Protein AF-0000000087763178 (afdb_homodimer)

Secondary structure (DSSP, 8-state):
---------------------------------------------------------------------------------EEEEEEEEE--TTSPPEEEEEEEE--TTSS-SEEEEEEEEHHHHHHHHHHHHHH-TTS-PPPPPPS--TT-TT-HHHHHHHHHHHHHHHHHHHHSHHHHT-HHHHHHHHSPSS---SS----SS-HHHHHHHHHSPPPP-S-HHHHHHHHHHHHHHHHHHHHHHHHHHHHHHHHHHHHHHHHHHHHHHTHHHH--S-HHHHHHHHHHHHHHHHHHHHHHHHHHHHIIIIIHHHHHHHHHHHHHHHHHHHHHHHHHHHHHHHHHHHHHHHHHHHHHH-SS--HHHHHHHHHHHHHHHHHHHHHHHHHHHHHHHHHHHHHHHHHHHHHHHHHHHHHHHHHHHHHHHHHHHHHHHHHHHHHHHGGG--TTTTT--------------SS-SS--TTS------GGGGGG--------------------------------STTSHHHHTT---/---------------------------------------------------------------------------------EEEEEEEEE--TTSPPEEEEEEEE--TTSS-SEEEEEEEEHHHHHHHHHHHHHH-TTS-PPPPPPSS-TT-TTSHHHHHHHHHHHHHHHHHHHHSHHHHT-HHHHHHHHSPSS---SS-PPPSS-HHHHHHHHHSPPPP-S-HHHHHHHHHHHHHHHHHHHHHHHHHHHHHHHHHHHHHHHHHHHHHHHHHHH--S-HHHHHHHHHHHHHHHHHHHHHHHHHHHHIIIIIHHHHHHHHHHHHHHHHHHHHHHHHHHHHHHHHHHHHHHHHHHHHHHSSS--HHHHHHHHHHHHHHHHHHHHHHHHHHHHHHHHHHHHHHHHHHHHHHHHHHHHHHHHHHHHHHHHHHHHHHHHHHHHHHHGGG--TTTTT-S------------SS-SS--TTS------TTGGGG--------------------------------SGGGHHHHTT---

Structure (mmCIF, N/CA/C/O backbone):
data_AF-0000000087763178-model_v1
#
loop_
_entity.id
_entity.type
_entity.pdbx_description
1 polymer 'Vacuolar protein sorting-associated protein 17'
#
loop_
_atom_site.group_PDB
_atom_site.id
_atom_site.type_symbol
_atom_site.label_atom_id
_atom_site.label_alt_id
_atom_site.label_comp_id
_atom_site.label_asym_id
_atom_site.label_entity_id
_atom_site.label_seq_id
_atom_site.pdbx_PDB_ins_code
_atom_site.Cartn_x
_atom_site.Cartn_y
_atom_site.Cartn_z
_atom_site.occupancy
_atom_site.B_iso_or_equiv
_atom_site.auth_seq_id
_atom_site.auth_comp_id
_atom_site.auth_asym_id
_atom_site.auth_atom_id
_atom_site.pdbx_PDB_model_num
ATOM 1 N N . MET A 1 1 ? 5.793 0.067 -62.719 1 20.06 1 MET A N 1
ATOM 2 C CA . MET A 1 1 ? 4.727 0.984 -63.125 1 20.06 1 MET A CA 1
ATOM 3 C C . MET A 1 1 ? 3.844 1.328 -61.906 1 20.06 1 MET A C 1
ATOM 5 O O . MET A 1 1 ? 3.361 0.434 -61.219 1 20.06 1 MET A O 1
ATOM 9 N N . ALA A 1 2 ? 3.953 2.57 -61.25 1 20.56 2 ALA A N 1
ATOM 10 C CA . ALA A 1 2 ? 4.098 2.928 -59.812 1 20.56 2 ALA A CA 1
ATOM 11 C C . ALA A 1 2 ? 2.736 3.074 -59.156 1 20.56 2 ALA A C 1
ATOM 13 O O . ALA A 1 2 ? 2.057 4.09 -59.344 1 20.56 2 ALA A O 1
ATOM 14 N N . SER A 1 3 ? 1.853 1.938 -59.25 1 21.02 3 SER A N 1
ATOM 15 C CA . SER A 1 3 ? 0.405 2.016 -59.094 1 21.02 3 SER A CA 1
ATOM 16 C C . SER A 1 3 ? 0.036 2.531 -57.688 1 21.02 3 SER A C 1
ATOM 18 O O . SER A 1 3 ? 0.496 1.995 -56.688 1 21.02 3 SER A O 1
ATOM 20 N N . ALA A 1 4 ? -0.36 3.848 -57.594 1 21.25 4 ALA A N 1
ATOM 21 C CA . ALA A 1 4 ? -0.671 4.883 -56.625 1 21.25 4 ALA A CA 1
ATOM 22 C C . ALA A 1 4 ? -1.846 4.465 -55.75 1 21.25 4 ALA A C 1
ATOM 24 O O . ALA A 1 4 ? -2.848 3.947 -56.219 1 21.25 4 ALA A O 1
ATOM 25 N N . VAL A 1 5 ? -1.677 4.25 -54.312 1 23.58 5 VAL A N 1
ATOM 26 C CA . VAL A 1 5 ? -2.137 3.727 -53.031 1 23.58 5 VAL A CA 1
ATOM 27 C C . VAL A 1 5 ? -3.314 4.559 -52.531 1 23.58 5 VAL A C 1
ATOM 29 O O . VAL A 1 5 ? -3.137 5.469 -51.719 1 23.58 5 VAL A O 1
ATOM 32 N N . PRO A 1 6 ? -4.441 4.926 -53.406 1 23.12 6 PRO A N 1
ATOM 33 C CA . PRO A 1 6 ? -5.211 6.09 -52.969 1 23.12 6 PRO A CA 1
ATOM 34 C C . PRO A 1 6 ? -5.988 5.824 -51.656 1 23.12 6 PRO A C 1
ATOM 36 O O . PRO A 1 6 ? -6.402 4.691 -51.406 1 23.12 6 PRO A O 1
ATOM 39 N N . TYR A 1 7 ? -5.965 6.727 -50.531 1 23.12 7 TYR A N 1
ATOM 40 C CA . TYR A 1 7 ? -6.195 6.801 -49.094 1 23.12 7 TYR A CA 1
ATOM 41 C C . TYR A 1 7 ? -7.676 7 -48.781 1 23.12 7 TYR A C 1
ATOM 43 O O . TYR A 1 7 ? -8.055 7.219 -47.625 1 23.12 7 TYR A O 1
ATOM 51 N N . ASP A 1 8 ? -8.656 6.242 -49.438 1 22.73 8 ASP A N 1
ATOM 52 C CA . ASP A 1 8 ? -10.016 6.762 -49.312 1 22.73 8 ASP A CA 1
ATOM 53 C C . ASP A 1 8 ? -10.539 6.602 -47.906 1 22.73 8 ASP A C 1
ATOM 55 O O . ASP A 1 8 ? -10.555 5.496 -47.344 1 22.73 8 ASP A O 1
ATOM 59 N N . PRO A 1 9 ? -10.727 7.664 -46.969 1 22.19 9 PRO A N 1
ATOM 60 C CA . PRO A 1 9 ? -10.93 7.852 -45.531 1 22.19 9 PRO A CA 1
ATOM 61 C C . PRO A 1 9 ? -12.32 7.438 -45.062 1 22.19 9 PRO A C 1
ATOM 63 O O . PRO A 1 9 ? -12.656 7.594 -43.875 1 22.19 9 PRO A O 1
ATOM 66 N N . GLU A 1 10 ? -13.32 7.18 -45.906 1 20.28 10 GLU A N 1
ATOM 67 C CA . GLU A 1 10 ? -14.688 7.543 -45.531 1 20.28 10 GLU A CA 1
ATOM 68 C C . GLU A 1 10 ? -15.234 6.629 -44.438 1 20.28 10 GLU A C 1
ATOM 70 O O . GLU A 1 10 ? -16.344 6.832 -43.969 1 20.28 10 GLU A O 1
ATOM 75 N N . GLY A 1 11 ? -14.75 5.457 -44.031 1 20.62 11 GLY A N 1
ATOM 76 C CA . GLY A 1 11 ? -15.719 4.379 -43.938 1 20.62 11 GLY A CA 1
ATOM 77 C C . GLY A 1 11 ? -16.5 4.391 -42.656 1 20.62 11 GLY A C 1
ATOM 78 O O . GLY A 1 11 ? -16.625 3.357 -41.969 1 20.62 11 GLY A O 1
ATOM 79 N N . PHE A 1 12 ? -16.812 5.57 -41.969 1 21.84 12 PHE A N 1
ATOM 80 C CA . PHE A 1 12 ? -17.094 5.523 -40.531 1 21.84 12 PHE A CA 1
ATOM 81 C C . PHE A 1 12 ? -18.516 5.012 -40.281 1 21.84 12 PHE A C 1
ATOM 83 O O . PHE A 1 12 ? -19.484 5.766 -40.406 1 21.84 12 PHE A O 1
ATOM 90 N N . GLY A 1 13 ? -18.922 3.904 -40.812 1 18.77 13 GLY A N 1
ATOM 91 C CA . GLY A 1 13 ? -20.328 3.527 -40.719 1 18.77 13 GLY A CA 1
ATOM 92 C C . GLY A 1 13 ? -20.828 3.506 -39.281 1 18.77 13 GLY A C 1
ATOM 93 O O . GLY A 1 13 ? -20.078 3.223 -38.344 1 18.77 13 GLY A O 1
ATOM 94 N N . ALA A 1 14 ? -21.75 4.363 -39.031 1 20.52 14 ALA A N 1
ATOM 95 C CA . ALA A 1 14 ? -22.531 4.738 -37.844 1 20.52 14 ALA A CA 1
ATOM 96 C C . ALA A 1 14 ? -23.172 3.514 -37.188 1 20.52 14 ALA A C 1
ATOM 98 O O . ALA A 1 14 ? -24.141 2.963 -37.75 1 20.52 14 ALA A O 1
ATOM 99 N N . GLU A 1 15 ? -22.453 2.531 -36.719 1 19.14 15 GLU A N 1
ATOM 100 C CA . GLU A 1 15 ? -23.031 1.273 -36.25 1 19.14 15 GLU A CA 1
ATOM 101 C C . GLU A 1 15 ? -24.031 1.504 -35.125 1 19.14 15 GLU A C 1
ATOM 103 O O . GLU A 1 15 ? -23.703 2.164 -34.156 1 19.14 15 GLU A O 1
ATOM 108 N N . THR A 1 16 ? -25.328 1.607 -35.594 1 19.98 16 THR A N 1
ATOM 109 C CA . THR A 1 16 ? -26.547 1.794 -34.812 1 19.98 16 THR A CA 1
ATOM 110 C C . THR A 1 16 ? -26.578 0.829 -33.656 1 19.98 16 THR A C 1
ATOM 112 O O . THR A 1 16 ? -26.375 -0.375 -33.812 1 19.98 16 THR A O 1
ATOM 115 N N . ASN A 1 17 ? -26.328 1.34 -32.469 1 18.62 17 ASN A N 1
ATOM 116 C CA . ASN A 1 17 ? -26.141 0.723 -31.156 1 18.62 17 ASN A CA 1
ATOM 117 C C . ASN A 1 17 ? -27.406 -0.001 -30.688 1 18.62 17 ASN A C 1
ATOM 119 O O . ASN A 1 17 ? -28.438 0.631 -30.438 1 18.62 17 ASN A O 1
ATOM 123 N N . PRO A 1 18 ? -27.703 -1.159 -31.219 1 21.5 18 PRO A N 1
ATOM 124 C CA . PRO A 1 18 ? -28.938 -1.923 -31 1 21.5 18 PRO A CA 1
ATOM 125 C C . PRO A 1 18 ? -29.234 -2.137 -29.516 1 21.5 18 PRO A C 1
ATOM 127 O O . PRO A 1 18 ? -30.031 -3.012 -29.172 1 21.5 18 PRO A O 1
ATOM 130 N N . PHE A 1 19 ? -28.859 -1.286 -28.656 1 18.28 19 PHE A N 1
ATOM 131 C CA . PHE A 1 19 ? -28.781 -1.767 -27.281 1 18.28 19 PHE A CA 1
ATOM 132 C C . PHE A 1 19 ? -30.188 -1.935 -26.703 1 18.28 19 PHE A C 1
ATOM 134 O O . PHE A 1 19 ? -30.359 -1.907 -25.484 1 18.28 19 PHE A O 1
ATOM 141 N N . ALA A 1 20 ? -31.219 -1.832 -27.609 1 17.2 20 ALA A N 1
ATOM 142 C CA . ALA A 1 20 ? -32.406 -1.571 -26.797 1 17.2 20 ALA A CA 1
ATOM 143 C C . ALA A 1 20 ? -32.5 -2.557 -25.641 1 17.2 20 ALA A C 1
ATOM 145 O O . ALA A 1 20 ? -32 -3.674 -25.719 1 17.2 20 ALA A O 1
ATOM 146 N N . GLN A 1 21 ? -33.562 -2.217 -24.766 1 15.76 21 GLN A N 1
ATOM 147 C CA . GLN A 1 21 ? -33.625 -2.262 -23.312 1 15.76 21 GLN A CA 1
ATOM 148 C C . GLN A 1 21 ? -33.875 -3.688 -22.812 1 15.76 21 GLN A C 1
ATOM 150 O O . GLN A 1 21 ? -33.094 -4.211 -22.031 1 15.76 21 GLN A O 1
ATOM 155 N N . GLU A 1 22 ? -35.125 -3.883 -22.266 1 16.61 22 GLU A N 1
ATOM 156 C CA . GLU A 1 22 ? -35.406 -4.062 -20.844 1 16.61 22 GLU A CA 1
ATOM 157 C C . GLU A 1 22 ? -35.594 -5.535 -20.5 1 16.61 22 GLU A C 1
ATOM 159 O O . GLU A 1 22 ? -36.469 -6.203 -21.047 1 16.61 22 GLU A O 1
ATOM 164 N N . ASP A 1 23 ? -34.75 -6.141 -19.984 1 17.41 23 ASP A N 1
ATOM 165 C CA . ASP A 1 23 ? -34.531 -7.535 -19.609 1 17.41 2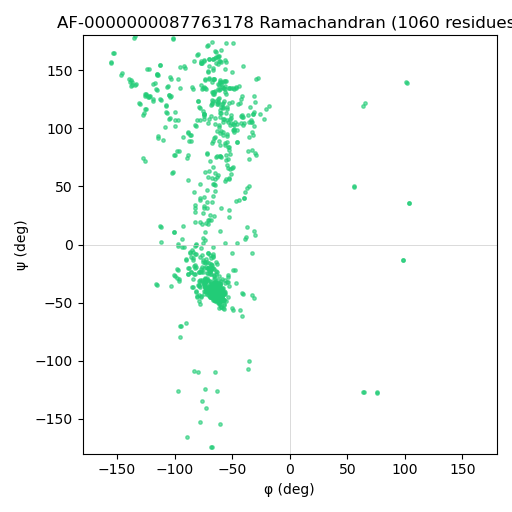3 ASP A CA 1
ATOM 166 C C . ASP A 1 23 ? -35.375 -7.914 -18.391 1 17.41 23 ASP A C 1
ATOM 168 O O . ASP A 1 23 ? -35.125 -8.922 -17.734 1 17.41 23 ASP A O 1
ATOM 172 N N . ASN A 1 24 ? -36.656 -7.223 -18.266 1 16.61 24 ASN A N 1
ATOM 173 C CA . ASN A 1 24 ? -36.875 -7.539 -16.844 1 16.61 24 ASN A CA 1
ATOM 174 C C . ASN A 1 24 ? -36.812 -9.047 -16.609 1 16.61 24 ASN A C 1
ATOM 176 O O . ASN A 1 24 ? -37.031 -9.836 -17.516 1 16.61 24 ASN A O 1
ATOM 180 N N . GLN A 1 25 ? -36.875 -9.375 -15.273 1 15.88 25 GLN A N 1
ATOM 181 C CA . GLN A 1 25 ? -36.219 -10.305 -14.359 1 15.88 25 GLN A CA 1
ATOM 182 C C . GLN A 1 25 ? -36.969 -11.641 -14.305 1 15.88 25 GLN A C 1
ATOM 184 O O . GLN A 1 25 ? -36.375 -12.703 -14.43 1 15.88 25 GLN A O 1
ATOM 189 N N . VAL A 1 26 ? -38.25 -11.641 -13.734 1 16.09 26 VAL A N 1
ATOM 190 C CA . VAL A 1 26 ? -38.219 -12.352 -12.461 1 16.09 26 VAL A CA 1
ATOM 191 C C . VAL A 1 26 ? -38.344 -13.852 -12.695 1 16.09 26 VAL A C 1
ATOM 193 O O . VAL A 1 26 ? -37.469 -14.625 -12.273 1 16.09 26 VAL A O 1
ATOM 196 N N . GLU A 1 27 ? -39.625 -14.398 -12.273 1 16.34 27 GLU A N 1
ATOM 197 C CA . GLU A 1 27 ? -39.781 -15.297 -11.141 1 16.34 27 GLU A CA 1
ATOM 198 C C . GLU A 1 27 ? -39.781 -16.766 -11.586 1 16.34 27 GLU A C 1
ATOM 200 O O . GLU A 1 27 ? -40.469 -17.125 -12.531 1 16.34 27 GLU A O 1
ATOM 205 N N . SER A 1 28 ? -39.031 -17.562 -10.859 1 16.02 28 SER A N 1
ATOM 206 C CA . SER A 1 28 ? -38.375 -18.859 -11.016 1 16.02 28 SER A CA 1
ATOM 207 C C . SER A 1 28 ? -39.406 -20 -10.883 1 16.02 28 SER A C 1
ATOM 209 O O . SER A 1 28 ? -39.344 -20.969 -11.641 1 16.02 28 SER A O 1
ATOM 211 N N . THR A 1 29 ? -40.312 -19.938 -9.875 1 15.51 29 THR A N 1
ATOM 212 C CA . THR A 1 29 ? -40 -21.141 -9.125 1 15.51 29 THR A CA 1
ATOM 213 C C . THR A 1 29 ? -40.469 -22.391 -9.859 1 15.51 29 THR A C 1
ATOM 215 O O . THR A 1 29 ? -41.312 -22.297 -10.742 1 15.51 29 THR A O 1
ATOM 218 N N . PRO A 1 30 ? -41.031 -23.391 -8.938 1 16.33 30 PRO A N 1
ATOM 219 C CA . PRO A 1 30 ? -40.594 -24.75 -8.656 1 16.33 30 PRO A CA 1
ATOM 220 C C . PRO A 1 30 ? -41.406 -25.812 -9.406 1 16.33 30 PRO A C 1
ATOM 222 O O . PRO A 1 30 ? -42.625 -25.672 -9.555 1 16.33 30 PRO A O 1
ATOM 225 N N . ALA A 1 31 ? -40.969 -26.5 -10.234 1 17.34 31 ALA A N 1
ATOM 226 C CA . ALA A 1 31 ? -41.375 -27.547 -11.18 1 17.34 31 ALA A CA 1
ATOM 227 C C . ALA A 1 31 ? -41.781 -28.812 -10.445 1 17.34 31 ALA A C 1
ATOM 229 O O . ALA A 1 31 ? -41.938 -29.875 -11.055 1 17.34 31 ALA A O 1
ATOM 230 N N . THR A 1 32 ? -42.531 -28.562 -9.336 1 16.48 32 THR A N 1
ATOM 231 C CA . THR A 1 32 ? -42.469 -29.844 -8.625 1 16.48 32 THR A CA 1
ATOM 232 C C . THR A 1 32 ? -43.062 -30.953 -9.469 1 16.48 32 THR A C 1
ATOM 234 O O . THR A 1 32 ? -44.25 -30.922 -9.812 1 16.48 32 THR A O 1
ATOM 237 N N . ALA A 1 33 ? -42.375 -31.484 -10.242 1 17.61 33 ALA A N 1
ATOM 238 C CA . ALA A 1 33 ? -42.75 -32.562 -11.148 1 17.61 33 ALA A CA 1
ATOM 239 C C . ALA A 1 33 ? -43.125 -33.844 -10.375 1 17.61 33 ALA A C 1
ATOM 241 O O . ALA A 1 33 ? -42.25 -34.438 -9.711 1 17.61 33 ALA A O 1
ATOM 242 N N . PRO A 1 34 ? -44.125 -33.625 -9.617 1 16.78 34 PRO A N 1
ATOM 243 C CA . PRO A 1 34 ? -44.281 -34.812 -8.781 1 16.78 34 PRO A CA 1
ATOM 244 C C . PRO A 1 34 ? -44.062 -36.094 -9.578 1 16.78 34 PRO A C 1
ATOM 246 O O . PRO A 1 34 ? -44.219 -36.125 -10.805 1 16.78 34 PRO A O 1
ATOM 249 N N . SER A 1 35 ? -43.656 -37.062 -8.789 1 16.67 35 SER A N 1
ATOM 250 C CA . SER A 1 35 ? -43.031 -38.375 -8.68 1 16.67 35 SER A CA 1
ATOM 251 C C . SER A 1 35 ? -43.906 -39.469 -9.266 1 16.67 35 SER A C 1
ATOM 253 O O . SER A 1 35 ? -45.031 -39.656 -8.836 1 16.67 35 SER A O 1
ATOM 255 N N . PRO A 1 36 ? -43.812 -39.719 -10.461 1 18.39 36 PRO A N 1
ATOM 256 C CA . PRO A 1 36 ? -44.562 -40.812 -11.094 1 18.39 36 PRO A CA 1
ATOM 257 C C . PRO A 1 36 ? -44.344 -42.156 -10.406 1 18.39 36 PRO A C 1
ATOM 259 O O . PRO A 1 36 ? -43.219 -42.469 -10.031 1 18.39 36 PRO A O 1
ATOM 262 N N . VAL A 1 37 ? -45.125 -42.562 -9.555 1 17.22 37 VAL A N 1
ATOM 263 C CA . VAL A 1 37 ? -45.094 -43.75 -8.711 1 17.22 37 VAL A CA 1
ATOM 264 C C . VAL A 1 37 ? -44.812 -45 -9.562 1 17.22 37 VAL A C 1
ATOM 266 O O . VAL A 1 37 ? -45.656 -45.375 -10.383 1 17.22 37 VAL A O 1
ATOM 269 N N . VAL A 1 38 ? -43.625 -45.094 -10.133 1 16.31 38 VAL A N 1
ATOM 270 C CA . VAL A 1 38 ? -43.312 -46.156 -11.086 1 16.31 38 VAL A CA 1
ATOM 271 C C . VAL A 1 38 ? -43.531 -47.531 -10.445 1 16.31 38 VAL A C 1
ATOM 273 O O . VAL A 1 38 ? -44.031 -48.438 -11.094 1 16.31 38 VAL A O 1
ATOM 276 N N . GLU A 1 39 ? -42.969 -47.594 -9.242 1 15.95 39 GLU A N 1
ATOM 277 C CA . GLU A 1 39 ? -42.062 -48.75 -9.25 1 15.95 39 GLU A CA 1
ATOM 278 C C . GLU A 1 39 ? -42.844 -50.062 -9.523 1 15.95 39 GLU A C 1
ATOM 280 O O . GLU A 1 39 ? -44.062 -50.094 -9.344 1 15.95 39 GLU A O 1
ATOM 285 N N . SER A 1 40 ? -42.219 -51.125 -9.016 1 16.45 40 SER A N 1
ATOM 286 C CA . SER A 1 40 ? -41.5 -52.344 -9.383 1 16.45 40 SER A CA 1
ATOM 287 C C . SER A 1 40 ? -42.344 -53.594 -9.086 1 16.45 40 SER A C 1
ATOM 289 O O . SER A 1 40 ? -42.906 -53.719 -7.992 1 16.45 40 SER A O 1
ATOM 291 N N . THR A 1 41 ? -42.969 -54.188 -10.039 1 19.23 41 THR A N 1
ATOM 292 C CA . THR A 1 41 ? -43.688 -55.438 -10.125 1 19.23 41 THR A CA 1
ATOM 293 C C . THR A 1 41 ? -42.812 -56.594 -9.672 1 19.23 41 THR A C 1
ATOM 295 O O . THR A 1 41 ? -41.781 -56.875 -10.266 1 19.23 41 THR A O 1
ATOM 298 N N . PRO A 1 42 ? -42.469 -56.688 -8.414 1 18.62 42 PRO A N 1
ATOM 299 C CA . PRO A 1 42 ? -41.594 -57.781 -8.055 1 18.62 42 PRO A CA 1
ATOM 300 C C . PRO A 1 42 ? -41.969 -59.094 -8.719 1 18.62 42 PRO A C 1
ATOM 302 O O . PRO A 1 42 ? -43.156 -59.344 -8.969 1 18.62 42 PRO A O 1
ATOM 305 N N . THR A 1 43 ? -41 -59.719 -9.422 1 16.86 43 THR A N 1
ATOM 306 C CA . THR A 1 43 ? -40.594 -60.875 -10.211 1 16.86 43 THR A CA 1
ATOM 307 C C . THR A 1 43 ? -40.812 -62.156 -9.422 1 16.86 43 THR A C 1
ATOM 309 O O . THR A 1 43 ? -40.719 -62.156 -8.195 1 16.86 43 THR A O 1
ATOM 312 N N . GLN A 1 44 ? -41.062 -63.25 -10.148 1 18.94 44 GLN A N 1
ATOM 313 C CA . GLN A 1 44 ? -41.562 -64.625 -10.219 1 18.94 44 GLN A CA 1
ATOM 314 C C . GLN A 1 44 ? -40.562 -65.625 -9.609 1 18.94 44 GLN A C 1
ATOM 316 O O . GLN A 1 44 ? -40.844 -66.75 -9.453 1 18.94 44 GLN A O 1
ATOM 321 N N . GLU A 1 45 ? -39.469 -65.188 -9.008 1 17.55 45 GLU A N 1
ATOM 322 C CA . GLU A 1 45 ? -38.375 -66.125 -9.18 1 17.55 45 GLU A CA 1
ATOM 323 C C . GLU A 1 45 ? -38.688 -67.438 -8.422 1 17.55 45 GLU A C 1
ATOM 325 O O . GLU A 1 45 ? -38.844 -67.438 -7.203 1 17.55 45 GLU A O 1
ATOM 330 N N . THR A 1 46 ? -39.344 -68.375 -9.07 1 19.19 46 THR A N 1
ATOM 331 C CA . THR A 1 46 ? -39.656 -69.688 -8.562 1 19.19 46 THR A CA 1
ATOM 332 C C . THR A 1 46 ? -38.375 -70.5 -8.266 1 19.19 46 THR A C 1
ATOM 334 O O . THR A 1 46 ? -37.625 -70.812 -9.172 1 19.19 46 THR A O 1
ATOM 337 N N . GLU A 1 47 ? -37.531 -70.062 -7.422 1 19.59 47 GLU A N 1
ATOM 338 C CA . GLU A 1 47 ? -36.25 -70.688 -7.207 1 19.59 47 GLU A CA 1
ATOM 339 C C . GLU A 1 47 ? -36.375 -72.188 -6.91 1 19.59 47 GLU A C 1
ATOM 341 O O . GLU A 1 47 ? -37.062 -72.562 -5.949 1 19.59 47 GLU A O 1
ATOM 346 N N . SER A 1 48 ? -36.469 -73 -8.023 1 18.95 48 SER A N 1
ATOM 347 C CA . SER A 1 48 ? -36.562 -74.438 -7.988 1 18.95 48 SER A CA 1
ATOM 348 C C . SER A 1 48 ? -35.438 -75.062 -7.152 1 18.95 48 SER A C 1
ATOM 350 O O . SER A 1 48 ? -34.344 -74.5 -7.098 1 18.95 48 SER A O 1
ATOM 352 N N . THR A 1 49 ? -35.75 -75.812 -6.137 1 19.86 49 THR A N 1
ATOM 353 C CA . THR A 1 49 ? -35.156 -76.5 -5.012 1 19.86 49 THR A CA 1
ATOM 354 C C . THR A 1 49 ? -34.125 -77.562 -5.5 1 19.86 49 THR A C 1
ATOM 356 O O . THR A 1 49 ? -33.438 -78.188 -4.695 1 19.86 49 THR A O 1
ATOM 359 N N . THR A 1 50 ? -33.719 -77.562 -6.871 1 18.97 50 THR A N 1
ATOM 360 C CA . THR A 1 50 ? -33.344 -78.938 -7.176 1 18.97 50 THR A CA 1
ATOM 361 C C . THR A 1 50 ? -32.156 -79.375 -6.348 1 18.97 50 THR A C 1
ATOM 363 O O . THR A 1 50 ? -31.156 -78.688 -6.258 1 18.97 50 THR A O 1
ATOM 366 N N . GLU A 1 51 ? -32.281 -80.438 -5.527 1 21.31 51 GLU A N 1
ATOM 367 C CA . GLU A 1 51 ? -31.562 -81.188 -4.531 1 21.31 51 GLU A CA 1
ATOM 368 C C . GLU A 1 51 ? -30.328 -81.875 -5.137 1 21.31 51 GLU A C 1
ATOM 370 O O . GLU A 1 51 ? -30.453 -82.875 -5.883 1 21.31 51 GLU A O 1
ATOM 375 N N . THR A 1 52 ? -29.516 -81.125 -5.961 1 19.42 52 THR A N 1
ATOM 376 C CA . THR A 1 52 ? -28.531 -81.938 -6.691 1 19.42 52 THR A CA 1
ATOM 377 C C . THR A 1 52 ? -27.703 -82.75 -5.734 1 19.42 52 THR A C 1
ATOM 379 O O . THR A 1 52 ? -27.312 -82.312 -4.664 1 19.42 52 THR A O 1
ATOM 382 N N . LEU A 1 53 ? -27.672 -84.062 -6.105 1 20.56 53 LEU A N 1
ATOM 383 C CA . LEU A 1 53 ? -27.172 -85.375 -5.602 1 20.56 53 LEU A CA 1
ATOM 384 C C . LEU A 1 53 ? -25.672 -85.312 -5.352 1 20.56 53 LEU A C 1
ATOM 386 O O . LEU A 1 53 ? -24.938 -84.625 -6.086 1 20.56 53 LEU A O 1
ATOM 390 N N . PRO A 1 54 ? -25.219 -85.625 -4.125 1 22.27 54 PRO A N 1
ATOM 391 C CA . PRO A 1 54 ? -23.922 -85.625 -3.451 1 22.27 54 PRO A CA 1
ATOM 392 C C . PRO A 1 54 ? -22.844 -86.375 -4.199 1 22.27 54 PRO A C 1
ATOM 394 O O . PRO A 1 54 ? -23 -87.625 -4.426 1 22.27 54 PRO A O 1
ATOM 397 N N . ALA A 1 55 ? -22.531 -86 -5.535 1 21.81 55 ALA A N 1
ATOM 398 C CA . ALA A 1 55 ? -21.688 -87 -6.254 1 21.81 55 ALA A CA 1
ATOM 399 C C . ALA A 1 55 ? -20.469 -87.375 -5.41 1 21.81 55 ALA A C 1
ATOM 401 O O . ALA A 1 55 ? -20.031 -86.625 -4.551 1 21.81 55 ALA A O 1
ATOM 402 N N . PRO A 1 56 ? -20.125 -88.688 -5.664 1 20.77 56 PRO A N 1
ATOM 403 C CA . PRO A 1 56 ? -19.219 -89.562 -4.934 1 20.77 56 PRO A CA 1
ATOM 404 C C . PRO A 1 56 ? -17.781 -89.062 -4.891 1 20.77 56 PRO A C 1
ATOM 406 O O . PRO A 1 56 ? -17.406 -88.188 -5.707 1 20.77 56 PRO A O 1
ATOM 409 N N . ALA A 1 57 ? -16.969 -89.562 -3.998 1 23.33 57 ALA A N 1
ATOM 410 C CA . ALA A 1 57 ? -15.781 -89.438 -3.152 1 23.33 57 ALA A CA 1
ATOM 411 C C . ALA A 1 57 ? -14.5 -89.625 -3.965 1 23.33 57 ALA A C 1
ATOM 413 O O . ALA A 1 57 ? -13.398 -89.562 -3.408 1 23.33 57 ALA A O 1
ATOM 414 N N . THR A 1 58 ? -14.586 -89.5 -5.395 1 21.75 58 THR A N 1
ATOM 415 C CA . THR A 1 58 ? -13.445 -90.25 -5.902 1 21.75 58 THR A CA 1
ATOM 416 C C . THR A 1 58 ? -12.133 -89.625 -5.422 1 21.75 58 THR A C 1
ATOM 418 O O . THR A 1 58 ? -11.961 -88.438 -5.449 1 21.75 58 THR A O 1
ATOM 421 N N . ALA A 1 59 ? -11.312 -90.438 -4.676 1 25.19 59 ALA A N 1
ATOM 422 C CA . ALA A 1 59 ? -10.047 -90.25 -3.957 1 25.19 59 ALA A CA 1
ATOM 423 C C . ALA A 1 59 ? -8.906 -89.938 -4.914 1 25.19 59 ALA A C 1
ATOM 425 O O . ALA A 1 59 ? -8.445 -90.812 -5.652 1 25.19 59 ALA A O 1
ATOM 426 N N . SER A 1 60 ? -9.141 -88.875 -5.809 1 23.02 60 SER A N 1
ATOM 427 C CA . SER A 1 60 ? -8.047 -88.75 -6.766 1 23.02 60 SER A CA 1
ATOM 428 C C . SER A 1 60 ? -6.699 -88.625 -6.059 1 23.02 60 SER A C 1
ATOM 430 O O . SER A 1 60 ? -6.594 -88 -5 1 23.02 60 SER A O 1
ATOM 432 N N . ALA A 1 61 ? -5.812 -89.625 -6.324 1 27.58 61 ALA A N 1
ATOM 433 C CA . ALA A 1 61 ? -4.422 -89.938 -5.984 1 27.58 61 ALA A CA 1
ATOM 434 C C . ALA A 1 61 ? -3.502 -88.75 -6.359 1 27.58 61 ALA A C 1
ATOM 436 O O . ALA A 1 61 ? -3.311 -88.5 -7.543 1 27.58 61 ALA A O 1
ATOM 437 N N . SER A 1 62 ? -3.695 -87.625 -5.656 1 24.89 62 SER A N 1
ATOM 438 C CA . SER A 1 62 ? -2.898 -86.438 -6.008 1 24.89 62 SER A CA 1
ATOM 439 C C . SER A 1 62 ? -1.408 -86.812 -6.004 1 24.89 62 SER A C 1
ATOM 441 O O . SER A 1 62 ? -0.867 -87.25 -4.984 1 24.89 62 SER A O 1
ATOM 443 N N . GLU A 1 63 ? -0.888 -87.375 -7.09 1 25.52 63 GLU A N 1
ATOM 444 C CA . GLU A 1 63 ? 0.547 -87.5 -7.32 1 25.52 63 GLU A CA 1
ATOM 445 C C . GLU A 1 63 ? 1.289 -86.25 -6.926 1 25.52 63 GLU A C 1
ATOM 447 O O . GLU A 1 63 ? 0.855 -85.125 -7.258 1 25.52 63 GLU A O 1
ATOM 452 N N . THR A 1 64 ? 2.053 -86.375 -5.879 1 25.98 64 THR A N 1
ATOM 453 C CA . THR A 1 64 ? 2.9 -85.375 -5.254 1 25.98 64 THR A CA 1
ATOM 454 C C . THR A 1 64 ? 3.803 -84.688 -6.289 1 25.98 64 THR A C 1
ATOM 456 O O . THR A 1 64 ? 4.672 -85.375 -6.875 1 25.98 64 THR A O 1
ATOM 459 N N . ALA A 1 65 ? 3.23 -83.938 -7.234 1 34.12 65 ALA A N 1
ATOM 460 C CA . ALA A 1 65 ? 4.082 -83.25 -8.195 1 34.12 65 ALA A CA 1
ATOM 461 C C . ALA A 1 65 ? 5.285 -82.562 -7.5 1 34.12 65 ALA A C 1
ATOM 463 O O . ALA A 1 65 ? 5.191 -82.125 -6.352 1 34.12 65 ALA A O 1
ATOM 464 N N . PRO A 1 66 ? 6.426 -83 -7.941 1 34.88 66 PRO A N 1
ATOM 465 C CA . PRO A 1 66 ? 7.668 -82.5 -7.355 1 34.88 66 PRO A CA 1
ATOM 466 C C . PRO A 1 66 ? 7.625 -81 -7.109 1 34.88 66 PRO A C 1
ATOM 468 O O . PRO A 1 66 ? 6.863 -80.312 -7.766 1 34.88 66 PRO A O 1
ATOM 471 N N . ALA A 1 67 ? 7.945 -80.562 -5.883 1 33.88 67 ALA A N 1
ATOM 472 C CA . ALA A 1 67 ? 7.957 -79.188 -5.422 1 33.88 67 ALA A CA 1
ATOM 473 C C . ALA A 1 67 ? 8.523 -78.25 -6.484 1 33.88 67 ALA A C 1
ATOM 475 O O . ALA A 1 67 ? 9.469 -78.625 -7.191 1 33.88 67 ALA A O 1
ATOM 476 N N . PRO A 1 68 ? 7.605 -77.5 -7.191 1 33.09 68 PRO A N 1
ATOM 477 C CA . PRO A 1 68 ? 8.203 -76.562 -8.18 1 33.09 68 PRO A CA 1
ATOM 478 C C . PRO A 1 68 ? 9.547 -76 -7.715 1 33.09 68 PRO A C 1
ATOM 480 O O . PRO A 1 68 ? 9.781 -75.875 -6.512 1 33.09 68 PRO A O 1
ATOM 483 N N . GLN A 1 69 ? 10.688 -76.438 -8.312 1 36.75 69 GLN A N 1
ATOM 484 C CA . GLN A 1 69 ? 11.977 -75.812 -8.078 1 36.75 69 GLN A CA 1
ATOM 485 C C . GLN A 1 69 ? 11.82 -74.312 -7.789 1 36.75 69 GLN A C 1
ATOM 487 O O . GLN A 1 69 ? 10.93 -73.625 -8.352 1 36.75 69 GLN A O 1
ATOM 492 N N . PRO A 1 70 ? 12.156 -73.875 -6.52 1 37.75 70 PRO A N 1
ATOM 493 C CA . PRO A 1 70 ? 11.977 -72.438 -6.238 1 37.75 70 PRO A CA 1
ATOM 494 C C . PRO A 1 70 ? 12.289 -71.562 -7.445 1 37.75 70 PRO A C 1
ATOM 496 O O . PRO A 1 70 ? 13.172 -71.875 -8.242 1 37.75 70 PRO A O 1
ATOM 499 N N . ALA A 1 71 ? 11.266 -71 -8.117 1 43.06 71 ALA A N 1
ATOM 500 C CA . ALA A 1 71 ? 11.5 -70.062 -9.164 1 43.06 71 ALA A CA 1
ATOM 501 C C . ALA A 1 71 ? 12.773 -69.25 -8.891 1 43.06 71 ALA A C 1
ATOM 503 O O . ALA A 1 71 ? 13.102 -69 -7.73 1 43.06 71 ALA A O 1
ATOM 504 N N . PRO A 1 72 ? 13.844 -69.438 -9.711 1 41.38 72 PRO A N 1
ATOM 505 C CA . PRO A 1 72 ? 15.039 -68.625 -9.453 1 41.38 72 PRO A CA 1
ATOM 506 C C . PRO A 1 72 ? 14.711 -67.25 -8.844 1 41.38 72 PRO A C 1
ATOM 508 O O . PRO A 1 72 ? 13.617 -66.75 -9.055 1 41.38 72 PRO A O 1
ATOM 511 N N . ALA A 1 73 ? 15.297 -67 -7.676 1 44.41 73 ALA A N 1
ATOM 512 C CA . ALA A 1 73 ? 15.203 -65.75 -7.02 1 44.41 73 ALA A CA 1
ATOM 513 C C . ALA A 1 73 ? 15.125 -64.625 -8.047 1 44.41 73 ALA A C 1
ATOM 515 O O . ALA A 1 73 ? 15.789 -64.625 -9.078 1 44.41 73 ALA A O 1
ATOM 516 N N . PRO A 1 74 ? 13.906 -64.062 -8.211 1 42.22 74 PRO A N 1
ATOM 517 C CA . PRO A 1 74 ? 13.914 -63 -9.172 1 42.22 74 PRO A CA 1
ATOM 518 C C . PRO A 1 74 ? 15.25 -62.25 -9.211 1 42.22 74 PRO A C 1
ATOM 520 O O . PRO A 1 74 ? 15.922 -62.125 -8.18 1 42.22 74 PRO A O 1
ATOM 523 N N . ARG A 1 75 ? 16.125 -62.5 -10.18 1 44.44 75 ARG A N 1
ATOM 524 C CA . ARG A 1 75 ? 17.344 -61.719 -10.383 1 44.44 75 ARG A CA 1
ATOM 525 C C . ARG A 1 75 ? 17.219 -60.344 -9.766 1 44.44 75 ARG A C 1
ATOM 527 O O . ARG A 1 75 ? 16.172 -59.688 -9.875 1 44.44 75 ARG A O 1
ATOM 534 N N . PRO A 1 76 ? 17.938 -60.156 -8.672 1 45.56 76 PRO A N 1
ATOM 535 C CA . PRO A 1 76 ? 17.859 -58.812 -8.094 1 45.56 76 PRO A CA 1
ATOM 536 C C . PRO A 1 76 ? 17.688 -57.719 -9.156 1 45.56 76 PRO A C 1
ATOM 538 O O . PRO A 1 76 ? 18.453 -57.656 -10.125 1 45.56 76 PRO A O 1
ATOM 541 N N . VAL A 1 77 ? 16.516 -57.531 -9.586 1 49.16 77 VAL A N 1
ATOM 542 C CA . VAL A 1 77 ? 16.234 -56.438 -10.5 1 49.16 77 VAL A CA 1
ATOM 543 C C . VAL A 1 77 ? 17.203 -55.281 -10.242 1 49.16 77 VAL A C 1
ATOM 545 O O . VAL A 1 77 ? 17.219 -54.719 -9.141 1 49.16 77 VAL A O 1
ATOM 548 N N . LYS A 1 78 ? 18.406 -55.312 -10.656 1 54.72 78 LYS A N 1
ATOM 549 C CA . LYS A 1 78 ? 19.391 -54.25 -10.602 1 54.72 78 LYS A CA 1
ATOM 550 C C . LYS A 1 78 ? 18.719 -52.875 -10.727 1 54.72 78 LYS A C 1
ATOM 552 O O . LYS A 1 78 ? 18.094 -52.562 -11.75 1 54.72 78 LYS A O 1
ATOM 557 N N . LYS A 1 79 ? 18.406 -52.219 -9.648 1 68 79 LYS A N 1
ATOM 558 C CA . LYS A 1 79 ? 17.781 -50.906 -9.547 1 68 79 LYS A CA 1
ATOM 559 C C . LYS A 1 79 ? 18.641 -49.844 -10.234 1 68 79 LYS A C 1
ATOM 561 O O . LYS A 1 79 ? 19.766 -49.594 -9.82 1 68 79 LYS A O 1
ATOM 566 N N . TYR A 1 80 ? 18.344 -49.469 -11.469 1 85.31 80 TYR A N 1
ATOM 567 C CA . TYR A 1 80 ? 19.047 -48.438 -12.227 1 85.31 80 TYR A CA 1
ATOM 568 C C . TYR A 1 80 ? 18.844 -47.062 -11.609 1 85.31 80 TYR A C 1
ATOM 570 O O . TYR A 1 80 ? 17.766 -46.75 -11.109 1 85.31 80 TYR A O 1
ATOM 578 N N . LYS A 1 81 ? 20.016 -46.5 -11.32 1 90.38 81 LYS A N 1
ATOM 579 C CA . LYS A 1 81 ? 19.984 -45.188 -10.688 1 90.38 81 LYS A CA 1
ATOM 580 C C . LYS A 1 81 ? 20.594 -44.094 -11.594 1 90.38 81 LYS A C 1
ATOM 582 O O . LYS A 1 81 ? 21.594 -44.344 -12.258 1 90.38 81 LYS A O 1
ATOM 587 N N . LEU A 1 82 ? 19.953 -42.969 -11.758 1 95.44 82 LEU A N 1
ATOM 588 C CA . LEU A 1 82 ? 20.438 -41.75 -12.43 1 95.44 82 LEU A CA 1
ATOM 589 C C . LEU A 1 82 ? 20.281 -40.531 -11.531 1 95.44 82 LEU A C 1
ATOM 591 O O . LEU A 1 82 ? 19.172 -40.156 -11.164 1 95.44 82 LEU A O 1
ATOM 595 N N . ALA A 1 83 ? 21.406 -40 -11.102 1 96.5 83 ALA A N 1
ATOM 596 C CA . ALA A 1 83 ? 21.391 -38.812 -10.219 1 96.5 83 ALA A CA 1
ATOM 597 C C . ALA A 1 83 ? 22.234 -37.688 -10.805 1 96.5 83 ALA A C 1
ATOM 599 O O . ALA A 1 83 ? 23.359 -37.906 -11.258 1 96.5 83 ALA A O 1
ATOM 600 N N . LEU A 1 84 ? 21.609 -36.531 -10.875 1 98 84 LEU A N 1
ATOM 601 C CA . LEU A 1 84 ? 22.281 -35.344 -11.375 1 98 84 LEU A CA 1
ATOM 602 C C . LEU A 1 84 ? 22.344 -34.25 -10.297 1 98 84 LEU A C 1
ATOM 604 O O . LEU A 1 84 ? 21.391 -34.062 -9.531 1 98 84 LEU A O 1
ATOM 608 N N . LYS A 1 85 ? 23.5 -33.562 -10.18 1 98.25 85 LYS A N 1
ATOM 609 C CA . LYS A 1 85 ? 23.688 -32.5 -9.18 1 98.25 85 LYS A CA 1
ATOM 610 C C . LYS A 1 85 ? 24.234 -31.234 -9.812 1 98.25 85 LYS A C 1
ATOM 612 O O . LYS A 1 85 ? 25.328 -31.234 -10.367 1 98.25 85 LYS A O 1
ATOM 617 N N . VAL A 1 86 ? 23.5 -30.156 -9.672 1 98.62 86 VAL A N 1
ATOM 618 C CA . VAL A 1 86 ? 23.922 -28.859 -10.195 1 98.62 86 VAL A CA 1
ATOM 619 C C . VAL A 1 86 ? 25.016 -28.281 -9.305 1 98.62 86 VAL A C 1
ATOM 621 O O . VAL A 1 86 ? 24.859 -28.203 -8.086 1 98.62 86 VAL A O 1
ATOM 624 N N . THR A 1 87 ? 26.047 -27.766 -9.891 1 97.56 87 THR A N 1
ATOM 625 C CA . THR A 1 87 ? 27.188 -27.297 -9.117 1 97.56 87 THR A CA 1
ATOM 626 C C . THR A 1 87 ? 27.375 -25.781 -9.273 1 97.56 87 THR A C 1
ATOM 628 O O . THR A 1 87 ? 27.812 -25.109 -8.344 1 97.56 87 THR A O 1
ATOM 631 N N . ALA A 1 88 ? 27.062 -25.281 -10.477 1 96.81 88 ALA A N 1
ATOM 632 C CA . ALA A 1 88 ? 27.328 -23.859 -10.68 1 96.81 88 ALA A CA 1
ATOM 633 C C . ALA A 1 88 ? 26.422 -23.281 -11.766 1 96.81 88 ALA A C 1
ATOM 635 O O . ALA A 1 88 ? 25.844 -24.031 -12.562 1 96.81 88 ALA A O 1
ATOM 636 N N . LEU A 1 89 ? 26.234 -21.953 -11.672 1 97.12 89 LEU A N 1
ATOM 637 C CA . LEU A 1 89 ? 25.547 -21.125 -12.672 1 97.12 89 LEU A CA 1
ATOM 638 C C . LEU A 1 89 ? 26.438 -19.984 -13.133 1 97.12 89 LEU A C 1
ATOM 640 O O . LEU A 1 89 ? 26.844 -19.141 -12.328 1 97.12 89 LEU A O 1
ATOM 644 N N . GLU A 1 90 ? 26.781 -19.984 -14.398 1 95.62 90 GLU A N 1
ATOM 645 C CA . GLU A 1 90 ? 27.641 -18.953 -14.945 1 95.62 90 GLU A CA 1
ATOM 646 C C . GLU A 1 90 ? 26.859 -17.984 -15.836 1 95.62 90 GLU A C 1
ATOM 648 O O . GLU A 1 90 ? 26.25 -18.391 -16.812 1 95.62 90 GLU A O 1
ATOM 653 N N . ARG A 1 91 ? 26.891 -16.781 -15.414 1 94.06 91 ARG A N 1
ATOM 654 C CA . ARG A 1 91 ? 26.25 -15.742 -16.203 1 94.06 91 ARG A CA 1
ATOM 655 C C . ARG A 1 91 ? 27.281 -14.789 -16.797 1 94.06 91 ARG A C 1
ATOM 657 O O . ARG A 1 91 ? 28.203 -14.352 -16.109 1 94.06 91 ARG A O 1
ATOM 664 N N . GLN A 1 92 ? 27.234 -14.656 -18.047 1 89.19 92 GLN A N 1
ATOM 665 C CA . GLN A 1 92 ? 28.094 -13.672 -18.719 1 89.19 92 GLN A CA 1
ATOM 666 C C . GLN A 1 92 ? 27.25 -12.578 -19.359 1 89.19 92 GLN A C 1
ATOM 668 O O . GLN A 1 92 ? 26.859 -12.695 -20.531 1 89.19 92 GLN A O 1
ATOM 673 N N . GLY A 1 93 ? 27.031 -11.516 -18.672 1 83.25 93 GLY A N 1
ATOM 674 C CA . GLY A 1 93 ? 26.219 -10.43 -19.219 1 83.25 93 GLY A CA 1
ATOM 675 C C . GLY A 1 93 ? 24.781 -10.836 -19.484 1 83.25 93 GLY A C 1
ATOM 676 O O . GLY A 1 93 ? 24.109 -11.375 -18.609 1 83.25 93 GLY A O 1
ATOM 677 N N . LYS A 1 94 ? 24.328 -10.602 -20.719 1 84.12 94 LYS A N 1
ATOM 678 C CA . LYS A 1 94 ? 22.953 -10.875 -21.125 1 84.12 94 LYS A CA 1
ATOM 679 C C . LYS A 1 94 ? 22.859 -12.18 -21.906 1 84.12 94 LYS A C 1
ATOM 681 O O . LYS A 1 94 ? 21.781 -12.547 -22.375 1 84.12 94 LYS A O 1
ATOM 686 N N . LYS A 1 95 ? 23.938 -12.898 -21.875 1 88.19 95 LYS A N 1
ATOM 687 C CA . LYS A 1 95 ? 23.969 -14.141 -22.641 1 88.19 95 LYS A CA 1
ATOM 688 C C . LYS A 1 95 ? 23.266 -15.266 -21.891 1 88.19 95 LYS A C 1
ATOM 690 O O . LYS A 1 95 ? 22.984 -15.148 -20.703 1 88.19 95 LYS A O 1
ATOM 695 N N . ASP A 1 96 ? 22.984 -16.234 -22.672 1 94 96 ASP A N 1
ATOM 696 C CA . ASP A 1 96 ? 22.375 -17.438 -22.109 1 94 96 ASP A CA 1
ATOM 697 C C . ASP A 1 96 ? 23.25 -18.047 -21.031 1 94 96 ASP A C 1
ATOM 699 O O . ASP A 1 96 ? 24.422 -18.344 -21.266 1 94 96 ASP A O 1
ATOM 703 N N . PRO A 1 97 ? 22.734 -18.172 -19.875 1 96.81 97 PRO A N 1
ATOM 704 C CA . PRO A 1 97 ? 23.562 -18.688 -18.781 1 96.81 97 PRO A CA 1
ATOM 705 C C . PRO A 1 97 ? 23.969 -20.141 -18.969 1 96.81 97 PRO A C 1
ATOM 707 O O . PRO A 1 97 ? 23.234 -20.922 -19.562 1 96.81 97 PRO A O 1
ATOM 710 N N . ILE A 1 98 ? 25.125 -20.469 -18.422 1 97.69 98 ILE A N 1
ATOM 711 C CA . ILE A 1 98 ? 25.641 -21.828 -18.484 1 97.69 98 ILE A CA 1
ATOM 712 C C . ILE A 1 98 ? 25.438 -22.531 -17.156 1 97.69 98 ILE A C 1
ATOM 714 O O . ILE A 1 98 ? 25.812 -22 -16.094 1 97.69 98 ILE A O 1
ATOM 718 N N . ILE A 1 99 ? 24.859 -23.656 -17.203 1 98.25 99 ILE A N 1
ATOM 719 C CA . ILE A 1 99 ? 24.625 -24.469 -16.016 1 98.25 99 ILE A CA 1
ATOM 720 C C . ILE A 1 99 ? 25.625 -25.625 -15.969 1 98.25 99 ILE A C 1
ATOM 722 O O . ILE A 1 99 ? 25.766 -26.375 -16.938 1 98.25 99 ILE A O 1
ATOM 726 N N . ARG A 1 100 ? 26.297 -25.719 -14.852 1 98.06 100 ARG A N 1
ATOM 727 C CA . ARG A 1 100 ? 27.234 -26.828 -14.633 1 98.06 100 ARG A CA 1
ATOM 728 C C . ARG A 1 100 ? 26.656 -27.844 -13.656 1 98.06 100 ARG A C 1
ATOM 730 O O . ARG A 1 100 ? 26.031 -27.484 -12.656 1 98.06 100 ARG A O 1
ATOM 737 N N . PHE A 1 101 ? 26.828 -29.109 -14.008 1 98.19 101 PHE A N 1
ATOM 738 C CA . PHE A 1 101 ? 26.312 -30.141 -13.117 1 98.19 101 PHE A CA 1
ATOM 739 C C . PHE A 1 101 ? 27.109 -31.438 -13.281 1 98.19 101 PHE A C 1
ATOM 741 O O . PHE A 1 101 ? 27.844 -31.594 -14.25 1 98.19 101 PHE A O 1
ATOM 748 N N . ASP A 1 102 ? 26.969 -32.344 -12.352 1 98.31 102 ASP A N 1
ATOM 749 C CA . ASP A 1 102 ? 27.547 -33.688 -12.344 1 98.31 102 ASP A CA 1
ATOM 750 C C . ASP A 1 102 ? 26.453 -34.75 -12.477 1 98.31 102 ASP A C 1
ATOM 752 O O . ASP A 1 102 ? 25.281 -34.5 -12.219 1 98.31 102 ASP A O 1
ATOM 756 N N . ALA A 1 103 ? 26.922 -35.906 -13.008 1 97.81 103 ALA A N 1
ATOM 757 C CA . ALA A 1 103 ? 25.953 -37 -13.172 1 97.81 103 ALA A CA 1
ATOM 758 C C . ALA A 1 103 ? 26.531 -38.312 -12.695 1 97.81 103 ALA A C 1
ATOM 760 O O . ALA A 1 103 ? 27.719 -38.594 -12.906 1 97.81 103 ALA A O 1
ATOM 761 N N . TYR A 1 104 ? 25.75 -39.094 -11.992 1 97 104 TYR A N 1
ATOM 762 C CA . TYR A 1 104 ? 26.031 -40.469 -11.602 1 97 104 TYR A CA 1
ATOM 763 C C . TYR A 1 104 ? 24.953 -41.406 -12.117 1 97 104 TYR A C 1
ATOM 765 O O . TYR A 1 104 ? 23.75 -41.156 -11.953 1 97 104 TYR A O 1
ATOM 773 N N . THR A 1 105 ? 25.328 -42.469 -12.805 1 95.62 105 THR A N 1
ATOM 774 C CA . THR A 1 105 ? 24.312 -43.375 -13.352 1 95.62 105 THR A CA 1
ATOM 775 C C . THR A 1 105 ? 24.812 -44.812 -13.359 1 95.62 105 THR A C 1
ATOM 777 O O . THR A 1 105 ? 26.016 -45.062 -13.461 1 95.62 105 THR A O 1
ATOM 780 N N . THR A 1 106 ? 23.906 -45.781 -13.148 1 93.44 106 THR A N 1
ATOM 781 C CA . THR A 1 106 ? 24.172 -47.219 -13.289 1 93.44 106 THR A CA 1
ATOM 782 C C . THR A 1 106 ? 23.406 -47.812 -14.477 1 93.44 106 THR A C 1
ATOM 784 O O . THR A 1 106 ? 23.328 -49.031 -14.625 1 93.44 106 THR A O 1
ATOM 787 N N . LEU A 1 107 ? 22.953 -46.875 -15.281 1 92.81 107 LEU A N 1
ATOM 788 C CA . LEU A 1 107 ? 22.219 -47.281 -16.469 1 92.81 107 LEU A CA 1
ATOM 789 C C . LEU A 1 107 ? 23.156 -47.844 -17.531 1 92.81 107 LEU A C 1
ATOM 791 O O . LEU A 1 107 ? 24.25 -47.312 -17.734 1 92.81 107 LEU A O 1
ATOM 795 N N . PRO A 1 108 ? 22.859 -48.906 -18.172 1 89.69 108 PRO A N 1
ATOM 796 C CA . PRO A 1 108 ? 23.781 -49.625 -19.047 1 89.69 108 PRO A CA 1
ATOM 797 C C . PRO A 1 108 ? 24.109 -48.844 -20.328 1 89.69 108 PRO A C 1
ATOM 799 O O . PRO A 1 108 ? 25.156 -49.062 -20.938 1 89.69 108 PRO A O 1
ATOM 802 N N . ARG A 1 109 ? 23.484 -47.938 -20.828 1 89.81 109 ARG A N 1
ATOM 803 C CA . ARG A 1 109 ? 23.703 -47.281 -22.109 1 89.81 109 ARG A CA 1
ATOM 804 C C . ARG A 1 109 ? 24.75 -46.188 -22 1 89.81 109 ARG A C 1
ATOM 806 O O . ARG A 1 109 ? 25.25 -45.688 -23 1 89.81 109 ARG A O 1
ATOM 813 N N . PHE A 1 110 ? 25.188 -45.906 -20.859 1 93.06 110 PHE A N 1
ATOM 814 C CA . PHE A 1 110 ? 26.156 -44.844 -20.641 1 93.06 110 PHE A CA 1
ATOM 815 C C . PHE A 1 110 ? 27.578 -45.406 -20.719 1 93.06 110 PHE A C 1
ATOM 817 O O . PHE A 1 110 ? 27.828 -46.562 -20.359 1 93.06 110 PHE A O 1
ATOM 824 N N . ARG A 1 111 ? 28.516 -44.562 -21.109 1 92.81 111 ARG A N 1
ATOM 825 C CA . ARG A 1 111 ? 29.906 -44.938 -21.266 1 92.81 111 ARG A CA 1
ATOM 826 C C . ARG A 1 111 ? 30.578 -45.188 -19.922 1 92.81 111 ARG A C 1
ATOM 828 O O . ARG A 1 111 ? 31.422 -46.062 -19.781 1 92.81 111 ARG A O 1
ATOM 835 N N . THR A 1 112 ? 30.234 -44.312 -19.016 1 93.75 112 THR A N 1
ATOM 836 C CA . THR A 1 112 ? 30.766 -44.375 -17.672 1 93.75 112 THR A CA 1
ATOM 837 C C . THR A 1 112 ? 29.672 -44.156 -16.625 1 93.75 112 THR A C 1
ATOM 839 O O . THR A 1 112 ? 28.516 -43.906 -16.984 1 93.75 112 THR A O 1
ATOM 842 N N . THR A 1 113 ? 30.062 -44.25 -15.422 1 93.94 113 THR A N 1
ATOM 843 C CA . THR A 1 113 ? 29.078 -44.156 -14.344 1 93.94 113 THR A CA 1
ATOM 844 C C . THR A 1 113 ? 29.078 -42.75 -13.75 1 93.94 113 THR A C 1
ATOM 846 O O . THR A 1 113 ? 28.094 -42.344 -13.141 1 93.94 113 THR A O 1
ATOM 849 N N . THR A 1 114 ? 30.266 -42.125 -13.883 1 96.31 114 THR A N 1
ATOM 850 C CA . THR A 1 114 ? 30.375 -40.812 -13.289 1 96.31 114 THR A CA 1
ATOM 851 C C . THR A 1 114 ? 30.828 -39.781 -14.328 1 96.31 114 THR A C 1
ATOM 853 O O . THR A 1 114 ? 31.766 -40.031 -15.086 1 96.31 114 THR A O 1
ATOM 856 N N . PHE A 1 115 ? 30.109 -38.688 -14.422 1 96.56 115 PHE A N 1
ATOM 857 C CA . PHE A 1 115 ? 30.422 -37.562 -15.289 1 96.56 115 PHE A CA 1
ATOM 858 C C . PHE A 1 115 ? 30.578 -36.281 -14.477 1 96.56 115 PHE A C 1
ATOM 860 O O . PHE A 1 115 ? 29.688 -35.938 -13.695 1 96.56 115 PHE A O 1
ATOM 867 N N . LYS A 1 116 ? 31.672 -35.625 -14.688 1 96.12 116 LYS A N 1
ATOM 868 C CA . LYS A 1 116 ? 31.922 -34.406 -13.914 1 96.12 116 LYS A CA 1
ATOM 869 C C . LYS A 1 116 ? 31.953 -33.188 -14.82 1 96.12 116 LYS A C 1
ATOM 871 O O . LYS A 1 116 ? 32.344 -33.281 -15.992 1 96.12 116 LYS A O 1
ATOM 876 N N . ASP A 1 117 ? 31.484 -32.094 -14.258 1 96.06 117 ASP A N 1
ATOM 877 C CA . ASP A 1 117 ? 31.578 -30.766 -14.836 1 96.06 117 ASP A CA 1
ATOM 878 C C . ASP A 1 117 ? 30.969 -30.734 -16.234 1 96.06 117 ASP A C 1
ATOM 880 O O . ASP A 1 117 ? 31.594 -30.281 -17.188 1 96.06 117 ASP A O 1
ATOM 884 N N . ILE A 1 118 ? 29.766 -31.266 -16.266 1 97.5 118 ILE A N 1
ATOM 885 C CA . ILE A 1 118 ? 29 -31.141 -17.5 1 97.5 118 ILE A CA 1
ATOM 886 C C . ILE A 1 118 ? 28.5 -29.719 -17.656 1 97.5 118 ILE A C 1
ATOM 888 O O . ILE A 1 118 ? 28 -29.109 -16.703 1 97.5 118 ILE A O 1
ATOM 892 N N . ARG A 1 119 ? 28.656 -29.156 -18.891 1 97.56 119 ARG A N 1
ATOM 893 C CA . ARG A 1 119 ? 28.234 -27.781 -19.141 1 97.56 119 ARG A CA 1
ATOM 894 C C . ARG A 1 119 ? 27.156 -27.734 -20.219 1 97.56 119 ARG A C 1
ATOM 896 O O . ARG A 1 119 ? 27.312 -28.281 -21.297 1 97.56 119 ARG A O 1
ATOM 903 N N . ARG A 1 120 ? 26.062 -27.109 -19.828 1 98.06 120 ARG A N 1
ATOM 904 C CA . ARG A 1 120 ? 24.969 -26.891 -20.766 1 98.06 120 ARG A CA 1
ATOM 905 C C . ARG A 1 120 ? 24.391 -25.484 -20.594 1 98.06 120 ARG A C 1
ATOM 907 O O . ARG A 1 120 ? 24.281 -24.984 -19.484 1 98.06 120 ARG A O 1
ATOM 914 N N . THR A 1 121 ? 24.062 -24.844 -21.734 1 97.56 121 THR A N 1
ATOM 915 C CA . THR A 1 121 ? 23.344 -23.578 -21.656 1 97.56 121 THR A CA 1
ATOM 916 C C . THR A 1 121 ? 21.875 -23.812 -21.281 1 97.56 121 THR A C 1
ATOM 918 O O . THR A 1 121 ? 21.359 -24.922 -21.453 1 97.56 121 THR A O 1
ATOM 921 N N . HIS A 1 122 ? 21.266 -22.812 -20.766 1 98 122 HIS A N 1
ATOM 922 C CA . HIS A 1 122 ? 19.844 -22.922 -20.469 1 98 122 HIS A CA 1
ATOM 923 C C . HIS A 1 122 ? 19.031 -23.266 -21.719 1 98 122 HIS A C 1
ATOM 925 O O . HIS A 1 122 ? 18.094 -24.047 -21.656 1 98 122 HIS A O 1
ATOM 931 N N . HIS A 1 123 ? 19.375 -22.75 -22.812 1 97.31 123 HIS A N 1
ATOM 932 C CA . HIS A 1 123 ? 18.703 -23.047 -24.078 1 97.31 123 HIS A CA 1
ATOM 933 C C . HIS A 1 123 ? 18.828 -24.516 -24.438 1 97.31 123 HIS A C 1
ATOM 935 O O . HIS A 1 123 ? 17.891 -25.109 -25 1 97.31 123 HIS A O 1
ATOM 941 N N . GLU A 1 124 ? 19.922 -25.094 -24.141 1 97.44 124 GLU A N 1
ATOM 942 C CA . GLU A 1 124 ? 20.094 -26.531 -24.359 1 97.44 124 GLU A CA 1
ATOM 943 C C . GLU A 1 124 ? 19.172 -27.344 -23.453 1 97.44 124 GLU A C 1
ATOM 945 O O . GLU A 1 124 ? 18.672 -28.391 -23.875 1 97.44 124 GLU A O 1
ATOM 950 N N . PHE A 1 125 ? 19.047 -26.875 -22.266 1 98.06 125 PHE A N 1
ATOM 951 C CA . PHE A 1 125 ? 18.078 -27.5 -21.375 1 98.06 125 PHE A CA 1
ATOM 952 C C . PHE A 1 125 ? 16.672 -27.438 -21.984 1 98.06 125 PHE A C 1
ATOM 954 O O . PHE A 1 125 ? 15.922 -28.406 -21.922 1 98.06 125 PHE A O 1
ATOM 961 N N . MET A 1 126 ? 16.344 -26.312 -22.594 1 97.25 126 MET A N 1
ATOM 962 C CA . MET A 1 126 ? 15.039 -26.141 -23.203 1 97.25 126 MET A CA 1
ATOM 963 C C . MET A 1 126 ? 14.852 -27.109 -24.375 1 97.25 126 MET A C 1
ATOM 965 O O . MET A 1 126 ? 13.773 -27.688 -24.531 1 97.25 126 MET A O 1
ATOM 969 N N . LYS A 1 127 ? 15.828 -27.281 -25.141 1 96 127 LYS A N 1
ATOM 970 C CA . LYS A 1 127 ? 15.773 -28.234 -26.25 1 96 127 LYS A CA 1
ATOM 971 C C . LYS A 1 127 ? 15.594 -29.656 -25.734 1 96 127 LYS A C 1
ATOM 973 O O . LYS A 1 127 ? 14.789 -30.422 -26.281 1 96 127 LYS A O 1
ATOM 978 N N . PHE A 1 128 ? 16.406 -29.938 -24.766 1 97.06 128 PHE A N 1
ATOM 979 C CA . PHE A 1 128 ? 16.312 -31.266 -24.172 1 97.06 128 PHE A CA 1
ATOM 980 C C . PHE A 1 128 ? 14.938 -31.5 -23.578 1 97.06 128 PHE A C 1
ATOM 982 O O . PHE A 1 128 ? 14.336 -32.562 -23.797 1 97.06 128 PHE A O 1
ATOM 989 N N . GLY A 1 129 ? 14.445 -30.516 -22.828 1 96.5 129 GLY A N 1
ATOM 990 C CA . GLY A 1 129 ? 13.109 -30.609 -22.266 1 96.5 129 GLY A CA 1
ATOM 991 C C . GLY A 1 129 ? 12.023 -30.781 -23.312 1 96.5 129 GLY A C 1
ATOM 992 O O . GLY A 1 129 ? 11.109 -31.594 -23.141 1 96.5 129 GLY A O 1
ATOM 993 N N . SER A 1 130 ? 12.102 -30.016 -24.375 1 94.94 130 SER A N 1
ATOM 994 C CA . SER A 1 130 ? 11.148 -30.141 -25.469 1 94.94 130 SER A CA 1
ATOM 995 C C . SER A 1 130 ? 11.195 -31.516 -26.094 1 94.94 130 SER A C 1
ATOM 997 O O . SER A 1 130 ? 10.148 -32.094 -26.422 1 94.94 130 SER A O 1
ATOM 999 N N . HIS A 1 131 ? 12.359 -32.062 -26.25 1 95.75 131 HIS A N 1
ATOM 1000 C CA . HIS A 1 131 ? 12.492 -33.438 -26.781 1 95.75 131 HIS A CA 1
ATOM 1001 C C . HIS A 1 131 ? 11.805 -34.438 -25.875 1 95.75 131 HIS A C 1
ATOM 1003 O O . HIS A 1 131 ? 11.062 -35.312 -26.344 1 95.75 131 HIS A O 1
ATOM 1009 N N . LEU A 1 132 ? 12.148 -34.344 -24.594 1 96.12 132 LEU A N 1
ATOM 1010 C CA . LEU A 1 132 ? 11.555 -35.281 -23.656 1 96.12 132 LEU A CA 1
ATOM 1011 C C . LEU A 1 132 ? 10.031 -35.219 -23.719 1 96.12 132 LEU A C 1
ATOM 1013 O O . LEU A 1 132 ? 9.375 -36.281 -23.688 1 96.12 132 LEU A O 1
ATOM 1017 N N . ASN A 1 133 ? 9.523 -34.062 -23.828 1 94.62 133 ASN A N 1
ATOM 1018 C CA . ASN A 1 133 ? 8.078 -33.906 -23.875 1 94.62 133 ASN A CA 1
ATOM 1019 C C . ASN A 1 133 ? 7.484 -34.469 -25.172 1 94.62 133 ASN A C 1
ATOM 1021 O O . ASN A 1 133 ? 6.434 -35.094 -25.141 1 94.62 133 ASN A O 1
ATOM 1025 N N . ASN A 1 134 ? 8.125 -34.281 -26.266 1 92.25 134 ASN A N 1
ATOM 1026 C CA . ASN A 1 134 ? 7.625 -34.75 -27.562 1 92.25 134 ASN A CA 1
ATOM 1027 C C . ASN A 1 134 ? 7.801 -36.25 -27.75 1 92.25 134 ASN A C 1
ATOM 1029 O O . ASN A 1 134 ? 6.965 -36.906 -28.359 1 92.25 134 ASN A O 1
ATOM 1033 N N . ALA A 1 135 ? 8.828 -36.812 -27.141 1 93.19 135 ALA A N 1
ATOM 1034 C CA . ALA A 1 135 ? 9.188 -38.219 -27.375 1 93.19 135 ALA A CA 1
ATOM 1035 C C . ALA A 1 135 ? 8.438 -39.125 -26.406 1 93.19 135 ALA A C 1
ATOM 1037 O O . ALA A 1 135 ? 8.336 -40.344 -26.641 1 93.19 135 ALA A O 1
ATOM 1038 N N . ASN A 1 136 ? 7.98 -38.562 -25.359 1 93.94 136 ASN A N 1
ATOM 1039 C CA . ASN A 1 136 ? 7.363 -39.375 -24.328 1 93.94 136 ASN A CA 1
ATOM 1040 C C . ASN A 1 136 ? 5.961 -38.906 -23.984 1 93.94 136 ASN A C 1
ATOM 1042 O O . ASN A 1 136 ? 5.727 -38.406 -22.875 1 93.94 136 ASN A O 1
ATOM 1046 N N . PRO A 1 137 ? 5.035 -39.125 -24.844 1 92.44 137 PRO A N 1
ATOM 1047 C CA . PRO A 1 137 ? 3.668 -38.656 -24.609 1 92.44 137 PRO A CA 1
ATOM 1048 C C . PRO A 1 137 ? 3.014 -39.312 -23.406 1 92.44 137 PRO A C 1
ATOM 1050 O O . PRO A 1 137 ? 1.979 -38.844 -22.922 1 92.44 137 PRO A O 1
ATOM 1053 N N . GLU A 1 138 ? 3.555 -40.406 -22.875 1 92.88 138 GLU A N 1
ATOM 1054 C CA . GLU A 1 138 ? 2.977 -41.156 -21.766 1 92.88 138 GLU A CA 1
ATOM 1055 C C . GLU A 1 138 ? 3.334 -40.5 -20.422 1 92.88 138 GLU A C 1
ATOM 1057 O O . GLU A 1 138 ? 2.785 -40.875 -19.391 1 92.88 138 GLU A O 1
ATOM 1062 N N . CYS A 1 139 ? 4.207 -39.5 -20.453 1 95.62 139 CYS A N 1
ATOM 1063 C CA . CYS A 1 139 ? 4.68 -38.906 -19.219 1 95.62 139 CYS A CA 1
ATOM 1064 C C . CYS A 1 139 ? 4.234 -37.438 -19.125 1 95.62 139 CYS A C 1
ATOM 1066 O O . CYS A 1 139 ? 4.066 -36.781 -20.141 1 95.62 139 CYS A O 1
ATOM 1068 N N . PHE A 1 140 ? 3.961 -37 -17.875 1 97.12 140 PHE A N 1
ATOM 1069 C CA . PHE A 1 140 ? 3.811 -35.594 -17.609 1 97.12 140 PHE A CA 1
ATOM 1070 C C . PHE A 1 140 ? 5.16 -34.938 -17.328 1 97.12 140 PHE A C 1
ATOM 1072 O O . PHE A 1 140 ? 5.555 -34.812 -16.156 1 97.12 140 PHE A O 1
ATOM 1079 N N . VAL A 1 141 ? 5.84 -34.469 -18.359 1 97.25 141 VAL A N 1
ATOM 1080 C CA . VAL A 1 141 ? 7.188 -33.938 -18.234 1 97.25 141 VAL A CA 1
ATOM 1081 C C . VAL A 1 141 ? 7.121 -32.5 -17.703 1 97.25 141 VAL A C 1
ATOM 1083 O O . VAL A 1 141 ? 6.449 -31.656 -18.281 1 97.25 141 VAL A O 1
ATOM 1086 N N . PRO A 1 142 ? 7.77 -32.219 -16.625 1 96.94 142 PRO A N 1
ATOM 1087 C CA . PRO A 1 142 ? 7.781 -30.859 -16.125 1 96.94 142 PRO A CA 1
ATOM 1088 C C . PRO A 1 142 ? 8.516 -29.891 -17.047 1 96.94 142 PRO A C 1
ATOM 1090 O O . PRO A 1 142 ? 9.5 -30.281 -17.688 1 96.94 142 PRO A O 1
ATOM 1093 N N . PRO A 1 143 ? 8.023 -28.719 -17.172 1 97.56 143 PRO A N 1
ATOM 1094 C CA . PRO A 1 143 ? 8.734 -27.734 -18 1 97.56 143 PRO A CA 1
ATOM 1095 C C . PRO A 1 143 ? 10.031 -27.25 -17.359 1 97.56 143 PRO A C 1
ATOM 1097 O O . PRO A 1 143 ? 10.133 -27.203 -16.125 1 97.56 143 PRO A O 1
ATOM 1100 N N . VAL A 1 144 ? 10.961 -26.922 -18.188 1 98.31 144 VAL A N 1
ATOM 1101 C CA . VAL A 1 144 ? 12.219 -26.359 -17.703 1 98.31 144 VAL A CA 1
ATOM 1102 C C . VAL A 1 144 ? 11.961 -24.984 -17.094 1 98.31 144 VAL A C 1
ATOM 1104 O O . VAL A 1 144 ? 11.305 -24.141 -17.703 1 98.31 144 VAL A O 1
ATOM 1107 N N . PRO A 1 145 ? 12.461 -24.781 -15.867 1 97.94 145 PRO A N 1
ATOM 1108 C CA . PRO A 1 145 ? 12.242 -23.469 -15.234 1 97.94 145 PRO A CA 1
ATOM 1109 C C . PRO A 1 145 ? 12.984 -22.344 -15.953 1 97.94 145 PRO A C 1
ATOM 1111 O O . PRO A 1 145 ? 13.945 -22.594 -16.688 1 97.94 145 PRO A O 1
ATOM 1114 N N . PRO A 1 146 ? 12.57 -21.094 -15.773 1 96.94 146 PRO A N 1
ATOM 1115 C CA . PRO A 1 146 ? 13.234 -19.953 -16.406 1 96.94 146 PRO A CA 1
ATOM 1116 C C . PRO A 1 146 ? 14.664 -19.766 -15.922 1 96.94 146 PRO A C 1
ATOM 1118 O O . PRO A 1 146 ? 15.023 -20.219 -14.828 1 96.94 146 PRO A O 1
ATOM 1121 N N . SER A 1 147 ? 15.414 -19.016 -16.734 1 96.69 147 SER A N 1
ATOM 1122 C CA . SER A 1 147 ? 16.828 -18.812 -16.453 1 96.69 147 SER A CA 1
ATOM 1123 C C . SER A 1 147 ? 17.031 -17.641 -15.484 1 96.69 147 SER A C 1
ATOM 1125 O O . SER A 1 147 ? 18.156 -17.391 -15.039 1 96.69 147 SER A O 1
ATOM 1127 N N . VAL A 1 148 ? 15.953 -16.906 -15.266 1 96.31 148 VAL A N 1
ATOM 1128 C CA . VAL A 1 148 ? 16.016 -15.773 -14.359 1 96.31 148 VAL A CA 1
ATOM 1129 C C . VAL A 1 148 ? 14.742 -15.727 -13.508 1 96.31 148 VAL A C 1
ATOM 1131 O O . VAL A 1 148 ? 13.656 -16.047 -13.977 1 96.31 148 VAL A O 1
ATOM 1134 N N . THR A 1 149 ? 14.93 -15.352 -12.25 1 96.56 149 THR A N 1
ATOM 1135 C CA . THR A 1 149 ? 13.781 -15.172 -11.359 1 96.56 149 THR A CA 1
ATOM 1136 C C . THR A 1 149 ? 13.445 -13.688 -11.203 1 96.56 149 THR A C 1
ATOM 1138 O O . THR A 1 149 ? 14.125 -12.828 -11.766 1 96.56 149 THR A O 1
ATOM 1141 N N . SER A 1 150 ? 12.406 -13.422 -10.469 1 96.44 150 SER A N 1
ATOM 1142 C CA . SER A 1 150 ? 11.969 -12.047 -10.234 1 96.44 150 SER A CA 1
ATOM 1143 C C . SER A 1 150 ? 12.93 -11.305 -9.312 1 96.44 150 SER A C 1
ATOM 1145 O O . SER A 1 150 ? 12.812 -10.094 -9.125 1 96.44 150 SER A O 1
ATOM 1147 N N . ALA A 1 151 ? 13.891 -11.992 -8.758 1 94.5 151 ALA A N 1
ATOM 1148 C CA . ALA A 1 151 ? 14.914 -11.344 -7.938 1 94.5 151 ALA A CA 1
ATOM 1149 C C . ALA A 1 151 ? 15.859 -10.508 -8.797 1 94.5 151 ALA A C 1
ATOM 1151 O O . ALA A 1 151 ? 16.531 -9.609 -8.289 1 94.5 151 ALA A O 1
ATOM 1152 N N . GLY A 1 152 ? 15.898 -10.805 -10.055 1 92.19 152 GLY A N 1
ATOM 1153 C CA . GLY A 1 152 ? 16.766 -10.078 -10.961 1 92.19 152 GLY A CA 1
ATOM 1154 C C . GLY A 1 152 ? 18.047 -10.82 -11.297 1 92.19 152 GLY A C 1
ATOM 1155 O O . GLY A 1 152 ? 18.703 -11.352 -10.406 1 92.19 152 GLY A O 1
ATOM 1156 N N . ALA A 1 153 ? 18.406 -10.742 -12.484 1 91.69 153 ALA A N 1
ATOM 1157 C CA . ALA A 1 153 ? 19.578 -11.469 -12.969 1 91.69 153 ALA A CA 1
ATOM 1158 C C . ALA A 1 153 ? 20.859 -10.93 -12.328 1 91.69 153 ALA A C 1
ATOM 1160 O O . ALA A 1 153 ? 21.047 -9.711 -12.242 1 91.69 153 ALA A O 1
ATOM 1161 N N . GLY A 1 154 ? 21.656 -11.812 -11.844 1 88.25 154 GLY A N 1
ATOM 1162 C CA . GLY A 1 154 ? 22.938 -11.406 -11.305 1 88.25 154 GLY A CA 1
ATOM 1163 C C . GLY A 1 154 ? 22.938 -11.266 -9.789 1 88.25 154 GLY A C 1
ATOM 1164 O O . GLY A 1 154 ? 24 -11.125 -9.172 1 88.25 154 GLY A O 1
ATOM 1165 N N . THR A 1 155 ? 21.75 -11.258 -9.203 1 92.69 155 THR A N 1
ATOM 1166 C CA . THR A 1 155 ? 21.703 -11.203 -7.746 1 92.69 155 THR A CA 1
ATOM 1167 C C . THR A 1 155 ? 22.016 -12.562 -7.141 1 92.69 155 THR A C 1
ATOM 1169 O O . THR A 1 155 ? 21.844 -13.594 -7.797 1 92.69 155 THR A O 1
ATOM 1172 N N . GLU A 1 156 ? 22.469 -12.531 -5.938 1 95.19 156 GLU A N 1
ATOM 1173 C CA . GLU A 1 156 ? 22.766 -13.773 -5.23 1 95.19 156 GLU A CA 1
ATOM 1174 C C . GLU A 1 156 ? 21.516 -14.625 -5.062 1 95.19 156 GLU A C 1
ATOM 1176 O O . GLU A 1 156 ? 21.547 -15.844 -5.242 1 95.19 156 GLU A O 1
ATOM 1181 N N . GLU A 1 157 ? 20.438 -14.016 -4.727 1 95.5 157 GLU A N 1
ATOM 1182 C CA . GLU A 1 157 ? 19.188 -14.742 -4.547 1 95.5 157 GLU A CA 1
ATOM 1183 C C . GLU A 1 157 ? 18.734 -15.391 -5.852 1 95.5 157 GLU A C 1
ATOM 1185 O O . GLU A 1 157 ? 18.25 -16.531 -5.852 1 95.5 157 GLU A O 1
ATOM 1190 N N . ASP A 1 158 ? 18.875 -14.688 -6.91 1 96.31 158 ASP A N 1
ATOM 1191 C CA . ASP A 1 158 ? 18.531 -15.242 -8.211 1 96.31 158 ASP A CA 1
ATOM 1192 C C . ASP A 1 158 ? 19.359 -16.484 -8.531 1 96.31 158 ASP A C 1
ATOM 1194 O O . ASP A 1 158 ? 18.828 -17.5 -8.992 1 96.31 158 ASP A O 1
ATOM 1198 N N . GLU A 1 159 ? 20.609 -16.453 -8.266 1 96.12 159 GLU A N 1
ATOM 1199 C CA . GLU A 1 159 ? 21.5 -17.578 -8.539 1 96.12 159 GLU A CA 1
ATOM 1200 C C . GLU A 1 159 ? 21.094 -18.797 -7.719 1 96.12 159 GLU A C 1
ATOM 1202 O O . GLU A 1 159 ? 21.031 -19.906 -8.25 1 96.12 159 GLU A O 1
ATOM 1207 N N . ILE A 1 160 ? 20.844 -18.578 -6.488 1 96.88 160 ILE A N 1
ATOM 1208 C CA . ILE A 1 160 ? 20.469 -19.672 -5.598 1 96.88 160 ILE A CA 1
ATOM 1209 C C . ILE A 1 160 ? 19.156 -20.281 -6.062 1 96.88 160 ILE A C 1
ATOM 1211 O O . ILE A 1 160 ? 19.031 -21.516 -6.156 1 96.88 160 ILE A O 1
ATOM 1215 N N . LYS A 1 161 ? 18.219 -19.469 -6.391 1 96.94 161 LYS A N 1
ATOM 1216 C CA . LYS A 1 161 ? 16.891 -19.953 -6.754 1 96.94 161 LYS A CA 1
ATOM 1217 C C . LYS A 1 161 ? 16.906 -20.656 -8.109 1 96.94 161 LYS A C 1
ATOM 1219 O O . LYS A 1 161 ? 16.266 -21.688 -8.281 1 96.94 161 LYS A O 1
ATOM 1224 N N . VAL A 1 162 ? 17.656 -20.094 -9.055 1 97.5 162 VAL A N 1
ATOM 1225 C CA . VAL A 1 162 ? 17.734 -20.719 -10.367 1 97.5 162 VAL A CA 1
ATOM 1226 C C . VAL A 1 162 ? 18.406 -22.094 -10.258 1 97.5 162 VAL A C 1
ATOM 1228 O O . VAL A 1 162 ? 17.922 -23.078 -10.812 1 97.5 162 VAL A O 1
ATOM 1231 N N . LYS A 1 163 ? 19.484 -22.219 -9.531 1 97.81 163 LYS A N 1
ATOM 1232 C CA . LYS A 1 163 ? 20.172 -23.5 -9.336 1 97.81 163 LYS A CA 1
ATOM 1233 C C . LYS A 1 163 ? 19.234 -24.516 -8.68 1 97.81 163 LYS A C 1
ATOM 1235 O O . LYS A 1 163 ? 19.188 -25.672 -9.102 1 97.81 163 LYS A O 1
ATOM 1240 N N . ARG A 1 164 ? 18.531 -24.047 -7.738 1 97.25 164 ARG A N 1
ATOM 1241 C CA . ARG A 1 164 ? 17.625 -24.938 -7.027 1 97.25 164 ARG A CA 1
ATOM 1242 C C . ARG A 1 164 ? 16.516 -25.422 -7.945 1 97.25 164 ARG A C 1
ATOM 1244 O O . ARG A 1 164 ? 16.156 -26.609 -7.926 1 97.25 164 ARG A O 1
ATOM 1251 N N . LYS A 1 165 ? 15.938 -24.547 -8.695 1 97.56 165 LYS A N 1
ATOM 1252 C CA . LYS A 1 165 ? 14.844 -24.906 -9.594 1 97.56 165 LYS A CA 1
ATOM 1253 C C . LYS A 1 165 ? 15.312 -25.875 -10.68 1 97.56 165 LYS A C 1
ATOM 1255 O O . LYS A 1 165 ? 14.609 -26.828 -11.023 1 97.56 165 LYS A O 1
ATOM 1260 N N . ILE A 1 166 ? 16.5 -25.672 -11.172 1 98.25 166 ILE A N 1
ATOM 1261 C CA . ILE A 1 166 ? 17.062 -26.578 -12.172 1 98.25 166 ILE A CA 1
ATOM 1262 C C . ILE A 1 166 ? 17.359 -27.922 -11.547 1 98.25 166 ILE A C 1
ATOM 1264 O O . ILE A 1 166 ? 17.125 -28.969 -12.164 1 98.25 166 ILE A O 1
ATOM 1268 N N . GLN A 1 167 ? 17.891 -27.906 -10.359 1 98.38 167 GLN A N 1
ATOM 1269 C CA . GLN A 1 167 ? 18.141 -29.141 -9.641 1 98.38 167 GLN A CA 1
ATOM 1270 C C . GLN A 1 167 ? 16.859 -29.953 -9.469 1 98.38 167 GLN A C 1
ATOM 1272 O O . GLN A 1 167 ? 16.844 -31.156 -9.703 1 98.38 167 GLN A O 1
ATOM 1277 N N . LEU A 1 168 ? 15.859 -29.219 -9.039 1 97.25 168 LEU A N 1
ATOM 1278 C CA . LEU A 1 168 ? 14.578 -29.891 -8.852 1 97.25 168 LEU A CA 1
ATOM 1279 C C . LEU A 1 168 ? 14.07 -30.484 -10.164 1 97.25 168 LEU A C 1
ATOM 1281 O O . LEU A 1 168 ? 13.531 -31.578 -10.18 1 97.25 168 LEU A O 1
ATOM 1285 N N . TRP A 1 169 ? 14.195 -29.766 -11.211 1 98.19 169 TRP A N 1
ATOM 1286 C CA . TRP A 1 169 ? 13.781 -30.25 -12.523 1 98.19 169 TRP A CA 1
ATOM 1287 C C . TRP A 1 169 ? 14.555 -31.5 -12.898 1 98.19 169 TRP A C 1
ATOM 1289 O O . TRP A 1 169 ? 13.961 -32.5 -13.336 1 98.19 169 TRP A O 1
ATOM 1299 N N . LEU A 1 170 ? 15.859 -31.516 -12.711 1 98.19 170 LEU A N 1
ATOM 1300 C CA . LEU A 1 170 ? 16.703 -32.656 -13.016 1 98.19 170 LEU A CA 1
ATOM 1301 C C . LEU A 1 170 ? 16.328 -33.875 -12.148 1 98.19 170 LEU A C 1
ATOM 1303 O O . LEU A 1 170 ? 16.312 -35 -12.633 1 98.19 170 LEU A O 1
ATOM 1307 N N . ASP A 1 171 ? 15.992 -33.594 -10.914 1 97.38 171 ASP A N 1
ATOM 1308 C CA . ASP A 1 171 ? 15.57 -34.656 -10.016 1 97.38 171 ASP A CA 1
ATOM 1309 C C . ASP A 1 171 ? 14.266 -35.312 -10.5 1 97.38 171 ASP A C 1
ATOM 1311 O O . ASP A 1 171 ? 14.125 -36.531 -10.477 1 97.38 171 ASP A O 1
ATOM 1315 N N . ARG A 1 172 ? 13.375 -34.5 -10.969 1 96.56 172 ARG A N 1
ATOM 1316 C CA . ARG A 1 172 ? 12.062 -34.969 -11.391 1 96.56 172 ARG A CA 1
ATOM 1317 C C . ARG A 1 172 ? 12.172 -35.812 -12.672 1 96.56 172 ARG A C 1
ATOM 1319 O O . ARG A 1 172 ? 11.57 -36.875 -12.781 1 96.56 172 ARG A O 1
ATOM 1326 N N . VAL A 1 173 ? 12.93 -35.344 -13.641 1 97.06 173 VAL A N 1
ATOM 1327 C CA . VAL A 1 173 ? 13.031 -36.031 -14.93 1 97.06 173 VAL A CA 1
ATOM 1328 C C . VAL A 1 173 ? 13.859 -37.312 -14.773 1 97.06 173 VAL A C 1
ATOM 1330 O O . VAL A 1 173 ? 13.578 -38.312 -15.414 1 97.06 173 VAL A O 1
ATOM 1333 N N . SER A 1 174 ? 14.867 -37.312 -13.906 1 96.62 174 SER A N 1
ATOM 1334 C CA . SER A 1 174 ? 15.719 -38.5 -13.727 1 96.62 174 SER A CA 1
ATOM 1335 C C . SER A 1 174 ? 15.031 -39.531 -12.859 1 96.62 174 SER A C 1
ATOM 1337 O O . SER A 1 174 ? 15.359 -40.719 -12.93 1 96.62 174 SER A O 1
ATOM 1339 N N . ALA A 1 175 ? 14.094 -39.125 -12.031 1 94.31 175 ALA A N 1
ATOM 1340 C CA . ALA A 1 175 ? 13.383 -40.062 -11.156 1 94.31 175 ALA A CA 1
ATOM 1341 C C . ALA A 1 175 ? 12.352 -40.875 -11.945 1 94.31 175 ALA A C 1
ATOM 1343 O O . ALA A 1 175 ? 11.93 -41.938 -11.5 1 94.31 175 ALA A O 1
ATOM 1344 N N . ASN A 1 176 ? 11.891 -40.344 -13.086 1 95 176 ASN A N 1
ATOM 1345 C CA . ASN A 1 176 ? 10.961 -41.062 -13.953 1 95 176 ASN A CA 1
ATOM 1346 C C . ASN A 1 176 ? 11.688 -42.094 -14.789 1 95 176 ASN A C 1
ATOM 1348 O O . ASN A 1 176 ? 12.508 -41.781 -15.648 1 95 176 ASN A O 1
ATOM 1352 N N . PRO A 1 177 ? 11.328 -43.375 -14.609 1 93.25 177 PRO A N 1
ATOM 1353 C CA . PRO A 1 177 ? 12.07 -44.438 -15.281 1 93.25 177 PRO A CA 1
ATOM 1354 C C . PRO A 1 177 ? 11.961 -44.375 -16.797 1 93.25 177 PRO A C 1
ATOM 1356 O O . PRO A 1 177 ? 12.906 -44.75 -17.516 1 93.25 177 PRO A O 1
ATOM 1359 N N . ILE A 1 178 ? 10.859 -43.938 -17.266 1 94.94 178 ILE A N 1
ATOM 1360 C CA . ILE A 1 178 ? 10.672 -43.844 -18.703 1 94.94 178 ILE A CA 1
ATOM 1361 C C . ILE A 1 178 ? 11.555 -42.75 -19.281 1 94.94 178 ILE A C 1
ATOM 1363 O O . ILE A 1 178 ? 12.234 -42.938 -20.297 1 94.94 178 ILE A O 1
ATOM 1367 N N . LEU A 1 179 ? 11.594 -41.625 -18.641 1 95.88 179 LEU A N 1
ATOM 1368 C CA . LEU A 1 179 ? 12.391 -40.5 -19.109 1 95.88 179 LEU A CA 1
ATOM 1369 C C . LEU A 1 179 ? 13.883 -40.781 -18.938 1 95.88 179 LEU A C 1
ATOM 1371 O O . LEU A 1 179 ? 14.68 -40.438 -19.812 1 95.88 179 LEU A O 1
ATOM 1375 N N . ALA A 1 180 ? 14.273 -41.406 -17.875 1 94.94 180 ALA A N 1
ATOM 1376 C CA . ALA A 1 180 ? 15.68 -41.719 -17.578 1 94.94 180 ALA A CA 1
ATOM 1377 C C . ALA A 1 180 ? 16.281 -42.625 -18.625 1 94.94 180 ALA A C 1
ATOM 1379 O O . ALA A 1 180 ? 17.484 -42.594 -18.875 1 94.94 180 ALA A O 1
ATOM 1380 N N . ARG A 1 181 ? 15.445 -43.375 -19.219 1 93.81 181 ARG A N 1
ATOM 1381 C CA . ARG A 1 181 ? 15.93 -44.344 -20.172 1 93.81 181 ARG A CA 1
ATOM 1382 C C . ARG A 1 181 ? 15.836 -43.844 -21.594 1 93.81 181 ARG A C 1
ATOM 1384 O O . ARG A 1 181 ? 16.188 -44.531 -22.547 1 93.81 181 ARG A O 1
ATOM 1391 N N . ASP A 1 182 ? 15.344 -42.625 -21.703 1 93.88 182 ASP A N 1
ATOM 1392 C CA . ASP A 1 182 ? 15.297 -42.031 -23.031 1 93.88 182 ASP A CA 1
ATOM 1393 C C . ASP A 1 182 ? 16.703 -41.906 -23.625 1 93.88 182 ASP A C 1
ATOM 1395 O O . ASP A 1 182 ? 17.641 -41.5 -22.938 1 93.88 182 ASP A O 1
ATOM 1399 N N . GLU A 1 183 ? 16.891 -42.125 -24.875 1 91.88 183 GLU A N 1
ATOM 1400 C CA . GLU A 1 183 ? 18.188 -42.156 -25.562 1 91.88 183 GLU A CA 1
ATOM 1401 C C . GLU A 1 183 ? 18.844 -40.781 -25.547 1 91.88 183 GLU A C 1
ATOM 1403 O O . GLU A 1 183 ? 20.062 -40.688 -25.484 1 91.88 183 GLU A O 1
ATOM 1408 N N . GLU A 1 184 ? 18.016 -39.844 -25.609 1 94.25 184 GLU A N 1
ATOM 1409 C CA . GLU A 1 184 ? 18.547 -38.5 -25.703 1 94.25 184 GLU A CA 1
ATOM 1410 C C . GLU A 1 184 ? 19.188 -38.062 -24.375 1 94.25 184 GLU A C 1
ATOM 1412 O O . GLU A 1 184 ? 19.969 -37.125 -24.328 1 94.25 184 GLU A O 1
ATOM 1417 N N . PHE A 1 185 ? 18.828 -38.719 -23.25 1 94.88 185 PHE A N 1
ATOM 1418 C CA . PHE A 1 185 ? 19.453 -38.438 -21.969 1 94.88 185 PHE A CA 1
ATOM 1419 C C . PHE A 1 185 ? 20.938 -38.719 -22.016 1 94.88 185 PHE A C 1
ATOM 1421 O O . PHE A 1 185 ? 21.75 -37.969 -21.453 1 94.88 185 PHE A O 1
ATOM 1428 N N . VAL A 1 186 ? 21.281 -39.75 -22.719 1 94.5 186 VAL A N 1
ATOM 1429 C CA . VAL A 1 186 ? 22.688 -40.125 -22.875 1 94.5 186 VAL A CA 1
ATOM 1430 C C . VAL A 1 186 ? 23.438 -39.062 -23.656 1 94.5 186 VAL A C 1
ATOM 1432 O O . VAL A 1 186 ? 24.516 -38.625 -23.266 1 94.5 186 VAL A O 1
ATOM 1435 N N . ASN A 1 187 ? 22.812 -38.625 -24.75 1 94.62 187 ASN A N 1
ATOM 1436 C CA . ASN A 1 187 ? 23.422 -37.594 -25.578 1 94.62 187 ASN A CA 1
ATOM 1437 C C . ASN A 1 187 ? 23.547 -36.281 -24.812 1 94.62 187 ASN A C 1
ATOM 1439 O O . ASN A 1 187 ? 24.547 -35.562 -24.969 1 94.62 187 ASN A O 1
ATOM 1443 N N . PHE A 1 188 ? 22.578 -36 -24.031 1 96.88 188 PHE A N 1
ATOM 1444 C CA . PHE A 1 188 ? 22.578 -34.75 -23.266 1 96.88 188 PHE A CA 1
ATOM 1445 C C . PHE A 1 188 ? 23.719 -34.719 -22.266 1 96.88 188 PHE A C 1
ATOM 1447 O O . PHE A 1 188 ? 24.328 -33.656 -22.047 1 96.88 188 PHE A O 1
ATOM 1454 N N . ILE A 1 189 ? 24.016 -35.844 -21.641 1 96.69 189 ILE A N 1
ATOM 1455 C CA . ILE A 1 189 ? 25.031 -35.938 -20.609 1 96.69 189 ILE A CA 1
ATOM 1456 C C . ILE A 1 189 ? 26.406 -36.125 -21.25 1 96.69 189 ILE A C 1
ATOM 1458 O O . ILE A 1 189 ? 27.375 -35.469 -20.844 1 96.69 189 ILE A O 1
ATOM 1462 N N . GLU A 1 190 ? 26.5 -36.844 -22.312 1 95.31 190 GLU A N 1
ATOM 1463 C CA . GLU A 1 190 ? 27.812 -37.281 -22.812 1 95.31 190 GLU A CA 1
ATOM 1464 C C . GLU A 1 190 ? 28.297 -36.375 -23.922 1 95.31 190 GLU A C 1
ATOM 1466 O O . GLU A 1 190 ? 29.5 -36.344 -24.234 1 95.31 190 GLU A O 1
ATOM 1471 N N . SER A 1 191 ? 27.469 -35.656 -24.578 1 93 191 SER A N 1
ATOM 1472 C CA . SER A 1 191 ? 27.875 -34.844 -25.703 1 93 191 SER A CA 1
ATOM 1473 C C . SER A 1 191 ? 28.734 -33.656 -25.234 1 93 191 SER A C 1
ATOM 1475 O O . SER A 1 191 ? 28.688 -33.281 -24.062 1 93 191 SER A O 1
ATOM 1477 N N . ASP A 1 192 ? 29.469 -33.125 -26.141 1 91.06 192 ASP A N 1
ATOM 1478 C CA . ASP A 1 192 ? 30.25 -31.922 -25.891 1 91.06 192 ASP A CA 1
ATOM 1479 C C . ASP A 1 192 ? 29.328 -30.703 -25.781 1 91.06 192 ASP A C 1
ATOM 1481 O O . ASP A 1 192 ? 28.125 -30.797 -26.016 1 91.06 192 ASP A O 1
ATOM 1485 N N . PHE A 1 193 ? 29.984 -29.656 -25.375 1 92 193 PHE A N 1
ATOM 1486 C CA . PHE A 1 193 ? 29.25 -28.391 -25.266 1 92 193 PHE A CA 1
ATOM 1487 C C . PHE A 1 193 ? 28.625 -28.016 -26.609 1 92 193 PHE A C 1
ATOM 1489 O O . PHE A 1 193 ? 29.234 -28.188 -27.656 1 92 193 PHE A O 1
ATOM 1496 N N . GLY A 1 194 ? 27.359 -27.594 -26.594 1 92.12 194 GLY A N 1
ATOM 1497 C CA . GLY A 1 194 ? 26.609 -27.297 -27.812 1 92.12 194 GLY A CA 1
ATOM 1498 C C . GLY A 1 194 ? 25.625 -28.391 -28.172 1 92.12 194 GLY A C 1
ATOM 1499 O O . GLY A 1 194 ? 25.438 -28.688 -29.359 1 92.12 194 GLY A O 1
ATOM 1500 N N . TYR A 1 195 ? 25.078 -28.953 -27.203 1 93.56 195 TYR A N 1
ATOM 1501 C CA . TYR A 1 195 ? 24.141 -30.062 -27.344 1 93.56 195 TYR A CA 1
ATOM 1502 C C . TYR A 1 195 ? 22.906 -29.656 -28.141 1 93.56 195 TYR A C 1
ATOM 1504 O O . TYR A 1 195 ? 22.391 -28.547 -27.969 1 93.56 195 TYR A O 1
ATOM 1512 N N . SER A 1 196 ? 22.484 -30.5 -29.141 1 92.94 196 SER A N 1
ATOM 1513 C CA . SER A 1 196 ? 21.188 -30.484 -29.812 1 92.94 196 SER A CA 1
ATOM 1514 C C . SER A 1 196 ? 20.641 -31.891 -29.984 1 92.94 196 SER A C 1
ATOM 1516 O O . SER A 1 196 ? 21.375 -32.812 -30.266 1 92.94 196 SER A O 1
ATOM 1518 N N . PRO A 1 197 ? 19.375 -32 -29.719 1 92.44 197 PRO A N 1
ATOM 1519 C CA . PRO A 1 197 ? 18.812 -33.344 -29.828 1 92.44 197 PRO A CA 1
ATOM 1520 C C . PRO A 1 197 ? 19.016 -33.969 -31.203 1 92.44 197 PRO A C 1
ATOM 1522 O O . PRO A 1 197 ? 18.938 -33.25 -32.219 1 92.44 197 PRO A O 1
ATOM 1525 N N . LEU A 1 198 ? 19.297 -35.219 -31.266 1 87.31 198 LEU A N 1
ATOM 1526 C CA . LEU A 1 198 ? 19.578 -35.938 -32.5 1 87.31 198 LEU A CA 1
ATOM 1527 C C . LEU A 1 198 ? 18.281 -36.312 -33.219 1 87.31 198 LEU A C 1
ATOM 1529 O O . LEU A 1 198 ? 18.172 -36.188 -34.438 1 87.31 198 LEU A O 1
ATOM 1533 N N . ASN A 1 199 ? 17.359 -36.812 -32.438 1 79.81 199 ASN A N 1
ATOM 1534 C CA . ASN A 1 199 ? 16.062 -37.25 -32.969 1 79.81 199 ASN A CA 1
ATOM 1535 C C . ASN A 1 199 ? 14.961 -36.219 -32.625 1 79.81 199 ASN A C 1
ATOM 1537 O O . ASN A 1 199 ? 14.656 -36 -31.453 1 79.81 199 ASN A O 1
ATOM 1541 N N . LYS A 1 200 ? 14.57 -35.562 -33.688 1 76.81 200 LYS A N 1
ATOM 1542 C CA . LYS A 1 200 ? 13.484 -34.625 -33.438 1 76.81 200 LYS A CA 1
ATOM 1543 C C . LYS A 1 200 ? 12.125 -35.312 -33.594 1 76.81 200 LYS A C 1
ATOM 1545 O O . LYS A 1 200 ? 11.727 -35.688 -34.688 1 76.81 200 LYS A O 1
ATOM 1550 N N . ARG A 1 201 ? 11.625 -35.719 -32.438 1 79.75 201 ARG A N 1
ATOM 1551 C CA . ARG A 1 201 ? 10.281 -36.281 -32.406 1 79.75 201 ARG A CA 1
ATOM 1552 C C . ARG A 1 201 ? 9.219 -35.219 -32.312 1 79.75 201 ARG A C 1
ATOM 1554 O O . ARG A 1 201 ? 9.406 -34.219 -31.625 1 79.75 201 ARG A O 1
ATOM 1561 N N . LYS A 1 202 ? 8.227 -35.406 -33.156 1 80.44 202 LYS A N 1
ATOM 1562 C CA . LYS A 1 202 ? 7.133 -34.438 -33.156 1 80.44 202 LYS A CA 1
ATOM 1563 C C . LYS A 1 202 ? 5.895 -35 -32.469 1 80.44 202 LYS A C 1
ATOM 1565 O O . LYS A 1 202 ? 5.656 -36.219 -32.5 1 80.44 202 LYS A O 1
ATOM 1570 N N . PRO A 1 203 ? 5.211 -34.125 -31.781 1 81 203 PRO A N 1
ATOM 1571 C CA . PRO A 1 203 ? 3.947 -34.562 -31.188 1 81 203 PRO A CA 1
ATOM 1572 C C . PRO A 1 203 ? 2.902 -34.938 -32.219 1 81 203 PRO A C 1
ATOM 1574 O O . PRO A 1 203 ? 3.094 -34.719 -33.406 1 81 203 PRO A O 1
ATOM 1577 N N . PRO A 1 204 ? 1.908 -35.594 -31.578 1 80.44 204 PRO A N 1
ATOM 1578 C CA . PRO A 1 204 ? 0.85 -35.938 -32.531 1 80.44 204 PRO A CA 1
ATOM 1579 C C . PRO A 1 204 ? 0.188 -34.688 -33.125 1 80.44 204 PRO A C 1
ATOM 1581 O O . PRO A 1 204 ? -0.265 -33.812 -32.406 1 80.44 204 PRO A O 1
ATOM 1584 N N . ALA A 1 205 ? 0.172 -34.562 -34.344 1 79.62 205 ALA A N 1
ATOM 1585 C CA . ALA A 1 205 ? -0.435 -33.469 -35.094 1 79.62 205 ALA A CA 1
ATOM 1586 C C . ALA A 1 205 ? 0.28 -32.156 -34.812 1 79.62 205 ALA A C 1
ATOM 1588 O O . ALA A 1 205 ? 0.647 -31.859 -33.688 1 79.62 205 ALA A O 1
ATOM 1589 N N . THR A 1 206 ? 0.79 -31.5 -35.75 1 81.44 206 THR A N 1
ATOM 1590 C CA . THR A 1 206 ? 1.511 -30.25 -35.562 1 81.44 206 THR A CA 1
ATOM 1591 C C . THR A 1 206 ? 0.896 -29.141 -36.406 1 81.44 206 THR A C 1
ATOM 1593 O O . THR A 1 206 ? 0.071 -29.391 -37.281 1 81.44 206 THR A O 1
ATOM 1596 N N . GLY A 1 207 ? 1.013 -27.953 -35.938 1 84.44 207 GLY A N 1
ATOM 1597 C CA . GLY A 1 207 ? 0.637 -26.781 -36.719 1 84.44 207 GLY A CA 1
ATOM 1598 C C . GLY A 1 207 ? -0.864 -26.578 -36.812 1 84.44 207 GLY A C 1
ATOM 1599 O O . GLY A 1 207 ? -1.561 -26.594 -35.781 1 84.44 207 GLY A O 1
ATOM 1600 N N . MET A 1 208 ? -1.37 -26.422 -38.062 1 84.31 208 MET A N 1
ATOM 1601 C CA . MET A 1 208 ? -2.766 -26.094 -38.344 1 84.31 208 MET A CA 1
ATOM 1602 C C . MET A 1 208 ? -3.666 -27.297 -38.094 1 84.31 208 MET A C 1
ATOM 1604 O O . MET A 1 208 ? -4.812 -27.141 -37.656 1 84.31 208 MET A O 1
ATOM 1608 N N . THR A 1 209 ? -3.129 -28.391 -38.25 1 86.5 209 THR A N 1
ATOM 1609 C CA . THR A 1 209 ? -3.9 -29.609 -38.031 1 86.5 209 THR A CA 1
ATOM 1610 C C . THR A 1 209 ? -4.211 -29.781 -36.562 1 86.5 209 THR A C 1
ATOM 1612 O O . THR A 1 209 ? -5.332 -30.141 -36.188 1 86.5 209 THR A O 1
ATOM 1615 N N . ARG A 1 210 ? -3.215 -29.562 -35.781 1 88.5 210 ARG A N 1
ATOM 1616 C CA . ARG A 1 210 ? -3.422 -29.672 -34.344 1 88.5 210 ARG A CA 1
ATOM 1617 C C . ARG A 1 210 ? -4.473 -28.688 -33.875 1 88.5 210 ARG A C 1
ATOM 1619 O O . ARG A 1 210 ? -5.344 -29.031 -33.062 1 88.5 210 ARG A O 1
ATOM 1626 N N . LYS A 1 211 ? -4.426 -27.391 -34.375 1 87.94 211 LYS A N 1
ATOM 1627 C CA . LYS A 1 211 ? -5.379 -26.344 -34 1 87.94 211 LYS A CA 1
ATOM 1628 C C . LYS A 1 211 ? -6.801 -26.734 -34.375 1 87.94 211 LYS A C 1
ATOM 1630 O O . LYS A 1 211 ? -7.742 -26.516 -33.625 1 87.94 211 LYS A O 1
ATOM 1635 N N . ALA A 1 212 ? -6.926 -27.281 -35.531 1 85.62 212 ALA A N 1
ATOM 1636 C CA . ALA A 1 212 ? -8.234 -27.703 -36.031 1 85.62 212 ALA A CA 1
ATOM 1637 C C . ALA A 1 212 ? -8.797 -28.844 -35.188 1 85.62 212 ALA A C 1
ATOM 1639 O O . ALA A 1 212 ? -9.984 -28.859 -34.844 1 85.62 212 ALA A O 1
ATOM 1640 N N . LEU A 1 213 ? -7.941 -29.688 -34.844 1 84.81 213 LEU A N 1
ATOM 1641 C CA . LEU A 1 213 ? -8.383 -30.875 -34.125 1 84.81 213 LEU A CA 1
ATOM 1642 C C . LEU A 1 213 ? -8.75 -30.531 -32.688 1 84.81 213 LEU A C 1
ATOM 1644 O O . LEU A 1 213 ? -9.625 -31.172 -32.094 1 84.81 213 LEU A O 1
ATOM 1648 N N . LYS A 1 214 ? -8.062 -29.609 -32.219 1 87.25 214 LYS A N 1
ATOM 1649 C CA . LYS A 1 214 ? -8.336 -29.203 -30.859 1 87.25 214 LYS A CA 1
ATOM 1650 C C . LYS A 1 214 ? -9.719 -28.578 -30.734 1 87.25 214 LYS A C 1
ATOM 1652 O O . LYS A 1 214 ? -10.297 -28.547 -29.641 1 87.25 214 LYS A O 1
ATOM 1657 N N . GLN A 1 215 ? -10.281 -28.094 -31.828 1 87.88 215 GLN A N 1
ATOM 1658 C CA . GLN A 1 215 ? -11.586 -27.438 -31.828 1 87.88 215 GLN A CA 1
ATOM 1659 C C . GLN A 1 215 ? -12.719 -28.453 -31.859 1 87.88 215 GLN A C 1
ATOM 1661 O O . GLN A 1 215 ? -13.859 -28.141 -31.531 1 87.88 215 GLN A O 1
ATOM 1666 N N . LEU A 1 216 ? -12.367 -29.578 -32.219 1 86.56 216 LEU A N 1
ATOM 1667 C CA . LEU A 1 216 ? -13.383 -30.625 -32.25 1 86.56 216 LEU A CA 1
ATOM 1668 C C . LEU A 1 216 ? -13.688 -31.141 -30.859 1 86.56 216 LEU A C 1
ATOM 1670 O O . LEU A 1 216 ? -12.859 -31.016 -29.953 1 86.56 216 LEU A O 1
ATOM 1674 N N . GLN A 1 217 ? -14.828 -31.703 -30.734 1 87.62 217 GLN A N 1
ATOM 1675 C CA . GLN A 1 217 ? -15.211 -32.312 -29.469 1 87.62 217 GLN A CA 1
ATOM 1676 C C . GLN A 1 217 ? -14.273 -33.438 -29.109 1 87.62 217 GLN A C 1
ATOM 1678 O O . GLN A 1 217 ? -13.883 -34.25 -29.969 1 87.62 217 GLN A O 1
ATOM 1683 N N . PRO A 1 218 ? -13.875 -33.531 -27.859 1 87 218 PRO A N 1
ATOM 1684 C CA . PRO A 1 218 ? -13.016 -34.656 -27.438 1 87 218 PRO A CA 1
ATOM 1685 C C . PRO A 1 218 ? -13.656 -36.031 -27.641 1 87 218 PRO A C 1
ATOM 1687 O O . PRO A 1 218 ? -14.875 -36.156 -27.531 1 87 218 PRO A O 1
ATOM 1690 N N . PRO A 1 219 ? -12.766 -36.844 -28.078 1 89 219 PRO A N 1
ATOM 1691 C CA . PRO A 1 219 ? -13.297 -38.219 -28.25 1 89 219 PRO A CA 1
ATOM 1692 C C . PRO A 1 219 ? -13.805 -38.812 -26.938 1 89 219 PRO A C 1
ATOM 1694 O O . PRO A 1 219 ? -13.422 -38.375 -25.859 1 89 219 PRO A O 1
ATOM 1697 N N . HIS A 1 220 ? -14.688 -39.812 -27.125 1 88.88 220 HIS A N 1
ATOM 1698 C CA . HIS A 1 220 ? -15.211 -40.469 -25.938 1 88.88 220 HIS A CA 1
ATOM 1699 C C . HIS A 1 220 ? -14.094 -41.156 -25.156 1 88.88 220 HIS A C 1
ATOM 1701 O O . HIS A 1 220 ? -13.336 -41.938 -25.719 1 88.88 220 HIS A O 1
ATOM 1707 N N . ASP A 1 221 ? -13.945 -40.812 -23.953 1 90.44 221 ASP A N 1
ATOM 1708 C CA . ASP A 1 221 ? -12.906 -41.344 -23.078 1 90.44 221 ASP A CA 1
ATOM 1709 C C . ASP A 1 221 ? -13.492 -42.312 -22.047 1 90.44 221 ASP A C 1
ATOM 1711 O O . ASP A 1 221 ? -14.18 -41.875 -21.125 1 90.44 221 ASP A O 1
ATOM 1715 N N . GLU A 1 222 ? -13.148 -43.531 -22.156 1 90.56 222 GLU A N 1
ATOM 1716 C CA . GLU A 1 222 ? -13.664 -44.562 -21.25 1 90.56 222 GLU A CA 1
ATOM 1717 C C . GLU A 1 222 ? -12.969 -44.5 -19.891 1 90.56 222 GLU A C 1
ATOM 1719 O O . GLU A 1 222 ? -13.508 -44.969 -18.891 1 90.56 222 GLU A O 1
ATOM 1724 N N . VAL A 1 223 ? -11.797 -43.938 -19.859 1 95.75 223 VAL A N 1
ATOM 1725 C CA . VAL A 1 223 ? -11.039 -43.812 -18.609 1 95.75 223 VAL A CA 1
ATOM 1726 C C . VAL A 1 223 ? -11.461 -42.531 -17.859 1 95.75 223 VAL A C 1
ATOM 1728 O O . VAL A 1 223 ? -10.898 -41.469 -18.094 1 95.75 223 VAL A O 1
ATOM 1731 N N . THR A 1 224 ? -12.344 -42.656 -16.984 1 94.12 224 THR A N 1
ATOM 1732 C CA . THR A 1 224 ? -13.008 -41.531 -16.281 1 94.12 224 THR A CA 1
ATOM 1733 C C . THR A 1 224 ? -12 -40.719 -15.5 1 94.12 224 THR A C 1
ATOM 1735 O O . THR A 1 224 ? -12.133 -39.5 -15.406 1 94.12 224 THR A O 1
ATOM 1738 N N . GLU A 1 225 ? -11.008 -41.344 -14.93 1 94.25 225 GLU A N 1
ATOM 1739 C CA . GLU A 1 225 ? -10.016 -40.656 -14.117 1 94.25 225 GLU A CA 1
ATOM 1740 C C . GLU A 1 225 ? -9.273 -39.594 -14.93 1 94.25 225 GLU A C 1
ATOM 1742 O O . GLU A 1 225 ? -9.047 -38.5 -14.453 1 94.25 225 GLU A O 1
ATOM 1747 N N . LEU A 1 226 ? -8.93 -39.969 -16.094 1 95.56 226 LEU A N 1
ATOM 1748 C CA . LEU A 1 226 ? -8.211 -39.062 -16.953 1 95.56 226 LEU A CA 1
ATOM 1749 C C . LEU A 1 226 ? -9.172 -38.031 -17.578 1 95.56 226 LEU A C 1
ATOM 1751 O O . LEU A 1 226 ? -8.82 -36.875 -17.766 1 95.56 226 LEU A O 1
ATOM 1755 N N . ALA A 1 227 ? -10.383 -38.531 -17.891 1 94.25 227 ALA A N 1
ATOM 1756 C CA . ALA A 1 227 ? -11.406 -37.656 -18.484 1 94.25 227 ALA A CA 1
ATOM 1757 C C . ALA A 1 227 ? -11.766 -36.5 -17.531 1 94.25 227 ALA A C 1
ATOM 1759 O O . ALA A 1 227 ? -12 -35.375 -17.969 1 94.25 227 ALA A O 1
ATOM 1760 N N . GLU A 1 228 ? -11.75 -36.812 -16.25 1 92.06 228 GLU A N 1
ATOM 1761 C CA . GLU A 1 228 ? -12.125 -35.812 -15.25 1 92.06 228 GLU A CA 1
ATOM 1762 C C . GLU A 1 228 ? -10.922 -34.938 -14.867 1 92.06 228 GLU A C 1
ATOM 1764 O O . GLU A 1 228 ? -11.094 -33.844 -14.336 1 92.06 228 GLU A O 1
ATOM 1769 N N . PHE A 1 229 ? -9.797 -35.5 -15.086 1 94.06 229 PHE A N 1
ATOM 1770 C CA . PHE A 1 229 ? -8.578 -34.781 -14.703 1 94.06 229 PHE A CA 1
ATOM 1771 C C . PHE A 1 229 ? -8.297 -33.625 -15.656 1 94.06 229 PHE A C 1
ATOM 1773 O O . PHE A 1 229 ? -7.77 -32.594 -15.25 1 94.06 229 PHE A O 1
ATOM 1780 N N . ARG A 1 230 ? -8.586 -33.75 -16.906 1 93.62 230 ARG A N 1
ATOM 1781 C CA . ARG A 1 230 ? -8.234 -32.75 -17.922 1 93.62 230 ARG A CA 1
ATOM 1782 C C . ARG A 1 230 ? -8.859 -31.406 -17.625 1 93.62 230 ARG A C 1
ATOM 1784 O O . ARG A 1 230 ? -8.164 -30.391 -17.594 1 93.62 230 ARG A O 1
ATOM 1791 N N . PRO A 1 231 ? -10.18 -31.297 -17.312 1 92.12 231 PRO A N 1
ATOM 1792 C CA . PRO A 1 231 ? -10.758 -29.984 -16.984 1 92.12 231 PRO A CA 1
ATOM 1793 C C . PRO A 1 231 ? -10.18 -29.391 -15.711 1 92.12 231 PRO A C 1
ATOM 1795 O O . PRO A 1 231 ? -10.062 -28.172 -15.586 1 92.12 231 PRO A O 1
ATOM 1798 N N . ILE A 1 232 ? -9.82 -30.203 -14.781 1 92.62 232 ILE A N 1
ATOM 1799 C CA . ILE A 1 232 ? -9.273 -29.719 -13.516 1 92.62 232 ILE A CA 1
ATOM 1800 C C . ILE A 1 232 ? -7.906 -29.078 -13.75 1 92.62 232 ILE A C 1
ATOM 1802 O O . ILE A 1 232 ? -7.629 -28 -13.242 1 92.62 232 ILE A O 1
ATOM 1806 N N . ILE A 1 233 ? -7.121 -29.766 -14.5 1 95.06 233 ILE A N 1
ATOM 1807 C CA . ILE A 1 233 ? -5.777 -29.266 -14.758 1 95.06 233 ILE A CA 1
ATOM 1808 C C . ILE A 1 233 ? -5.855 -28 -15.617 1 95.06 233 ILE A C 1
ATOM 1810 O O . ILE A 1 233 ? -5.047 -27.094 -15.461 1 95.06 233 ILE A O 1
ATOM 1814 N N . LYS A 1 234 ? -6.758 -28 -16.578 1 95.06 234 LYS A N 1
ATOM 1815 C CA . LYS A 1 234 ? -6.984 -26.797 -17.375 1 95.06 234 LYS A CA 1
ATOM 1816 C C . LYS A 1 234 ? -7.414 -25.641 -16.484 1 95.06 234 LYS A C 1
ATOM 1818 O O . LYS A 1 234 ? -6.934 -24.516 -16.656 1 95.06 234 LYS A O 1
ATOM 1823 N N . GLN A 1 235 ? -8.273 -25.906 -15.578 1 94.56 235 GLN A N 1
ATOM 1824 C CA . GLN A 1 235 ? -8.727 -24.875 -14.648 1 94.56 235 GLN A CA 1
ATOM 1825 C C . GLN A 1 235 ? -7.574 -24.375 -13.781 1 94.56 235 GLN A C 1
ATOM 1827 O O . GLN A 1 235 ? -7.477 -23.172 -13.5 1 94.56 235 GLN A O 1
ATOM 1832 N N . LEU A 1 236 ? -6.789 -25.266 -13.328 1 94.75 236 LEU A N 1
ATOM 1833 C CA . LEU A 1 236 ? -5.633 -24.859 -12.531 1 94.75 236 LEU A CA 1
ATOM 1834 C C . LEU A 1 236 ? -4.703 -23.953 -13.328 1 94.75 236 LEU A C 1
ATOM 1836 O O . LEU A 1 236 ? -4.172 -22.984 -12.797 1 94.75 236 LEU A O 1
ATOM 1840 N N . TYR A 1 237 ? -4.492 -24.297 -14.578 1 96.75 237 TYR A N 1
ATOM 1841 C CA . TYR A 1 237 ? -3.684 -23.469 -15.469 1 96.75 237 TYR A CA 1
ATOM 1842 C C . TYR A 1 237 ? -4.238 -22.062 -15.555 1 96.75 237 TYR A C 1
ATOM 1844 O O . TYR A 1 237 ? -3.523 -21.094 -15.289 1 96.75 237 TYR A O 1
ATOM 1852 N N . LEU A 1 238 ? -5.504 -21.938 -15.836 1 95.62 238 LEU A N 1
ATOM 1853 C CA . LEU A 1 238 ? -6.152 -20.641 -16.016 1 95.62 238 LEU A CA 1
ATOM 1854 C C . LEU A 1 238 ? -6.191 -19.859 -14.695 1 95.62 238 LEU A C 1
ATOM 1856 O O . LEU A 1 238 ? -5.926 -18.656 -14.672 1 95.62 238 LEU A O 1
ATOM 1860 N N . ALA A 1 239 ? -6.488 -20.531 -13.648 1 94.31 239 ALA A N 1
ATOM 1861 C CA . ALA A 1 239 ? -6.547 -19.891 -12.328 1 94.31 239 ALA A CA 1
ATOM 1862 C C . ALA A 1 239 ? -5.176 -19.359 -11.914 1 94.31 239 ALA A C 1
ATOM 1864 O O . ALA A 1 239 ? -5.074 -18.266 -11.359 1 94.31 239 ALA A O 1
ATOM 1865 N N . SER A 1 240 ? -4.168 -20.125 -12.203 1 95.88 240 SER A N 1
ATOM 1866 C CA . SER A 1 240 ? -2.818 -19.719 -11.836 1 95.88 240 SER A CA 1
ATOM 1867 C C . SER A 1 240 ? -2.395 -18.469 -12.617 1 95.88 240 SER A C 1
ATOM 1869 O O . SER A 1 240 ? -1.77 -17.562 -12.062 1 95.88 240 SER A O 1
ATOM 1871 N N . GLN A 1 241 ? -2.766 -18.406 -13.844 1 96.19 241 GLN A N 1
ATOM 1872 C CA . GLN A 1 241 ? -2.455 -17.25 -14.664 1 96.19 241 GLN A CA 1
ATOM 1873 C C . GLN A 1 241 ? -3.178 -16 -14.156 1 96.19 241 GLN A C 1
ATOM 1875 O O . GLN A 1 241 ? -2.57 -14.945 -14 1 96.19 241 GLN A O 1
ATOM 1880 N N . ASP A 1 242 ? -4.41 -16.141 -13.883 1 95.88 242 ASP A N 1
ATOM 1881 C CA . ASP A 1 242 ? -5.23 -15.031 -13.406 1 95.88 242 ASP A CA 1
ATOM 1882 C C . ASP A 1 242 ? -4.766 -14.555 -12.039 1 95.88 242 ASP A C 1
ATOM 1884 O O . ASP A 1 242 ? -4.68 -13.352 -11.789 1 95.88 242 ASP A O 1
ATOM 1888 N N . THR A 1 243 ? -4.547 -15.5 -11.195 1 96.56 243 THR A N 1
ATOM 1889 C CA . THR A 1 243 ? -4.082 -15.164 -9.852 1 96.56 243 THR A CA 1
ATOM 1890 C C . THR A 1 243 ? -2.746 -14.422 -9.914 1 96.56 243 THR A C 1
ATOM 1892 O O . THR A 1 243 ? -2.521 -13.477 -9.156 1 96.56 243 THR A O 1
ATOM 1895 N N . ASN A 1 244 ? -1.904 -14.883 -10.75 1 96.94 244 ASN A N 1
ATOM 1896 C CA . ASN A 1 244 ? -0.613 -14.219 -10.898 1 96.94 244 ASN A CA 1
ATOM 1897 C C . ASN A 1 244 ? -0.773 -12.789 -11.398 1 96.94 244 ASN A C 1
ATOM 1899 O O . ASN A 1 244 ? -0.059 -11.891 -10.945 1 96.94 244 ASN A O 1
ATOM 1903 N N . ALA A 1 245 ? -1.66 -12.57 -12.305 1 97.12 245 ALA A N 1
ATOM 1904 C CA . ALA A 1 245 ? -1.928 -11.219 -12.805 1 97.12 245 ALA A CA 1
ATOM 1905 C C . ALA A 1 245 ? -2.416 -10.305 -11.688 1 97.12 245 ALA A C 1
ATOM 1907 O O . ALA A 1 245 ? -2.018 -9.141 -11.609 1 97.12 245 ALA A O 1
ATOM 1908 N N . LYS A 1 246 ? -3.299 -10.812 -10.852 1 97.81 246 LYS A N 1
ATOM 1909 C CA . LYS A 1 246 ? -3.799 -10.039 -9.719 1 97.81 246 LYS A CA 1
ATOM 1910 C C . LYS A 1 246 ? -2.689 -9.758 -8.711 1 97.81 246 LYS A C 1
ATOM 1912 O O . LYS A 1 246 ? -2.646 -8.688 -8.109 1 97.81 246 LYS A O 1
ATOM 1917 N N . LEU A 1 247 ? -1.833 -10.75 -8.516 1 97.81 247 LEU A N 1
ATOM 1918 C CA . LEU A 1 247 ? -0.702 -10.555 -7.613 1 97.81 247 LEU A CA 1
ATOM 1919 C C . LEU A 1 247 ? 0.213 -9.445 -8.125 1 97.81 247 LEU A C 1
ATOM 1921 O O . LEU A 1 247 ? 0.743 -8.664 -7.34 1 97.81 247 LEU A O 1
ATOM 1925 N N . GLU A 1 248 ? 0.416 -9.414 -9.391 1 97.31 248 GLU A N 1
ATOM 1926 C CA . GLU A 1 248 ? 1.238 -8.359 -9.977 1 97.31 248 GLU A CA 1
ATOM 1927 C C . GLU A 1 248 ? 0.646 -6.98 -9.711 1 97.31 248 GLU A C 1
ATOM 1929 O O . GLU A 1 248 ? 1.381 -6.016 -9.492 1 97.31 248 GLU A O 1
ATOM 1934 N N . LYS A 1 249 ? -0.65 -6.895 -9.758 1 97.62 249 LYS A N 1
ATOM 1935 C CA . LYS A 1 249 ? -1.312 -5.637 -9.43 1 97.62 249 LYS A CA 1
ATOM 1936 C C . LYS A 1 249 ? -1.063 -5.242 -7.98 1 97.62 249 LYS A C 1
ATOM 1938 O O . LYS A 1 249 ? -0.873 -4.062 -7.672 1 97.62 249 LYS A O 1
ATOM 1943 N N . VAL A 1 250 ? -1.118 -6.219 -7.105 1 97.94 250 VAL A N 1
ATOM 1944 C CA . VAL A 1 250 ? -0.814 -5.977 -5.695 1 97.94 250 VAL A CA 1
ATOM 1945 C C . VAL A 1 250 ? 0.611 -5.445 -5.559 1 97.94 250 VAL A C 1
ATOM 1947 O O . VAL A 1 250 ? 0.842 -4.438 -4.887 1 97.94 250 VAL A O 1
ATOM 1950 N N . SER A 1 251 ? 1.524 -6.098 -6.207 1 97.25 251 SER A N 1
ATOM 1951 C CA . SER A 1 251 ? 2.928 -5.707 -6.125 1 97.25 251 SER A CA 1
ATOM 1952 C C . SER A 1 251 ? 3.143 -4.305 -6.688 1 97.25 251 SER A C 1
ATOM 1954 O O . SER A 1 251 ? 3.922 -3.523 -6.137 1 97.25 251 SER A O 1
ATOM 1956 N N . LYS A 1 252 ? 2.486 -3.996 -7.723 1 96.94 252 LYS A N 1
ATOM 1957 C CA . LYS A 1 252 ? 2.59 -2.666 -8.312 1 96.94 252 LYS A CA 1
ATOM 1958 C C . LYS A 1 252 ? 2.051 -1.598 -7.367 1 96.94 252 LYS A C 1
ATOM 1960 O O . LYS A 1 252 ? 2.658 -0.537 -7.211 1 96.94 252 LYS A O 1
ATOM 1965 N N . SER A 1 253 ? 0.893 -1.878 -6.785 1 97.62 253 SER A N 1
ATOM 1966 C CA . SER A 1 253 ? 0.304 -0.952 -5.824 1 97.62 253 SER A CA 1
ATOM 1967 C C . SER A 1 253 ? 1.204 -0.772 -4.609 1 97.62 253 SER A C 1
ATOM 1969 O O . SER A 1 253 ? 1.307 0.328 -4.062 1 97.62 253 SER A O 1
ATOM 1971 N N . ARG A 1 254 ? 1.823 -1.82 -4.234 1 97.69 254 ARG A N 1
ATOM 1972 C CA . ARG A 1 254 ? 2.744 -1.771 -3.102 1 97.69 254 ARG A CA 1
ATOM 1973 C C . ARG A 1 254 ? 3.957 -0.902 -3.422 1 97.69 254 ARG A C 1
ATOM 1975 O O . ARG A 1 254 ? 4.406 -0.122 -2.58 1 97.69 254 ARG A O 1
ATOM 1982 N N . ARG A 1 255 ? 4.465 -1.038 -4.551 1 97.19 255 ARG A N 1
ATOM 1983 C CA . ARG A 1 255 ? 5.594 -0.21 -4.961 1 97.19 255 ARG A CA 1
ATOM 1984 C C . ARG A 1 255 ? 5.203 1.263 -5.016 1 97.19 255 ARG A C 1
ATOM 1986 O O . ARG A 1 255 ? 5.98 2.131 -4.613 1 97.19 255 ARG A O 1
ATOM 1993 N N . ALA A 1 256 ? 4.02 1.501 -5.496 1 97.81 256 ALA A N 1
ATOM 1994 C CA . ALA A 1 256 ? 3.52 2.873 -5.539 1 97.81 256 ALA A CA 1
ATOM 1995 C C . ALA A 1 256 ? 3.393 3.455 -4.137 1 97.81 256 ALA A C 1
ATOM 1997 O O . ALA A 1 256 ? 3.732 4.617 -3.904 1 97.81 256 ALA A O 1
ATOM 1998 N N . LEU A 1 257 ? 2.895 2.648 -3.248 1 98.06 257 LEU A N 1
ATOM 1999 C CA . LEU A 1 257 ? 2.783 3.072 -1.856 1 98.06 257 LEU A CA 1
ATOM 2000 C C . LEU A 1 257 ? 4.16 3.361 -1.265 1 98.06 257 LEU A C 1
ATOM 2002 O O . LEU A 1 257 ? 4.34 4.359 -0.566 1 98.06 257 LEU A O 1
ATOM 2006 N N . GLY A 1 258 ? 5.098 2.438 -1.556 1 98.12 258 GLY A N 1
ATOM 2007 C CA . GLY A 1 258 ? 6.453 2.666 -1.082 1 98.12 258 GLY A CA 1
ATOM 2008 C C . GLY A 1 258 ? 7.039 3.979 -1.566 1 98.12 258 GLY A C 1
ATOM 2009 O O . GLY A 1 258 ? 7.652 4.715 -0.79 1 98.12 258 GLY A O 1
ATOM 2010 N N . LEU A 1 259 ? 6.816 4.301 -2.779 1 97.81 259 LEU A N 1
ATOM 2011 C CA . LEU A 1 259 ? 7.312 5.547 -3.355 1 97.81 259 LEU A CA 1
ATOM 2012 C C . LEU A 1 259 ? 6.629 6.75 -2.721 1 97.81 259 LEU A C 1
ATOM 2014 O O . LEU A 1 259 ? 7.281 7.754 -2.414 1 97.81 259 LEU A O 1
ATOM 2018 N N . ALA A 1 260 ? 5.328 6.656 -2.562 1 98.19 260 ALA A N 1
ATOM 2019 C CA . ALA A 1 260 ? 4.57 7.738 -1.944 1 98.19 260 ALA A CA 1
ATOM 2020 C C . ALA A 1 260 ? 5.039 7.992 -0.515 1 98.19 260 ALA A C 1
ATOM 2022 O O . ALA A 1 260 ? 5.168 9.148 -0.093 1 98.19 260 ALA A O 1
ATOM 2023 N N . LEU A 1 261 ? 5.289 6.969 0.219 1 98.12 261 LEU A N 1
ATOM 2024 C CA . LEU A 1 261 ? 5.77 7.07 1.592 1 98.12 261 LEU A CA 1
ATOM 2025 C C . LEU A 1 261 ? 7.148 7.723 1.636 1 98.12 261 LEU A C 1
ATOM 2027 O O . LEU A 1 261 ? 7.422 8.547 2.51 1 98.12 261 LEU A O 1
ATOM 2031 N N . ASN A 1 262 ? 7.988 7.352 0.72 1 97.31 262 ASN A N 1
ATOM 2032 C CA . ASN A 1 262 ? 9.312 7.953 0.647 1 97.31 262 ASN A CA 1
ATOM 2033 C C . ASN A 1 262 ? 9.234 9.453 0.356 1 97.31 262 ASN A C 1
ATOM 2035 O O . ASN A 1 262 ? 9.945 10.25 0.969 1 97.31 262 ASN A O 1
ATOM 2039 N N . ASP A 1 263 ? 8.352 9.812 -0.524 1 97.31 263 ASP A N 1
ATOM 2040 C CA . ASP A 1 263 ? 8.148 11.227 -0.831 1 97.31 263 ASP A CA 1
ATOM 2041 C C . ASP A 1 263 ? 7.617 11.984 0.385 1 97.31 263 ASP A C 1
ATOM 2043 O O . ASP A 1 263 ? 8.062 13.094 0.676 1 97.31 263 ASP A O 1
ATOM 2047 N N . PHE A 1 264 ? 6.688 11.406 1.1 1 97.88 264 PHE A N 1
ATOM 2048 C CA . PHE A 1 264 ? 6.113 12 2.303 1 97.88 264 PHE A CA 1
ATOM 2049 C C . PHE A 1 264 ? 7.176 12.156 3.385 1 97.88 264 PHE A C 1
ATOM 2051 O O . PHE A 1 264 ? 7.27 13.211 4.02 1 97.88 264 PHE A O 1
ATOM 2058 N N . GLY A 1 265 ? 7.941 11.109 3.537 1 96.56 265 GLY A N 1
ATOM 2059 C CA . GLY A 1 265 ? 9.023 11.172 4.504 1 96.56 265 GLY A CA 1
ATOM 2060 C C . GLY A 1 265 ? 10.016 12.289 4.215 1 96.56 265 GLY A C 1
ATOM 2061 O O . GLY A 1 265 ? 10.484 12.961 5.137 1 96.56 265 GLY A O 1
ATOM 2062 N N . ALA A 1 266 ? 10.289 12.492 2.984 1 94.94 266 ALA A N 1
ATOM 2063 C CA . ALA A 1 266 ? 11.203 13.555 2.586 1 94.94 266 ALA A CA 1
ATOM 2064 C C . ALA A 1 266 ? 10.633 14.93 2.938 1 94.94 266 ALA A C 1
ATOM 2066 O O . ALA A 1 266 ? 11.375 15.828 3.348 1 94.94 266 ALA A O 1
ATOM 2067 N N . LYS A 1 267 ? 9.336 15.07 2.801 1 94.25 267 LYS A N 1
ATOM 2068 C CA . LYS A 1 267 ? 8.695 16.328 3.139 1 94.25 267 LYS A CA 1
ATOM 2069 C C . LYS A 1 267 ? 8.711 16.578 4.648 1 94.25 267 LYS A C 1
ATOM 2071 O O . LYS A 1 267 ? 8.883 17.703 5.102 1 94.25 267 LYS A O 1
ATOM 2076 N N . ILE A 1 268 ? 8.5 15.539 5.387 1 94.44 268 ILE A N 1
ATOM 2077 C CA . ILE A 1 268 ? 8.539 15.625 6.84 1 94.44 268 ILE A CA 1
ATOM 2078 C C . ILE A 1 268 ? 9.922 16.094 7.293 1 94.44 268 ILE A C 1
ATOM 2080 O O . ILE A 1 268 ? 10.039 16.859 8.258 1 94.44 268 ILE A O 1
ATOM 2084 N N . ALA A 1 269 ? 10.922 15.711 6.602 1 91.44 269 ALA A N 1
ATOM 2085 C CA . ALA A 1 269 ? 12.289 16.109 6.93 1 91.44 269 ALA A CA 1
ATOM 2086 C C . ALA A 1 269 ? 12.469 17.625 6.801 1 91.44 269 ALA A C 1
ATOM 2088 O O . ALA A 1 269 ? 13.297 18.219 7.496 1 91.44 269 ALA A O 1
ATOM 2089 N N . GLN A 1 270 ? 11.656 18.266 6.039 1 88.19 270 GLN A N 1
ATOM 2090 C CA . GLN A 1 270 ? 11.758 19.703 5.82 1 88.19 270 GLN A CA 1
ATOM 2091 C C . GLN A 1 270 ? 11.336 20.484 7.066 1 88.19 270 GLN A C 1
ATOM 2093 O O . GLN A 1 270 ? 11.758 21.625 7.266 1 88.19 270 GLN A O 1
ATOM 2098 N N . TYR A 1 271 ? 10.523 19.891 7.91 1 90.25 271 TYR A N 1
ATOM 2099 C CA . TYR A 1 271 ? 10.055 20.562 9.109 1 90.25 271 TYR A CA 1
ATOM 2100 C C . TYR A 1 271 ? 11.195 20.781 10.102 1 90.25 271 TYR A C 1
ATOM 2102 O O . TYR A 1 271 ? 11.102 21.609 11 1 90.25 271 TYR A O 1
ATOM 2110 N N . THR A 1 272 ? 12.281 20.047 9.922 1 86.06 272 THR A N 1
ATOM 2111 C CA . THR A 1 272 ? 13.453 20.234 10.781 1 86.06 272 THR A CA 1
ATOM 2112 C C . THR A 1 272 ? 14.07 21.609 10.57 1 86.06 272 THR A C 1
ATOM 2114 O O . THR A 1 272 ? 14.625 22.188 11.5 1 86.06 272 THR A O 1
ATOM 2117 N N . THR A 1 273 ? 13.875 22.172 9.414 1 82.75 273 THR A N 1
ATOM 2118 C CA . THR A 1 273 ? 14.438 23.484 9.094 1 82.75 273 THR A CA 1
ATOM 2119 C C . THR A 1 273 ? 13.484 24.594 9.508 1 82.75 273 THR A C 1
ATOM 2121 O O . THR A 1 273 ? 13.922 25.703 9.82 1 82.75 273 THR A O 1
ATOM 2124 N N . VAL A 1 274 ? 12.25 24.328 9.578 1 77.62 274 VAL A N 1
ATOM 2125 C CA . VAL A 1 274 ? 11.242 25.328 9.898 1 77.62 274 VAL A CA 1
ATOM 2126 C C . VAL A 1 274 ? 11.234 25.578 11.406 1 77.62 274 VAL A C 1
ATOM 2128 O O . VAL A 1 274 ? 11.164 26.734 11.844 1 77.62 274 VAL A O 1
ATOM 2131 N N . ASP A 1 275 ? 11.312 24.484 12.195 1 70.69 275 ASP A N 1
ATOM 2132 C CA . ASP A 1 275 ? 11.211 24.578 13.648 1 70.69 275 ASP A CA 1
ATOM 2133 C C . ASP A 1 275 ? 12.586 24.469 14.305 1 70.69 275 ASP A C 1
ATOM 2135 O O . ASP A 1 275 ? 12.844 23.547 15.07 1 70.69 275 ASP A O 1
ATOM 2139 N N . ASN A 1 276 ? 13.484 25.359 14.039 1 65.5 276 ASN A N 1
ATOM 2140 C CA . ASN A 1 276 ? 14.875 25.188 14.453 1 65.5 276 ASN A CA 1
ATOM 2141 C C . ASN A 1 276 ? 15.078 25.594 15.914 1 65.5 276 ASN A C 1
ATOM 2143 O O . ASN A 1 276 ? 16.125 25.312 16.5 1 65.5 276 ASN A O 1
ATOM 2147 N N . GLU A 1 277 ? 14.055 25.984 16.469 1 74.25 277 GLU A N 1
ATOM 2148 C CA . GLU A 1 277 ? 14.266 26.5 17.812 1 74.25 277 GLU A CA 1
ATOM 2149 C C . GLU A 1 277 ? 13.977 25.422 18.875 1 74.25 277 GLU A C 1
ATOM 2151 O O . GLU A 1 277 ? 14.625 25.391 19.922 1 74.25 277 GLU A O 1
ATOM 2156 N N . ASN A 1 278 ? 13.117 24.531 18.609 1 81.88 278 ASN A N 1
ATOM 2157 C CA . ASN A 1 278 ? 12.75 23.469 19.547 1 81.88 278 ASN A CA 1
ATOM 2158 C C . ASN A 1 278 ? 13.469 22.156 19.219 1 81.88 278 ASN A C 1
ATOM 2160 O O . ASN A 1 278 ? 13.094 21.453 18.281 1 81.88 278 ASN A O 1
ATOM 2164 N N . VAL A 1 279 ? 14.406 21.797 19.984 1 82.62 279 VAL A N 1
ATOM 2165 C CA . VAL A 1 279 ? 15.266 20.641 19.75 1 82.62 279 VAL A CA 1
ATOM 2166 C C . VAL A 1 279 ? 14.43 19.359 19.812 1 82.62 279 VAL A C 1
ATOM 2168 O O . VAL A 1 279 ? 14.648 18.438 19.016 1 82.62 279 VAL A O 1
ATOM 2171 N N . GLY A 1 280 ? 13.492 19.281 20.734 1 83.94 280 GLY A N 1
ATOM 2172 C CA . GLY A 1 280 ? 12.625 18.125 20.844 1 83.94 280 GLY A CA 1
ATOM 2173 C C . GLY A 1 280 ? 11.812 17.859 19.594 1 83.94 280 GLY A C 1
ATOM 2174 O O . GLY A 1 280 ? 11.711 16.719 19.125 1 83.94 280 GLY A O 1
ATOM 2175 N N . MET A 1 281 ? 11.289 18.859 19.016 1 86.19 281 MET A N 1
ATOM 2176 C CA . MET A 1 281 ? 10.5 18.75 17.797 1 86.19 281 MET A CA 1
ATOM 2177 C C . MET A 1 281 ? 11.383 18.344 16.609 1 86.19 281 MET A C 1
ATOM 2179 O O . MET A 1 281 ? 10.977 17.547 15.781 1 86.19 281 MET A O 1
ATOM 2183 N N . THR A 1 282 ? 12.555 18.953 16.562 1 87.62 282 THR A N 1
ATOM 2184 C CA . THR A 1 282 ? 13.484 18.641 15.477 1 87.62 282 THR A CA 1
ATOM 2185 C C . THR A 1 282 ? 13.859 17.156 15.492 1 87.62 282 THR A C 1
ATOM 2187 O O . THR A 1 282 ? 13.898 16.516 14.445 1 87.62 282 THR A O 1
ATOM 2190 N N . HIS A 1 283 ? 14.039 16.641 16.656 1 87.81 283 HIS A N 1
ATOM 2191 C CA . HIS A 1 283 ? 14.352 15.219 16.797 1 87.81 283 HIS A CA 1
ATOM 2192 C C . HIS A 1 283 ? 13.172 14.352 16.375 1 87.81 283 HIS A C 1
ATOM 2194 O O . HIS A 1 283 ? 13.359 13.32 15.727 1 87.81 283 HIS A O 1
ATOM 2200 N N . MET A 1 284 ? 12.031 14.719 16.719 1 88.31 284 MET A N 1
ATOM 2201 C CA . MET A 1 284 ? 10.828 13.969 16.359 1 88.31 284 MET A CA 1
ATOM 2202 C C . MET A 1 284 ? 10.648 13.922 14.844 1 88.31 284 MET A C 1
ATOM 2204 O O . MET A 1 284 ? 10.375 12.859 14.289 1 88.31 284 MET A O 1
ATOM 2208 N N . TRP A 1 285 ? 10.859 15.102 14.219 1 90.94 285 TRP A N 1
ATOM 2209 C CA . TRP A 1 285 ? 10.688 15.164 12.773 1 90.94 285 TRP A CA 1
ATOM 2210 C C . TRP A 1 285 ? 11.711 14.281 12.07 1 90.94 285 TRP A C 1
ATOM 2212 O O . TRP A 1 285 ? 11.383 13.586 11.109 1 90.94 285 TRP A O 1
ATOM 2222 N N . ARG A 1 286 ? 12.922 14.312 12.594 1 91.12 286 ARG A N 1
ATOM 2223 C CA . ARG A 1 286 ? 13.984 13.5 12.008 1 91.12 286 ARG A CA 1
ATOM 2224 C C . ARG A 1 286 ? 13.664 12.008 12.148 1 91.12 286 ARG A C 1
ATOM 2226 O O . ARG A 1 286 ? 13.812 11.25 11.188 1 91.12 286 ARG A O 1
ATOM 2233 N N . LYS A 1 287 ? 13.234 11.641 13.258 1 92.94 287 LYS A N 1
ATOM 2234 C CA . LYS A 1 287 ? 12.906 10.242 13.508 1 92.94 287 LYS A CA 1
ATOM 2235 C C . LYS A 1 287 ? 11.711 9.805 12.664 1 92.94 287 LYS A C 1
ATOM 2237 O O . LYS A 1 287 ? 11.719 8.711 12.086 1 92.94 287 LYS A O 1
ATOM 2242 N N . LEU A 1 288 ? 10.719 10.609 12.625 1 93.94 288 LEU A N 1
ATOM 2243 C CA . LEU A 1 288 ? 9.531 10.289 11.844 1 93.94 288 LEU A CA 1
ATOM 2244 C C . LEU A 1 288 ? 9.867 10.156 10.359 1 93.94 288 LEU A C 1
ATOM 2246 O O . LEU A 1 288 ? 9.359 9.266 9.68 1 93.94 288 LEU A O 1
ATOM 2250 N N . SER A 1 289 ? 10.672 11.102 9.922 1 95.56 289 SER A N 1
ATOM 2251 C CA . SER A 1 289 ? 11.102 11.031 8.523 1 95.56 289 SER A CA 1
ATOM 2252 C C . SER A 1 289 ? 11.797 9.711 8.219 1 95.56 289 SER A C 1
ATOM 2254 O O . SER A 1 289 ? 11.508 9.07 7.207 1 95.56 289 SER A O 1
ATOM 2256 N N . LYS A 1 290 ? 12.648 9.266 9.109 1 95.62 290 LYS A N 1
ATOM 2257 C CA . LYS A 1 290 ? 13.367 8.008 8.938 1 95.62 290 LYS A CA 1
ATOM 2258 C C . LYS A 1 290 ? 12.406 6.816 8.953 1 95.62 290 LYS A C 1
ATOM 2260 O O . LYS A 1 290 ? 12.578 5.863 8.195 1 95.62 290 LYS A O 1
ATOM 2265 N N . VAL A 1 291 ? 11.484 6.879 9.773 1 96.31 291 VAL A N 1
ATOM 2266 C CA . VAL A 1 291 ? 10.516 5.789 9.883 1 96.31 291 VAL A CA 1
ATOM 2267 C C . VAL A 1 291 ? 9.703 5.688 8.594 1 96.31 291 VAL A C 1
ATOM 2269 O O . VAL A 1 291 ? 9.5 4.594 8.07 1 96.31 291 VAL A O 1
ATOM 2272 N N . PHE A 1 292 ? 9.25 6.82 8.086 1 97.25 292 PHE A N 1
ATOM 2273 C CA . PHE A 1 292 ? 8.477 6.789 6.848 1 97.25 292 PHE A CA 1
ATOM 2274 C C . PHE A 1 292 ? 9.32 6.25 5.695 1 97.25 292 PHE A C 1
ATOM 2276 O O . PHE A 1 292 ? 8.828 5.477 4.871 1 97.25 292 PHE A O 1
ATOM 2283 N N . THR A 1 293 ? 10.555 6.629 5.656 1 96.69 293 THR A N 1
ATOM 2284 C CA . THR A 1 293 ? 11.445 6.117 4.621 1 96.69 293 THR A CA 1
ATOM 2285 C C . THR A 1 293 ? 11.664 4.617 4.789 1 96.69 293 THR A C 1
ATOM 2287 O O . THR A 1 293 ? 11.656 3.869 3.811 1 96.69 293 THR A O 1
ATOM 2290 N N . ALA A 1 294 ? 11.828 4.199 6.027 1 97.38 294 ALA A N 1
ATOM 2291 C CA . ALA A 1 294 ? 12.008 2.777 6.309 1 97.38 294 ALA A CA 1
ATOM 2292 C C . ALA A 1 294 ? 10.773 1.978 5.906 1 97.38 294 ALA A C 1
ATOM 2294 O O . ALA A 1 294 ? 10.891 0.902 5.312 1 97.38 294 ALA A O 1
ATOM 2295 N N . ILE A 1 295 ? 9.641 2.486 6.223 1 97.62 295 ILE A N 1
ATOM 2296 C CA . ILE A 1 295 ? 8.398 1.803 5.879 1 97.62 295 ILE A CA 1
ATOM 2297 C C . ILE A 1 295 ? 8.242 1.754 4.359 1 97.62 295 ILE A C 1
ATOM 2299 O O . ILE A 1 295 ? 7.793 0.748 3.809 1 97.62 295 ILE A O 1
ATOM 2303 N N . GLY A 1 296 ? 8.562 2.871 3.699 1 98 296 GLY A N 1
ATOM 2304 C CA . GLY A 1 296 ? 8.531 2.867 2.246 1 98 296 GLY A CA 1
ATOM 2305 C C . GLY A 1 296 ? 9.438 1.818 1.632 1 98 296 GLY A C 1
ATOM 2306 O O . GLY A 1 296 ? 9.039 1.122 0.692 1 98 296 GLY A O 1
ATOM 2307 N N . ASP A 1 297 ? 10.586 1.678 2.158 1 97.31 297 ASP A N 1
ATOM 2308 C CA . ASP A 1 297 ? 11.531 0.665 1.698 1 97.31 297 ASP A CA 1
ATOM 2309 C C . ASP A 1 297 ? 11 -0.742 1.963 1 97.31 297 ASP A C 1
ATOM 2311 O O . ASP A 1 297 ? 11.172 -1.643 1.141 1 97.31 297 ASP A O 1
ATOM 2315 N N . LEU A 1 298 ? 10.438 -0.896 3.094 1 97.19 298 LEU A N 1
ATOM 2316 C CA . LEU A 1 298 ? 9.891 -2.205 3.434 1 97.19 298 LEU A CA 1
ATOM 2317 C C . LEU A 1 298 ? 8.766 -2.59 2.473 1 97.19 298 LEU A C 1
ATOM 2319 O O . LEU A 1 298 ? 8.602 -3.768 2.146 1 97.19 298 LEU A O 1
ATOM 2323 N N . GLU A 1 299 ? 7.965 -1.631 2.039 1 97.62 299 GLU A N 1
ATOM 2324 C CA . GLU A 1 299 ? 6.938 -1.922 1.045 1 97.62 299 GLU A CA 1
ATOM 2325 C C . GLU A 1 299 ? 7.555 -2.395 -0.268 1 97.62 299 GLU A C 1
ATOM 2327 O O . GLU A 1 299 ? 7.023 -3.293 -0.923 1 97.62 299 GLU A O 1
ATOM 2332 N N . ALA A 1 300 ? 8.656 -1.819 -0.614 1 95.69 300 ALA A N 1
ATOM 2333 C CA . ALA A 1 300 ? 9.375 -2.248 -1.812 1 95.69 300 ALA A CA 1
ATOM 2334 C C . ALA A 1 300 ? 9.914 -3.666 -1.649 1 95.69 300 ALA A C 1
ATOM 2336 O O . ALA A 1 300 ? 9.836 -4.477 -2.576 1 95.69 300 ALA A O 1
ATOM 2337 N N . ILE A 1 301 ? 10.406 -3.938 -0.528 1 95.81 301 ILE A N 1
ATOM 2338 C CA . ILE A 1 301 ? 10.93 -5.266 -0.225 1 95.81 301 ILE A CA 1
ATOM 2339 C C . ILE A 1 301 ? 9.789 -6.285 -0.267 1 95.81 301 ILE A C 1
ATOM 2341 O O . ILE A 1 301 ? 9.961 -7.387 -0.798 1 95.81 301 ILE A O 1
ATOM 2345 N N . LYS A 1 302 ? 8.68 -5.914 0.309 1 97.06 302 LYS A N 1
ATOM 2346 C CA . LYS A 1 302 ? 7.523 -6.805 0.273 1 97.06 302 LYS A CA 1
ATOM 2347 C C . LYS A 1 302 ? 7.102 -7.102 -1.163 1 97.06 302 LYS A C 1
ATOM 2349 O O . LYS A 1 302 ? 6.797 -8.242 -1.502 1 97.06 302 LYS A O 1
ATOM 2354 N N . ALA A 1 303 ? 7.109 -6.086 -1.984 1 97.19 303 ALA A N 1
ATOM 2355 C CA . ALA A 1 303 ? 6.723 -6.262 -3.381 1 97.19 303 ALA A CA 1
ATOM 2356 C C . ALA A 1 303 ? 7.668 -7.219 -4.098 1 97.19 303 ALA A C 1
ATOM 2358 O O . ALA A 1 303 ? 7.23 -8.094 -4.852 1 97.19 303 ALA A O 1
ATOM 2359 N N . THR A 1 304 ? 8.914 -7.074 -3.861 1 94.75 304 THR A N 1
ATOM 2360 C CA . THR A 1 304 ? 9.914 -7.953 -4.469 1 94.75 304 THR A CA 1
ATOM 2361 C C . THR A 1 304 ? 9.773 -9.375 -3.932 1 94.75 304 THR A C 1
ATOM 2363 O O . THR A 1 304 ? 9.852 -10.344 -4.695 1 94.75 304 THR A O 1
ATOM 2366 N N . SER A 1 305 ? 9.586 -9.469 -2.637 1 95.44 305 SER A N 1
ATOM 2367 C CA . SER A 1 305 ? 9.398 -10.781 -2.016 1 95.44 305 SER A CA 1
ATOM 2368 C C . SER A 1 305 ? 8.188 -11.5 -2.59 1 95.44 305 SER A C 1
ATOM 2370 O O . SER A 1 305 ? 8.227 -12.711 -2.828 1 95.44 305 SER A O 1
ATOM 2372 N N . GLU A 1 306 ? 7.129 -10.734 -2.814 1 96 306 GLU A N 1
ATOM 2373 C CA . GLU A 1 306 ? 5.914 -11.273 -3.414 1 96 306 GLU A CA 1
ATOM 2374 C C . GLU A 1 306 ? 6.188 -11.836 -4.809 1 96 306 GLU A C 1
ATOM 2376 O O . GLU A 1 306 ? 5.766 -12.945 -5.133 1 96 306 GLU A O 1
ATOM 2381 N N . ALA A 1 307 ? 6.934 -11.117 -5.547 1 96.69 307 ALA A N 1
ATOM 2382 C CA . ALA A 1 307 ? 7.223 -11.508 -6.926 1 96.69 307 ALA A CA 1
ATOM 2383 C C . ALA A 1 307 ? 8.133 -12.734 -6.965 1 96.69 307 ALA A C 1
ATOM 2385 O O . ALA A 1 307 ? 7.871 -13.688 -7.707 1 96.69 307 ALA A O 1
ATOM 2386 N N . VAL A 1 308 ? 9.125 -12.805 -6.125 1 96.5 308 VAL A N 1
ATOM 2387 C CA . VAL A 1 308 ? 10.156 -13.836 -6.168 1 96.5 308 VAL A CA 1
ATOM 2388 C C . VAL A 1 308 ? 9.617 -15.133 -5.566 1 96.5 308 VAL A C 1
ATOM 2390 O O . VAL A 1 308 ? 9.977 -16.219 -6.004 1 96.5 308 VAL A O 1
ATOM 2393 N N . SER A 1 309 ? 8.742 -15.078 -4.605 1 96 309 SER A N 1
ATOM 2394 C CA . SER A 1 309 ? 8.234 -16.266 -3.93 1 96 309 SER A CA 1
ATOM 2395 C C . SER A 1 309 ? 6.934 -16.75 -4.559 1 96 309 SER A C 1
ATOM 2397 O O . SER A 1 309 ? 6.949 -17.578 -5.48 1 96 309 SER A O 1
ATOM 2399 N N . LEU A 1 310 ? 5.906 -16 -4.371 1 96.56 310 LEU A N 1
ATOM 2400 C CA . LEU A 1 310 ? 4.59 -16.453 -4.816 1 96.56 310 LEU A CA 1
ATOM 2401 C C . LEU A 1 310 ? 4.406 -16.188 -6.309 1 96.56 310 LEU A C 1
ATOM 2403 O O . LEU A 1 310 ? 3.834 -17.016 -7.02 1 96.56 310 LEU A O 1
ATOM 2407 N N . GLY A 1 311 ? 4.848 -15.055 -6.801 1 97.5 311 GLY A N 1
ATOM 2408 C CA . GLY A 1 311 ? 4.711 -14.734 -8.211 1 97.5 311 GLY A CA 1
ATOM 2409 C C . GLY A 1 311 ? 5.395 -15.734 -9.117 1 97.5 311 GLY A C 1
ATOM 2410 O O . GLY A 1 311 ? 4.758 -16.312 -10.008 1 97.5 311 GLY A O 1
ATOM 2411 N N . ASP A 1 312 ? 6.648 -15.992 -8.898 1 97.88 312 ASP A N 1
ATOM 2412 C CA . ASP A 1 312 ? 7.395 -16.984 -9.664 1 97.88 312 ASP A CA 1
ATOM 2413 C C . ASP A 1 312 ? 6.785 -18.375 -9.492 1 97.88 312 ASP A C 1
ATOM 2415 O O . ASP A 1 312 ? 6.719 -19.156 -10.445 1 97.88 312 ASP A O 1
ATOM 2419 N N . GLY A 1 313 ? 6.398 -18.641 -8.25 1 97.56 313 GLY A N 1
ATOM 2420 C CA . GLY A 1 313 ? 5.777 -19.922 -7.98 1 97.56 313 GLY A CA 1
ATOM 2421 C C . GLY A 1 313 ? 4.512 -20.156 -8.781 1 97.56 313 GLY A C 1
ATOM 2422 O O . GLY A 1 313 ? 4.344 -21.203 -9.398 1 97.56 313 GLY A O 1
ATOM 2423 N N . LEU A 1 314 ? 3.646 -19.219 -8.812 1 97.12 314 LEU A N 1
ATOM 2424 C CA . LEU A 1 314 ? 2.398 -19.312 -9.562 1 97.12 314 LEU A CA 1
ATOM 2425 C C . LEU A 1 314 ? 2.672 -19.453 -11.055 1 97.12 314 LEU A C 1
ATOM 2427 O O . LEU A 1 314 ? 1.961 -20.188 -11.75 1 97.12 314 LEU A O 1
ATOM 2431 N N . ASN A 1 315 ? 3.703 -18.781 -11.5 1 97.56 315 ASN A N 1
ATOM 2432 C CA . ASN A 1 315 ? 4.09 -18.922 -12.898 1 97.56 315 ASN A CA 1
ATOM 2433 C C . ASN A 1 315 ? 4.547 -20.344 -13.219 1 97.56 315 ASN A C 1
ATOM 2435 O O . ASN A 1 315 ? 4.207 -20.891 -14.266 1 97.56 315 ASN A O 1
ATOM 2439 N N . LEU A 1 316 ? 5.305 -20.938 -12.32 1 97.94 316 LEU A N 1
ATOM 2440 C CA . LEU A 1 316 ? 5.777 -22.297 -12.516 1 97.94 316 LEU A CA 1
ATOM 2441 C C . LEU A 1 316 ? 4.617 -23.281 -12.484 1 97.94 316 LEU A C 1
ATOM 2443 O O . LEU A 1 316 ? 4.582 -24.234 -13.281 1 97.94 316 LEU A O 1
ATOM 2447 N N . ILE A 1 317 ? 3.693 -23.047 -11.625 1 97.06 317 ILE A N 1
ATOM 2448 C CA . ILE A 1 317 ? 2.514 -23.906 -11.555 1 97.06 317 ILE A CA 1
ATOM 2449 C C . ILE A 1 317 ? 1.714 -23.797 -12.852 1 97.06 317 ILE A C 1
ATOM 2451 O O . ILE A 1 317 ? 1.208 -24.797 -13.359 1 97.06 317 ILE A O 1
ATOM 2455 N N . ALA A 1 318 ? 1.572 -22.594 -13.32 1 97.56 318 ALA A N 1
ATOM 2456 C CA . ALA A 1 318 ? 0.866 -22.375 -14.578 1 97.56 318 ALA A CA 1
ATOM 2457 C C . ALA A 1 318 ? 1.54 -23.141 -15.727 1 97.56 318 ALA A C 1
ATOM 2459 O O . ALA A 1 318 ? 0.869 -23.781 -16.531 1 97.56 318 ALA A O 1
ATOM 2460 N N . GLN A 1 319 ? 2.811 -23.125 -15.766 1 97.56 319 GLN A N 1
ATOM 2461 C CA . GLN A 1 319 ? 3.551 -23.797 -16.828 1 97.56 319 GLN A CA 1
ATOM 2462 C C . GLN A 1 319 ? 3.408 -25.312 -16.703 1 97.56 319 GLN A C 1
ATOM 2464 O O . GLN A 1 319 ? 3.193 -26.016 -17.703 1 97.56 319 GLN A O 1
ATOM 2469 N N . ASP A 1 320 ? 3.537 -25.797 -15.492 1 97.5 320 ASP A N 1
ATOM 2470 C CA . ASP A 1 320 ? 3.354 -27.219 -15.25 1 97.5 320 ASP A CA 1
ATOM 2471 C C . ASP A 1 320 ? 1.965 -27.688 -15.695 1 97.5 320 ASP A C 1
ATOM 2473 O O . ASP A 1 320 ? 1.826 -28.719 -16.359 1 97.5 320 ASP A O 1
ATOM 2477 N N . SER A 1 321 ? 1.01 -26.938 -15.297 1 97 321 SER A N 1
ATOM 2478 C CA . SER A 1 321 ? -0.367 -27.281 -15.641 1 97 321 SER A CA 1
ATOM 2479 C C . SER A 1 321 ? -0.6 -27.188 -17.141 1 97 321 SER A C 1
ATOM 2481 O O . SER A 1 321 ? -1.348 -28 -17.703 1 97 321 SER A O 1
ATOM 2483 N N . TYR A 1 322 ? 0.018 -26.281 -17.766 1 97.38 322 TYR A N 1
ATOM 2484 C CA . TYR A 1 322 ? -0.105 -26.141 -19.203 1 97.38 322 TYR A CA 1
ATOM 2485 C C . TYR A 1 322 ? 0.447 -27.375 -19.922 1 97.38 322 TYR A C 1
ATOM 2487 O O . TYR A 1 322 ? -0.195 -27.922 -20.812 1 97.38 322 TYR A O 1
ATOM 2495 N N . VAL A 1 323 ? 1.621 -27.828 -19.516 1 96.94 323 VAL A N 1
ATOM 2496 C CA . VAL A 1 323 ? 2.262 -28.969 -20.156 1 96.94 323 VAL A CA 1
ATOM 2497 C C . VAL A 1 323 ? 1.432 -30.234 -19.906 1 96.94 323 VAL A C 1
ATOM 2499 O O . VAL A 1 323 ? 1.271 -31.062 -20.797 1 96.94 323 VAL A O 1
ATOM 2502 N N . ALA A 1 324 ? 0.926 -30.344 -18.719 1 97.06 324 ALA A N 1
ATOM 2503 C CA . ALA A 1 324 ? 0.074 -31.484 -18.406 1 97.06 324 ALA A CA 1
ATOM 2504 C C . ALA A 1 324 ? -1.2 -31.469 -19.234 1 97.06 324 ALA A C 1
ATOM 2506 O O . ALA A 1 324 ? -1.633 -32.5 -19.734 1 97.06 324 ALA A O 1
ATOM 2507 N N . LYS A 1 325 ? -1.804 -30.281 -19.359 1 95.94 325 LYS A N 1
ATOM 2508 C CA . LYS A 1 325 ? -2.99 -30.141 -20.188 1 95.94 325 LYS A CA 1
ATOM 2509 C C . LYS A 1 325 ? -2.697 -30.531 -21.625 1 95.94 325 LYS A C 1
ATOM 2511 O O . LYS A 1 325 ? -3.482 -31.25 -22.25 1 95.94 325 LYS A O 1
ATOM 2516 N N . GLU A 1 326 ? -1.544 -30.141 -22.141 1 94.81 326 GLU A N 1
ATOM 2517 C CA . GLU A 1 326 ? -1.154 -30.469 -23.5 1 94.81 326 GLU A CA 1
ATOM 2518 C C . GLU A 1 326 ? -0.895 -31.953 -23.672 1 94.81 326 GLU A C 1
ATOM 2520 O O . GLU A 1 326 ? -1.198 -32.531 -24.719 1 94.81 326 GLU A O 1
ATOM 2525 N N . ALA A 1 327 ? -0.305 -32.594 -22.641 1 96.06 327 ALA A N 1
ATOM 2526 C CA . ALA A 1 327 ? -0.088 -34.031 -22.672 1 96.06 327 ALA A CA 1
ATOM 2527 C C . ALA A 1 327 ? -1.411 -34.781 -22.781 1 96.06 327 ALA A C 1
ATOM 2529 O O . ALA A 1 327 ? -1.524 -35.75 -23.547 1 96.06 327 ALA A O 1
ATOM 2530 N N . MET A 1 328 ? -2.396 -34.312 -22.109 1 94.94 328 MET A N 1
ATOM 2531 C CA . MET A 1 328 ? -3.717 -34.938 -22.172 1 94.94 328 MET A CA 1
ATOM 2532 C C . MET A 1 328 ? -4.371 -34.719 -23.531 1 94.94 328 MET A C 1
ATOM 2534 O O . MET A 1 328 ? -5.086 -35.594 -24.031 1 94.94 328 MET A O 1
ATOM 2538 N N . THR A 1 329 ? -4.141 -33.531 -24.078 1 93.81 329 THR A N 1
ATOM 2539 C CA . THR A 1 329 ? -4.633 -33.25 -25.422 1 93.81 329 THR A CA 1
ATOM 2540 C C . THR A 1 329 ? -3.969 -34.188 -26.453 1 93.81 329 THR A C 1
ATOM 2542 O O . THR A 1 329 ? -4.621 -34.656 -27.375 1 93.81 329 THR A O 1
ATOM 2545 N N . ASN A 1 330 ? -2.676 -34.406 -26.266 1 94.5 330 ASN A N 1
ATOM 2546 C CA . ASN A 1 330 ? -1.967 -35.344 -27.141 1 94.5 330 ASN A CA 1
ATOM 2547 C C . ASN A 1 330 ? -2.566 -36.75 -27.078 1 94.5 330 ASN A C 1
ATOM 2549 O O . ASN A 1 330 ? -2.66 -37.438 -28.109 1 94.5 330 ASN A O 1
ATOM 2553 N N . ARG A 1 331 ? -2.932 -37.188 -25.906 1 95.25 331 ARG A N 1
ATOM 2554 C CA . ARG A 1 331 ? -3.6 -38.469 -25.781 1 95.25 331 ARG A CA 1
ATOM 2555 C C . ARG A 1 331 ? -4.902 -38.5 -26.562 1 95.25 331 ARG A C 1
ATOM 2557 O O . ARG A 1 331 ? -5.191 -39.469 -27.266 1 95.25 331 ARG A O 1
ATOM 2564 N N . HIS A 1 332 ? -5.676 -37.438 -26.516 1 94.38 332 HIS A N 1
ATOM 2565 C CA . HIS A 1 332 ? -6.926 -37.344 -27.266 1 94.38 332 HIS A CA 1
ATOM 2566 C C . HIS A 1 332 ? -6.68 -37.438 -28.766 1 94.38 332 HIS A C 1
ATOM 2568 O O . HIS A 1 332 ? -7.461 -38.062 -29.5 1 94.38 332 HIS A O 1
ATOM 2574 N N . LEU A 1 333 ? -5.656 -36.781 -29.188 1 93.81 333 LEU A N 1
ATOM 2575 C CA . LEU A 1 333 ? -5.32 -36.844 -30.594 1 93.81 333 LEU A CA 1
ATOM 2576 C C . LEU A 1 333 ? -4.945 -38.25 -31.031 1 93.81 333 LEU A C 1
ATOM 2578 O O . LEU A 1 333 ? -5.312 -38.688 -32.125 1 93.81 333 LEU A O 1
ATOM 2582 N N . LEU A 1 334 ? -4.219 -38.969 -30.156 1 94.12 334 LEU A N 1
ATOM 2583 C CA . LEU A 1 334 ? -3.879 -40.344 -30.438 1 94.12 334 LEU A CA 1
ATOM 2584 C C . LEU A 1 334 ? -5.133 -41.219 -30.484 1 94.12 334 LEU A C 1
ATOM 2586 O O . LEU A 1 334 ? -5.242 -42.094 -31.328 1 94.12 334 LEU A O 1
ATOM 2590 N N . MET A 1 335 ? -6.031 -40.938 -29.625 1 94.94 335 MET A N 1
ATOM 2591 C CA . MET A 1 335 ? -7.293 -41.656 -29.625 1 94.94 335 MET A CA 1
ATOM 2592 C C . MET A 1 335 ? -8.07 -41.406 -30.922 1 94.94 335 MET A C 1
ATOM 2594 O O . MET A 1 335 ? -8.664 -42.344 -31.469 1 94.94 335 MET A O 1
ATOM 2598 N N . ARG A 1 336 ? -8.07 -40.25 -31.422 1 94.19 336 ARG A N 1
ATOM 2599 C CA . ARG A 1 336 ? -8.742 -39.938 -32.688 1 94.19 336 ARG A CA 1
ATOM 2600 C C . ARG A 1 336 ? -8.07 -40.656 -33.844 1 94.19 336 ARG A C 1
ATOM 2602 O O . ARG A 1 336 ? -8.75 -41.125 -34.75 1 94.19 336 ARG A O 1
ATOM 2609 N N . GLU A 1 337 ? -6.758 -40.625 -33.781 1 93.31 337 GLU A N 1
ATOM 2610 C CA . GLU A 1 337 ? -6.023 -41.344 -34.812 1 93.31 337 GLU A CA 1
ATOM 2611 C C . GLU A 1 337 ? -6.363 -42.844 -34.781 1 93.31 337 GLU A C 1
ATOM 2613 O O . GLU A 1 337 ? -6.438 -43.469 -35.844 1 93.31 337 GLU A O 1
ATOM 2618 N N . LEU A 1 338 ? -6.527 -43.344 -33.594 1 95.19 338 LEU A N 1
ATOM 2619 C CA . LEU A 1 338 ? -6.887 -44.75 -33.469 1 95.19 338 LEU A CA 1
ATOM 2620 C C . LEU A 1 338 ? -8.273 -45 -34.062 1 95.19 338 LEU A C 1
ATOM 2622 O O . LEU A 1 338 ? -8.477 -46 -34.75 1 95.19 338 LEU A O 1
ATOM 2626 N N . VAL A 1 339 ? -9.219 -44.125 -33.781 1 94.44 339 VAL A N 1
ATOM 2627 C CA . VAL A 1 339 ? -10.578 -44.25 -34.312 1 94.44 339 VAL A CA 1
ATOM 2628 C C . VAL A 1 339 ? -10.547 -44.219 -35.844 1 94.44 339 VAL A C 1
ATOM 2630 O O . VAL A 1 339 ? -11.227 -45 -36.5 1 94.44 339 VAL A O 1
ATOM 2633 N N . LYS A 1 340 ? -9.758 -43.312 -36.344 1 93.56 340 LYS A N 1
ATOM 2634 C CA . LYS A 1 340 ? -9.609 -43.219 -37.812 1 93.56 340 LYS A CA 1
ATOM 2635 C C . LYS A 1 340 ? -8.977 -44.5 -38.375 1 93.56 340 LYS A C 1
ATOM 2637 O O . LYS A 1 340 ? -9.391 -44.969 -39.438 1 93.56 340 LYS A O 1
ATOM 2642 N N . ALA A 1 341 ? -7.945 -45.031 -37.625 1 96.12 341 ALA A N 1
ATOM 2643 C CA . ALA A 1 341 ? -7.289 -46.25 -38.062 1 96.12 341 ALA A CA 1
ATOM 2644 C C . ALA A 1 341 ? -8.25 -47.438 -38.031 1 96.12 341 ALA A C 1
ATOM 2646 O O . ALA A 1 341 ? -8.211 -48.312 -38.906 1 96.12 341 ALA A O 1
ATOM 2647 N N . GLN A 1 342 ? -9.07 -47.469 -37 1 96.12 342 GLN A N 1
ATOM 2648 C CA . GLN A 1 342 ? -10.07 -48.531 -36.906 1 96.12 342 GLN A CA 1
ATOM 2649 C C . GLN A 1 342 ? -11.094 -48.438 -38.031 1 96.12 342 GLN A C 1
ATOM 2651 O O . GLN A 1 342 ? -11.477 -49.469 -38.594 1 96.12 342 GLN A O 1
ATOM 2656 N N . ALA A 1 343 ? -11.492 -47.25 -38.375 1 95.5 343 ALA A N 1
ATOM 2657 C CA . ALA A 1 343 ? -12.414 -47.062 -39.5 1 95.5 343 ALA A CA 1
ATOM 2658 C C . ALA A 1 343 ? -11.773 -47.469 -40.812 1 95.5 343 ALA A C 1
ATOM 2660 O O . ALA A 1 343 ? -12.438 -48.062 -41.656 1 95.5 343 ALA A O 1
ATOM 2661 N N . ASN A 1 344 ? -10.547 -47.156 -40.969 1 95.81 344 ASN A N 1
ATOM 2662 C CA . ASN A 1 344 ? -9.805 -47.5 -42.188 1 95.81 344 ASN A CA 1
ATOM 2663 C C . ASN A 1 344 ? -9.68 -49.031 -42.312 1 95.81 344 ASN A C 1
ATOM 2665 O O . ASN A 1 344 ? -9.82 -49.562 -43.406 1 95.81 344 ASN A O 1
ATOM 2669 N N . THR A 1 345 ? -9.375 -49.688 -41.188 1 96.88 345 THR A N 1
ATOM 2670 C CA . THR A 1 345 ? -9.266 -51.156 -41.188 1 96.88 345 THR A CA 1
ATOM 2671 C C . THR A 1 345 ? -10.609 -51.781 -41.531 1 96.88 345 THR A C 1
ATOM 2673 O O . THR A 1 345 ? -10.664 -52.75 -42.281 1 96.88 345 THR A O 1
ATOM 2676 N N . LYS A 1 346 ? -11.648 -51.219 -40.969 1 96.31 346 LYS A N 1
ATOM 2677 C CA . LYS A 1 346 ? -12.984 -51.719 -41.281 1 96.31 346 LYS A CA 1
ATOM 2678 C C . LYS A 1 346 ? -13.32 -51.562 -42.75 1 96.31 346 LYS A C 1
ATOM 2680 O O . LYS A 1 346 ? -13.875 -52.469 -43.375 1 96.31 346 LYS A O 1
ATOM 2685 N N . SER A 1 347 ? -12.984 -50.469 -43.344 1 95.38 347 SER A N 1
ATOM 2686 C CA . SER A 1 347 ? -13.234 -50.188 -44.75 1 95.38 347 SER A CA 1
ATOM 2687 C C . SER A 1 347 ? -12.438 -51.125 -45.656 1 95.38 347 SER A C 1
ATOM 2689 O O . SER A 1 347 ? -12.961 -51.656 -46.625 1 95.38 347 SER A O 1
ATOM 2691 N N . LYS A 1 348 ? -11.203 -51.406 -45.312 1 95.12 348 LYS A N 1
ATOM 2692 C CA . LYS A 1 348 ? -10.352 -52.312 -46.062 1 95.12 348 LYS A CA 1
ATOM 2693 C C . LYS A 1 348 ? -10.82 -53.75 -45.938 1 95.12 348 LYS A C 1
ATOM 2695 O O . LYS A 1 348 ? -10.695 -54.531 -46.875 1 95.12 348 LYS A O 1
ATOM 2700 N N . HIS A 1 349 ? -11.281 -54.062 -44.75 1 94.44 349 HIS A N 1
ATOM 2701 C CA . HIS A 1 349 ? -11.844 -55.406 -44.531 1 94.44 349 HIS A CA 1
ATOM 2702 C C . HIS A 1 349 ? -13.062 -55.656 -45.406 1 94.44 349 HIS A C 1
ATOM 2704 O O . HIS A 1 349 ? -13.195 -56.719 -46.031 1 94.44 349 HIS A O 1
ATOM 2710 N N . GLN A 1 350 ? -13.883 -54.594 -45.594 1 93.81 350 GLN A N 1
ATOM 2711 C CA . GLN A 1 350 ? -15.07 -54.688 -46.438 1 93.81 350 GLN A CA 1
ATOM 2712 C C . GLN A 1 350 ? -14.695 -54.812 -47.906 1 93.81 350 GLN A C 1
ATOM 2714 O O . GLN A 1 350 ? -15.312 -55.594 -48.625 1 93.81 350 GLN A O 1
ATOM 2719 N N . THR A 1 351 ? -13.734 -54.094 -48.281 1 92.25 351 THR A N 1
ATOM 2720 C CA . THR A 1 351 ? -13.266 -54.188 -49.656 1 92.25 351 THR A CA 1
ATOM 2721 C C . THR A 1 351 ? -12.695 -55.562 -49.969 1 92.25 351 THR A C 1
ATOM 2723 O O . THR A 1 351 ? -12.945 -56.094 -51.031 1 92.25 351 THR A O 1
ATOM 2726 N N . ALA A 1 352 ? -11.938 -56.156 -49 1 91.38 352 ALA A N 1
ATOM 2727 C CA . ALA A 1 352 ? -11.352 -57.469 -49.188 1 91.38 352 ALA A CA 1
ATOM 2728 C C . ALA A 1 352 ? -12.43 -58.562 -49.25 1 91.38 352 ALA A C 1
ATOM 2730 O O . ALA A 1 352 ? -12.344 -59.5 -50.062 1 91.38 352 ALA A O 1
ATOM 2731 N N . VAL A 1 353 ? -13.453 -58.406 -48.438 1 90.81 353 VAL A N 1
ATOM 2732 C CA . VAL A 1 353 ? -14.547 -59.375 -48.406 1 90.81 353 VAL A CA 1
ATOM 2733 C C . VAL A 1 353 ? -15.352 -59.281 -49.688 1 90.81 353 VAL A C 1
ATOM 2735 O O . VAL A 1 353 ? -15.75 -60.312 -50.25 1 90.81 353 VAL A O 1
ATOM 2738 N N . LYS A 1 354 ? -15.516 -58.094 -50.219 1 91 354 LYS A N 1
ATOM 2739 C CA . LYS A 1 354 ? -16.266 -57.906 -51.438 1 91 354 LYS A CA 1
ATOM 2740 C C . LYS A 1 354 ? -15.516 -58.469 -52.656 1 91 354 LYS A C 1
ATOM 2742 O O . LYS A 1 354 ? -16.125 -59.094 -53.531 1 91 354 LYS A O 1
ATOM 2747 N N . LEU A 1 355 ? -14.25 -58.344 -52.719 1 90.12 355 LEU A N 1
ATOM 2748 C CA . LEU A 1 355 ? -13.438 -58.844 -53.812 1 90.12 355 LEU A CA 1
ATOM 2749 C C . LEU A 1 355 ? -13.344 -60.375 -53.781 1 90.12 355 LEU A C 1
ATOM 2751 O O . LEU A 1 355 ? -13.305 -61 -54.844 1 90.12 355 LEU A O 1
ATOM 2755 N N . LYS A 1 356 ? -13.266 -60.938 -52.562 1 86.5 356 LYS A N 1
ATOM 2756 C CA . LYS A 1 356 ? -13.195 -62.375 -52.406 1 86.5 356 LYS A CA 1
ATOM 2757 C C . LYS A 1 356 ? -14.516 -63.031 -52.812 1 86.5 356 LYS A C 1
ATOM 2759 O O . LYS A 1 356 ? -14.539 -64.188 -53.281 1 86.5 356 LYS A O 1
ATOM 2764 N N . GLY A 1 357 ? -15.594 -62.406 -52.594 1 84.12 357 GLY A N 1
ATOM 2765 C CA . GLY A 1 357 ? -16.906 -62.938 -52.875 1 84.12 357 GLY A CA 1
ATOM 2766 C C . GLY A 1 357 ? -17.359 -62.688 -54.312 1 84.12 357 GLY A C 1
ATOM 2767 O O . GLY A 1 357 ? -18.391 -63.188 -54.75 1 84.12 357 GLY A O 1
ATOM 2768 N N . SER A 1 358 ? -16.547 -61.906 -55 1 80.38 358 SER A N 1
ATOM 2769 C CA . SER A 1 358 ? -16.953 -61.562 -56.375 1 80.38 358 SER A CA 1
ATOM 2770 C C . SER A 1 358 ? -16.781 -62.75 -57.312 1 80.38 358 SER A C 1
ATOM 2772 O O . SER A 1 358 ? -15.953 -63.625 -57.062 1 80.38 358 SER A O 1
ATOM 2774 N N . THR A 1 359 ? -17.672 -63 -58.281 1 81.75 359 THR A N 1
ATOM 2775 C CA . THR A 1 359 ? -17.703 -64.062 -59.25 1 81.75 359 THR A CA 1
ATOM 2776 C C . THR A 1 359 ? -16.453 -64 -60.156 1 81.75 359 THR A C 1
ATOM 2778 O O . THR A 1 359 ? -15.938 -65.062 -60.562 1 81.75 359 THR A O 1
ATOM 2781 N N . ASN A 1 360 ? -15.953 -62.875 -60.594 1 76.38 360 ASN A N 1
ATOM 2782 C CA . ASN A 1 360 ? -14.742 -62.719 -61.375 1 76.38 360 ASN A CA 1
ATOM 2783 C C . ASN A 1 360 ? -13.531 -62.375 -60.531 1 76.38 360 ASN A C 1
ATOM 2785 O O . ASN A 1 360 ? -13.195 -61.219 -60.375 1 76.38 360 ASN A O 1
ATOM 2789 N N . ILE A 1 361 ? -12.984 -63.438 -59.938 1 78.38 361 ILE A N 1
ATOM 2790 C CA . ILE A 1 361 ? -11.922 -63.25 -58.938 1 78.38 361 ILE A CA 1
ATOM 2791 C C . ILE A 1 361 ? -10.586 -63.062 -59.656 1 78.38 361 ILE A C 1
ATOM 2793 O O . ILE A 1 361 ? -10.164 -63.938 -60.438 1 78.38 361 ILE A O 1
ATOM 2797 N N . ASN A 1 362 ? -10.125 -61.812 -59.719 1 86.69 362 ASN A N 1
ATOM 2798 C CA . ASN A 1 362 ? -8.727 -61.625 -60.094 1 86.69 362 ASN A CA 1
ATOM 2799 C C . ASN A 1 362 ? -7.789 -61.844 -58.938 1 86.69 362 ASN A C 1
ATOM 2801 O O . ASN A 1 362 ? -7.785 -61.062 -57.969 1 86.69 362 ASN A O 1
ATOM 2805 N N . PRO A 1 363 ? -7.109 -62.938 -59 1 86.88 363 PRO A N 1
ATOM 2806 C CA . PRO A 1 363 ? -6.277 -63.281 -57.844 1 86.88 363 PRO A CA 1
ATOM 2807 C C . PRO A 1 363 ? -5.277 -62.219 -57.469 1 86.88 363 PRO A C 1
ATOM 2809 O O . PRO A 1 363 ? -4.988 -62 -56.281 1 86.88 363 PRO A O 1
ATOM 2812 N N . ALA A 1 364 ? -4.828 -61.5 -58.438 1 89.06 364 ALA A N 1
ATOM 2813 C CA . ALA A 1 364 ? -3.855 -60.438 -58.156 1 89.06 364 ALA A CA 1
ATOM 2814 C C . ALA A 1 364 ? -4.492 -59.312 -57.344 1 89.06 364 ALA A C 1
ATOM 2816 O O . ALA A 1 364 ? -3.869 -58.75 -56.438 1 89.06 364 ALA A O 1
ATOM 2817 N N . LYS A 1 365 ? -5.66 -58.938 -57.656 1 89.81 365 LYS A N 1
ATOM 2818 C CA . LYS A 1 365 ? -6.367 -57.875 -56.969 1 89.81 365 LYS A CA 1
ATOM 2819 C C . LYS A 1 365 ? -6.742 -58.281 -55.562 1 89.81 365 LYS A C 1
ATOM 2821 O O . LYS A 1 365 ? -6.73 -57.469 -54.625 1 89.81 365 LYS A O 1
ATOM 2826 N N . VAL A 1 366 ? -7.004 -59.531 -55.344 1 89 366 VAL A N 1
ATOM 2827 C CA . VAL A 1 366 ? -7.359 -60.031 -54.031 1 89 366 VAL A CA 1
ATOM 2828 C C . VAL A 1 366 ? -6.125 -60.062 -53.125 1 89 366 VAL A C 1
ATOM 2830 O O . VAL A 1 366 ? -6.199 -59.656 -51.969 1 89 366 VAL A O 1
ATOM 2833 N N . ASP A 1 367 ? -4.996 -60.406 -53.781 1 91.38 367 ASP A N 1
ATOM 2834 C CA . ASP A 1 367 ? -3.758 -60.438 -53 1 91.38 367 ASP A CA 1
ATOM 2835 C C . ASP A 1 367 ? -3.35 -59.031 -52.594 1 91.38 367 ASP A C 1
ATOM 2837 O O . ASP A 1 367 ? -2.857 -58.812 -51.469 1 91.38 367 ASP A O 1
ATOM 2841 N N . GLU A 1 368 ? -3.617 -58.094 -53.438 1 92.75 368 GLU A N 1
ATOM 2842 C CA . GLU A 1 368 ? -3.33 -56.688 -53.125 1 92.75 368 GLU A CA 1
ATOM 2843 C C . GLU A 1 368 ? -4.246 -56.188 -52.031 1 92.75 368 GLU A C 1
ATOM 2845 O O . GLU A 1 368 ? -3.797 -55.469 -51.125 1 92.75 368 GLU A O 1
ATOM 2850 N N . ALA A 1 369 ? -5.438 -56.531 -52.031 1 92.38 369 ALA A N 1
ATOM 2851 C CA . ALA A 1 369 ? -6.402 -56.125 -51.031 1 92.38 369 ALA A CA 1
ATOM 2852 C C . ALA A 1 369 ? -6.086 -56.719 -49.688 1 92.38 369 ALA A C 1
ATOM 2854 O O . ALA A 1 369 ? -6.266 -56.062 -48.656 1 92.38 369 ALA A O 1
ATOM 2855 N N . ILE A 1 370 ? -5.582 -57.906 -49.656 1 92.06 370 ILE A N 1
ATOM 2856 C CA . ILE A 1 370 ? -5.223 -58.594 -48.438 1 92.06 370 ILE A CA 1
ATOM 2857 C C . ILE A 1 370 ? -3.971 -57.969 -47.844 1 92.06 370 ILE A C 1
ATOM 2859 O O . ILE A 1 370 ? -3.867 -57.781 -46.625 1 92.06 370 ILE A O 1
ATOM 2863 N N . ALA A 1 371 ? -3.088 -57.594 -48.75 1 94.06 371 ALA A N 1
ATOM 2864 C CA . ALA A 1 371 ? -1.87 -56.906 -48.281 1 94.06 371 ALA A CA 1
ATOM 2865 C C . ALA A 1 371 ? -2.188 -55.562 -47.656 1 94.06 371 ALA A C 1
ATOM 2867 O O . ALA A 1 371 ? -1.608 -55.188 -46.625 1 94.06 371 ALA A O 1
ATOM 2868 N N . ILE A 1 372 ? -3.072 -54.875 -48.281 1 94.38 372 ILE A N 1
ATOM 2869 C CA . ILE A 1 372 ? -3.484 -53.562 -47.781 1 94.38 372 ILE A CA 1
ATOM 2870 C C . ILE A 1 372 ? -4.195 -53.719 -46.438 1 94.38 372 ILE A C 1
ATOM 2872 O O . ILE A 1 372 ? -4.004 -52.906 -45.531 1 94.38 372 ILE A O 1
ATOM 2876 N N . LEU A 1 373 ? -4.973 -54.656 -46.281 1 94.56 373 LEU A N 1
ATOM 2877 C CA . LEU A 1 373 ? -5.68 -54.969 -45.031 1 94.56 373 LEU A CA 1
ATOM 2878 C C . LEU A 1 373 ? -4.699 -55.312 -43.906 1 94.56 373 LEU A C 1
ATOM 2880 O O . LEU A 1 373 ? -4.871 -54.906 -42.75 1 94.56 373 LEU A O 1
ATOM 2884 N N . GLU A 1 374 ? -3.682 -56.125 -44.312 1 95.31 374 GLU A N 1
ATOM 2885 C CA . GLU A 1 374 ? -2.682 -56.5 -43.312 1 95.31 374 GLU A CA 1
ATOM 2886 C C . GLU A 1 374 ? -1.912 -55.281 -42.812 1 95.31 374 GLU A C 1
ATOM 2888 O O . GLU A 1 374 ? -1.624 -55.188 -41.625 1 95.31 374 GLU A O 1
ATOM 2893 N N . ASP A 1 375 ? -1.641 -54.438 -43.75 1 95.5 375 ASP A N 1
ATOM 2894 C CA . ASP A 1 375 ? -0.96 -53.219 -43.344 1 95.5 375 ASP A CA 1
ATOM 2895 C C . ASP A 1 375 ? -1.844 -52.375 -42.469 1 95.5 375 ASP A C 1
ATOM 2897 O O . ASP A 1 375 ? -1.366 -51.781 -41.469 1 95.5 375 ASP A O 1
ATOM 2901 N N . ALA A 1 376 ? -3.033 -52.219 -42.719 1 96.12 376 ALA A N 1
ATOM 2902 C CA . ALA A 1 376 ? -3.98 -51.438 -41.938 1 96.12 376 ALA A CA 1
ATOM 2903 C C . ALA A 1 376 ? -4.172 -52.031 -40.531 1 96.12 376 ALA A C 1
ATOM 2905 O O . ALA A 1 376 ? -4.262 -51.312 -39.531 1 96.12 376 ALA A O 1
ATOM 2906 N N . THR A 1 377 ? -4.238 -53.312 -40.469 1 96.44 377 THR A N 1
ATOM 2907 C CA . THR A 1 377 ? -4.41 -54.031 -39.219 1 96.44 377 THR A CA 1
ATOM 2908 C C . THR A 1 377 ? -3.178 -53.875 -38.344 1 96.44 377 THR A C 1
ATOM 2910 O O . THR A 1 377 ? -3.297 -53.688 -37.125 1 96.44 377 THR A O 1
ATOM 2913 N N . SER A 1 378 ? -2.072 -53.938 -38.969 1 96.5 378 SER A N 1
ATOM 2914 C CA . SER A 1 378 ? -0.831 -53.75 -38.25 1 96.5 378 SER A CA 1
ATOM 2915 C C . SER A 1 378 ? -0.736 -52.344 -37.688 1 96.5 378 SER A C 1
ATOM 2917 O O . SER A 1 378 ? -0.323 -52.125 -36.531 1 96.5 378 SER A O 1
ATOM 2919 N N . ALA A 1 379 ? -1.066 -51.406 -38.469 1 94.75 379 ALA A N 1
ATOM 2920 C CA . ALA A 1 379 ? -1.053 -50 -38.031 1 94.75 379 ALA A CA 1
ATOM 2921 C C . ALA A 1 379 ? -2.043 -49.781 -36.906 1 94.75 379 ALA A C 1
ATOM 2923 O O . ALA A 1 379 ? -1.75 -49.031 -35.938 1 94.75 379 ALA A O 1
ATOM 2924 N N . GLU A 1 380 ? -3.18 -50.281 -37.031 1 96.81 380 GLU A N 1
ATOM 2925 C CA . GLU A 1 380 ? -4.191 -50.188 -35.969 1 96.81 380 GLU A CA 1
ATOM 2926 C C . GLU A 1 380 ? -3.701 -50.812 -34.656 1 96.81 380 GLU A C 1
ATOM 2928 O O . GLU A 1 380 ? -3.922 -50.25 -33.594 1 96.81 380 GLU A O 1
ATOM 2933 N N . GLU A 1 381 ? -3.066 -51.969 -34.812 1 97 381 GLU A N 1
ATOM 2934 C CA . GLU A 1 381 ? -2.555 -52.656 -33.625 1 97 381 GLU A CA 1
ATOM 2935 C C . GLU A 1 381 ? -1.466 -51.812 -32.938 1 97 381 GLU A C 1
ATOM 2937 O O . GLU A 1 381 ? -1.423 -51.75 -31.703 1 97 381 GLU A O 1
ATOM 2942 N N . GLN A 1 382 ? -0.65 -51.312 -33.781 1 95.75 382 GLN A N 1
ATOM 2943 C CA . GLN A 1 382 ? 0.411 -50.469 -33.219 1 95.75 382 GLN A CA 1
ATOM 2944 C C . GLN A 1 382 ? -0.166 -49.25 -32.469 1 95.75 382 GLN A C 1
ATOM 2946 O O . GLN A 1 382 ? 0.284 -48.906 -31.391 1 95.75 382 GLN A O 1
ATOM 2951 N N . LEU A 1 383 ? -1.094 -48.625 -33.062 1 95.88 383 LEU A N 1
ATOM 2952 C CA . LEU A 1 383 ? -1.722 -47.469 -32.469 1 95.88 383 LEU A CA 1
ATOM 2953 C C . LEU A 1 383 ? -2.504 -47.844 -31.219 1 95.88 383 LEU A C 1
ATOM 2955 O O . LEU A 1 383 ? -2.559 -47.062 -30.266 1 95.88 383 LEU A O 1
ATOM 2959 N N . THR A 1 384 ? -3.156 -48.969 -31.234 1 96.94 384 THR A N 1
ATOM 2960 C CA . THR A 1 384 ? -3.889 -49.469 -30.078 1 96.94 384 THR A CA 1
ATOM 2961 C C . THR A 1 384 ? -2.945 -49.656 -28.891 1 96.94 384 THR A C 1
ATOM 2963 O O . THR A 1 384 ? -3.258 -49.281 -27.766 1 96.94 384 THR A O 1
ATOM 2966 N N . ASN A 1 385 ? -1.836 -50.25 -29.203 1 96.38 385 ASN A N 1
ATOM 2967 C CA . ASN A 1 385 ? -0.845 -50.5 -28.172 1 96.38 385 ASN A CA 1
ATOM 2968 C C . ASN A 1 385 ? -0.272 -49.188 -27.641 1 96.38 385 ASN A C 1
ATOM 2970 O O . ASN A 1 385 ? -0.035 -49.031 -26.438 1 96.38 385 ASN A O 1
ATOM 2974 N N . LYS A 1 386 ? -0.077 -48.281 -28.5 1 95.31 386 LYS A N 1
ATOM 2975 C CA . LYS A 1 386 ? 0.456 -47 -28.109 1 95.31 386 LYS A CA 1
ATOM 2976 C C . LYS A 1 386 ? -0.524 -46.25 -27.203 1 95.31 386 LYS A C 1
ATOM 2978 O O . LYS A 1 386 ? -0.136 -45.719 -26.156 1 95.31 386 LYS A O 1
ATOM 2983 N N . VAL A 1 387 ? -1.771 -46.188 -27.578 1 96.44 387 VAL A N 1
ATOM 2984 C CA . VAL A 1 387 ? -2.795 -45.5 -26.797 1 96.44 387 VAL A CA 1
ATOM 2985 C C . VAL A 1 387 ? -2.934 -46.156 -25.438 1 96.44 387 VAL A C 1
ATOM 2987 O O . VAL A 1 387 ? -3.082 -45.5 -24.422 1 96.44 387 VAL A O 1
ATOM 2990 N N . ARG A 1 388 ? -2.877 -47.438 -25.422 1 96.69 388 ARG A N 1
ATOM 2991 C CA . ARG A 1 388 ? -2.969 -48.188 -24.172 1 96.69 388 ARG A CA 1
ATOM 2992 C C . ARG A 1 388 ? -1.795 -47.875 -23.25 1 96.69 388 ARG A C 1
ATOM 2994 O O . ARG A 1 388 ? -1.982 -47.625 -22.062 1 96.69 388 ARG A O 1
ATOM 3001 N N . ARG A 1 389 ? -0.644 -47.844 -23.812 1 96.5 389 ARG A N 1
ATOM 3002 C CA . ARG A 1 389 ? 0.558 -47.562 -23.047 1 96.5 389 ARG A CA 1
ATOM 3003 C C . ARG A 1 389 ? 0.49 -46.125 -22.469 1 96.5 389 ARG A C 1
ATOM 3005 O O . ARG A 1 389 ? 0.777 -45.938 -21.297 1 96.5 389 ARG A O 1
ATOM 3012 N N . VAL A 1 390 ? 0.135 -45.219 -23.312 1 96.88 390 VAL A N 1
ATOM 3013 C CA . VAL A 1 390 ? 0.03 -43.844 -22.891 1 96.88 390 VAL A CA 1
ATOM 3014 C C . VAL A 1 390 ? -1.007 -43.719 -21.781 1 96.88 390 VAL A C 1
ATOM 3016 O O . VAL A 1 390 ? -0.749 -43.062 -20.766 1 96.88 390 VAL A O 1
ATOM 3019 N N . THR A 1 391 ? -2.15 -44.344 -21.938 1 97.5 391 THR A N 1
ATOM 3020 C CA . THR A 1 391 ? -3.238 -44.25 -20.969 1 97.5 391 THR A CA 1
ATOM 3021 C C . THR A 1 391 ? -2.818 -44.875 -19.641 1 97.5 391 THR A C 1
ATOM 3023 O O . THR A 1 391 ? -3.016 -44.281 -18.578 1 97.5 391 THR A O 1
ATOM 3026 N N . GLU A 1 392 ? -2.217 -46.031 -19.688 1 96.94 392 GLU A N 1
ATOM 3027 C CA . GLU A 1 392 ? -1.825 -46.719 -18.469 1 96.94 392 GLU A CA 1
ATOM 3028 C C . GLU A 1 392 ? -0.756 -45.969 -17.703 1 96.94 392 GLU A C 1
ATOM 3030 O O . GLU A 1 392 ? -0.817 -45.844 -16.484 1 96.94 392 GLU A O 1
ATOM 3035 N N . ASN A 1 393 ? 0.163 -45.406 -18.406 1 96.94 393 ASN A N 1
ATOM 3036 C CA . ASN A 1 393 ? 1.224 -44.688 -17.719 1 96.94 393 ASN A CA 1
ATOM 3037 C C . ASN A 1 393 ? 0.717 -43.344 -17.156 1 96.94 393 ASN A C 1
ATOM 3039 O O . ASN A 1 393 ? 1.171 -42.906 -16.109 1 96.94 393 ASN A O 1
ATOM 3043 N N . MET A 1 394 ? -0.117 -42.75 -17.875 1 97.12 394 MET A N 1
ATOM 3044 C CA . MET A 1 394 ? -0.678 -41.5 -17.391 1 97.12 394 MET A CA 1
ATOM 3045 C C . MET A 1 394 ? -1.461 -41.719 -16.094 1 97.12 394 MET A C 1
ATOM 3047 O O . MET A 1 394 ? -1.467 -40.844 -15.211 1 97.12 394 MET A O 1
ATOM 3051 N N . LEU A 1 395 ? -2.1 -42.844 -16.031 1 97.31 395 LEU A N 1
ATOM 3052 C CA . LEU A 1 395 ? -2.842 -43.188 -14.812 1 97.31 395 LEU A CA 1
ATOM 3053 C C . LEU A 1 395 ? -1.897 -43.375 -13.625 1 97.31 395 LEU A C 1
ATOM 3055 O O . LEU A 1 395 ? -2.256 -43.031 -12.492 1 97.31 395 LEU A O 1
ATOM 3059 N N . ILE A 1 396 ? -0.692 -43.781 -13.891 1 96.31 396 ILE A N 1
ATOM 3060 C CA . ILE A 1 396 ? 0.316 -43.938 -12.852 1 96.31 396 ILE A CA 1
ATOM 3061 C C . ILE A 1 396 ? 0.908 -42.562 -12.484 1 96.31 396 ILE A C 1
ATOM 3063 O O . ILE A 1 396 ? 1.149 -42.281 -11.312 1 96.31 396 ILE A O 1
ATOM 3067 N N . GLU A 1 397 ? 1.052 -41.688 -13.406 1 96.38 397 GLU A N 1
ATOM 3068 C CA . GLU A 1 397 ? 1.736 -40.438 -13.234 1 96.38 397 GLU A CA 1
ATOM 3069 C C . GLU A 1 397 ? 0.813 -39.375 -12.602 1 96.38 397 GLU A C 1
ATOM 3071 O O . GLU A 1 397 ? 1.279 -38.438 -11.969 1 96.38 397 GLU A O 1
ATOM 3076 N N . LYS A 1 398 ? -0.45 -39.562 -12.797 1 95.75 398 LYS A N 1
ATOM 3077 C CA . LYS A 1 398 ? -1.419 -38.531 -12.375 1 95.75 398 LYS A CA 1
ATOM 3078 C C . LYS A 1 398 ? -1.292 -38.25 -10.883 1 95.75 398 LYS A C 1
ATOM 3080 O O . LYS A 1 398 ? -1.104 -37.094 -10.492 1 95.75 398 LYS A O 1
ATOM 3085 N N . PRO A 1 399 ? -1.374 -39.25 -10.023 1 94.38 399 PRO A N 1
ATOM 3086 C CA . PRO A 1 399 ? -1.261 -38.969 -8.594 1 94.38 399 PRO A CA 1
ATOM 3087 C C . PRO A 1 399 ? 0.094 -38.344 -8.227 1 94.38 399 PRO A C 1
ATOM 3089 O O . PRO A 1 399 ? 0.181 -37.531 -7.305 1 94.38 399 PRO A O 1
ATOM 3092 N N . ILE A 1 400 ? 1.147 -38.719 -8.922 1 94.81 400 ILE A N 1
ATOM 3093 C CA . ILE A 1 400 ? 2.48 -38.188 -8.672 1 94.81 400 ILE A CA 1
ATOM 3094 C C . ILE A 1 400 ? 2.512 -36.688 -9.023 1 94.81 400 ILE A C 1
ATOM 3096 O O . ILE A 1 400 ? 3.053 -35.875 -8.273 1 94.81 400 ILE A O 1
ATOM 3100 N N . LEU A 1 401 ? 1.959 -36.375 -10.133 1 95.75 401 LEU A N 1
ATOM 3101 C CA . LEU A 1 401 ? 1.878 -34.969 -10.578 1 95.75 401 LEU A CA 1
ATOM 3102 C C . LEU A 1 401 ? 1.077 -34.156 -9.586 1 95.75 401 LEU A C 1
ATOM 3104 O O . LEU A 1 401 ? 1.488 -33.031 -9.227 1 95.75 401 LEU A O 1
ATOM 3108 N N . GLU A 1 402 ? -0.073 -34.656 -9.156 1 93.12 402 GLU A N 1
ATOM 3109 C CA . GLU A 1 402 ? -0.933 -33.938 -8.219 1 93.12 402 GLU A CA 1
ATOM 3110 C C . GLU A 1 402 ? -0.208 -33.656 -6.906 1 93.12 402 GLU A C 1
ATOM 3112 O O . GLU A 1 402 ? -0.279 -32.562 -6.371 1 93.12 402 GLU A O 1
ATOM 3117 N N . GLU A 1 403 ? 0.467 -34.656 -6.449 1 92.56 403 GLU A N 1
ATOM 3118 C CA . GLU A 1 403 ? 1.214 -34.531 -5.203 1 92.56 403 GLU A CA 1
ATOM 3119 C C . GLU A 1 403 ? 2.342 -33.5 -5.355 1 92.56 403 GLU A C 1
ATOM 3121 O O . GLU A 1 403 ? 2.584 -32.688 -4.453 1 92.56 403 GLU A O 1
ATOM 3126 N N . ARG A 1 404 ? 2.973 -33.562 -6.395 1 94.12 404 ARG A N 1
ATOM 3127 C CA . ARG A 1 404 ? 4.062 -32.625 -6.672 1 94.12 404 ARG A CA 1
ATOM 3128 C C . ARG A 1 404 ? 3.549 -31.188 -6.746 1 94.12 404 ARG A C 1
ATOM 3130 O O . ARG A 1 404 ? 4.137 -30.281 -6.152 1 94.12 404 ARG A O 1
ATOM 3137 N N . LEU A 1 405 ? 2.516 -31 -7.484 1 94.38 405 LEU A N 1
ATOM 3138 C CA . LEU A 1 405 ? 1.938 -29.672 -7.637 1 94.38 405 LEU A CA 1
ATOM 3139 C C . LEU A 1 405 ? 1.485 -29.109 -6.289 1 94.38 405 LEU A C 1
ATOM 3141 O O . LEU A 1 405 ? 1.731 -27.953 -5.977 1 94.38 405 LEU A O 1
ATOM 3145 N N . GLU A 1 406 ? 0.88 -29.938 -5.512 1 91.25 406 GLU A N 1
ATOM 3146 C CA . GLU A 1 406 ? 0.439 -29.516 -4.188 1 91.25 406 GLU A CA 1
ATOM 3147 C C . GLU A 1 406 ? 1.626 -29.156 -3.299 1 91.25 406 GLU A C 1
ATOM 3149 O O . GLU A 1 406 ? 1.592 -28.141 -2.59 1 91.25 406 GLU A O 1
ATOM 3154 N N . GLY A 1 407 ? 2.607 -30.016 -3.371 1 91.5 407 GLY A N 1
ATOM 3155 C CA . GLY A 1 407 ? 3.811 -29.734 -2.602 1 91.5 407 GLY A CA 1
ATOM 3156 C C . GLY A 1 407 ? 4.484 -28.438 -2.996 1 91.5 407 GLY A C 1
ATOM 3157 O O . GLY A 1 407 ? 4.938 -27.688 -2.137 1 91.5 407 GLY A O 1
ATOM 3158 N N . ASP A 1 408 ? 4.555 -28.172 -4.246 1 95 408 ASP A N 1
ATOM 3159 C CA . ASP A 1 408 ? 5.148 -26.938 -4.75 1 95 408 ASP A CA 1
ATOM 3160 C C . ASP A 1 408 ? 4.352 -25.719 -4.293 1 95 408 ASP A C 1
ATOM 3162 O O . ASP A 1 408 ? 4.926 -24.734 -3.812 1 95 408 ASP A O 1
ATOM 3166 N N . ILE A 1 409 ? 3.068 -25.766 -4.438 1 93.38 409 ILE A N 1
ATOM 3167 C CA . ILE A 1 409 ? 2.203 -24.656 -4.062 1 93.38 409 ILE A CA 1
ATOM 3168 C C . ILE A 1 409 ? 2.381 -24.344 -2.58 1 93.38 409 ILE A C 1
ATOM 3170 O O . ILE A 1 409 ? 2.539 -23.172 -2.203 1 93.38 409 ILE A O 1
ATOM 3174 N N . ARG A 1 410 ? 2.418 -25.328 -1.8 1 91 410 ARG A N 1
ATOM 3175 C CA . ARG A 1 410 ? 2.598 -25.141 -0.364 1 91 410 ARG A CA 1
ATOM 3176 C C . ARG A 1 410 ? 3.939 -24.484 -0.062 1 91 410 ARG A C 1
ATOM 3178 O O . ARG A 1 410 ? 4.023 -23.594 0.786 1 91 410 ARG A O 1
ATOM 3185 N N . SER A 1 411 ? 4.902 -24.938 -0.758 1 92.81 411 SER A N 1
ATOM 3186 C CA . SER A 1 411 ? 6.242 -24.406 -0.534 1 92.81 411 SER A CA 1
ATOM 3187 C C . SER A 1 411 ? 6.316 -22.922 -0.913 1 92.81 411 SER A C 1
ATOM 3189 O O . SER A 1 411 ? 6.93 -22.125 -0.203 1 92.81 411 SER A O 1
ATOM 3191 N N . TYR A 1 412 ? 5.707 -22.547 -2.002 1 94.56 412 TYR A N 1
ATOM 3192 C CA . TYR A 1 412 ? 5.723 -21.172 -2.457 1 94.56 412 TYR A CA 1
ATOM 3193 C C . TYR A 1 412 ? 4.961 -20.266 -1.493 1 94.56 412 TYR A C 1
ATOM 3195 O O . TYR A 1 412 ? 5.41 -19.156 -1.179 1 94.56 412 TYR A O 1
ATOM 3203 N N . ILE A 1 413 ? 3.863 -20.719 -1.012 1 93.56 413 ILE A N 1
ATOM 3204 C CA . ILE A 1 413 ? 3.049 -19.953 -0.076 1 93.56 413 ILE A CA 1
ATOM 3205 C C . ILE A 1 413 ? 3.789 -19.797 1.251 1 93.56 413 ILE A C 1
ATOM 3207 O O . ILE A 1 413 ? 3.791 -18.719 1.849 1 93.56 413 ILE A O 1
ATOM 3211 N N . ALA A 1 414 ? 4.387 -20.859 1.652 1 92.81 414 ALA A N 1
ATOM 3212 C CA . ALA A 1 414 ? 5.125 -20.828 2.912 1 92.81 414 ALA A CA 1
ATOM 3213 C C . ALA A 1 414 ? 6.246 -19.797 2.865 1 92.81 414 ALA A C 1
ATOM 3215 O O . ALA A 1 414 ? 6.402 -19 3.791 1 92.81 414 ALA A O 1
ATOM 3216 N N . GLU A 1 415 ? 6.965 -19.844 1.798 1 93.81 415 GLU A N 1
ATOM 3217 C CA . GLU A 1 415 ? 8.047 -18.875 1.657 1 93.81 415 GLU A CA 1
ATOM 3218 C C . GLU A 1 415 ? 7.516 -17.453 1.654 1 93.81 415 GLU A C 1
ATOM 3220 O O . GLU A 1 415 ? 8.078 -16.562 2.311 1 93.81 415 GLU A O 1
ATOM 3225 N N . TYR A 1 416 ? 6.469 -17.266 0.981 1 95.62 416 TYR A N 1
ATOM 3226 C CA . TYR A 1 416 ? 5.848 -15.945 0.881 1 95.62 416 TYR A CA 1
ATOM 3227 C C . TYR A 1 416 ? 5.418 -15.438 2.252 1 95.62 416 TYR A C 1
ATOM 3229 O O . TYR A 1 416 ? 5.738 -14.312 2.635 1 95.62 416 TYR A O 1
ATOM 3237 N N . VAL A 1 417 ? 4.746 -16.234 2.934 1 94.06 417 VAL A N 1
ATOM 3238 C CA . VAL A 1 417 ? 4.172 -15.836 4.219 1 94.06 417 VAL A CA 1
ATOM 3239 C C . VAL A 1 417 ? 5.293 -15.516 5.203 1 94.06 417 VAL A C 1
ATOM 3241 O O . VAL A 1 417 ? 5.227 -14.516 5.922 1 94.06 417 VAL A O 1
ATOM 3244 N N . VAL A 1 418 ? 6.297 -16.281 5.191 1 93.56 418 VAL A N 1
ATOM 3245 C CA . VAL A 1 418 ? 7.41 -16.062 6.109 1 93.56 418 VAL A CA 1
ATOM 3246 C C . VAL A 1 418 ? 8.07 -14.719 5.812 1 93.56 418 VAL A C 1
ATOM 3248 O O . VAL A 1 418 ? 8.375 -13.953 6.73 1 93.56 418 VAL A O 1
ATOM 3251 N N . ARG A 1 419 ? 8.258 -14.469 4.574 1 95.38 419 ARG A N 1
ATOM 3252 C CA . ARG A 1 419 ? 8.898 -13.219 4.184 1 95.38 419 ARG A CA 1
ATOM 3253 C C . ARG A 1 419 ? 8.039 -12.016 4.551 1 95.38 419 ARG A C 1
ATOM 3255 O O . ARG A 1 419 ? 8.547 -11 5.023 1 95.38 419 ARG A O 1
ATOM 3262 N N . ILE A 1 420 ? 6.73 -12.141 4.367 1 95.75 420 ILE A N 1
ATOM 3263 C CA . ILE A 1 420 ? 5.824 -11.039 4.68 1 95.75 420 ILE A CA 1
ATOM 3264 C C . ILE A 1 420 ? 5.781 -10.82 6.188 1 95.75 420 ILE A C 1
ATOM 3266 O O . ILE A 1 420 ? 5.785 -9.672 6.652 1 95.75 420 ILE A O 1
ATOM 3270 N N . ILE A 1 421 ? 5.777 -11.883 6.945 1 94.94 421 ILE A N 1
ATOM 3271 C CA . ILE A 1 421 ? 5.746 -11.781 8.398 1 94.94 421 ILE A CA 1
ATOM 3272 C C . ILE A 1 421 ? 6.992 -11.047 8.898 1 94.94 421 ILE A C 1
ATOM 3274 O O . ILE A 1 421 ? 6.906 -10.18 9.766 1 94.94 421 ILE A O 1
ATOM 3278 N N . GLU A 1 422 ? 8.07 -11.367 8.344 1 94.75 422 GLU A N 1
ATOM 3279 C CA . GLU A 1 422 ? 9.305 -10.703 8.734 1 94.75 422 GLU A CA 1
ATOM 3280 C C . GLU A 1 422 ? 9.25 -9.211 8.43 1 94.75 422 GLU A C 1
ATOM 3282 O O . GLU A 1 422 ? 9.672 -8.391 9.242 1 94.75 422 GLU A O 1
ATOM 3287 N N . SER A 1 423 ? 8.797 -8.93 7.266 1 96.25 423 SER A N 1
ATOM 3288 C CA . SER A 1 423 ? 8.68 -7.523 6.891 1 96.25 423 SER A CA 1
ATOM 3289 C C . SER A 1 423 ? 7.703 -6.785 7.797 1 96.25 423 SER A C 1
ATOM 3291 O O . SER A 1 423 ? 7.945 -5.637 8.172 1 96.25 423 SER A O 1
ATOM 3293 N N . GLU A 1 424 ? 6.574 -7.457 8.148 1 95.62 424 GLU A N 1
ATOM 3294 C CA . GLU A 1 424 ? 5.582 -6.855 9.031 1 95.62 424 GLU A CA 1
ATOM 3295 C C . GLU A 1 424 ? 6.16 -6.629 10.43 1 95.62 424 GLU A C 1
ATOM 3297 O O . GLU A 1 424 ? 5.852 -5.629 11.078 1 95.62 424 GLU A O 1
ATOM 3302 N N . ARG A 1 425 ? 6.938 -7.508 10.859 1 96.19 425 ARG A N 1
ATOM 3303 C CA . ARG A 1 425 ? 7.59 -7.355 12.156 1 96.19 425 ARG A CA 1
ATOM 3304 C C . ARG A 1 425 ? 8.523 -6.148 12.164 1 96.19 425 ARG A C 1
ATOM 3306 O O . ARG A 1 425 ? 8.547 -5.383 13.133 1 96.19 425 ARG A O 1
ATOM 3313 N N . ARG A 1 426 ? 9.234 -6.023 11.172 1 96.56 426 ARG A N 1
ATOM 3314 C CA . ARG A 1 426 ? 10.141 -4.887 11.055 1 96.56 426 ARG A CA 1
ATOM 3315 C C . ARG A 1 426 ? 9.367 -3.574 10.984 1 96.56 426 ARG A C 1
ATOM 3317 O O . ARG A 1 426 ? 9.781 -2.574 11.578 1 96.56 426 ARG A O 1
ATOM 3324 N N . ALA A 1 427 ? 8.289 -3.59 10.242 1 96 427 ALA A N 1
ATOM 3325 C CA . ALA A 1 427 ? 7.461 -2.391 10.141 1 96 427 ALA A CA 1
ATOM 3326 C C . ALA A 1 427 ? 6.902 -1.996 11.508 1 96 427 ALA A C 1
ATOM 3328 O O . ALA A 1 427 ? 6.945 -0.823 11.883 1 96 427 ALA A O 1
ATOM 3329 N N . LEU A 1 428 ? 6.375 -2.982 12.227 1 94.94 428 LEU A N 1
ATOM 3330 C CA . LEU A 1 428 ? 5.824 -2.725 13.555 1 94.94 428 LEU A CA 1
ATOM 3331 C C . LEU A 1 428 ? 6.898 -2.191 14.492 1 94.94 428 LEU A C 1
ATOM 3333 O O . LEU A 1 428 ? 6.656 -1.249 15.25 1 94.94 428 LEU A O 1
ATOM 3337 N N . SER A 1 429 ? 8.055 -2.779 14.422 1 94.62 429 SER A N 1
ATOM 3338 C CA . SER A 1 429 ? 9.172 -2.326 15.25 1 94.62 429 SER A CA 1
ATOM 3339 C C . SER A 1 429 ? 9.547 -0.882 14.93 1 94.62 429 SER A C 1
ATOM 3341 O O . SER A 1 429 ? 9.844 -0.098 15.828 1 94.62 429 SER A O 1
ATOM 3343 N N . ALA A 1 430 ? 9.531 -0.577 13.664 1 94.44 430 ALA A N 1
ATOM 3344 C CA . ALA A 1 430 ? 9.852 0.786 13.25 1 94.44 430 ALA A CA 1
ATOM 3345 C C . ALA A 1 430 ? 8.844 1.784 13.812 1 94.44 430 ALA A C 1
ATOM 3347 O O . ALA A 1 430 ? 9.227 2.82 14.359 1 94.44 430 ALA A O 1
ATOM 3348 N N . TRP A 1 431 ? 7.582 1.527 13.773 1 94 431 TRP A N 1
ATOM 3349 C CA . TRP A 1 431 ? 6.547 2.422 14.281 1 94 431 TRP A CA 1
ATOM 3350 C C . TRP A 1 431 ? 6.625 2.537 15.797 1 94 431 TRP A C 1
ATOM 3352 O O . TRP A 1 431 ? 6.438 3.621 16.359 1 94 431 TRP A O 1
ATOM 3362 N N . GLU A 1 432 ? 6.906 1.461 16.438 1 91.81 432 GLU A N 1
ATOM 3363 C CA . GLU A 1 432 ? 6.965 1.447 17.891 1 91.81 432 GLU A CA 1
ATOM 3364 C C . GLU A 1 432 ? 8.156 2.244 18.406 1 91.81 432 GLU A C 1
ATOM 3366 O O . GLU A 1 432 ? 8.164 2.693 19.547 1 91.81 432 GLU A O 1
ATOM 3371 N N . SER A 1 433 ? 9.117 2.416 17.578 1 89.81 433 SER A N 1
ATOM 3372 C CA . SER A 1 433 ? 10.289 3.188 17.969 1 89.81 433 SER A CA 1
ATOM 3373 C C . SER A 1 433 ? 9.953 4.664 18.141 1 89.81 433 SER A C 1
ATOM 3375 O O . SER A 1 433 ? 10.664 5.398 18.828 1 89.81 433 SER A O 1
ATOM 3377 N N . VAL A 1 434 ? 8.914 5.137 17.453 1 87.62 434 VAL A N 1
ATOM 3378 C CA . VAL A 1 434 ? 8.547 6.551 17.516 1 87.62 434 VAL A CA 1
ATOM 3379 C C . VAL A 1 434 ? 7.547 6.777 18.641 1 87.62 434 VAL A C 1
ATOM 3381 O O . VAL A 1 434 ? 7.344 7.91 19.078 1 87.62 434 VAL A O 1
ATOM 3384 N N . ARG A 1 435 ? 6.973 5.789 19.219 1 77.94 435 ARG A N 1
ATOM 3385 C CA . ARG A 1 435 ? 5.953 5.938 20.25 1 77.94 435 ARG A CA 1
ATOM 3386 C C . ARG A 1 435 ? 6.508 6.652 21.469 1 77.94 435 ARG A C 1
ATOM 3388 O O . ARG A 1 435 ? 5.836 7.504 22.062 1 77.94 435 ARG A O 1
ATOM 3395 N N . ALA A 1 436 ? 7.688 6.398 21.859 1 66.38 436 ALA A N 1
ATOM 3396 C CA . ALA A 1 436 ? 8.297 6.996 23.047 1 66.38 436 ALA A CA 1
ATOM 3397 C C . ALA A 1 436 ? 8.539 8.492 22.844 1 66.38 436 ALA A C 1
ATOM 3399 O O . ALA A 1 436 ? 8.352 9.289 23.766 1 66.38 436 ALA A O 1
ATOM 3400 N N . ASP A 1 437 ? 8.867 8.836 21.75 1 63.84 437 ASP A N 1
ATOM 3401 C CA . ASP A 1 437 ? 9.164 10.234 21.469 1 63.84 437 ASP A CA 1
ATOM 3402 C C . ASP A 1 437 ? 7.879 11.062 21.391 1 63.84 437 ASP A C 1
ATOM 3404 O O . ASP A 1 437 ? 7.844 12.211 21.828 1 63.84 437 ASP A O 1
ATOM 3408 N N . VAL A 1 438 ? 6.824 10.398 20.875 1 60.47 438 VAL A N 1
ATOM 3409 C CA . VAL A 1 438 ? 5.559 11.117 20.766 1 60.47 438 VAL A CA 1
ATOM 3410 C C . VAL A 1 438 ? 4.934 11.289 22.141 1 60.47 438 VAL A C 1
ATOM 3412 O O . VAL A 1 438 ? 4.328 12.32 22.438 1 60.47 438 VAL A O 1
ATOM 3415 N N . ARG A 1 439 ? 5.141 10.367 23.016 1 56.72 439 ARG A N 1
ATOM 3416 C CA . ARG A 1 439 ? 4.637 10.5 24.375 1 56.72 439 ARG A CA 1
ATOM 3417 C C . ARG A 1 439 ? 5.438 11.539 25.156 1 56.72 439 ARG A C 1
ATOM 3419 O O . ARG A 1 439 ? 4.887 12.25 26 1 56.72 439 ARG A O 1
ATOM 3426 N N . ALA A 1 440 ? 6.691 11.578 24.953 1 51.5 440 ALA A N 1
ATOM 3427 C CA . ALA A 1 440 ? 7.484 12.602 25.625 1 51.5 440 ALA A CA 1
ATOM 3428 C C . ALA A 1 440 ? 7.02 14 25.25 1 51.5 440 ALA A C 1
ATOM 3430 O O . ALA A 1 440 ? 7.16 14.945 26.031 1 51.5 440 ALA A O 1
ATOM 3431 N N . ALA A 1 441 ? 6.539 14.086 24.047 1 46.47 441 ALA A N 1
ATOM 3432 C CA . ALA A 1 441 ? 5.992 15.383 23.688 1 46.47 441 ALA A CA 1
ATOM 3433 C C . ALA A 1 441 ? 4.68 15.656 24.406 1 46.47 441 ALA A C 1
ATOM 3435 O O . ALA A 1 441 ? 4.227 16.812 24.484 1 46.47 441 ALA A O 1
ATOM 3436 N N . ASP A 1 442 ? 3.92 14.578 24.703 1 43.66 442 ASP A N 1
ATOM 3437 C CA . ASP A 1 442 ? 2.646 14.742 25.391 1 43.66 442 ASP A CA 1
ATOM 3438 C C . ASP A 1 442 ? 2.865 15.156 26.844 1 43.66 442 ASP A C 1
ATOM 3440 O O . ASP A 1 442 ? 2.514 14.414 27.766 1 43.66 442 ASP A O 1
ATOM 3444 N N . ALA A 1 443 ? 3.908 15.68 27.25 1 38.5 443 ALA A N 1
ATOM 3445 C CA . ALA A 1 443 ? 3.967 16.047 28.656 1 38.5 443 ALA A CA 1
ATOM 3446 C C . ALA A 1 443 ? 2.66 16.703 29.109 1 38.5 443 ALA A C 1
ATOM 3448 O O . ALA A 1 443 ? 2.227 16.516 30.25 1 38.5 443 ALA A O 1
ATOM 3449 N N . ASN A 1 444 ? 2.174 17.875 28.406 1 34.69 444 ASN A N 1
ATOM 3450 C CA . ASN A 1 444 ? 0.91 18.422 28.891 1 34.69 444 ASN A CA 1
ATOM 3451 C C . ASN A 1 444 ? -0.28 17.594 28.406 1 34.69 444 ASN A C 1
ATOM 3453 O O . ASN A 1 444 ? -0.799 17.828 27.312 1 34.69 444 ASN A O 1
ATOM 3457 N N . GLY A 1 445 ? -0.288 16.359 28.344 1 35.69 445 GLY A N 1
ATOM 3458 C CA . GLY A 1 445 ? -1.25 15.328 27.984 1 35.69 445 GLY A CA 1
ATOM 3459 C C . GLY A 1 445 ? -2.656 15.633 28.469 1 35.69 445 GLY A C 1
ATOM 3460 O O . GLY A 1 445 ? -3.088 15.125 29.5 1 35.69 445 GLY A O 1
ATOM 3461 N N . GLY A 1 446 ? -3.1 16.781 28.297 1 32.78 446 GLY A N 1
ATOM 3462 C CA . GLY A 1 446 ? -4.434 17.156 28.719 1 32.78 446 GLY A CA 1
ATOM 3463 C C . GLY A 1 446 ? -5.52 16.234 28.188 1 32.78 446 GLY A C 1
ATOM 3464 O O . GLY A 1 446 ? -6.602 16.156 28.766 1 32.78 446 GLY A O 1
ATOM 3465 N N . LEU A 1 447 ? -5.355 15.758 26.984 1 32.22 447 LEU A N 1
ATOM 3466 C CA . LEU A 1 447 ? -6.613 15.172 26.547 1 32.22 447 LEU A CA 1
ATOM 3467 C C . LEU A 1 447 ? -6.895 13.859 27.266 1 32.22 447 LEU A C 1
ATOM 3469 O O . LEU A 1 447 ? -8.023 13.359 27.25 1 32.22 447 LEU A O 1
ATOM 3473 N N . SER A 1 448 ? -5.801 13.133 27.641 1 31.28 448 SER A N 1
ATOM 3474 C CA . SER A 1 448 ? -6.141 11.953 28.422 1 31.28 448 SER A CA 1
ATOM 3475 C C . SER A 1 448 ? -6.672 12.336 29.797 1 31.28 448 SER A C 1
ATOM 3477 O O . SER A 1 448 ? -7.164 11.484 30.531 1 31.28 448 SER A O 1
ATOM 3479 N N . ARG A 1 449 ? -6.312 13.562 30.312 1 33.94 449 ARG A N 1
ATOM 3480 C CA . ARG A 1 449 ? -6.758 13.961 31.641 1 33.94 449 ARG A CA 1
ATOM 3481 C C . ARG A 1 449 ? -8.25 14.289 31.656 1 33.94 449 ARG A C 1
ATOM 3483 O O . ARG A 1 449 ? -8.82 14.57 32.688 1 33.94 449 ARG A O 1
ATOM 3490 N N . LEU A 1 450 ? -8.844 14.719 30.672 1 30.02 450 LEU A N 1
ATOM 3491 C CA . LEU A 1 450 ? -10.195 15.156 31.016 1 30.02 450 LEU A CA 1
ATOM 3492 C C . LEU A 1 450 ? -10.922 14.078 31.828 1 30.02 450 LEU A C 1
ATOM 3494 O O . LEU A 1 450 ? -11.719 14.391 32.719 1 30.02 450 LEU A O 1
ATOM 3498 N N . GLY A 1 451 ? -11.094 12.805 31.391 1 29.42 451 GLY A N 1
ATOM 3499 C CA . GLY A 1 451 ? -11.867 12.055 32.375 1 29.42 451 GLY A CA 1
ATOM 3500 C C . GLY A 1 451 ? -11.039 11.602 33.562 1 29.42 451 GLY A C 1
ATOM 3501 O O . GLY A 1 451 ? -11.578 11.062 34.531 1 29.42 451 GLY A O 1
ATOM 3502 N N . ARG A 1 452 ? -9.812 10.969 33.281 1 31.48 452 ARG A N 1
ATOM 3503 C CA . ARG A 1 452 ? -9.266 10.227 34.406 1 31.48 452 ARG A CA 1
ATOM 3504 C C . ARG A 1 452 ? -8.367 11.109 35.281 1 31.48 452 ARG A C 1
ATOM 3506 O O . ARG A 1 452 ? -7.246 11.438 34.875 1 31.48 452 ARG A O 1
ATOM 3513 N N . GLU A 1 453 ? -8.812 12.039 36.125 1 29.48 453 GLU A N 1
ATOM 3514 C CA . GLU A 1 453 ? -8.117 12.695 37.219 1 29.48 453 GLU A CA 1
ATOM 3515 C C . GLU A 1 453 ? -7.102 11.75 37.875 1 29.48 453 GLU A C 1
ATOM 3517 O O . GLU A 1 453 ? -6.125 12.203 38.469 1 29.48 453 GLU A O 1
ATOM 3522 N N . SER A 1 454 ? -7.484 10.414 38.125 1 30.33 454 SER A N 1
ATOM 3523 C CA . SER A 1 454 ? -6.797 9.711 39.188 1 30.33 454 SER A CA 1
ATOM 3524 C C . SER A 1 454 ? -5.453 9.164 38.75 1 30.33 454 SER A C 1
ATOM 3526 O O . SER A 1 454 ? -4.805 8.406 39.469 1 30.33 454 SER A O 1
ATOM 3528 N N . TYR A 1 455 ? -5.242 9.023 37.469 1 29.75 455 TYR A N 1
ATOM 3529 C CA . TYR A 1 455 ? -4.074 8.164 37.344 1 29.75 455 TYR A CA 1
ATOM 3530 C C . TYR A 1 455 ? -2.797 8.914 37.688 1 29.75 455 TYR A C 1
ATOM 3532 O O . TYR A 1 455 ? -2.57 10.023 37.219 1 29.75 455 TYR A O 1
ATOM 3540 N N . PRO A 1 456 ? -2.17 8.617 38.844 1 28.78 456 PRO A N 1
ATOM 3541 C CA . PRO A 1 456 ? -0.875 9.172 39.219 1 28.78 456 PRO A CA 1
ATOM 3542 C C . PRO A 1 456 ? 0.159 9.125 38.125 1 28.78 456 PRO A C 1
ATOM 3544 O O . PRO A 1 456 ? 0.047 8.312 37.188 1 28.78 456 PRO A O 1
ATOM 3547 N N . SER A 1 457 ? 0.936 10.133 37.844 1 29.95 457 SER A N 1
ATOM 3548 C CA . SER A 1 457 ? 2.117 10.352 37.031 1 29.95 457 SER A CA 1
ATOM 3549 C C . SER A 1 457 ? 3.082 9.172 37.125 1 29.95 457 SER A C 1
ATOM 3551 O O . SER A 1 457 ? 4.059 9.227 37.875 1 29.95 457 SER A O 1
ATOM 3553 N N . ARG A 1 458 ? 2.734 7.844 37.156 1 31.67 458 ARG A N 1
ATOM 3554 C CA . ARG A 1 458 ? 3.906 6.988 37.281 1 31.67 458 ARG A CA 1
ATOM 3555 C C . ARG A 1 458 ? 4.895 7.227 36.156 1 31.67 458 ARG A C 1
ATOM 3557 O O . ARG A 1 458 ? 4.543 7.074 34.969 1 31.67 458 ARG A O 1
ATOM 3564 N N . ARG A 1 459 ? 6.016 7.809 36.281 1 33.44 459 ARG A N 1
ATOM 3565 C CA . ARG A 1 459 ? 7.227 8.18 35.562 1 33.44 459 ARG A CA 1
ATOM 3566 C C . ARG A 1 459 ? 7.629 7.098 34.562 1 33.44 459 ARG A C 1
ATOM 3568 O O . ARG A 1 459 ? 7.797 7.371 33.375 1 33.44 459 ARG A O 1
ATOM 3575 N N . GLY A 1 460 ? 8.789 6.219 34.812 1 33.12 460 GLY A N 1
ATOM 3576 C CA . GLY A 1 460 ? 9.977 5.641 34.219 1 33.12 460 GLY A CA 1
ATOM 3577 C C . GLY A 1 460 ? 9.734 4.273 33.594 1 33.12 460 GLY A C 1
ATOM 3578 O O . GLY A 1 460 ? 10.664 3.496 33.406 1 33.12 460 GLY A O 1
ATOM 3579 N N . VAL A 1 461 ? 8.594 3.666 33.625 1 33.31 461 VAL A N 1
ATOM 3580 C CA . VAL A 1 461 ? 8.859 2.275 33.281 1 33.31 461 VAL A CA 1
ATOM 3581 C C . VAL A 1 461 ? 9.141 2.168 31.781 1 33.31 461 VAL A C 1
ATOM 3583 O O . VAL A 1 461 ? 8.367 2.66 30.953 1 33.31 461 VAL A O 1
ATOM 3586 N N . PRO A 1 462 ? 10.438 1.812 31.312 1 34.88 462 PRO A N 1
ATOM 3587 C CA . PRO A 1 462 ? 10.867 1.559 29.938 1 34.88 462 PRO A CA 1
ATOM 3588 C C . PRO A 1 462 ? 9.898 0.663 29.172 1 34.88 462 PRO A C 1
ATOM 3590 O O . PRO A 1 462 ? 9.547 -0.419 29.656 1 34.88 462 PRO A O 1
ATOM 3593 N N . LEU A 1 463 ? 8.977 1.215 28.578 1 39.03 463 LEU A N 1
ATOM 3594 C CA . LEU A 1 463 ? 7.996 0.444 27.828 1 39.03 463 LEU A CA 1
ATOM 3595 C C . LEU A 1 463 ? 8.688 -0.556 26.906 1 39.03 463 LEU A C 1
ATOM 3597 O O . LEU A 1 463 ? 9.523 -0.175 26.078 1 39.03 463 LEU A O 1
ATOM 3601 N N . ALA A 1 464 ? 8.836 -1.788 27.203 1 39.53 464 ALA A N 1
ATOM 3602 C CA . ALA A 1 464 ? 9.461 -2.904 26.5 1 39.53 464 ALA A CA 1
ATOM 3603 C C . ALA A 1 464 ? 8.977 -2.986 25.062 1 39.53 464 ALA A C 1
ATOM 3605 O O . ALA A 1 464 ? 7.77 -2.9 24.797 1 39.53 464 ALA A O 1
ATOM 3606 N N . GLN A 1 465 ? 9.781 -2.57 24.125 1 46.34 465 GLN A N 1
ATOM 3607 C CA . GLN A 1 465 ? 9.539 -2.852 22.719 1 46.34 465 GLN A CA 1
ATOM 3608 C C . GLN A 1 465 ? 9.047 -4.281 22.516 1 46.34 465 GLN A C 1
ATOM 3610 O O . GLN A 1 465 ? 9.617 -5.223 23.062 1 46.34 465 GLN A O 1
ATOM 3615 N N . SER A 1 466 ? 7.832 -4.348 22.172 1 43.88 466 SER A N 1
ATOM 3616 C CA . SER A 1 466 ? 7.262 -5.688 22.062 1 43.88 466 SER A CA 1
ATOM 3617 C C . SER A 1 466 ? 8.109 -6.57 21.141 1 43.88 466 SER A C 1
ATOM 3619 O O . SER A 1 466 ? 7.996 -7.801 21.188 1 43.88 466 SER A O 1
ATOM 3621 N N . GLN A 1 467 ? 8.719 -5.852 20.109 1 44.91 467 GLN A N 1
ATOM 3622 C CA . GLN A 1 467 ? 9.445 -6.691 19.156 1 44.91 467 GLN A CA 1
ATOM 3623 C C . GLN A 1 467 ? 10.945 -6.672 19.453 1 44.91 467 GLN A C 1
ATOM 3625 O O . GLN A 1 467 ? 11.547 -5.602 19.562 1 44.91 467 GLN A O 1
ATOM 3630 N N . THR A 1 468 ? 11.531 -7.371 20.469 1 37.69 468 THR A N 1
ATOM 3631 C CA . THR A 1 468 ? 12.977 -7.43 20.641 1 37.69 468 THR A CA 1
ATOM 3632 C C . THR A 1 468 ? 13.672 -7.781 19.328 1 37.69 468 THR A C 1
ATOM 3634 O O . THR A 1 468 ? 13.055 -8.383 18.438 1 37.69 468 THR A O 1
ATOM 3637 N N . VAL A 1 469 ? 14.727 -7.016 19.031 1 34.69 469 VAL A N 1
ATOM 3638 C CA . VAL A 1 469 ? 15.555 -7.363 17.891 1 34.69 469 VAL A CA 1
ATOM 3639 C C . VAL A 1 469 ? 15.758 -8.875 17.828 1 34.69 469 VAL A C 1
ATOM 3641 O O . VAL A 1 469 ? 16.234 -9.414 16.828 1 34.69 469 VAL A O 1
ATOM 3644 N N . LYS A 1 470 ? 16.016 -9.539 19.031 1 32.81 470 LYS A N 1
ATOM 3645 C CA . LYS A 1 470 ? 16.312 -10.961 19.031 1 32.81 470 LYS A CA 1
ATOM 3646 C C . LYS A 1 470 ? 15.109 -11.781 18.562 1 32.81 470 LYS A C 1
ATOM 3648 O O . LYS A 1 470 ? 13.984 -11.555 19.016 1 32.81 470 LYS A O 1
ATOM 3653 N N . GLY A 1 471 ? 14.938 -12.117 17.344 1 31.36 471 GLY A N 1
ATOM 3654 C CA . GLY A 1 471 ? 13.977 -13.039 16.766 1 31.36 471 GLY A CA 1
ATOM 3655 C C . GLY A 1 471 ? 13.414 -14.023 17.781 1 31.36 471 GLY A C 1
ATOM 3656 O O . GLY A 1 471 ? 13.953 -14.18 18.875 1 31.36 471 GLY A O 1
ATOM 3657 N N . ASP A 1 472 ? 12.242 -14.078 18.094 1 30.22 472 ASP A N 1
ATOM 3658 C CA . ASP A 1 472 ? 11.82 -15.281 18.812 1 30.22 472 ASP A CA 1
ATOM 3659 C C . ASP A 1 472 ? 12.703 -16.469 18.453 1 30.22 472 ASP A C 1
ATOM 3661 O O . ASP A 1 472 ? 13.344 -16.484 17.391 1 30.22 472 ASP A O 1
ATOM 3665 N N . SER A 1 473 ? 13.031 -17.391 19.438 1 32.06 473 SER A N 1
ATOM 3666 C CA . SER A 1 473 ? 13.742 -18.656 19.328 1 32.06 473 SER A CA 1
ATOM 3667 C C . SER A 1 473 ? 13.359 -19.406 18.062 1 32.06 473 SER A C 1
ATOM 3669 O O . SER A 1 473 ? 13.68 -20.578 17.906 1 32.06 473 SER A O 1
ATOM 3671 N N . TRP A 1 474 ? 12.57 -18.719 17.328 1 27.84 474 TRP A N 1
ATOM 3672 C CA . TRP A 1 474 ? 12.156 -19.578 16.219 1 27.84 474 TRP A CA 1
ATOM 3673 C C . TRP A 1 474 ? 13.336 -19.891 15.312 1 27.84 474 TRP A C 1
ATOM 3675 O O . TRP A 1 474 ? 13.25 -20.781 14.453 1 27.84 474 TRP A O 1
ATOM 3685 N N . SER A 1 475 ? 14.227 -18.781 15.188 1 28.45 475 SER A N 1
ATOM 3686 C CA . SER A 1 475 ? 15.305 -19.156 14.273 1 28.45 475 SER A CA 1
ATOM 3687 C C . SER A 1 475 ? 16.25 -20.156 14.906 1 28.45 475 SER A C 1
ATOM 3689 O O . SER A 1 475 ? 16.797 -19.906 15.984 1 28.45 475 SER A O 1
ATOM 3691 N N . GLY A 1 476 ? 15.898 -21.406 14.984 1 28.72 476 GLY A N 1
ATOM 3692 C CA . GLY A 1 476 ? 16.766 -22.516 15.367 1 28.72 476 GLY A CA 1
ATOM 3693 C C . GLY A 1 476 ? 18.219 -22.281 14.984 1 28.72 476 GLY A C 1
ATOM 3694 O O . GLY A 1 476 ? 18.984 -23.25 14.859 1 28.72 476 GLY A O 1
ATOM 3695 N N . ASP A 1 477 ? 18.5 -21.078 14.539 1 27.73 477 ASP A N 1
ATOM 3696 C CA . ASP A 1 477 ? 19.922 -21 14.203 1 27.73 477 ASP A CA 1
ATOM 3697 C C . ASP A 1 477 ? 20.797 -21.125 15.445 1 27.73 477 ASP A C 1
ATOM 3699 O O . ASP A 1 477 ? 20.953 -20.156 16.188 1 27.73 477 ASP A O 1
ATOM 3703 N N . ARG A 1 478 ? 20.531 -22.188 16.219 1 27.44 478 ARG A N 1
ATOM 3704 C CA . ARG A 1 478 ? 21.672 -22.422 17.094 1 27.44 478 ARG A CA 1
ATOM 3705 C C . ARG A 1 478 ? 22.984 -22.359 16.328 1 27.44 478 ARG A C 1
ATOM 3707 O O . ARG A 1 478 ? 23.141 -23.047 15.305 1 27.44 478 ARG A O 1
ATOM 3714 N N . THR A 1 479 ? 23.672 -21.297 16.359 1 26.69 479 THR A N 1
ATOM 3715 C CA . THR A 1 479 ? 25.094 -21.25 16.047 1 26.69 479 THR A CA 1
ATOM 3716 C C . THR A 1 479 ? 25.812 -22.516 16.516 1 26.69 479 THR A C 1
ATOM 3718 O O . THR A 1 479 ? 26.078 -22.672 17.719 1 26.69 479 THR A O 1
ATOM 3721 N N . VAL A 1 480 ? 25.266 -23.656 16.141 1 25.53 480 VAL A N 1
ATOM 3722 C CA . VAL A 1 480 ? 26.109 -24.828 16.359 1 25.53 480 VAL A CA 1
ATOM 3723 C C . VAL A 1 480 ? 27.531 -24.562 15.875 1 25.53 480 VAL A C 1
ATOM 3725 O O . VAL A 1 480 ? 27.719 -24.094 14.75 1 25.53 480 VAL A O 1
ATOM 3728 N N . ARG A 1 481 ? 28.438 -24.312 16.875 1 24.06 481 ARG A N 1
ATOM 3729 C CA . ARG A 1 481 ? 29.891 -24.266 16.828 1 24.06 481 ARG A CA 1
ATOM 3730 C C . ARG A 1 481 ? 30.438 -25.297 15.852 1 24.06 481 ARG A C 1
ATOM 3732 O O . ARG A 1 481 ? 30.156 -26.5 15.984 1 24.06 481 ARG A O 1
ATOM 3739 N N . ALA A 1 482 ? 30.656 -24.953 14.633 1 24.75 482 ALA A N 1
ATOM 3740 C CA . ALA A 1 482 ? 31.547 -25.594 13.664 1 24.75 482 ALA A CA 1
ATOM 3741 C C . ALA A 1 482 ? 32.781 -26.188 14.352 1 24.75 482 ALA A C 1
ATOM 3743 O O . ALA A 1 482 ? 33.719 -26.625 13.688 1 24.75 482 ALA A O 1
ATOM 3744 N N . GLN A 1 483 ? 32.906 -25.875 15.742 1 22.5 483 GLN A N 1
ATOM 3745 C CA . GLN A 1 483 ? 34.25 -26.266 16.094 1 22.5 483 GLN A CA 1
ATOM 3746 C C . GLN A 1 483 ? 34.531 -27.734 15.75 1 22.5 483 GLN A C 1
ATOM 3748 O O . GLN A 1 483 ? 35.625 -28.078 15.328 1 22.5 483 GLN A O 1
ATOM 3753 N N . ASP A 1 484 ? 33.531 -28.453 16.219 1 22.98 484 ASP A N 1
ATOM 3754 C CA . ASP A 1 484 ? 34.125 -29.719 16.609 1 22.98 484 ASP A CA 1
ATOM 3755 C C . ASP A 1 484 ? 34.469 -30.562 15.375 1 22.98 484 ASP A C 1
ATOM 3757 O O . ASP A 1 484 ? 34.75 -31.766 15.492 1 22.98 484 ASP A O 1
ATOM 3761 N N . LEU A 1 485 ? 33.844 -30.062 14.289 1 23.5 485 LEU A N 1
ATOM 3762 C CA . LEU A 1 485 ? 34 -31.172 13.375 1 23.5 485 LEU A CA 1
ATOM 3763 C C . LEU A 1 485 ? 35.469 -31.375 13.016 1 23.5 485 LEU A C 1
ATOM 3765 O O . LEU A 1 485 ? 35.812 -32.125 12.086 1 23.5 485 LEU A O 1
ATOM 3769 N N . ASN A 1 486 ? 36.281 -30.297 13.484 1 22.11 486 ASN A N 1
ATOM 3770 C CA . ASN A 1 486 ? 37.656 -30.453 12.938 1 22.11 486 ASN A CA 1
ATOM 3771 C C . ASN A 1 486 ? 38.219 -31.812 13.25 1 22.11 486 ASN A C 1
ATOM 3773 O O . ASN A 1 486 ? 39.375 -32.094 12.914 1 22.11 486 ASN A O 1
ATOM 3777 N N . ASP A 1 487 ? 37.75 -32.375 14.352 1 21.88 487 ASP A N 1
ATOM 3778 C CA . ASP A 1 487 ? 38.812 -33.188 14.93 1 21.88 487 ASP A CA 1
ATOM 3779 C C . ASP A 1 487 ? 39.156 -34.375 14.016 1 21.88 487 ASP A C 1
ATOM 3781 O O . ASP A 1 487 ? 39.719 -35.375 14.469 1 21.88 487 ASP A O 1
ATOM 3785 N N . SER A 1 488 ? 38.406 -34.469 12.891 1 20.56 488 SER A N 1
ATOM 3786 C CA . SER A 1 488 ? 38.875 -35.812 12.516 1 20.56 488 SER A CA 1
ATOM 3787 C C . SER A 1 488 ? 40.406 -35.812 12.289 1 20.56 488 SER A C 1
ATOM 3789 O O . SER A 1 488 ? 40.938 -34.906 11.625 1 20.56 488 SER A O 1
ATOM 3791 N N . PRO A 1 489 ? 41.219 -36.469 13.102 1 21.22 489 PRO A N 1
ATOM 3792 C CA . PRO A 1 489 ? 42.688 -36.625 13.195 1 21.22 489 PRO A CA 1
ATOM 3793 C C . PRO A 1 489 ? 43.312 -36.938 11.852 1 21.22 489 PRO A C 1
ATOM 3795 O O . PRO A 1 489 ? 44.5 -37.281 11.797 1 21.22 489 PRO A O 1
ATOM 3798 N N . SER A 1 490 ? 42.844 -36.344 10.68 1 17.81 490 SER A N 1
ATOM 3799 C CA . SER A 1 490 ? 43.688 -37.062 9.711 1 17.81 490 SER A CA 1
ATOM 3800 C C . SER A 1 490 ? 45.188 -36.906 10.047 1 17.81 490 SER A C 1
ATOM 3802 O O . SER A 1 490 ? 45.656 -35.781 10.281 1 17.81 490 SER A O 1
ATOM 3804 N N . ALA A 1 491 ? 45.844 -37.906 10.406 1 17.59 491 ALA A N 1
ATOM 3805 C CA . ALA A 1 491 ? 47.219 -38.281 10.789 1 17.59 491 ALA A CA 1
ATOM 3806 C C . ALA A 1 491 ? 48.219 -37.781 9.75 1 17.59 491 ALA A C 1
ATOM 3808 O O . ALA A 1 491 ? 49.406 -38.062 9.859 1 17.59 491 ALA A O 1
ATOM 3809 N N . PHE A 1 492 ? 47.844 -37.188 8.531 1 17.8 492 PHE A N 1
ATOM 3810 C CA . PHE A 1 492 ? 49.062 -37.438 7.77 1 17.8 492 PHE A CA 1
ATOM 3811 C C . PHE A 1 492 ? 50.25 -36.625 8.312 1 17.8 492 PHE A C 1
ATOM 3813 O O . PHE A 1 492 ? 50.094 -35.438 8.586 1 17.8 492 PHE A O 1
ATOM 3820 N N . SER A 1 493 ? 51.344 -37.188 8.742 1 16.59 493 SER A N 1
ATOM 3821 C CA . SER A 1 493 ? 52.594 -36.938 9.484 1 16.59 493 SER A CA 1
ATOM 3822 C C . SER A 1 493 ? 53.438 -35.906 8.781 1 16.59 493 SER A C 1
ATOM 3824 O O . SER A 1 493 ? 54 -35 9.422 1 16.59 493 SER A O 1
ATOM 3826 N N . ASP A 1 494 ? 53.844 -35.969 7.469 1 17.41 494 ASP A N 1
ATOM 3827 C CA . ASP A 1 494 ? 55.281 -36.031 7.555 1 17.41 494 ASP A CA 1
ATOM 3828 C C . ASP A 1 494 ? 55.875 -34.688 7.938 1 17.41 494 ASP A C 1
ATOM 3830 O O . ASP A 1 494 ? 56.469 -34.562 9.008 1 17.41 494 ASP A O 1
ATOM 3834 N N . ASN A 1 495 ? 56.844 -34.219 7.016 1 16.38 495 ASN A N 1
ATOM 3835 C CA . ASN A 1 495 ? 58.25 -33.844 7.113 1 16.38 495 ASN A CA 1
ATOM 3836 C C . ASN A 1 495 ? 58.406 -32.344 7.301 1 16.38 495 ASN A C 1
ATOM 3838 O O . ASN A 1 495 ? 57.594 -31.547 6.82 1 16.38 495 ASN A O 1
ATOM 3842 N N . ALA A 1 496 ? 59.562 -31.797 7.98 1 16.16 496 ALA A N 1
ATOM 3843 C CA . ALA A 1 496 ? 60.156 -30.812 8.875 1 16.16 496 ALA A CA 1
ATOM 3844 C C . ALA A 1 496 ? 60.5 -29.516 8.125 1 16.16 496 ALA A C 1
ATOM 3846 O O . ALA A 1 496 ? 60.812 -28.5 8.734 1 16.16 496 ALA A O 1
ATOM 3847 N N . GLY A 1 497 ? 60.531 -29.359 6.727 1 15.91 497 GLY A N 1
ATOM 3848 C CA . GLY A 1 497 ? 61.75 -28.641 6.523 1 15.91 497 GLY A CA 1
ATOM 3849 C C . GLY A 1 497 ? 61.688 -27.203 7.008 1 15.91 497 GLY A C 1
ATOM 3850 O O . GLY A 1 497 ? 60.625 -26.594 7.051 1 15.91 497 GLY A O 1
ATOM 3851 N N . LYS A 1 498 ? 62.781 -26.672 7.574 1 16.95 498 LYS A N 1
ATOM 3852 C CA . LYS A 1 498 ? 63.281 -25.625 8.461 1 16.95 498 LYS A CA 1
ATOM 3853 C C . LYS A 1 498 ? 63.281 -24.266 7.742 1 16.95 498 LYS A C 1
ATOM 3855 O O . LYS A 1 498 ? 63.781 -23.281 8.289 1 16.95 498 LYS A O 1
ATOM 3860 N N . GLN A 1 499 ? 62.844 -24.125 6.469 1 16.11 499 GLN A N 1
ATOM 3861 C CA . GLN A 1 499 ? 63.719 -23.078 5.996 1 16.11 499 GLN A CA 1
ATOM 3862 C C . GLN A 1 499 ? 63.531 -21.781 6.785 1 16.11 499 GLN A C 1
ATOM 3864 O O . GLN A 1 499 ? 62.438 -21.531 7.312 1 16.11 499 GLN A O 1
ATOM 3869 N N . ASP A 1 500 ? 64.562 -20.891 6.66 1 16.53 500 ASP A N 1
ATOM 3870 C CA . ASP A 1 500 ? 65.25 -19.797 7.289 1 16.53 500 ASP A CA 1
ATOM 3871 C C . ASP A 1 500 ? 64.438 -18.531 7.379 1 16.53 500 ASP A C 1
ATOM 3873 O O . ASP A 1 500 ? 63.438 -18.391 6.68 1 16.53 500 ASP A O 1
ATOM 3877 N N . ALA A 1 501 ? 65.062 -17.453 7.848 1 16.97 501 ALA A N 1
ATOM 3878 C CA . ALA A 1 501 ? 65.062 -16.406 8.867 1 16.97 501 ALA A CA 1
ATOM 3879 C C . ALA A 1 501 ? 64.438 -15.117 8.328 1 16.97 501 ALA A C 1
ATOM 3881 O O . ALA A 1 501 ? 63.969 -14.289 9.102 1 16.97 501 ALA A O 1
ATOM 3882 N N . GLU A 1 502 ? 64.5 -14.812 6.938 1 17.47 502 GLU A N 1
ATOM 3883 C CA . GLU A 1 502 ? 65 -13.461 6.75 1 17.47 502 GLU A CA 1
ATOM 3884 C C . GLU A 1 502 ? 64 -12.422 7.203 1 17.47 502 GLU A C 1
ATOM 3886 O O . GLU A 1 502 ? 62.781 -12.656 7.129 1 17.47 502 GLU A O 1
ATOM 3891 N N . GLU A 1 503 ? 64.375 -11.305 7.809 1 17.61 503 GLU A N 1
ATOM 3892 C CA . GLU A 1 503 ? 64.188 -10.242 8.797 1 17.61 503 GLU A CA 1
ATOM 3893 C C . GLU A 1 503 ? 63.281 -9.148 8.258 1 17.61 503 GLU A C 1
ATOM 3895 O O . GLU A 1 503 ? 62.562 -8.492 9.031 1 17.61 503 GLU A O 1
ATOM 3900 N N . SER A 1 504 ? 63.25 -8.906 6.926 1 18.64 504 SER A N 1
ATOM 3901 C CA . SER A 1 504 ? 63.406 -7.469 6.699 1 18.64 504 SER A CA 1
ATOM 3902 C C . SER A 1 504 ? 62.188 -6.691 7.199 1 18.64 504 SER A C 1
ATOM 3904 O O . SER A 1 504 ? 61.125 -7.266 7.398 1 18.64 504 SER A O 1
ATOM 3906 N N . GLY A 1 505 ? 62.219 -5.336 7.176 1 19.62 505 GLY A N 1
ATOM 3907 C CA . GLY A 1 505 ? 62 -4.047 7.816 1 19.62 505 GLY A CA 1
ATOM 3908 C C . GLY A 1 505 ? 60.625 -3.463 7.539 1 19.62 505 GLY A C 1
ATOM 3909 O O . GLY A 1 505 ? 60.375 -2.297 7.848 1 19.62 505 GLY A O 1
ATOM 3910 N N . GLU A 1 506 ? 59.656 -4.32 7.035 1 17.55 506 GLU A N 1
ATOM 3911 C CA . GLU A 1 506 ? 58.688 -3.592 6.246 1 17.55 506 GLU A CA 1
ATOM 3912 C C . GLU A 1 506 ? 57.844 -2.648 7.117 1 17.55 506 GLU A C 1
ATOM 3914 O O . GLU A 1 506 ? 57.469 -3 8.242 1 17.55 506 GLU A O 1
ATOM 3919 N N . GLY A 1 507 ? 57.906 -1.374 6.754 1 20.2 507 GLY A N 1
ATOM 3920 C CA . GLY A 1 507 ? 57.438 -0.077 7.191 1 20.2 507 GLY A CA 1
ATOM 3921 C C . GLY A 1 507 ? 55.938 -0.055 7.414 1 20.2 507 GLY A C 1
ATOM 3922 O O . GLY A 1 507 ? 55.188 -0.896 6.883 1 20.2 507 GLY A O 1
ATOM 3923 N N . GLU A 1 508 ? 55.5 0.515 8.508 1 19.2 508 GLU A N 1
ATOM 3924 C CA . GLU A 1 508 ? 54.344 0.652 9.391 1 19.2 508 GLU A CA 1
ATOM 3925 C C . GLU A 1 508 ? 53.219 1.403 8.703 1 19.2 508 GLU A C 1
ATOM 3927 O O . GLU A 1 508 ? 53.094 2.623 8.836 1 19.2 508 GLU A O 1
ATOM 3932 N N . LEU A 1 509 ? 52.969 1.221 7.312 1 18.28 509 LEU A N 1
ATOM 3933 C CA . LEU A 1 509 ? 52.031 2.186 6.781 1 18.28 509 LEU A CA 1
ATOM 3934 C C . LEU A 1 509 ? 50.688 2.045 7.469 1 18.28 509 LEU A C 1
ATOM 3936 O O . LEU A 1 509 ? 50.094 0.965 7.465 1 18.28 509 LEU A O 1
ATOM 3940 N N . GLU A 1 510 ? 50.406 2.695 8.539 1 18.73 510 GLU A N 1
ATOM 3941 C CA . GLU A 1 510 ? 49.219 2.758 9.414 1 18.73 510 GLU A CA 1
ATOM 3942 C C . GLU A 1 510 ? 48 3.215 8.641 1 18.73 510 GLU A C 1
ATOM 3944 O O . GLU A 1 510 ? 47.688 4.406 8.625 1 18.73 510 GLU A O 1
ATOM 3949 N N . ALA A 1 511 ? 47.781 2.955 7.301 1 19.52 511 ALA A N 1
ATOM 3950 C CA . ALA A 1 511 ? 46.719 3.713 6.652 1 19.52 511 ALA A CA 1
ATOM 3951 C C . ALA A 1 511 ? 45.375 3.443 7.32 1 19.52 511 ALA A C 1
ATOM 3953 O O . ALA A 1 511 ? 45.031 2.293 7.605 1 19.52 511 ALA A O 1
ATOM 3954 N N . THR A 1 512 ? 44.844 4.391 8.008 1 19.94 512 THR A N 1
ATOM 3955 C CA . THR A 1 512 ? 43.594 4.582 8.758 1 19.94 512 THR A CA 1
ATOM 3956 C C . THR A 1 512 ? 42.375 4.309 7.875 1 19.94 512 THR A C 1
ATOM 3958 O O . THR A 1 512 ? 42.188 4.992 6.871 1 19.94 512 THR A O 1
ATOM 3961 N N . GLU A 1 513 ? 41.969 3.062 7.562 1 20.75 513 GLU A N 1
ATOM 3962 C CA . GLU A 1 513 ? 40.906 2.652 6.676 1 20.75 513 GLU A CA 1
ATOM 3963 C C . GLU A 1 513 ? 39.531 3.131 7.199 1 20.75 513 GLU A C 1
ATOM 3965 O O . GLU A 1 513 ? 39.062 2.664 8.234 1 20.75 513 GLU A O 1
ATOM 3970 N N . GLU A 1 514 ? 39.219 4.445 7.066 1 21.95 514 GLU A N 1
ATOM 3971 C CA . GLU A 1 514 ? 37.938 5.039 7.395 1 21.95 514 GLU A CA 1
ATOM 3972 C C . GLU A 1 514 ? 36.812 4.312 6.684 1 21.95 514 GLU A C 1
ATOM 3974 O O . GLU A 1 514 ? 36.844 4.148 5.461 1 21.95 514 GLU A O 1
ATOM 3979 N N . ALA A 1 515 ? 36 3.484 7.371 1 22.81 515 ALA A N 1
ATOM 3980 C CA . ALA A 1 515 ? 34.906 2.588 7.035 1 22.81 515 ALA A CA 1
ATOM 3981 C C . ALA A 1 515 ? 33.719 3.363 6.461 1 22.81 515 ALA A C 1
ATOM 3983 O O . ALA A 1 515 ? 33 4.039 7.199 1 22.81 515 ALA A O 1
ATOM 3984 N N . THR A 1 516 ? 33.938 4.105 5.363 1 23.59 516 THR A N 1
ATOM 3985 C CA . THR A 1 516 ? 32.781 4.777 4.805 1 23.59 516 THR A CA 1
ATOM 3986 C C . THR A 1 516 ? 31.656 3.777 4.516 1 23.59 516 THR A C 1
ATOM 3988 O O . THR A 1 516 ? 31.859 2.809 3.777 1 23.59 516 THR A O 1
ATOM 3991 N N . LEU A 1 517 ? 30.719 3.568 5.43 1 24.83 517 LEU A N 1
ATOM 3992 C CA . LEU A 1 517 ? 29.516 2.742 5.438 1 24.83 517 LEU A CA 1
ATOM 3993 C C . LEU A 1 517 ? 28.609 3.08 4.258 1 24.83 517 LEU A C 1
ATOM 3995 O O . LEU A 1 517 ? 27.984 4.148 4.23 1 24.83 517 LEU A O 1
ATOM 3999 N N . VAL A 1 518 ? 29.109 3 3.023 1 25.42 518 VAL A N 1
ATOM 4000 C CA . VAL A 1 518 ? 28.312 3.26 1.828 1 25.42 518 VAL A CA 1
ATOM 4001 C C . VAL A 1 518 ? 27.016 2.443 1.879 1 25.42 518 VAL A C 1
ATOM 4003 O O . VAL A 1 518 ? 27.047 1.231 2.104 1 25.42 518 VAL A O 1
ATOM 4006 N N . ASP A 1 519 ? 25.875 3.152 2.033 1 28.64 519 ASP A N 1
ATOM 4007 C CA . ASP A 1 519 ? 24.484 2.75 1.902 1 28.64 519 ASP A CA 1
ATOM 4008 C C . ASP A 1 519 ? 24.219 2.109 0.542 1 28.64 519 ASP A C 1
ATOM 4010 O O . ASP A 1 519 ? 24.391 2.748 -0.497 1 28.64 519 ASP A O 1
ATOM 4014 N N . ALA A 1 520 ? 24.344 0.929 0.267 1 26.94 520 ALA A N 1
ATOM 4015 C CA . ALA A 1 520 ? 24.156 0.08 -0.908 1 26.94 520 ALA A CA 1
ATOM 4016 C C . ALA A 1 520 ? 22.797 0.316 -1.543 1 26.94 520 ALA A C 1
ATOM 4018 O O . ALA A 1 520 ? 22.516 -0.17 -2.645 1 26.94 520 ALA A O 1
ATOM 4019 N N . ARG A 1 521 ? 21.781 0.834 -0.903 1 30.56 521 ARG A N 1
ATOM 4020 C CA . ARG A 1 521 ? 20.422 0.818 -1.424 1 30.56 521 ARG A CA 1
ATOM 4021 C C . ARG A 1 521 ? 20.266 1.781 -2.598 1 30.56 521 ARG A C 1
ATOM 4023 O O . ARG A 1 521 ? 19.422 1.58 -3.467 1 30.56 521 ARG A O 1
ATOM 4030 N N . ASN A 1 522 ? 20.844 2.99 -2.646 1 30.73 522 ASN A N 1
ATOM 4031 C CA . ASN A 1 522 ? 20.453 3.922 -3.699 1 30.73 522 ASN A CA 1
ATOM 4032 C C . ASN A 1 522 ? 20.938 3.451 -5.07 1 30.73 522 ASN A C 1
ATOM 4034 O O . ASN A 1 522 ? 20.672 4.109 -6.082 1 30.73 522 ASN A O 1
ATOM 4038 N N . ALA A 1 523 ? 21.734 2.469 -5.137 1 27.08 523 ALA A N 1
ATOM 4039 C CA . ALA A 1 523 ? 22.453 2.209 -6.383 1 27.08 523 ALA A CA 1
ATOM 4040 C C . ALA A 1 523 ? 21.516 1.604 -7.434 1 27.08 523 ALA A C 1
ATOM 4042 O O . ALA A 1 523 ? 21.609 1.935 -8.617 1 27.08 523 ALA A O 1
ATOM 4043 N N . ALA A 1 524 ? 20.609 0.633 -7.094 1 29.02 524 ALA A N 1
ATOM 4044 C CA . ALA A 1 524 ? 20.031 -0.059 -8.242 1 29.02 524 ALA A CA 1
ATOM 4045 C C . ALA A 1 524 ? 19.031 0.833 -8.977 1 29.02 524 ALA A C 1
ATOM 4047 O O . ALA A 1 524 ? 18.625 0.525 -10.102 1 29.02 524 ALA A O 1
ATOM 4048 N N . SER A 1 525 ? 18.547 1.927 -8.414 1 29.91 525 SER A N 1
ATOM 4049 C CA . SER A 1 525 ? 17.609 2.732 -9.195 1 29.91 525 SER A CA 1
ATOM 4050 C C . SER A 1 525 ? 18.297 3.338 -10.422 1 29.91 525 SER A C 1
ATOM 4052 O O . SER A 1 525 ? 17.625 3.904 -11.289 1 29.91 525 SER A O 1
ATOM 4054 N N . LEU A 1 526 ? 19.562 3.674 -10.359 1 30.2 526 LEU A N 1
ATOM 4055 C CA . LEU A 1 526 ? 20.188 4.402 -11.461 1 30.2 526 LEU A CA 1
ATOM 4056 C C . LEU A 1 526 ? 20.219 3.553 -12.727 1 30.2 526 LEU A C 1
ATOM 4058 O O . LEU A 1 526 ? 20.312 4.086 -13.836 1 30.2 526 LEU A O 1
ATOM 4062 N N . LEU A 1 527 ? 20.344 2.27 -12.648 1 26.55 527 LEU A N 1
ATOM 4063 C CA . LEU A 1 527 ? 20.719 1.573 -13.875 1 26.55 527 LEU A CA 1
ATOM 4064 C C . LEU A 1 527 ? 19.547 1.521 -14.844 1 26.55 527 LEU A C 1
ATOM 4066 O O . LEU A 1 527 ? 19.734 1.459 -16.062 1 26.55 527 LEU A O 1
ATOM 4070 N N . ALA A 1 528 ? 18.266 1.37 -14.469 1 30.34 528 ALA A N 1
ATOM 4071 C CA . ALA A 1 528 ? 17.359 1.023 -15.562 1 30.34 528 ALA A CA 1
ATOM 4072 C C . ALA A 1 528 ? 17.062 2.24 -16.438 1 30.34 528 ALA A C 1
ATOM 4074 O O . ALA A 1 528 ? 16.359 2.135 -17.438 1 30.34 528 ALA A O 1
ATOM 4075 N N . GLY A 1 529 ? 17.406 3.496 -15.977 1 29.47 529 GLY A N 1
ATOM 4076 C CA . GLY A 1 529 ? 17.047 4.57 -16.891 1 29.47 529 GLY A CA 1
ATOM 4077 C C . GLY A 1 529 ? 17.891 4.578 -18.156 1 29.47 529 GLY A C 1
ATOM 4078 O O . GLY A 1 529 ? 17.781 5.492 -18.969 1 29.47 529 GLY A O 1
ATOM 4079 N N . SER A 1 530 ? 19.016 3.902 -18.234 1 22.83 530 SER A N 1
ATOM 4080 C CA . SER A 1 530 ? 19.891 4.207 -19.375 1 22.83 530 SER A CA 1
ATOM 4081 C C . SER A 1 530 ? 19.312 3.676 -20.672 1 22.83 530 SER A C 1
ATOM 4083 O O . SER A 1 530 ? 19.656 2.568 -21.109 1 22.83 530 SER A O 1
ATOM 4085 N N . THR A 1 531 ? 18.031 3.664 -20.969 1 22.27 531 THR A N 1
ATOM 4086 C CA . THR A 1 531 ? 17.891 3.359 -22.391 1 22.27 531 THR A CA 1
ATOM 4087 C C . THR A 1 531 ? 18.641 4.383 -23.234 1 22.27 531 THR A C 1
ATOM 4089 O O . THR A 1 531 ? 18.594 5.582 -22.953 1 22.27 531 THR A O 1
ATOM 4092 N N . PHE A 1 532 ? 19.625 3.824 -23.969 1 22.33 532 PHE A N 1
ATOM 4093 C CA . PHE A 1 532 ? 20.156 4.438 -25.172 1 22.33 532 PHE A CA 1
ATOM 4094 C C . PHE A 1 532 ? 19.031 4.863 -26.109 1 22.33 532 PHE A C 1
ATOM 4096 O O . PHE A 1 532 ? 18.016 4.188 -26.203 1 22.33 532 PHE A O 1
ATOM 4103 N N . MET B 1 1 ? -31.078 41.188 -32.562 1 19.83 1 MET B N 1
ATOM 4104 C CA . MET B 1 1 ? -30.312 41.031 -33.781 1 19.83 1 MET B CA 1
ATOM 4105 C C . MET B 1 1 ? -28.984 40.344 -33.531 1 19.83 1 MET B C 1
ATOM 4107 O O . MET B 1 1 ? -27.938 41 -33.531 1 19.83 1 MET B O 1
ATOM 4111 N N . ALA B 1 2 ? -28.844 39.375 -32.625 1 23.88 2 ALA B N 1
ATOM 4112 C CA . ALA B 1 2 ? -27.984 39.062 -31.469 1 23.88 2 ALA B CA 1
ATOM 4113 C C . ALA B 1 2 ? -26.797 38.219 -31.906 1 23.88 2 ALA B C 1
ATOM 4115 O O . ALA B 1 2 ? -26.969 37.156 -32.469 1 23.88 2 ALA B O 1
ATOM 4116 N N . SER B 1 3 ? -25.609 38.812 -32.25 1 22.31 3 SER B N 1
ATOM 4117 C CA . SER B 1 3 ? -24.609 38.531 -33.25 1 22.31 3 SER B CA 1
ATOM 4118 C C . SER B 1 3 ? -23.828 37.25 -32.906 1 22.31 3 SER B C 1
ATOM 4120 O O . SER B 1 3 ? -23.391 37.062 -31.781 1 22.31 3 SER B O 1
ATOM 4122 N N . ALA B 1 4 ? -24.125 36.094 -33.625 1 24.56 4 ALA B N 1
ATOM 4123 C CA . ALA B 1 4 ? -23.781 34.688 -33.594 1 24.56 4 ALA B CA 1
ATOM 4124 C C . ALA B 1 4 ? -22.266 34.5 -33.719 1 24.56 4 ALA B C 1
ATOM 4126 O O . ALA B 1 4 ? -21.609 35.188 -34.5 1 24.56 4 ALA B O 1
ATOM 4127 N N . VAL B 1 5 ? -21.547 33.906 -32.688 1 25.2 5 VAL B N 1
ATOM 4128 C CA . VAL B 1 5 ? -20.188 33.844 -32.188 1 25.2 5 VAL B CA 1
ATOM 4129 C C . VAL B 1 5 ? -19.297 33.062 -33.156 1 25.2 5 VAL B C 1
ATOM 4131 O O . VAL B 1 5 ? -19.469 31.859 -33.312 1 25.2 5 VAL B O 1
ATOM 4134 N N . PRO B 1 6 ? -18.906 33.562 -34.375 1 22.33 6 PRO B N 1
ATOM 4135 C CA . PRO B 1 6 ? -18.453 32.594 -35.375 1 22.33 6 PRO B CA 1
ATOM 4136 C C . PRO B 1 6 ? -17.203 31.828 -34.938 1 22.33 6 PRO B C 1
ATOM 4138 O O . PRO B 1 6 ? -16.469 32.281 -34.062 1 22.33 6 PRO B O 1
ATOM 4141 N N . TYR B 1 7 ? -16.844 30.531 -35.438 1 23.22 7 TYR B N 1
ATOM 4142 C CA . TYR B 1 7 ? -16.156 29.266 -35.281 1 23.22 7 TYR B CA 1
ATOM 4143 C C . TYR B 1 7 ? -14.68 29.391 -35.656 1 23.22 7 TYR B C 1
ATOM 4145 O O . TYR B 1 7 ? -13.906 28.453 -35.5 1 23.22 7 TYR B O 1
ATOM 4153 N N . ASP B 1 8 ? -13.945 30.609 -35.719 1 22.06 8 ASP B N 1
ATOM 4154 C CA . ASP B 1 8 ? -12.883 30.438 -36.688 1 22.06 8 ASP B CA 1
ATOM 4155 C C . ASP B 1 8 ? -11.75 29.578 -36.125 1 22.06 8 ASP B C 1
ATOM 4157 O O . ASP B 1 8 ? -11.211 29.891 -35.062 1 22.06 8 ASP B O 1
ATOM 4161 N N . PRO B 1 9 ? -11.359 28.297 -36.594 1 22.55 9 PRO B N 1
ATOM 4162 C CA . PRO B 1 9 ? -10.539 27.141 -36.25 1 22.55 9 PRO B CA 1
ATOM 4163 C C . PRO B 1 9 ? -9.047 27.406 -36.406 1 22.55 9 PRO B C 1
ATOM 4165 O O . PRO B 1 9 ? -8.234 26.469 -36.312 1 22.55 9 PRO B O 1
ATOM 4168 N N . GLU B 1 10 ? -8.625 28.656 -36.75 1 19.73 10 GLU B N 1
ATOM 4169 C CA . GLU B 1 10 ? -7.402 28.641 -37.562 1 19.73 10 GLU B CA 1
ATOM 4170 C C . GLU B 1 10 ? -6.238 28.047 -36.781 1 19.73 10 GLU B C 1
ATOM 4172 O O . GLU B 1 10 ? -5.867 26.891 -37 1 19.73 10 GLU B O 1
ATOM 4177 N N . GLY B 1 11 ? -5.012 28.812 -36.656 1 20.06 11 GLY B N 1
ATOM 4178 C CA . GLY B 1 11 ? -3.703 28.844 -37.281 1 20.06 11 GLY B CA 1
ATOM 4179 C C . GLY B 1 11 ? -2.588 28.375 -36.375 1 20.06 11 GLY B C 1
ATOM 4180 O O . GLY B 1 11 ? -2.318 28.984 -35.344 1 20.06 11 GLY B O 1
ATOM 4181 N N . PHE B 1 12 ? -2.207 27.031 -36.312 1 21.59 12 PHE B N 1
ATOM 4182 C CA . PHE B 1 12 ? -1.326 26.219 -35.469 1 21.59 12 PHE B CA 1
ATOM 4183 C C . PHE B 1 12 ? 0.129 26.625 -35.688 1 21.59 12 PHE B C 1
ATOM 4185 O O . PHE B 1 12 ? 0.774 26.203 -36.625 1 21.59 12 PHE B O 1
ATOM 4192 N N . GLY B 1 13 ? 0.515 27.875 -35.5 1 18.75 13 GLY B N 1
ATOM 4193 C CA . GLY B 1 13 ? 1.849 28.234 -35.938 1 18.75 13 GLY B CA 1
ATOM 4194 C C . GLY B 1 13 ? 2.943 27.406 -35.281 1 18.75 13 GLY B C 1
ATOM 4195 O O . GLY B 1 13 ? 2.736 26.828 -34.219 1 18.75 13 GLY B O 1
ATOM 4196 N N . ALA B 1 14 ? 3.975 27.016 -36.094 1 19.7 14 ALA B N 1
ATOM 4197 C CA . ALA B 1 14 ? 5.141 26.125 -36.125 1 19.7 14 ALA B CA 1
ATOM 4198 C C . ALA B 1 14 ? 6.141 26.516 -35.031 1 19.7 14 ALA B C 1
ATOM 4200 O O . ALA B 1 14 ? 6.547 27.672 -34.938 1 19.7 14 ALA B O 1
ATOM 4201 N N . GLU B 1 15 ? 6.23 25.875 -33.938 1 19 15 GLU B N 1
ATOM 4202 C CA . GLU B 1 15 ? 7.062 25.969 -32.719 1 19 15 GLU B CA 1
ATOM 4203 C C . GLU B 1 15 ? 8.539 25.812 -33.062 1 19 15 GLU B C 1
ATOM 4205 O O . GLU B 1 15 ? 8.969 24.75 -33.531 1 19 15 GLU B O 1
ATOM 4210 N N . THR B 1 16 ? 9.164 26.891 -33.656 1 19.06 16 THR B N 1
ATOM 4211 C CA . THR B 1 16 ? 10.539 26.797 -34.125 1 19.06 16 THR B CA 1
ATOM 4212 C C . THR B 1 16 ? 11.477 26.359 -33 1 19.06 16 THR B C 1
ATOM 4214 O O . THR B 1 16 ? 11.25 26.703 -31.844 1 19.06 16 THR B O 1
ATOM 4217 N N . ASN B 1 17 ? 12.391 25.391 -33.25 1 19.8 17 ASN B N 1
ATOM 4218 C CA . ASN B 1 17 ? 13.305 24.406 -32.656 1 19.8 17 ASN B CA 1
ATOM 4219 C C . ASN B 1 17 ? 14.531 25.094 -32.062 1 19.8 17 ASN B C 1
ATOM 4221 O O . ASN B 1 17 ? 15.508 24.422 -31.703 1 19.8 17 ASN B O 1
ATOM 4225 N N . PRO B 1 18 ? 14.461 26.328 -31.5 1 19.17 18 PRO B N 1
ATOM 4226 C CA . PRO B 1 18 ? 15.711 27.094 -31.609 1 19.17 18 PRO B CA 1
ATOM 4227 C C . PRO B 1 18 ? 16.844 26.5 -30.766 1 19.17 18 PRO B C 1
ATOM 4229 O O . PRO B 1 18 ? 17.797 27.188 -30.438 1 19.17 18 PRO B O 1
ATOM 4232 N N . PHE B 1 19 ? 16.891 25.297 -30.359 1 18.62 19 PHE B N 1
ATOM 4233 C CA . PHE B 1 19 ? 17.797 24.906 -29.297 1 18.62 19 PHE B CA 1
ATOM 4234 C C . PHE B 1 19 ? 19.25 24.969 -29.766 1 18.62 19 PHE B C 1
ATOM 4236 O O . PHE B 1 19 ? 20.094 24.203 -29.281 1 18.62 19 PHE B O 1
ATOM 4243 N N . ALA B 1 20 ? 19.547 25.766 -30.734 1 16.53 20 ALA B N 1
ATOM 4244 C CA . ALA B 1 20 ? 20.844 25.422 -31.312 1 16.53 20 ALA B CA 1
ATOM 4245 C C . ALA B 1 20 ? 21.953 25.516 -30.281 1 16.53 20 ALA B C 1
ATOM 4247 O O . ALA B 1 20 ? 21.812 26.234 -29.281 1 16.53 20 ALA B O 1
ATOM 4248 N N . GLN B 1 21 ? 23.172 25.031 -30.453 1 16.97 21 GLN B N 1
ATOM 4249 C CA . GLN B 1 21 ? 24.312 24.328 -29.891 1 16.97 21 GLN B CA 1
ATOM 4250 C C . GLN B 1 21 ? 25.344 25.297 -29.328 1 16.97 21 GLN B C 1
ATOM 4252 O O . GLN B 1 21 ? 26.266 24.906 -28.625 1 16.97 21 GLN B O 1
ATOM 4257 N N . GLU B 1 22 ? 25.094 26.688 -29.297 1 15.92 22 GLU B N 1
ATOM 4258 C CA . GLU B 1 22 ? 26.406 27.172 -29.719 1 15.92 22 GLU B CA 1
ATOM 4259 C C . GLU B 1 22 ? 27.484 26.828 -28.672 1 15.92 22 GLU B C 1
ATOM 4261 O O . GLU B 1 22 ? 28.5 26.234 -29.016 1 15.92 22 GLU B O 1
ATOM 4266 N N . ASP B 1 23 ? 27.984 27.922 -27.953 1 16.09 23 ASP B N 1
ATOM 4267 C CA . ASP B 1 23 ? 29.328 28.5 -28.031 1 16.09 23 ASP B CA 1
ATOM 4268 C C . ASP B 1 23 ? 30.219 27.969 -26.922 1 16.09 23 ASP B C 1
ATOM 4270 O O . ASP B 1 23 ? 29.75 27.688 -25.812 1 16.09 23 ASP B O 1
ATOM 4274 N N . ASN B 1 24 ? 31.5 27.734 -27.234 1 16.84 24 ASN B N 1
ATOM 4275 C CA . ASN B 1 24 ? 32.75 27.031 -26.969 1 16.84 24 ASN B CA 1
ATOM 4276 C C . ASN B 1 24 ? 33.469 27.625 -25.75 1 16.84 24 ASN B C 1
ATOM 4278 O O . ASN B 1 24 ? 34.438 27.031 -25.266 1 16.84 24 ASN B O 1
ATOM 4282 N N . GLN B 1 25 ? 33.188 28.875 -25.297 1 16.06 25 GLN B N 1
ATOM 4283 C CA . GLN B 1 25 ? 34.469 29.531 -25.062 1 16.06 25 GLN B CA 1
ATOM 4284 C C . GLN B 1 25 ? 35.125 28.984 -23.797 1 16.06 25 GLN B C 1
ATOM 4286 O O . GLN B 1 25 ? 34.531 28.969 -22.734 1 16.06 25 GLN B O 1
ATOM 4291 N N . VAL B 1 26 ? 36.188 28.297 -23.922 1 17.14 26 VAL B N 1
ATOM 4292 C CA . VAL B 1 26 ? 37.125 27.484 -23.156 1 17.14 26 VAL B CA 1
ATOM 4293 C C . VAL B 1 26 ? 37.938 28.375 -22.219 1 17.14 26 VAL B C 1
ATOM 4295 O O . VAL B 1 26 ? 38.906 27.922 -21.594 1 17.14 26 VAL B O 1
ATOM 4298 N N . GLU B 1 27 ? 37.5 29.625 -21.844 1 15.88 27 GLU B N 1
ATOM 4299 C CA . GLU B 1 27 ? 38.656 30.438 -21.469 1 15.88 27 GLU B CA 1
ATOM 4300 C C . GLU B 1 27 ? 39.406 29.797 -20.312 1 15.88 27 GLU B C 1
ATOM 4302 O O . GLU B 1 27 ? 38.812 29.156 -19.453 1 15.88 27 GLU B O 1
ATOM 4307 N N . SER B 1 28 ? 40.75 30.188 -20.219 1 16.66 28 SER B N 1
ATOM 4308 C CA . SER B 1 28 ? 42.125 29.828 -19.875 1 16.66 28 SER B CA 1
ATOM 4309 C C . SER B 1 28 ? 42.312 29.844 -18.359 1 16.66 28 SER B C 1
ATOM 4311 O O . SER B 1 28 ? 41.469 30.344 -17.625 1 16.66 28 SER B O 1
ATOM 4313 N N . THR B 1 29 ? 43.562 30.094 -17.969 1 16.59 29 THR B N 1
ATOM 4314 C CA . THR B 1 29 ? 44.625 29.422 -17.25 1 16.59 29 THR B CA 1
ATOM 4315 C C . THR B 1 29 ? 44.656 29.828 -15.781 1 16.59 29 THR B C 1
ATOM 4317 O O . THR B 1 29 ? 43.875 30.719 -15.367 1 16.59 29 THR B O 1
ATOM 4320 N N . PRO B 1 30 ? 45.875 30.328 -15.227 1 17.17 30 PRO B N 1
ATOM 4321 C CA . PRO B 1 30 ? 46.844 29.797 -14.305 1 17.17 30 PRO B CA 1
ATOM 4322 C C . PRO B 1 30 ? 46.875 30.516 -12.961 1 17.17 30 PRO B C 1
ATOM 4324 O O . PRO B 1 30 ? 47.5 30.047 -12.008 1 17.17 30 PRO B O 1
ATOM 4327 N N . ALA B 1 31 ? 46.062 31.531 -12.602 1 16.56 31 ALA B N 1
ATOM 4328 C CA . ALA B 1 31 ? 46.781 32.594 -11.898 1 16.56 31 ALA B CA 1
ATOM 4329 C C . ALA B 1 31 ? 47.25 32.094 -10.531 1 16.56 31 ALA B C 1
ATOM 4331 O O . ALA B 1 31 ? 46.469 31.547 -9.758 1 16.56 31 ALA B O 1
ATOM 4332 N N . THR B 1 32 ? 48.594 32.094 -10.273 1 16.97 32 THR B N 1
ATOM 4333 C CA . THR B 1 32 ? 49.594 31.594 -9.336 1 16.97 32 THR B CA 1
ATOM 4334 C C . THR B 1 32 ? 49.594 32.406 -8.047 1 16.97 32 THR B C 1
ATOM 4336 O O . THR B 1 32 ? 50.156 32 -7.043 1 16.97 32 THR B O 1
ATOM 4339 N N . ALA B 1 33 ? 48.812 33.5 -7.82 1 16.92 33 ALA B N 1
ATOM 4340 C CA . ALA B 1 33 ? 49.562 34.562 -7.152 1 16.92 33 ALA B CA 1
ATOM 4341 C C . ALA B 1 33 ? 49.938 34.156 -5.734 1 16.92 33 ALA B C 1
ATOM 4343 O O . ALA B 1 33 ? 49.188 33.438 -5.059 1 16.92 33 ALA B O 1
ATOM 4344 N N . PRO B 1 34 ? 51.188 34.5 -5.289 1 18.08 34 PRO B N 1
ATOM 4345 C CA . PRO B 1 34 ? 52.25 34.219 -4.309 1 18.08 34 PRO B CA 1
ATOM 4346 C C . PRO B 1 34 ? 51.938 34.812 -2.934 1 18.08 34 PRO B C 1
ATOM 4348 O O . PRO B 1 34 ? 52.781 34.719 -2.025 1 18.08 34 PRO B O 1
ATOM 4351 N N . SER B 1 35 ? 50.75 34.844 -2.4 1 17.12 35 SER B N 1
ATOM 4352 C CA . SER B 1 35 ? 50.594 35.906 -1.397 1 17.12 35 SER B CA 1
ATOM 4353 C C . SER B 1 35 ? 51.5 35.656 -0.189 1 17.12 35 SER B C 1
ATOM 4355 O O . SER B 1 35 ? 51.438 34.594 0.418 1 17.12 35 SER B O 1
ATOM 4357 N N . PRO B 1 36 ? 52.562 36.406 -0.156 1 17.16 36 PRO B N 1
ATOM 4358 C CA . PRO B 1 36 ? 53.656 36.344 0.799 1 17.16 36 PRO B CA 1
ATOM 4359 C C . PRO B 1 36 ? 53.219 36.469 2.248 1 17.16 36 PRO B C 1
ATOM 4361 O O . PRO B 1 36 ? 52.125 36.969 2.51 1 17.16 36 PRO B O 1
ATOM 4364 N N . VAL B 1 37 ? 54.031 35.969 3.221 1 18.22 37 VAL B N 1
ATOM 4365 C CA . VAL B 1 37 ? 54.156 35.438 4.57 1 18.22 37 VAL B CA 1
ATOM 4366 C C . VAL B 1 37 ? 54.219 36.562 5.582 1 18.22 37 VAL B C 1
ATOM 4368 O O . VAL B 1 37 ? 54.5 36.344 6.758 1 18.22 37 VAL B O 1
ATOM 4371 N N . VAL B 1 38 ? 53.469 37.812 5.363 1 16.8 38 VAL B N 1
ATOM 4372 C CA . VAL B 1 38 ? 54 38.938 6.117 1 16.8 38 VAL B CA 1
ATOM 4373 C C . VAL B 1 38 ? 53.969 38.625 7.613 1 16.8 38 VAL B C 1
ATOM 4375 O O . VAL B 1 38 ? 53.062 37.938 8.086 1 16.8 38 VAL B O 1
ATOM 4378 N N . GLU B 1 39 ? 55.062 38.938 8.305 1 17.69 39 GLU B N 1
ATOM 4379 C CA . GLU B 1 39 ? 55.844 38.812 9.539 1 17.69 39 GLU B CA 1
ATOM 4380 C C . GLU B 1 39 ? 55.188 39.531 10.695 1 17.69 39 GLU B C 1
ATOM 4382 O O . GLU B 1 39 ? 55.062 40.781 10.672 1 17.69 39 GLU B O 1
ATOM 4387 N N . SER B 1 40 ? 54 39.156 11.156 1 18.03 40 SER B N 1
ATOM 4388 C CA . SER B 1 40 ? 53.219 39.938 12.109 1 18.03 40 SER B CA 1
ATOM 4389 C C . SER B 1 40 ? 53.969 40.125 13.414 1 18.03 40 SER B C 1
ATOM 4391 O O . SER B 1 40 ? 54.25 39.188 14.133 1 18.03 40 SER B O 1
ATOM 4393 N N . THR B 1 41 ? 54.938 41.031 13.312 1 17.08 41 THR B N 1
ATOM 4394 C CA . THR B 1 41 ? 55.812 41.219 14.461 1 17.08 41 THR B CA 1
ATOM 4395 C C . THR B 1 41 ? 55 41.562 15.711 1 17.08 41 THR B C 1
ATOM 4397 O O . THR B 1 41 ? 53.906 42.062 15.617 1 17.08 41 THR B O 1
ATOM 4400 N N . PRO B 1 42 ? 55.562 41.344 16.938 1 19.95 42 PRO B N 1
ATOM 4401 C CA . PRO B 1 42 ? 55.344 41.031 18.344 1 19.95 42 PRO B CA 1
ATOM 4402 C C . PRO B 1 42 ? 54.969 42.25 19.172 1 19.95 42 PRO B C 1
ATOM 4404 O O . PRO B 1 42 ? 54.781 42.156 20.375 1 19.95 42 PRO B O 1
ATOM 4407 N N . THR B 1 43 ? 54.312 43.312 18.547 1 17 43 THR B N 1
ATOM 4408 C CA . THR B 1 43 ? 54.562 44.562 19.25 1 17 43 THR B CA 1
ATOM 4409 C C . THR B 1 43 ? 54.156 44.469 20.719 1 17 43 THR B C 1
ATOM 4411 O O . THR B 1 43 ? 53.094 43.938 21.031 1 17 43 THR B O 1
ATOM 4414 N N . GLN B 1 44 ? 55.031 45 21.625 1 18.33 44 GLN B N 1
ATOM 4415 C CA . GLN B 1 44 ? 55.406 45.094 23.031 1 18.33 44 GLN B CA 1
ATOM 4416 C C . GLN B 1 44 ? 54.438 45.969 23.812 1 18.33 44 GLN B C 1
ATOM 4418 O O . GLN B 1 44 ? 54.375 47.188 23.578 1 18.33 44 GLN B O 1
ATOM 4423 N N . GLU B 1 45 ? 53.188 45.625 23.922 1 18.42 45 GLU B N 1
ATOM 4424 C CA . GLU B 1 45 ? 52.188 46.531 24.516 1 18.42 45 GLU B CA 1
ATOM 4425 C C . GLU B 1 45 ? 52.594 46.906 25.953 1 18.42 45 GLU B C 1
ATOM 4427 O O . GLU B 1 45 ? 52.812 46.031 26.781 1 18.42 45 GLU B O 1
ATOM 4432 N N . THR B 1 46 ? 53.219 48.062 26.031 1 17.67 46 THR B N 1
ATOM 4433 C CA . THR B 1 46 ? 53.75 48.719 27.219 1 17.67 46 THR B CA 1
ATOM 4434 C C . THR B 1 46 ? 52.656 48.906 28.281 1 17.67 46 THR B C 1
ATOM 4436 O O . THR B 1 46 ? 51.531 49.25 27.953 1 17.67 46 THR B O 1
ATOM 4439 N N . GLU B 1 47 ? 52.906 48.531 29.578 1 18.81 47 GLU B N 1
ATOM 4440 C CA . GLU B 1 47 ? 52.375 48.219 30.906 1 18.81 47 GLU B CA 1
ATOM 4441 C C . GLU B 1 47 ? 51.906 49.469 31.625 1 18.81 47 GLU B C 1
ATOM 4443 O O . GLU B 1 47 ? 51.375 49.406 32.75 1 18.81 47 GLU B O 1
ATOM 4448 N N . SER B 1 48 ? 51.625 50.688 30.938 1 18.27 48 SER B N 1
ATOM 4449 C CA . SER B 1 48 ? 51.812 51.781 31.891 1 18.27 48 SER B CA 1
ATOM 4450 C C . SER B 1 48 ? 50.875 51.656 33.062 1 18.27 48 SER B C 1
ATOM 4452 O O . SER B 1 48 ? 49.719 51.219 32.906 1 18.27 48 SER B O 1
ATOM 4454 N N . THR B 1 49 ? 51.344 51.812 34.344 1 19.05 49 THR B N 1
ATOM 4455 C CA . THR B 1 49 ? 51.125 51.562 35.781 1 19.05 49 THR B CA 1
ATOM 4456 C C . THR B 1 49 ? 50.156 52.625 36.344 1 19.05 49 THR B C 1
ATOM 4458 O O . THR B 1 49 ? 49.75 52.531 37.5 1 19.05 49 THR B O 1
ATOM 4461 N N . THR B 1 50 ? 49.594 53.625 35.594 1 19.42 50 THR B N 1
ATOM 4462 C CA . THR B 1 50 ? 49.469 54.812 36.438 1 19.42 50 THR B CA 1
ATOM 4463 C C . THR B 1 50 ? 48.5 54.562 37.562 1 19.42 50 THR B C 1
ATOM 4465 O O . THR B 1 50 ? 47.438 54 37.375 1 19.42 50 THR B O 1
ATOM 4468 N N . GLU B 1 51 ? 48.844 54.906 38.875 1 21 51 GLU B N 1
ATOM 4469 C CA . GLU B 1 51 ? 48.531 54.781 40.312 1 21 51 GLU B CA 1
ATOM 4470 C C . GLU B 1 51 ? 47.344 55.625 40.688 1 21 51 GLU B C 1
ATOM 4472 O O . GLU B 1 51 ? 46.938 55.656 41.875 1 21 51 GLU B O 1
ATOM 4477 N N . THR B 1 52 ? 46.406 55.938 39.812 1 19.66 52 THR B N 1
ATOM 4478 C CA . THR B 1 52 ? 45.625 57.094 40.25 1 19.66 52 THR B CA 1
ATOM 4479 C C . THR B 1 52 ? 45.031 56.875 41.625 1 19.66 52 THR B C 1
ATOM 4481 O O . THR B 1 52 ? 44.625 55.75 41.938 1 19.66 52 THR B O 1
ATOM 4484 N N . LEU B 1 53 ? 45.031 57.969 42.469 1 20.97 53 LEU B N 1
ATOM 4485 C CA . LEU B 1 53 ? 44.875 58.375 43.844 1 20.97 53 LEU B CA 1
ATOM 4486 C C . LEU B 1 53 ? 43.469 58.125 44.344 1 20.97 53 LEU B C 1
ATOM 4488 O O . LEU B 1 53 ? 42.531 58.125 43.562 1 20.97 53 LEU B O 1
ATOM 4492 N N . PRO B 1 54 ? 43.312 57.688 45.656 1 22.38 54 PRO B N 1
ATOM 4493 C CA . PRO B 1 54 ? 42.25 57.125 46.469 1 22.38 54 PRO B CA 1
ATOM 4494 C C . PRO B 1 54 ? 41.156 58.125 46.812 1 22.38 54 PRO B C 1
ATOM 4496 O O . PRO B 1 54 ? 41.406 59.156 47.438 1 22.38 54 PRO B O 1
ATOM 4499 N N . ALA B 1 55 ? 40.438 58.781 45.812 1 23.36 55 ALA B N 1
ATOM 4500 C CA . ALA B 1 55 ? 39.625 59.906 46.281 1 23.36 55 ALA B CA 1
ATOM 4501 C C . ALA B 1 55 ? 38.719 59.5 47.469 1 23.36 55 ALA B C 1
ATOM 4503 O O . ALA B 1 55 ? 38.281 58.344 47.531 1 23.36 55 ALA B O 1
ATOM 4504 N N . PRO B 1 56 ? 38.688 60.344 48.5 1 22.41 56 PRO B N 1
ATOM 4505 C CA . PRO B 1 56 ? 38.094 60.219 49.844 1 22.41 56 PRO B CA 1
ATOM 4506 C C . PRO B 1 56 ? 36.562 60.031 49.781 1 22.41 56 PRO B C 1
ATOM 4508 O O . PRO B 1 56 ? 35.906 60.531 48.875 1 22.41 56 PRO B O 1
ATOM 4511 N N . ALA B 1 57 ? 36 58.969 50.406 1 23.67 57 ALA B N 1
ATOM 4512 C CA . ALA B 1 57 ? 34.625 58.438 50.5 1 23.67 57 ALA B CA 1
ATOM 4513 C C . ALA B 1 57 ? 33.719 59.375 51.25 1 23.67 57 ALA B C 1
ATOM 4515 O O . ALA B 1 57 ? 33.906 59.625 52.438 1 23.67 57 ALA B O 1
ATOM 4516 N N . THR B 1 58 ? 33.469 60.594 50.625 1 21.73 58 THR B N 1
ATOM 4517 C CA . THR B 1 58 ? 32.594 61.5 51.375 1 21.73 58 THR B CA 1
ATOM 4518 C C . THR B 1 58 ? 31.328 60.75 51.812 1 21.73 58 THR B C 1
ATOM 4520 O O . THR B 1 58 ? 30.766 59.938 51.031 1 21.73 58 THR B O 1
ATOM 4523 N N . ALA B 1 59 ? 31.016 60.688 53.156 1 24.91 59 ALA B N 1
ATOM 4524 C CA . ALA B 1 59 ? 30.016 60.062 54 1 24.91 59 ALA B CA 1
ATOM 4525 C C . ALA B 1 59 ? 28.625 60.594 53.719 1 24.91 59 ALA B C 1
ATOM 4527 O O . ALA B 1 59 ? 28.312 61.75 54.031 1 24.91 59 ALA B O 1
ATOM 4528 N N . SER B 1 60 ? 28.141 60.5 52.406 1 22.47 60 SER B N 1
ATOM 4529 C CA . SER B 1 60 ? 26.812 61.094 52.188 1 22.47 60 SER B CA 1
ATOM 4530 C C . SER B 1 60 ? 25.781 60.531 53.156 1 22.47 60 SER B C 1
ATOM 4532 O O . SER B 1 60 ? 25.734 59.312 53.375 1 22.47 60 SER B O 1
ATOM 4534 N N . ALA B 1 61 ? 25.359 61.312 54.156 1 26.98 61 ALA B N 1
ATOM 4535 C CA . ALA B 1 61 ? 24.344 61.188 55.188 1 26.98 61 ALA B CA 1
ATOM 4536 C C . ALA B 1 61 ? 22.984 60.812 54.594 1 26.98 61 ALA B C 1
ATOM 4538 O O . ALA B 1 61 ? 22.375 61.656 53.906 1 26.98 61 ALA B O 1
ATOM 4539 N N . SER B 1 62 ? 22.844 59.625 54 1 24.41 62 SER B N 1
ATOM 4540 C CA . SER B 1 62 ? 21.578 59.25 53.375 1 24.41 62 SER B CA 1
ATOM 4541 C C . SER B 1 62 ? 20.422 59.344 54.375 1 24.41 62 SER B C 1
ATOM 4543 O O . SER B 1 62 ? 20.453 58.719 55.438 1 24.41 62 SER B O 1
ATOM 4545 N N . GLU B 1 63 ? 19.828 60.531 54.531 1 25.28 63 GLU B N 1
ATOM 4546 C CA . GLU B 1 63 ? 18.562 60.781 55.25 1 25.28 63 GLU B CA 1
ATOM 4547 C C . GLU B 1 63 ? 17.547 59.688 54.906 1 25.28 63 GLU B C 1
ATOM 4549 O O . GLU B 1 63 ? 17.344 59.344 53.75 1 25.28 63 GLU B O 1
ATOM 4554 N N . THR B 1 64 ? 17.266 58.844 55.906 1 25.86 64 THR B N 1
ATOM 4555 C CA . THR B 1 64 ? 16.344 57.75 55.906 1 25.86 64 THR B CA 1
ATOM 4556 C C . THR B 1 64 ? 14.945 58.188 55.5 1 25.86 64 THR B C 1
ATOM 4558 O O . THR B 1 64 ? 14.312 59 56.188 1 25.86 64 THR B O 1
ATOM 4561 N N . ALA B 1 65 ? 14.695 58.5 54.219 1 34.31 65 ALA B N 1
ATOM 4562 C CA . ALA B 1 65 ? 13.352 58.812 53.75 1 34.31 65 ALA B CA 1
ATOM 4563 C C . ALA B 1 65 ? 12.32 57.875 54.312 1 34.31 65 ALA B C 1
ATOM 4565 O O . ALA B 1 65 ? 12.625 56.688 54.562 1 34.31 65 ALA B O 1
ATOM 4566 N N . PRO B 1 66 ? 11.359 58.469 55 1 33.91 66 PRO B N 1
ATOM 4567 C CA . PRO B 1 66 ? 10.305 57.656 55.625 1 33.91 66 PRO B CA 1
ATOM 4568 C C . PRO B 1 66 ? 9.766 56.562 54.719 1 33.91 66 PRO B C 1
ATOM 4570 O O . PRO B 1 66 ? 9.875 56.656 53.5 1 33.91 66 PRO B O 1
ATOM 4573 N N . ALA B 1 67 ? 9.57 55.312 55.25 1 33.88 67 ALA B N 1
ATOM 4574 C CA . ALA B 1 67 ? 9.125 54.094 54.594 1 33.88 67 ALA B CA 1
ATOM 4575 C C . ALA B 1 67 ? 7.879 54.344 53.75 1 33.88 67 ALA B C 1
ATOM 4577 O O . ALA B 1 67 ? 6.977 55.062 54.188 1 33.88 67 ALA B O 1
ATOM 4578 N N . PRO B 1 68 ? 8.047 54.438 52.375 1 33.72 68 P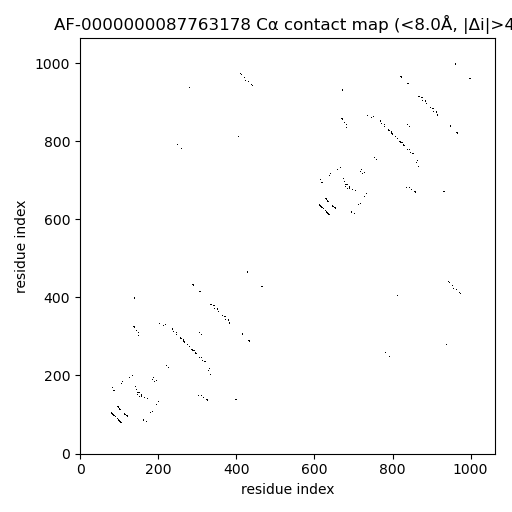RO B N 1
ATOM 4579 C CA . PRO B 1 68 ? 6.836 54.625 51.594 1 33.72 68 PRO B CA 1
ATOM 4580 C C . PRO B 1 68 ? 5.637 53.875 52.125 1 33.72 68 PRO B C 1
ATOM 4582 O O . PRO B 1 68 ? 5.805 52.812 52.781 1 33.72 68 PRO B O 1
ATOM 4585 N N . GLN B 1 69 ? 4.598 54.531 52.656 1 37.09 69 GLN B N 1
ATOM 4586 C CA . GLN B 1 69 ? 3.33 53.938 53.062 1 37.09 69 GLN B CA 1
ATOM 4587 C C . GLN B 1 69 ? 2.961 52.781 52.125 1 37.09 69 GLN B C 1
ATOM 4589 O O . GLN B 1 69 ? 3.246 52.812 50.906 1 37.09 69 GLN B O 1
ATOM 4594 N N . PRO B 1 70 ? 2.85 51.531 52.688 1 37.31 70 PRO B N 1
ATOM 4595 C CA . PRO B 1 70 ? 2.547 50.406 51.812 1 37.31 70 PRO B CA 1
ATOM 4596 C C . PRO B 1 70 ? 1.482 50.75 50.781 1 37.31 70 PRO B C 1
ATOM 4598 O O . PRO B 1 70 ? 0.544 51.5 51.062 1 37.31 70 PRO B O 1
ATOM 4601 N N . ALA B 1 71 ? 1.815 50.969 49.5 1 42.97 71 ALA B N 1
ATOM 4602 C CA . ALA B 1 71 ? 0.862 51.094 48.406 1 42.97 71 ALA B CA 1
ATOM 4603 C C . ALA B 1 71 ? -0.38 50.25 48.625 1 42.97 71 ALA B C 1
ATOM 4605 O O . ALA B 1 71 ? -0.295 49.156 49.219 1 42.97 71 ALA B O 1
ATOM 4606 N N . PRO B 1 72 ? -1.584 50.875 48.844 1 42 72 PRO B N 1
ATOM 4607 C CA . PRO B 1 72 ? -2.789 50.062 49.031 1 42 72 PRO B CA 1
ATOM 4608 C C . PRO B 1 72 ? -2.746 48.75 48.25 1 42 72 PRO B C 1
ATOM 4610 O O . PRO B 1 72 ? -2.061 48.688 47.219 1 42 72 PRO B O 1
ATOM 4613 N N . ALA B 1 73 ? -2.994 47.688 48.969 1 44.62 73 ALA B N 1
ATOM 4614 C CA . ALA B 1 73 ? -3.055 46.344 48.375 1 44.62 73 ALA B CA 1
ATOM 4615 C C . ALA B 1 73 ? -3.744 46.375 47.031 1 44.62 73 ALA B C 1
ATOM 4617 O O . ALA B 1 73 ? -4.73 47.094 46.812 1 44.62 73 ALA B O 1
ATOM 4618 N N . PRO B 1 74 ? -2.967 46.281 45.969 1 42.19 74 PRO B N 1
ATOM 4619 C CA . PRO B 1 74 ? -3.672 46.281 44.688 1 42.19 74 PRO B CA 1
ATOM 4620 C C . PRO B 1 74 ? -5.043 45.594 44.781 1 42.19 74 PRO B C 1
ATOM 4622 O O . PRO B 1 74 ? -5.238 44.688 45.562 1 42.19 74 PRO B O 1
ATOM 4625 N N . ARG B 1 75 ? -6.168 46.344 44.781 1 44.75 75 ARG B N 1
ATOM 4626 C CA . ARG B 1 75 ? -7.527 45.812 44.688 1 44.75 75 ARG B CA 1
ATOM 4627 C C . ARG B 1 75 ? -7.539 44.469 43.969 1 44.75 75 ARG B C 1
ATOM 4629 O O . ARG B 1 75 ? -6.816 44.25 43 1 44.75 75 ARG B O 1
ATOM 4636 N N . PRO B 1 76 ? -7.855 43.438 44.75 1 45.5 76 PRO B N 1
ATOM 4637 C CA . PRO B 1 76 ? -7.883 42.125 44.094 1 45.5 76 PRO B CA 1
ATOM 4638 C C . PRO B 1 76 ? -8.406 42.156 42.656 1 45.5 76 PRO B C 1
ATOM 4640 O O . PRO B 1 76 ? -9.484 42.719 42.406 1 45.5 76 PRO B O 1
ATOM 4643 N N . VAL B 1 77 ? -7.625 42.5 41.75 1 48.81 77 VAL B N 1
ATOM 4644 C CA . VAL B 1 77 ? -7.977 42.469 40.344 1 48.81 77 VAL B CA 1
ATOM 4645 C C . VAL B 1 77 ? -8.992 41.344 40.094 1 48.81 77 VAL B C 1
ATOM 4647 O O . VAL B 1 77 ? -8.703 40.188 40.312 1 48.81 77 VAL B O 1
ATOM 4650 N N . LYS B 1 78 ? -10.258 41.469 40.375 1 54.38 78 LYS B N 1
ATOM 4651 C CA . LYS B 1 78 ? -11.344 40.562 40.062 1 54.38 78 LYS B CA 1
ATOM 4652 C C . LYS B 1 78 ? -11.086 39.844 38.719 1 54.38 78 LYS B C 1
ATOM 4654 O O . LYS B 1 78 ? -10.977 40.5 37.688 1 54.38 78 LYS B O 1
ATOM 4659 N N . LYS B 1 79 ? -10.562 38.656 38.75 1 67.88 79 LYS B N 1
ATOM 4660 C CA . LYS B 1 79 ? -10.203 37.812 37.625 1 67.88 79 LYS B CA 1
ATOM 4661 C C . LYS B 1 79 ? -11.438 37.438 36.812 1 67.88 79 LYS B C 1
ATOM 4663 O O . LYS B 1 79 ? -12.344 36.781 37.312 1 67.88 79 LYS B O 1
ATOM 4668 N N . TYR B 1 80 ? -11.797 38.094 35.688 1 85.38 80 TYR B N 1
ATOM 4669 C CA . TYR B 1 80 ? -12.914 37.844 34.812 1 85.38 80 TYR B CA 1
ATOM 4670 C C . TYR B 1 80 ? -12.734 36.5 34.094 1 85.38 80 TYR B C 1
ATOM 4672 O O . TYR B 1 80 ? -11.617 36.125 33.719 1 85.38 80 TYR B O 1
ATOM 4680 N N . LYS B 1 81 ? -13.805 35.688 34.312 1 90.25 81 LYS B N 1
ATOM 4681 C CA . LYS B 1 81 ? -13.758 34.375 33.719 1 90.25 81 LYS B CA 1
ATOM 4682 C C . LYS B 1 81 ? -14.859 34.188 32.688 1 90.25 81 LYS B C 1
ATOM 4684 O O . LYS B 1 81 ? -15.984 34.656 32.875 1 90.25 81 LYS B O 1
ATOM 4689 N N . LEU B 1 82 ? -14.562 33.656 31.516 1 95.38 82 LEU B N 1
ATOM 4690 C CA . LEU B 1 82 ? -15.484 33.219 30.469 1 95.38 82 LEU B CA 1
ATOM 4691 C C . LEU B 1 82 ? -15.219 31.781 30.047 1 95.38 82 LEU B C 1
ATOM 4693 O O . LEU B 1 82 ? -14.133 31.469 29.547 1 95.38 82 LEU B O 1
ATOM 4697 N N . ALA B 1 83 ? -16.156 30.906 30.344 1 96.44 83 ALA B N 1
ATOM 4698 C CA . ALA B 1 83 ? -16 29.484 30.016 1 96.44 83 ALA B CA 1
ATOM 4699 C C . ALA B 1 83 ? -17.188 28.984 29.203 1 96.44 83 ALA B C 1
ATOM 4701 O O . ALA B 1 83 ? -18.344 29.25 29.531 1 96.44 83 ALA B O 1
ATOM 4702 N N . LEU B 1 84 ? -16.859 28.375 28.078 1 98 84 LEU B N 1
ATOM 4703 C CA . LEU B 1 84 ? -17.875 27.797 27.203 1 98 84 LEU B CA 1
ATOM 4704 C C . LEU B 1 84 ? -17.688 26.281 27.094 1 98 84 LEU B C 1
ATOM 4706 O O . LEU B 1 84 ? -16.562 25.797 27.031 1 98 84 LEU B O 1
ATOM 4710 N N . LYS B 1 85 ? -18.828 25.531 27.109 1 98.25 85 LYS B N 1
ATOM 4711 C CA . LYS B 1 85 ? -18.781 24.078 27.016 1 98.25 85 LYS B CA 1
ATOM 4712 C C . LYS B 1 85 ? -19.75 23.562 25.953 1 98.25 85 LYS B C 1
ATOM 4714 O O . LYS B 1 85 ? -20.953 23.766 26.062 1 98.25 85 LYS B O 1
ATOM 4719 N N . VAL B 1 86 ? -19.234 22.859 24.984 1 98.62 86 VAL B N 1
ATOM 4720 C CA . VAL B 1 86 ? -20.047 22.281 23.922 1 98.62 86 VAL B CA 1
ATOM 4721 C C . VAL B 1 86 ? -20.781 21.062 24.438 1 98.62 86 VAL B C 1
ATOM 4723 O O . VAL B 1 86 ? -20.172 20.172 25.031 1 98.62 86 VAL B O 1
ATOM 4726 N N . THR B 1 87 ? -22.062 20.938 24.156 1 97.56 87 THR B N 1
ATOM 4727 C CA . THR B 1 87 ? -22.875 19.875 24.719 1 97.56 87 THR B CA 1
ATOM 4728 C C . THR B 1 87 ? -23.359 18.938 23.625 1 97.56 87 THR B C 1
ATOM 4730 O O . THR B 1 87 ? -23.531 17.734 23.844 1 97.56 87 THR B O 1
ATOM 4733 N N . ALA B 1 88 ? -23.641 19.5 22.438 1 96.81 88 ALA B N 1
ATOM 4734 C CA . ALA B 1 88 ? -24.219 18.641 21.406 1 96.81 88 ALA B CA 1
ATOM 4735 C C . ALA B 1 88 ? -23.922 19.188 20 1 96.81 88 ALA B C 1
ATOM 4737 O O . ALA B 1 88 ? -23.594 20.359 19.844 1 96.81 88 ALA B O 1
ATOM 4738 N N . LEU B 1 89 ? -23.969 18.25 19.031 1 97.06 89 LEU B N 1
ATOM 4739 C CA . LEU B 1 89 ? -23.891 18.531 17.594 1 97.06 89 LEU B CA 1
ATOM 4740 C C . LEU B 1 89 ? -25.062 17.922 16.859 1 97.06 89 LEU B C 1
ATOM 4742 O O . LEU B 1 89 ? -25.266 16.703 16.875 1 97.06 89 LEU B O 1
ATOM 4746 N N . GLU B 1 90 ? -25.859 18.766 16.266 1 95.62 90 GLU B N 1
ATOM 4747 C CA . GLU B 1 90 ? -27.047 18.297 15.547 1 95.62 90 GLU B CA 1
ATOM 4748 C C . GLU B 1 90 ? -26.859 18.422 14.039 1 95.62 90 GLU B C 1
ATOM 4750 O O . GLU B 1 90 ? -26.625 19.516 13.523 1 95.62 90 GLU B O 1
ATOM 4755 N N . ARG B 1 91 ? -26.953 17.297 13.43 1 94 91 ARG B N 1
ATOM 4756 C CA . ARG B 1 91 ? -26.875 17.281 11.977 1 94 91 ARG B CA 1
ATOM 4757 C C . ARG B 1 91 ? -28.203 16.875 11.352 1 94 91 ARG B C 1
ATOM 4759 O O . ARG B 1 91 ? -28.844 15.922 11.805 1 94 91 ARG B O 1
ATOM 4766 N N . GLN B 1 92 ? -28.672 17.688 10.516 1 89.06 92 GLN B N 1
ATOM 4767 C CA . GLN B 1 92 ? -29.875 17.359 9.766 1 89.06 92 GLN B CA 1
ATOM 4768 C C . GLN B 1 92 ? -29.578 17.219 8.273 1 89.06 92 GLN B C 1
ATOM 4770 O O . GLN B 1 92 ? -29.672 18.203 7.527 1 89.06 92 GLN B O 1
ATOM 4775 N N . GLY B 1 93 ? -29.281 16.047 7.82 1 83.19 93 GLY B N 1
ATOM 4776 C CA . GLY B 1 93 ? -28.969 15.852 6.414 1 83.19 93 GLY B CA 1
ATOM 4777 C C . GLY B 1 93 ? -27.719 16.578 5.977 1 83.19 93 GLY B C 1
ATOM 4778 O O . GLY B 1 93 ? -26.656 16.438 6.602 1 83.19 93 GLY B O 1
ATOM 4779 N N . LYS B 1 94 ? -27.828 17.375 4.926 1 83.94 94 LYS B N 1
ATOM 4780 C CA . LYS B 1 94 ? -26.703 18.109 4.344 1 83.94 94 LYS B CA 1
ATOM 4781 C C . LYS B 1 94 ? -26.703 19.562 4.789 1 83.94 94 LYS B C 1
ATOM 4783 O O . LYS B 1 94 ? -25.844 20.344 4.363 1 83.94 94 LYS B O 1
ATOM 4788 N N . LYS B 1 95 ? -27.531 19.828 5.75 1 88.06 95 LYS B N 1
ATOM 4789 C CA . LYS B 1 95 ? -27.641 21.203 6.215 1 88.06 95 LYS B CA 1
ATOM 4790 C C . LYS B 1 95 ? -26.5 21.562 7.164 1 88.06 95 LYS B C 1
ATOM 4792 O O . LYS B 1 95 ? -25.812 20.672 7.664 1 88.06 95 LYS B O 1
ATOM 4797 N N . ASP B 1 96 ? -26.391 22.828 7.316 1 94.06 96 ASP B N 1
ATOM 4798 C CA . ASP B 1 96 ? -25.406 23.359 8.258 1 94.06 96 ASP B CA 1
ATOM 4799 C C . ASP B 1 96 ? -25.656 22.828 9.672 1 94.06 96 ASP B C 1
ATOM 4801 O O . ASP B 1 96 ? -26.766 23 10.211 1 94.06 96 ASP B O 1
ATOM 4805 N N . PRO B 1 97 ? -24.719 22.188 10.203 1 96.75 97 PRO B N 1
ATOM 4806 C CA . PRO B 1 97 ? -24.938 21.594 11.523 1 96.75 97 PRO B CA 1
ATOM 4807 C C . PRO B 1 97 ? -25.125 22.641 12.617 1 96.75 97 PRO B C 1
ATOM 4809 O O . PRO B 1 97 ? -24.562 23.734 12.547 1 96.75 97 PRO B O 1
ATOM 4812 N N . ILE B 1 98 ? -25.875 22.25 13.633 1 97.69 98 ILE B N 1
ATOM 4813 C CA . ILE B 1 98 ? -26.141 23.141 14.773 1 97.69 98 ILE B CA 1
ATOM 4814 C C . ILE B 1 98 ? -25.297 22.688 15.969 1 97.69 98 ILE B C 1
ATOM 4816 O O . ILE B 1 98 ? -25.312 21.516 16.344 1 97.69 98 ILE B O 1
ATOM 4820 N N . ILE B 1 99 ? -24.609 23.594 16.516 1 98.25 99 ILE B N 1
ATOM 4821 C CA . ILE B 1 99 ? -23.781 23.328 17.688 1 98.25 99 ILE B CA 1
ATOM 4822 C C . ILE B 1 99 ? -24.469 23.906 18.938 1 98.25 99 ILE B C 1
ATOM 4824 O O . ILE B 1 99 ? -24.828 25.078 18.969 1 98.25 99 ILE B O 1
ATOM 4828 N N . ARG B 1 100 ? -24.594 23.062 19.922 1 98.06 100 ARG B N 1
ATOM 4829 C CA . ARG B 1 100 ? -25.156 23.469 21.203 1 98.06 100 ARG B CA 1
ATOM 4830 C C . ARG B 1 100 ? -24.078 23.578 22.266 1 98.06 100 ARG B C 1
ATOM 4832 O O . ARG B 1 100 ? -23.188 22.719 22.344 1 98.06 100 ARG B O 1
ATOM 4839 N N . PHE B 1 101 ? -24.125 24.641 23.031 1 98.19 101 PHE B N 1
ATOM 4840 C CA . PHE B 1 101 ? -23.125 24.797 24.078 1 98.19 101 PHE B CA 1
ATOM 4841 C C . PHE B 1 101 ? -23.672 25.641 25.219 1 98.19 101 PHE B C 1
ATOM 4843 O O . PHE B 1 101 ? -24.703 26.312 25.078 1 98.19 101 PHE B O 1
ATOM 4850 N N . ASP B 1 102 ? -23.016 25.625 26.359 1 98.31 102 ASP B N 1
ATOM 4851 C CA . ASP B 1 102 ? -23.297 26.438 27.547 1 98.31 102 ASP B CA 1
ATOM 4852 C C . ASP B 1 102 ? -22.172 27.438 27.812 1 98.31 102 ASP B C 1
ATOM 4854 O O . ASP B 1 102 ? -21.062 27.281 27.297 1 98.31 102 ASP B O 1
ATOM 4858 N N . ALA B 1 103 ? -22.594 28.516 28.484 1 97.81 103 ALA B N 1
ATOM 4859 C CA . ALA B 1 103 ? -21.594 29.531 28.797 1 97.81 103 ALA B CA 1
ATOM 4860 C C . ALA B 1 103 ? -21.688 29.984 30.25 1 97.81 103 ALA B C 1
ATOM 4862 O O . ALA B 1 103 ? -22.797 30.109 30.797 1 97.81 103 ALA B O 1
ATOM 4863 N N . TYR B 1 104 ? -20.578 30.156 30.906 1 96.88 104 TYR B N 1
ATOM 4864 C CA . TYR B 1 104 ? -20.438 30.75 32.219 1 96.88 104 TYR B CA 1
ATOM 4865 C C . TYR B 1 104 ? -19.484 31.953 32.188 1 96.88 104 TYR B C 1
ATOM 4867 O O . TYR B 1 104 ? -18.391 31.859 31.609 1 96.88 104 TYR B O 1
ATOM 4875 N N . THR B 1 105 ? -19.922 33.094 32.688 1 95.56 105 THR B N 1
ATOM 4876 C CA . THR B 1 105 ? -19.062 34.25 32.625 1 95.56 105 THR B CA 1
ATOM 4877 C C . THR B 1 105 ? -19.25 35.156 33.844 1 95.56 105 THR B C 1
ATOM 4879 O O . THR B 1 105 ? -20.344 35.188 34.438 1 95.56 105 THR B O 1
ATOM 4882 N N . THR B 1 106 ? -18.172 35.844 34.312 1 93.31 106 THR B N 1
ATOM 4883 C CA . THR B 1 106 ? -18.219 36.844 35.344 1 93.31 106 THR B CA 1
ATOM 4884 C C . THR B 1 106 ? -17.891 38.219 34.781 1 93.31 106 THR B C 1
ATOM 4886 O O . THR B 1 106 ? -17.641 39.188 35.531 1 93.31 106 THR B O 1
ATOM 4889 N N . LEU B 1 107 ? -17.969 38.25 33.469 1 92.75 107 LEU B N 1
ATOM 4890 C CA . LEU B 1 107 ? -17.688 39.531 32.812 1 92.75 107 LEU B CA 1
ATOM 4891 C C . LEU B 1 107 ? -18.859 40.469 32.938 1 92.75 107 LEU B C 1
ATOM 4893 O O . LEU B 1 107 ? -20.016 40.062 32.875 1 92.75 107 LEU B O 1
ATOM 4897 N N . PRO B 1 108 ? -18.625 41.719 33.219 1 89.69 108 PRO B N 1
ATOM 4898 C CA . PRO B 1 108 ? -19.688 42.688 33.562 1 89.69 108 PRO B CA 1
ATOM 4899 C C . PRO B 1 108 ? -20.609 43 32.406 1 89.69 108 PRO B C 1
ATOM 4901 O O . PRO B 1 108 ? -21.75 43.406 32.625 1 89.69 108 PRO B O 1
ATOM 4904 N N . ARG B 1 109 ? -20.406 42.844 31.219 1 89.81 109 ARG B N 1
ATOM 4905 C CA . ARG B 1 109 ? -21.219 43.281 30.094 1 89.81 109 ARG B CA 1
ATOM 4906 C C . ARG B 1 109 ? -22.312 42.281 29.781 1 89.81 109 ARG B C 1
ATOM 4908 O O . ARG B 1 109 ? -23.266 42.594 29.062 1 89.81 109 ARG B O 1
ATOM 4915 N N . PHE B 1 110 ? -22.312 41.219 30.438 1 93 110 PHE B N 1
ATOM 4916 C CA . PHE B 1 110 ? -23.297 40.156 30.188 1 93 110 PHE B CA 1
ATOM 4917 C C . PHE B 1 110 ? -24.516 40.344 31.094 1 93 110 PHE B C 1
ATOM 4919 O O . PHE B 1 110 ? -24.391 40.812 32.219 1 93 110 PHE B O 1
ATOM 4926 N N . ARG B 1 111 ? -25.656 39.844 30.625 1 92.75 111 ARG B N 1
ATOM 4927 C CA . ARG B 1 111 ? -26.906 40 31.359 1 92.75 111 ARG B CA 1
ATOM 4928 C C . ARG B 1 111 ? -26.938 39.062 32.562 1 92.75 111 ARG B C 1
ATOM 4930 O O . ARG B 1 111 ? -27.516 39.406 33.594 1 92.75 111 ARG B O 1
ATOM 4937 N N . THR B 1 112 ? -26.438 37.875 32.312 1 93.69 112 THR B N 1
ATOM 4938 C CA . THR B 1 112 ? -26.375 36.875 33.375 1 93.69 112 THR B CA 1
ATOM 4939 C C . THR B 1 112 ? -25.016 36.188 33.406 1 93.69 112 THR B C 1
ATOM 4941 O O . THR B 1 112 ? -24.172 36.469 32.531 1 93.69 112 THR B O 1
ATOM 4944 N N . THR B 1 113 ? -24.875 35.312 34.312 1 93.81 113 THR B N 1
ATOM 4945 C CA . THR B 1 113 ? -23.578 34.656 34.469 1 93.81 113 THR B CA 1
ATOM 4946 C C . THR B 1 113 ? -23.594 33.281 33.812 1 93.81 113 THR B C 1
ATOM 4948 O O . THR B 1 113 ? -22.547 32.75 33.469 1 93.81 113 THR B O 1
ATOM 4951 N N . THR B 1 114 ? -24.844 32.75 33.75 1 96.31 114 THR B N 1
ATOM 4952 C CA . THR B 1 114 ? -24.938 31.406 33.188 1 96.31 114 THR B CA 1
ATOM 4953 C C . THR B 1 114 ? -25.938 31.375 32.031 1 96.31 114 THR B C 1
ATOM 4955 O O . THR B 1 114 ? -27.047 31.922 32.156 1 96.31 114 THR B O 1
ATOM 4958 N N . PHE B 1 115 ? -25.531 30.828 30.922 1 96.5 115 PHE B N 1
ATOM 4959 C CA . PHE B 1 115 ? -26.359 30.625 29.734 1 96.5 115 PHE B CA 1
ATOM 4960 C C . PHE B 1 115 ? -26.406 29.156 29.344 1 96.5 115 PHE B C 1
ATOM 4962 O O . PHE B 1 115 ? -25.359 28.516 29.188 1 96.5 115 PHE B O 1
ATOM 4969 N N . LYS B 1 116 ? -27.594 28.656 29.203 1 96.12 116 LYS B N 1
ATOM 4970 C CA . LYS B 1 116 ? -27.734 27.234 28.875 1 96.12 116 LYS B CA 1
ATOM 4971 C C . LYS B 1 116 ? -28.344 27.047 27.484 1 96.12 116 LYS B C 1
ATOM 4973 O O . LYS B 1 116 ? -29.125 27.891 27.016 1 96.12 116 LYS B O 1
ATOM 4978 N N . ASP B 1 117 ? -27.891 26.016 26.859 1 96.06 117 ASP B N 1
ATOM 4979 C CA . ASP B 1 117 ? -28.438 25.516 25.609 1 96.06 117 ASP B CA 1
ATOM 4980 C C . ASP B 1 117 ? -28.438 26.609 24.531 1 96.06 117 ASP B C 1
ATOM 4982 O O . ASP B 1 117 ? -29.469 26.875 23.906 1 96.06 117 ASP B O 1
ATOM 4986 N N . ILE B 1 118 ? -27.281 27.203 24.422 1 97.5 118 ILE B N 1
ATOM 4987 C CA . ILE B 1 118 ? -27.094 28.141 23.312 1 97.5 118 ILE B CA 1
ATOM 4988 C C . ILE B 1 118 ? -26.969 27.375 22 1 97.5 118 ILE B C 1
ATOM 4990 O O . ILE B 1 118 ? -26.234 26.375 21.938 1 97.5 118 ILE B O 1
ATOM 4994 N N . ARG B 1 119 ? -27.688 27.844 20.969 1 97.56 119 ARG B N 1
ATOM 4995 C CA . ARG B 1 119 ? -27.672 27.172 19.672 1 97.56 119 ARG B CA 1
ATOM 4996 C C . ARG B 1 119 ? -27.125 28.094 18.578 1 97.56 119 ARG B C 1
ATOM 4998 O O . ARG B 1 119 ? -27.609 29.219 18.406 1 97.56 119 ARG B O 1
ATOM 5005 N N . ARG B 1 120 ? -26.109 27.609 17.938 1 98 120 ARG B N 1
ATOM 5006 C CA . ARG B 1 120 ? -25.516 28.312 16.797 1 98 120 ARG B CA 1
ATOM 5007 C C . ARG B 1 120 ? -25.188 27.344 15.664 1 98 120 ARG B C 1
ATOM 5009 O O . ARG B 1 120 ? -24.75 26.219 15.906 1 98 120 ARG B O 1
ATOM 5016 N N . THR B 1 121 ? -25.453 27.781 14.422 1 97.56 121 THR B N 1
ATOM 5017 C CA . THR B 1 121 ? -24.984 27 13.281 1 97.56 121 THR B CA 1
ATOM 5018 C C . THR B 1 121 ? -23.484 27.156 13.086 1 97.56 121 THR B C 1
ATOM 5020 O O . THR B 1 121 ? -22.891 28.125 13.586 1 97.56 121 THR B O 1
ATOM 5023 N N . HIS B 1 122 ? -22.906 26.219 12.414 1 97.94 122 HIS B N 1
ATOM 5024 C CA . HIS B 1 122 ? -21.484 26.328 12.117 1 97.94 122 HIS B CA 1
ATOM 5025 C C . HIS B 1 122 ? -21.203 27.594 11.32 1 97.94 122 HIS B C 1
ATOM 5027 O O . HIS B 1 122 ? -20.172 28.25 11.539 1 97.94 122 HIS B O 1
ATOM 5033 N N . HIS B 1 123 ? -22.031 27.969 10.453 1 97.31 123 HIS B N 1
ATOM 5034 C CA . HIS B 1 123 ? -21.875 29.188 9.672 1 97.31 123 HIS B CA 1
ATOM 5035 C C . HIS B 1 123 ? -21.859 30.422 10.57 1 97.31 123 HIS B C 1
ATOM 5037 O O . HIS B 1 123 ? -21.141 31.391 10.297 1 97.31 123 HIS B O 1
ATOM 5043 N N . GLU B 1 124 ? -22.625 30.406 11.586 1 97.44 124 GLU B N 1
ATOM 5044 C CA . GLU B 1 124 ? -22.609 31.5 12.555 1 97.44 124 GLU B CA 1
ATOM 5045 C C . GLU B 1 124 ? -21.281 31.578 13.297 1 97.44 124 GLU B C 1
ATOM 5047 O O . GLU B 1 124 ? -20.797 32.656 13.602 1 97.44 124 GLU B O 1
ATOM 5052 N N . PHE B 1 125 ? -20.766 30.422 13.578 1 98.06 125 PHE B N 1
ATOM 5053 C CA . PHE B 1 125 ? -19.438 30.391 14.156 1 98.06 125 PHE B CA 1
ATOM 5054 C C . PHE B 1 125 ? -18.422 31.016 13.219 1 98.06 125 PHE B C 1
ATOM 5056 O O . PHE B 1 125 ? -17.547 31.766 13.656 1 98.06 125 PHE B O 1
ATOM 5063 N N . MET B 1 126 ? -18.578 30.766 11.938 1 97.25 126 MET B N 1
ATOM 5064 C CA . MET B 1 126 ? -17.672 31.312 10.938 1 97.25 126 MET B CA 1
ATOM 5065 C C . MET B 1 126 ? -17.781 32.844 10.883 1 97.25 126 MET B C 1
ATOM 5067 O O . MET B 1 126 ? -16.766 33.531 10.781 1 97.25 126 MET B O 1
ATOM 5071 N N . LYS B 1 127 ? -18.938 33.344 10.961 1 95.94 127 LYS B N 1
ATOM 5072 C CA . LYS B 1 127 ? -19.156 34.781 10.977 1 95.94 127 LYS B CA 1
ATOM 5073 C C . LYS B 1 127 ? -18.531 35.406 12.219 1 95.94 127 LYS B C 1
ATOM 5075 O O . LYS B 1 127 ? -17.891 36.469 12.133 1 95.94 127 LYS B O 1
ATOM 5080 N N . PHE B 1 128 ? -18.812 34.75 13.312 1 97.06 128 PHE B N 1
ATOM 5081 C CA . PHE B 1 128 ? -18.266 35.219 14.57 1 97.06 128 PHE B CA 1
ATOM 5082 C C . PHE B 1 128 ? -16.75 35.219 14.539 1 97.06 128 PHE B C 1
ATOM 5084 O O . PHE B 1 128 ? -16.109 36.188 14.922 1 97.06 128 PHE B O 1
ATOM 5091 N N . GLY B 1 129 ? -16.188 34.125 14.047 1 96.5 129 GLY B N 1
ATOM 5092 C CA . GLY B 1 129 ? -14.742 34 13.922 1 96.5 129 GLY B CA 1
ATOM 5093 C C . GLY B 1 129 ? -14.148 35.062 13.008 1 96.5 129 GLY B C 1
ATOM 5094 O O . GLY B 1 129 ? -13.109 35.656 13.32 1 96.5 129 GLY B O 1
ATOM 5095 N N . SER B 1 130 ? -14.781 35.281 11.891 1 94.88 130 SER B N 1
ATOM 5096 C CA . SER B 1 130 ? -14.336 36.312 10.961 1 94.88 130 SER B CA 1
ATOM 5097 C C . SER B 1 130 ? -14.367 37.688 11.602 1 94.88 130 SER B C 1
ATOM 5099 O O . SER B 1 130 ? -13.453 38.5 11.406 1 94.88 130 SER B O 1
ATOM 5101 N N . HIS B 1 131 ? -15.375 37.969 12.359 1 95.69 131 HIS B N 1
ATOM 5102 C CA . HIS B 1 131 ? -15.461 39.25 13.078 1 95.69 131 HIS B CA 1
ATOM 5103 C C . HIS B 1 131 ? -14.297 39.406 14.055 1 95.69 131 HIS B C 1
ATOM 5105 O O . HIS B 1 131 ? -13.672 40.469 14.102 1 95.69 131 HIS B O 1
ATOM 5111 N N . LEU B 1 132 ? -14.117 38.344 14.844 1 96.06 132 LEU B N 1
ATOM 5112 C CA . LEU B 1 132 ? -13.047 38.438 15.828 1 96.06 132 LEU B CA 1
ATOM 5113 C C . LEU B 1 132 ? -11.711 38.719 15.156 1 96.06 132 LEU B C 1
ATOM 5115 O O . LEU B 1 132 ? -10.914 39.5 15.664 1 96.06 132 LEU B O 1
ATOM 5119 N N . ASN B 1 133 ? -11.508 38.094 14.07 1 94.56 133 ASN B N 1
ATOM 5120 C CA . ASN B 1 133 ? -10.258 38.281 13.336 1 94.56 133 ASN B CA 1
ATOM 5121 C C . ASN B 1 133 ? -10.125 39.688 12.773 1 94.56 133 ASN B C 1
ATOM 5123 O O . ASN B 1 133 ? -9.047 40.281 12.82 1 94.56 133 ASN B O 1
ATOM 5127 N N . ASN B 1 134 ? -11.172 40.25 12.273 1 92 134 ASN B N 1
ATOM 5128 C CA . ASN B 1 134 ? -11.148 41.562 11.648 1 92 134 ASN B CA 1
ATOM 5129 C C . ASN B 1 134 ? -11.109 42.688 12.688 1 92 134 ASN B C 1
ATOM 5131 O O . ASN B 1 134 ? -10.484 43.719 12.461 1 92 134 ASN B O 1
ATOM 5135 N N . ALA B 1 135 ? -11.695 42.438 13.836 1 93.06 135 ALA B N 1
ATOM 5136 C CA . ALA B 1 135 ? -11.859 43.469 14.844 1 93.06 135 ALA B CA 1
ATOM 5137 C C . ALA B 1 135 ? -10.641 43.562 15.766 1 93.06 135 ALA B C 1
ATOM 5139 O O . ALA B 1 135 ? -10.43 44.562 16.453 1 93.06 135 ALA B O 1
ATOM 5140 N N . ASN B 1 136 ? -9.906 42.5 15.766 1 93.88 136 ASN B N 1
ATOM 5141 C CA . ASN B 1 136 ? -8.797 42.438 16.719 1 93.88 136 ASN B CA 1
ATOM 5142 C C . ASN B 1 136 ? -7.48 42.094 16.016 1 93.88 136 ASN B C 1
ATOM 5144 O O . ASN B 1 136 ? -6.922 41.031 16.203 1 93.88 136 ASN B O 1
ATOM 5148 N N . PRO B 1 137 ? -6.949 43.031 15.32 1 92.31 137 PRO B N 1
ATOM 5149 C CA . PRO B 1 137 ? -5.711 42.812 14.578 1 92.31 137 PRO B CA 1
ATOM 5150 C C . PRO B 1 137 ? -4.523 42.5 15.492 1 92.31 137 PRO B C 1
ATOM 5152 O O . PRO B 1 137 ? -3.486 42.031 15.031 1 92.31 137 PRO B O 1
ATOM 5155 N N . GLU B 1 138 ? -4.609 42.781 16.781 1 92.81 138 GLU B N 1
ATOM 5156 C CA . GLU B 1 138 ? -3.518 42.594 17.734 1 92.81 138 GLU B CA 1
ATOM 5157 C C . GLU B 1 138 ? -3.43 41.125 18.188 1 92.81 138 GLU B C 1
ATOM 5159 O O . GLU B 1 138 ? -2.455 40.719 18.828 1 92.81 138 GLU B O 1
ATOM 5164 N N . CYS B 1 139 ? -4.418 40.312 17.797 1 95.56 139 CYS B N 1
ATOM 5165 C CA . CYS B 1 139 ? -4.465 38.938 18.266 1 95.56 139 CYS B CA 1
ATOM 5166 C C . CYS B 1 139 ? -4.285 37.969 17.109 1 95.56 139 CYS B C 1
ATOM 5168 O O . CYS B 1 139 ? -4.66 38.281 15.977 1 95.56 139 CYS B O 1
ATOM 5170 N N . PHE B 1 140 ? -3.627 36.844 17.422 1 97.12 140 PHE B N 1
ATOM 5171 C CA . PHE B 1 140 ? -3.643 35.719 16.484 1 97.12 140 PHE B CA 1
ATOM 5172 C C . PHE B 1 140 ? -4.859 34.844 16.734 1 97.12 140 PHE B C 1
ATOM 5174 O O . PHE B 1 140 ? -4.781 33.844 17.469 1 97.12 140 PHE B O 1
ATOM 5181 N N . VAL B 1 141 ? -5.969 35.156 16.078 1 97.25 141 VAL B N 1
ATOM 5182 C CA . VAL B 1 141 ? -7.234 34.438 16.297 1 97.25 141 VAL B CA 1
ATOM 5183 C C . VAL B 1 141 ? -7.223 33.125 15.547 1 97.25 141 VAL B C 1
ATOM 5185 O O . VAL B 1 141 ? -7 33.062 14.336 1 97.25 141 VAL B O 1
ATOM 5188 N N . PRO B 1 142 ? -7.43 32.031 16.234 1 96.88 142 PRO B N 1
ATOM 5189 C CA . PRO B 1 142 ? -7.488 30.734 15.547 1 96.88 142 PRO B CA 1
ATOM 5190 C C . PRO B 1 142 ? -8.688 30.625 14.609 1 96.88 142 PRO B C 1
ATOM 5192 O O . PRO B 1 142 ? -9.758 31.156 14.906 1 96.88 142 PRO B O 1
ATOM 5195 N N . PRO B 1 143 ? -8.5 30 13.5 1 97.56 143 PRO B N 1
ATOM 5196 C CA . PRO B 1 143 ? -9.641 29.797 12.602 1 97.56 143 PRO B CA 1
ATOM 5197 C C . PRO B 1 143 ? -10.641 28.781 13.141 1 97.56 143 PRO B C 1
ATOM 5199 O O . PRO B 1 143 ? -10.258 27.844 13.859 1 97.56 143 PRO B O 1
ATOM 5202 N N . VAL B 1 144 ? -11.867 29 12.805 1 98.31 144 VAL B N 1
ATOM 5203 C CA . VAL B 1 144 ? -12.914 28.047 13.172 1 98.31 144 VAL B CA 1
ATOM 5204 C C . VAL B 1 144 ? -12.688 26.719 12.438 1 98.31 144 VAL B C 1
ATOM 5206 O O . VAL B 1 144 ? -12.484 26.703 11.227 1 98.31 144 VAL B O 1
ATOM 5209 N N . PRO B 1 145 ? -12.695 25.609 13.188 1 97.88 145 PRO B N 1
ATOM 5210 C CA . PRO B 1 145 ? -12.484 24.312 12.539 1 97.88 145 PRO B CA 1
ATOM 5211 C C . PRO B 1 145 ? -13.633 23.938 11.602 1 97.88 145 PRO B C 1
ATOM 5213 O O . PRO B 1 145 ? -14.742 24.453 11.734 1 97.88 145 PRO B O 1
ATOM 5216 N N . PRO B 1 146 ? -13.406 23.031 10.656 1 96.88 146 PRO B N 1
ATOM 5217 C CA . PRO B 1 146 ? -14.453 22.594 9.727 1 96.88 146 PRO B CA 1
ATOM 5218 C C . PRO B 1 146 ? -15.594 21.859 10.43 1 96.88 146 PRO B C 1
ATOM 5220 O O . PRO B 1 146 ? -15.398 21.328 11.523 1 96.88 146 PRO B O 1
ATOM 5223 N N . SER B 1 147 ? -16.719 21.812 9.727 1 96.69 147 SER B N 1
ATOM 5224 C CA . SER B 1 147 ? -17.922 21.219 10.297 1 96.69 147 SER B CA 1
ATOM 5225 C C . SER B 1 147 ? -17.922 19.703 10.109 1 96.69 147 SER B C 1
ATOM 5227 O O . SER B 1 147 ? -18.797 19 10.625 1 96.69 147 SER B O 1
ATOM 5229 N N . VAL B 1 148 ? -17.016 19.234 9.289 1 96.31 148 VAL B N 1
ATOM 5230 C CA . VAL B 1 148 ? -16.906 17.812 9.023 1 96.31 148 VAL B CA 1
ATOM 5231 C C . VAL B 1 148 ? -15.438 17.391 8.992 1 96.31 148 VAL B C 1
ATOM 5233 O O . VAL B 1 148 ? -14.586 18.156 8.516 1 96.31 148 VAL B O 1
ATOM 5236 N N . THR B 1 149 ? -15.172 16.219 9.531 1 96.56 149 THR B N 1
ATOM 5237 C CA . THR B 1 149 ? -13.82 15.664 9.461 1 96.56 149 THR B CA 1
ATOM 5238 C C . THR B 1 149 ? -13.719 14.609 8.367 1 96.56 149 THR B C 1
ATOM 5240 O O . THR B 1 149 ? -14.703 14.312 7.691 1 96.56 149 THR B O 1
ATOM 5243 N N . SER B 1 150 ? -12.547 14.094 8.18 1 96.44 150 SER B N 1
ATOM 5244 C CA . SER B 1 150 ? -12.305 13.078 7.164 1 96.44 150 SER B CA 1
ATOM 5245 C C . SER B 1 150 ? -12.938 11.742 7.547 1 96.44 150 SER B C 1
ATOM 5247 O O . SER B 1 150 ? -12.969 10.805 6.746 1 96.44 150 SER B O 1
ATOM 5249 N N . ALA B 1 151 ? -13.461 11.641 8.742 1 94.5 151 ALA B N 1
ATOM 5250 C CA . ALA B 1 151 ? -14.172 10.438 9.156 1 94.5 151 ALA B CA 1
ATOM 5251 C C . ALA B 1 151 ? -15.516 10.32 8.438 1 94.5 151 ALA B C 1
ATOM 5253 O O . ALA B 1 151 ? -16.094 9.234 8.367 1 94.5 151 ALA B O 1
ATOM 5254 N N . GLY B 1 152 ? -16.016 11.398 7.938 1 92.12 152 GLY B N 1
ATOM 5255 C CA . GLY B 1 152 ? -17.281 11.398 7.23 1 92.12 152 GLY B CA 1
ATOM 5256 C C . GLY B 1 152 ? -18.438 11.914 8.07 1 92.12 152 GLY B C 1
ATOM 5257 O O . GLY B 1 152 ? -18.578 11.523 9.234 1 92.12 152 GLY B O 1
ATOM 5258 N N . ALA B 1 153 ? -19.219 12.641 7.465 1 91.5 153 ALA B N 1
ATOM 5259 C CA . ALA B 1 153 ? -20.344 13.266 8.164 1 91.5 153 ALA B CA 1
ATOM 5260 C C . ALA B 1 153 ? -21.344 12.211 8.656 1 91.5 153 ALA B C 1
ATOM 5262 O O . ALA B 1 153 ? -21.688 11.289 7.918 1 91.5 153 ALA B O 1
ATOM 5263 N N . GLY B 1 154 ? -21.703 12.328 9.898 1 88.06 154 GLY B N 1
ATOM 5264 C CA . GLY B 1 154 ? -22.734 11.438 10.43 1 88.06 154 GLY B CA 1
ATOM 5265 C C . GLY B 1 154 ? -22.156 10.266 11.195 1 88.06 154 GLY B C 1
ATOM 5266 O O . GLY B 1 154 ? -22.891 9.531 11.867 1 88.06 154 GLY B O 1
ATOM 5267 N N . THR B 1 155 ? -20.859 10.047 11.062 1 92.69 155 THR B N 1
ATOM 5268 C CA . THR B 1 155 ? -20.25 8.977 11.836 1 92.69 155 THR B CA 1
ATOM 5269 C C . THR B 1 155 ? -20.047 9.414 13.289 1 92.69 155 THR B C 1
ATOM 5271 O O . THR B 1 155 ? -19.969 10.602 13.586 1 92.69 155 THR B O 1
ATOM 5274 N N . GLU B 1 156 ? -19.984 8.445 14.148 1 95.12 156 GLU B N 1
ATOM 5275 C CA . GLU B 1 156 ? -19.75 8.727 15.562 1 95.12 156 GLU B CA 1
ATOM 5276 C C . GLU B 1 156 ? -18.406 9.406 15.773 1 95.12 156 GLU B C 1
ATOM 5278 O O . GLU B 1 156 ? -18.297 10.352 16.562 1 95.12 156 GLU B O 1
ATOM 5283 N N . GLU B 1 157 ? -17.406 8.953 15.094 1 95.44 157 GLU B N 1
ATOM 5284 C CA . GLU B 1 157 ? -16.078 9.539 15.219 1 95.44 157 GLU B CA 1
ATOM 5285 C C . GLU B 1 157 ? -16.062 10.992 14.758 1 95.44 157 GLU B C 1
ATOM 5287 O O . GLU B 1 157 ? -15.438 11.852 15.383 1 95.44 157 GLU B O 1
ATOM 5292 N N . ASP B 1 158 ? -16.75 11.25 13.711 1 96.31 158 ASP B N 1
ATOM 5293 C CA . ASP B 1 158 ? -16.844 12.625 13.211 1 96.31 158 ASP B CA 1
ATOM 5294 C C . ASP B 1 158 ? -17.5 13.531 14.242 1 96.31 158 ASP B C 1
ATOM 5296 O O . ASP B 1 158 ? -17.031 14.648 14.484 1 96.31 158 ASP B O 1
ATOM 5300 N N . GLU B 1 159 ? -18.516 13.102 14.859 1 96.12 159 GLU B N 1
ATOM 5301 C CA . GLU B 1 159 ? -19.234 13.891 15.859 1 96.12 159 GLU B CA 1
ATOM 5302 C C . GLU B 1 159 ? -18.328 14.211 17.047 1 96.12 159 GLU B C 1
ATOM 5304 O O . GLU B 1 159 ? -18.281 15.352 17.516 1 96.12 159 GLU B O 1
ATOM 5309 N N . ILE B 1 160 ? -17.656 13.219 17.5 1 96.88 160 ILE B N 1
ATOM 5310 C CA . ILE B 1 160 ? -16.766 13.391 18.641 1 96.88 160 ILE B CA 1
ATOM 5311 C C . ILE B 1 160 ? -15.656 14.383 18.297 1 96.88 160 ILE B C 1
ATOM 5313 O O . ILE B 1 160 ? -15.375 15.297 19.078 1 96.88 160 ILE B O 1
ATOM 5317 N N . LYS B 1 161 ? -15.094 14.234 17.156 1 96.94 161 LYS B N 1
ATOM 5318 C CA . LYS B 1 161 ? -13.953 15.055 16.766 1 96.94 161 LYS B CA 1
ATOM 5319 C C . LYS B 1 161 ? -14.375 16.5 16.484 1 96.94 161 LYS B C 1
ATOM 5321 O O . LYS B 1 161 ? -13.68 17.438 16.875 1 96.94 161 LYS B O 1
ATOM 5326 N N . VAL B 1 162 ? -15.523 16.656 15.852 1 97.44 162 VAL B N 1
ATOM 5327 C CA . VAL B 1 162 ? -16 18.016 15.562 1 97.44 162 VAL B CA 1
ATOM 5328 C C . VAL B 1 162 ? -16.328 18.734 16.875 1 97.44 162 VAL B C 1
ATOM 5330 O O . VAL B 1 162 ? -15.93 19.891 17.062 1 97.44 162 VAL B O 1
ATOM 5333 N N . LYS B 1 163 ? -16.984 18.094 17.812 1 97.81 163 LYS B N 1
ATOM 5334 C CA . LYS B 1 163 ? -17.281 18.703 19.109 1 97.81 163 LYS B CA 1
ATOM 5335 C C . LYS B 1 163 ? -16.016 19.078 19.859 1 97.81 163 LYS B C 1
ATOM 5337 O O . LYS B 1 163 ? -15.93 20.172 20.422 1 97.81 163 LYS B O 1
ATOM 5342 N N . ARG B 1 164 ? -15.094 18.219 19.766 1 97.25 164 ARG B N 1
ATOM 5343 C CA . ARG B 1 164 ? -13.828 18.484 20.453 1 97.25 164 ARG B CA 1
ATOM 5344 C C . ARG B 1 164 ? -13.109 19.672 19.844 1 97.25 164 ARG B C 1
ATOM 5346 O O . ARG B 1 164 ? -12.562 20.516 20.562 1 97.25 164 ARG B O 1
ATOM 5353 N N . LYS B 1 165 ? -13.047 19.719 18.562 1 97.5 165 LYS B N 1
ATOM 5354 C CA . LYS B 1 165 ? -12.352 20.812 17.875 1 97.5 165 LYS B CA 1
ATOM 5355 C C . LYS B 1 165 ? -13.031 22.156 18.125 1 97.5 165 LYS B C 1
ATOM 5357 O O . LYS B 1 165 ? -12.367 23.156 18.328 1 97.5 165 LYS B O 1
ATOM 5362 N N . ILE B 1 166 ? -14.32 22.156 18.156 1 98.25 166 ILE B N 1
ATOM 5363 C CA . ILE B 1 166 ? -15.062 23.375 18.438 1 98.25 166 ILE B CA 1
ATOM 5364 C C . ILE B 1 166 ? -14.844 23.781 19.891 1 98.25 166 ILE B C 1
ATOM 5366 O O . ILE B 1 166 ? -14.695 24.969 20.188 1 98.25 166 ILE B O 1
ATOM 5370 N N . GLN B 1 167 ? -14.852 22.828 20.766 1 98.38 167 GLN B N 1
ATOM 5371 C CA . GLN B 1 167 ? -14.57 23.109 22.172 1 98.38 167 GLN B CA 1
ATOM 5372 C C . GLN B 1 167 ? -13.203 23.75 22.328 1 98.38 167 GLN B C 1
ATOM 5374 O O . GLN B 1 167 ? -13.062 24.75 23.062 1 98.38 167 GLN B O 1
ATOM 5379 N N . LEU B 1 168 ? -12.266 23.141 21.672 1 97.19 168 LEU B N 1
ATOM 5380 C CA . LEU B 1 168 ? -10.914 23.688 21.734 1 97.19 168 LEU B CA 1
ATOM 5381 C C . LEU B 1 168 ? -10.875 25.125 21.203 1 97.19 168 LEU B C 1
ATOM 5383 O O . LEU B 1 168 ? -10.188 25.984 21.766 1 97.19 168 LEU B O 1
ATOM 5387 N N . TRP B 1 169 ? -11.539 25.344 20.141 1 98.19 169 TRP B N 1
ATOM 5388 C CA . TRP B 1 169 ? -11.594 26.688 19.578 1 98.19 169 TRP B CA 1
ATOM 5389 C C . TRP B 1 169 ? -12.219 27.672 20.562 1 98.19 169 TRP B C 1
ATOM 5391 O O . TRP B 1 169 ? -11.68 28.766 20.781 1 98.19 169 TRP B O 1
ATOM 5401 N N . LEU B 1 170 ? -13.312 27.312 21.188 1 98.19 170 LEU B N 1
ATOM 5402 C CA . LEU B 1 170 ? -13.984 28.156 22.172 1 98.19 170 LEU B CA 1
ATOM 5403 C C . LEU B 1 170 ? -13.086 28.422 23.375 1 98.19 170 LEU B C 1
ATOM 5405 O O . LEU B 1 170 ? -13.062 29.531 23.906 1 98.19 170 LEU B O 1
ATOM 5409 N N . ASP B 1 171 ? -12.352 27.422 23.75 1 97.31 171 ASP B N 1
ATOM 5410 C CA . ASP B 1 171 ? -11.422 27.578 24.875 1 97.31 171 ASP B CA 1
ATOM 5411 C C . ASP B 1 171 ? -10.328 28.578 24.531 1 97.31 171 ASP B C 1
ATOM 5413 O O . ASP B 1 171 ? -9.969 29.406 25.375 1 97.31 171 ASP B O 1
ATOM 5417 N N . ARG B 1 172 ? -9.859 28.531 23.328 1 96.5 172 ARG B N 1
ATOM 5418 C CA . ARG B 1 172 ? -8.758 29.391 22.922 1 96.5 172 ARG B CA 1
ATOM 5419 C C . ARG B 1 172 ? -9.211 30.844 22.797 1 96.5 172 ARG B C 1
ATOM 5421 O O . ARG B 1 172 ? -8.523 31.75 23.266 1 96.5 172 ARG B O 1
ATOM 5428 N N . VAL B 1 173 ? -10.352 31.094 22.234 1 97.06 173 VAL B N 1
ATOM 5429 C CA . VAL B 1 173 ? -10.828 32.469 22.016 1 97.06 173 VAL B CA 1
ATOM 5430 C C . VAL B 1 173 ? -11.289 33.062 23.344 1 97.06 173 VAL B C 1
ATOM 5432 O O . VAL B 1 173 ? -11.109 34.25 23.594 1 97.06 173 VAL B O 1
ATOM 5435 N N . SER B 1 174 ? -11.844 32.281 24.25 1 96.56 174 SER B N 1
ATOM 5436 C CA . SER B 1 174 ? -12.328 32.781 25.531 1 96.56 174 SER B CA 1
ATOM 5437 C C . SER B 1 174 ? -11.18 33 26.516 1 96.56 174 SER B C 1
ATOM 5439 O O . SER B 1 174 ? -11.297 33.781 27.453 1 96.56 174 SER B O 1
ATOM 5441 N N . ALA B 1 175 ? -10.078 32.312 26.312 1 94.25 175 ALA B N 1
ATOM 5442 C CA . ALA B 1 175 ? -8.922 32.438 27.203 1 94.25 175 ALA B CA 1
ATOM 5443 C C . ALA B 1 175 ? -8.164 33.719 26.922 1 94.25 175 ALA B C 1
ATOM 5445 O O . ALA B 1 175 ? -7.418 34.219 27.781 1 94.25 175 ALA B O 1
ATOM 5446 N N . ASN B 1 176 ? -8.297 34.25 25.703 1 94.94 176 ASN B N 1
ATOM 5447 C CA . ASN B 1 176 ? -7.68 35.531 25.344 1 94.94 176 ASN B CA 1
ATOM 5448 C C . ASN B 1 176 ? -8.469 36.719 25.891 1 94.94 176 ASN B C 1
ATOM 5450 O O . ASN B 1 176 ? -9.609 36.938 25.484 1 94.94 176 ASN B O 1
ATOM 5454 N N . PRO B 1 177 ? -7.848 37.5 26.766 1 93.12 177 PRO B N 1
ATOM 5455 C CA . PRO B 1 177 ? -8.594 38.562 27.438 1 93.12 177 PRO B CA 1
ATOM 5456 C C . PRO B 1 177 ? -9.109 39.625 26.453 1 93.12 177 PRO B C 1
ATOM 5458 O O . PRO B 1 177 ? -10.164 40.219 26.688 1 93.12 177 PRO B O 1
ATOM 5461 N N . ILE B 1 178 ? -8.375 39.844 25.422 1 94.75 178 ILE B N 1
ATOM 5462 C CA . ILE B 1 178 ? -8.789 40.875 24.453 1 94.75 178 ILE B CA 1
ATOM 5463 C C . ILE B 1 178 ? -10.008 40.375 23.688 1 94.75 178 ILE B C 1
ATOM 5465 O O . ILE B 1 178 ? -10.984 41.094 23.516 1 94.75 178 ILE B O 1
ATOM 5469 N N . LEU B 1 179 ? -9.984 39.156 23.297 1 95.75 179 LEU B N 1
ATOM 5470 C CA . LEU B 1 179 ? -11.086 38.562 22.531 1 95.75 179 LEU B CA 1
ATOM 5471 C C . LEU B 1 179 ? -12.312 38.375 23.406 1 95.75 179 LEU B C 1
ATOM 5473 O O . LEU B 1 179 ? -13.445 38.625 22.969 1 95.75 179 LEU B O 1
ATOM 5477 N N . ALA B 1 180 ? -12.125 37.969 24.641 1 94.81 180 ALA B N 1
ATOM 5478 C CA . ALA B 1 180 ? -13.227 37.688 25.562 1 94.81 180 ALA B CA 1
ATOM 5479 C C . ALA B 1 180 ? -14.023 38.969 25.859 1 94.81 180 ALA B C 1
ATOM 5481 O O . ALA B 1 180 ? -15.211 38.906 26.172 1 94.81 180 ALA B O 1
ATOM 5482 N N . ARG B 1 181 ? -13.367 40.031 25.719 1 93.69 181 ARG B N 1
ATOM 5483 C CA . ARG B 1 181 ? -14 41.312 26.062 1 93.69 181 ARG B CA 1
ATOM 5484 C C . ARG B 1 181 ? -14.578 42 24.828 1 93.69 181 ARG B C 1
ATOM 5486 O O . ARG B 1 181 ? -15.148 43.062 24.922 1 93.69 181 ARG B O 1
ATOM 5493 N N . ASP B 1 182 ? -14.391 41.344 23.688 1 93.75 182 ASP B N 1
ATOM 5494 C CA . ASP B 1 182 ? -14.984 41.875 22.484 1 93.75 182 ASP B CA 1
ATOM 5495 C C . ASP B 1 182 ? -16.5 41.969 22.594 1 93.75 182 ASP B C 1
ATOM 5497 O O . ASP B 1 182 ? -17.141 41.062 23.109 1 93.75 182 ASP B O 1
ATOM 5501 N N . GLU B 1 183 ? -17.125 43 22.141 1 91.69 183 GLU B N 1
ATOM 5502 C CA . GLU B 1 183 ? -18.547 43.281 22.281 1 91.69 183 GLU B CA 1
ATOM 5503 C C . GLU B 1 183 ? -19.391 42.219 21.547 1 91.69 183 GLU B C 1
ATOM 5505 O O . GLU B 1 183 ? -20.484 41.906 21.984 1 91.69 183 GLU B O 1
ATOM 5510 N N . GLU B 1 184 ? -18.828 41.781 20.516 1 94.12 184 GLU B N 1
ATOM 5511 C CA . GLU B 1 184 ? -19.594 40.844 19.719 1 94.12 184 GLU B CA 1
ATOM 5512 C C . GLU B 1 184 ? -19.719 39.5 20.422 1 94.12 184 GLU B C 1
ATOM 5514 O O . GLU B 1 184 ? -20.578 38.688 20.078 1 94.12 184 GLU B O 1
ATOM 5519 N N . PHE B 1 185 ? -18.828 39.188 21.406 1 94.81 185 PHE B N 1
ATOM 5520 C CA . PHE B 1 185 ? -18.938 37.969 22.188 1 94.81 185 PHE B CA 1
ATOM 5521 C C . PHE B 1 185 ? -20.25 37.938 22.953 1 94.81 185 PHE B C 1
ATOM 5523 O O . PHE B 1 185 ? -20.891 36.875 23.078 1 94.81 185 PHE B O 1
ATOM 5530 N N . VAL B 1 186 ? -20.656 39.062 23.422 1 94.5 186 VAL B N 1
ATOM 5531 C CA . VAL B 1 186 ? -21.922 39.188 24.156 1 94.5 186 VAL B CA 1
ATOM 5532 C C . VAL B 1 186 ? -23.094 38.875 23.219 1 94.5 186 VAL B C 1
ATOM 5534 O O . VAL B 1 186 ? -23.984 38.125 23.578 1 94.5 186 VAL B O 1
ATOM 5537 N N . ASN B 1 187 ? -23.031 39.5 22.031 1 94.62 187 ASN B N 1
ATOM 5538 C CA . ASN B 1 187 ? -24.094 39.25 21.047 1 94.62 187 ASN B CA 1
ATOM 5539 C C . ASN B 1 187 ? -24.141 37.812 20.609 1 94.62 187 ASN B C 1
ATOM 5541 O O . ASN B 1 187 ? -25.234 37.25 20.391 1 94.62 187 ASN B O 1
ATOM 5545 N N . PHE B 1 188 ? -23.031 37.219 20.484 1 96.88 188 PHE B N 1
ATOM 5546 C CA . PHE B 1 188 ? -22.938 35.844 20.031 1 96.88 188 PHE B CA 1
ATOM 5547 C C . PHE B 1 188 ? -23.578 34.875 21.047 1 96.88 188 PHE B C 1
ATOM 5549 O O . PHE B 1 188 ? -24.234 33.906 20.656 1 96.88 188 PHE B O 1
ATOM 5556 N N . ILE B 1 189 ? -23.391 35.188 22.328 1 96.56 189 ILE B N 1
ATOM 5557 C CA . ILE B 1 189 ? -23.891 34.312 23.391 1 96.56 189 ILE B CA 1
ATOM 5558 C C . ILE B 1 189 ? -25.359 34.625 23.688 1 96.56 189 ILE B C 1
ATOM 5560 O O . ILE B 1 189 ? -26.188 33.75 23.844 1 96.56 189 ILE B O 1
ATOM 5564 N N . GLU B 1 190 ? -25.719 35.875 23.625 1 95.31 190 GLU B N 1
ATOM 5565 C CA . GLU B 1 190 ? -27.016 36.312 24.172 1 95.31 190 GLU B CA 1
ATOM 5566 C C . GLU B 1 190 ? -28.062 36.406 23.062 1 95.31 190 GLU B C 1
ATOM 5568 O O . GLU B 1 190 ? -29.266 36.375 23.328 1 95.31 190 GLU B O 1
ATOM 5573 N N . SER B 1 191 ? -27.688 36.531 21.859 1 93 191 SER B N 1
ATOM 5574 C CA . SER B 1 191 ? -28.656 36.719 20.781 1 93 191 SER B CA 1
ATOM 5575 C C . SER B 1 191 ? -29.453 35.438 20.531 1 93 191 SER B C 1
ATOM 5577 O O . SER B 1 191 ? -29.016 34.344 20.922 1 93 191 SER B O 1
ATOM 5579 N N . ASP B 1 192 ? -30.562 35.594 19.922 1 91.12 192 ASP B N 1
ATOM 5580 C CA . ASP B 1 192 ? -31.375 34.438 19.5 1 91.12 192 ASP B CA 1
ATOM 5581 C C . ASP B 1 192 ? -30.734 33.688 18.344 1 91.12 192 ASP B C 1
ATOM 5583 O O . ASP B 1 192 ? -29.719 34.156 17.797 1 91.12 192 ASP B O 1
ATOM 5587 N N . PHE B 1 193 ? -31.344 32.594 18.078 1 92.25 193 PHE B N 1
ATOM 5588 C CA . PHE B 1 193 ? -30.875 31.797 16.953 1 92.25 193 PHE B CA 1
ATOM 5589 C C . PHE B 1 193 ? -30.906 32.594 15.664 1 92.25 193 PHE B C 1
ATOM 5591 O O . PHE B 1 193 ? -31.844 33.375 15.422 1 92.25 193 PHE B O 1
ATOM 5598 N N . GLY B 1 194 ? -29.844 32.531 14.875 1 92.25 194 GLY B N 1
ATOM 5599 C CA . GLY B 1 194 ? -29.688 33.344 13.672 1 92.25 194 GLY B CA 1
ATOM 5600 C C . GLY B 1 194 ? -28.75 34.5 13.852 1 92.25 194 GLY B C 1
ATOM 5601 O O . GLY B 1 194 ? -28.984 35.594 13.297 1 92.25 194 GLY B O 1
ATOM 5602 N N . TYR B 1 195 ? -27.766 34.281 14.594 1 93.5 195 TYR B N 1
ATOM 5603 C CA . TYR B 1 195 ? -26.781 35.312 14.945 1 93.5 195 TYR B CA 1
ATOM 5604 C C . TYR B 1 195 ? -26.062 35.812 13.703 1 93.5 195 TYR B C 1
ATOM 5606 O O . TYR B 1 195 ? -25.734 35.031 12.805 1 93.5 195 TYR B O 1
ATOM 5614 N N . SER B 1 196 ? -25.922 37.188 13.57 1 93 196 SER B N 1
ATOM 5615 C CA . SER B 1 196 ? -25.031 37.875 12.641 1 93 196 SER B CA 1
ATOM 5616 C C . SER B 1 196 ? -24.344 39.062 13.328 1 93 196 SER B C 1
ATOM 5618 O O . SER B 1 196 ? -24.953 39.75 14.125 1 93 196 SER B O 1
ATOM 5620 N N . PRO B 1 197 ? -23.078 39.156 13.062 1 92.31 197 PRO B N 1
ATOM 5621 C CA . PRO B 1 197 ? -22.375 40.25 13.734 1 92.31 197 PRO B CA 1
ATOM 5622 C C . PRO B 1 197 ? -23 41.625 13.461 1 92.31 197 PRO B C 1
ATOM 5624 O O . PRO B 1 197 ? -23.453 41.875 12.344 1 92.31 197 PRO B O 1
ATOM 5627 N N . LEU B 1 198 ? -23.047 42.438 14.445 1 87.31 198 LEU B N 1
ATOM 5628 C CA . LEU B 1 198 ? -23.656 43.781 14.344 1 87.31 198 LEU B CA 1
ATOM 5629 C C . LEU B 1 198 ? -22.688 44.781 13.703 1 87.31 198 LEU B C 1
ATOM 5631 O O . LEU B 1 198 ? -23.094 45.594 12.867 1 87.31 198 LEU B O 1
ATOM 5635 N N . ASN B 1 199 ? -21.438 44.719 14.141 1 79.69 199 ASN B N 1
ATOM 5636 C CA . ASN B 1 199 ? -20.406 45.594 13.625 1 79.69 199 ASN B CA 1
ATOM 5637 C C . ASN B 1 199 ? -19.469 44.875 12.672 1 79.69 199 ASN B C 1
ATOM 5639 O O . ASN B 1 199 ? -18.766 43.938 13.078 1 79.69 199 ASN B O 1
ATOM 5643 N N . LYS B 1 200 ? -19.641 45.219 11.461 1 76.44 200 LYS B N 1
ATOM 5644 C CA . LYS B 1 200 ? -18.734 44.594 10.5 1 76.44 200 LYS B CA 1
ATOM 5645 C C . LYS B 1 200 ? -17.453 45.406 10.352 1 76.44 200 LYS B C 1
ATOM 5647 O O . LYS B 1 200 ? -17.469 46.5 9.797 1 76.44 200 LYS B O 1
ATOM 5652 N N . ARG B 1 201 ? -16.484 44.969 11.109 1 78.69 201 ARG B N 1
ATOM 5653 C CA . ARG B 1 201 ? -15.164 45.625 10.984 1 78.69 201 ARG B CA 1
ATOM 5654 C C . ARG B 1 201 ? -14.367 45 9.844 1 78.69 201 ARG B C 1
ATOM 5656 O O . ARG B 1 201 ? -14.445 43.781 9.609 1 78.69 201 ARG B O 1
ATOM 5663 N N . LYS B 1 202 ? -13.781 45.875 9.086 1 80 202 LYS B N 1
ATOM 5664 C CA . LYS B 1 202 ? -12.977 45.438 7.957 1 80 202 LYS B CA 1
ATOM 5665 C C . LYS B 1 202 ? -11.484 45.531 8.266 1 80 202 LYS B C 1
ATOM 5667 O O . LYS B 1 202 ? -11.062 46.406 9.023 1 80 202 LYS B O 1
ATOM 5672 N N . PRO B 1 203 ? -10.766 44.562 7.766 1 80.38 203 PRO B N 1
ATOM 5673 C CA . PRO B 1 203 ? -9.312 44.656 7.918 1 80.38 203 PRO B CA 1
ATOM 5674 C C . PRO B 1 203 ? -8.711 45.844 7.18 1 80.38 203 PRO B C 1
ATOM 5676 O O . PRO B 1 203 ? -9.398 46.5 6.387 1 80.38 203 PRO B O 1
ATOM 5679 N N . PRO B 1 204 ? -7.445 46.031 7.637 1 80.25 204 PRO B N 1
ATOM 5680 C CA . PRO B 1 204 ? -6.805 47.125 6.91 1 80.25 204 PRO B CA 1
ATOM 5681 C C . PRO B 1 204 ? -6.664 46.844 5.414 1 80.25 204 PRO B C 1
ATOM 5683 O O . PRO B 1 204 ? -6.148 45.781 5.031 1 80.25 204 PRO B O 1
ATOM 5686 N N . ALA B 1 205 ? -7.109 47.625 4.633 1 79.12 205 ALA B N 1
ATOM 5687 C CA . ALA B 1 205 ? -7.043 47.531 3.178 1 79.12 205 ALA B CA 1
ATOM 5688 C C . ALA B 1 205 ? -7.812 46.312 2.666 1 79.12 205 ALA B C 1
ATOM 5690 O O . ALA B 1 205 ? -7.762 45.25 3.268 1 79.12 205 ALA B O 1
ATOM 5691 N N . THR B 1 206 ? -8.805 46.469 1.879 1 81.12 206 THR B N 1
ATOM 5692 C CA . THR B 1 206 ? -9.602 45.344 1.384 1 81.12 206 THR B CA 1
ATOM 5693 C C . THR B 1 206 ? -9.586 45.312 -0.141 1 81.12 206 THR B C 1
ATOM 5695 O O . THR B 1 206 ? -9.148 46.25 -0.791 1 81.12 206 THR B O 1
ATOM 5698 N N . GLY B 1 207 ? -9.711 44.156 -0.657 1 84.25 207 GLY B N 1
ATOM 5699 C CA . GLY B 1 207 ? -9.891 43.969 -2.09 1 84.25 207 GLY B CA 1
ATOM 5700 C C . GLY B 1 207 ? -8.609 44.156 -2.879 1 84.25 207 GLY B C 1
ATOM 5701 O O . GLY B 1 207 ? -7.578 43.562 -2.555 1 84.25 207 GLY B O 1
ATOM 5702 N N . MET B 1 208 ? -8.68 45.062 -3.932 1 84.38 208 MET B N 1
ATOM 5703 C CA . MET B 1 208 ? -7.594 45.281 -4.879 1 84.38 208 MET B CA 1
ATOM 5704 C C . MET B 1 208 ? -6.457 46.062 -4.23 1 84.38 208 MET B C 1
ATOM 5706 O O . MET B 1 208 ? -5.289 45.875 -4.551 1 84.38 208 MET B O 1
ATOM 5710 N N . THR B 1 209 ? -6.809 46.844 -3.334 1 86.5 209 THR B N 1
ATOM 5711 C CA . THR B 1 209 ? -5.801 47.656 -2.643 1 86.5 209 THR B CA 1
ATOM 5712 C C . THR B 1 209 ? -4.906 46.75 -1.784 1 86.5 209 THR B C 1
ATOM 5714 O O . THR B 1 209 ? -3.688 46.938 -1.748 1 86.5 209 THR B O 1
ATOM 5717 N N . ARG B 1 210 ? -5.539 45.875 -1.098 1 88.38 210 ARG B N 1
ATOM 5718 C CA . ARG B 1 210 ? -4.766 44.969 -0.264 1 88.38 210 ARG B CA 1
ATOM 5719 C C . ARG B 1 210 ? -3.807 44.125 -1.109 1 88.38 210 ARG B C 1
ATOM 5721 O O . ARG B 1 210 ? -2.643 43.969 -0.745 1 88.38 210 ARG B O 1
ATOM 5728 N N . LYS B 1 211 ? -4.297 43.625 -2.312 1 87.88 211 LYS B N 1
ATOM 5729 C CA . LYS B 1 211 ? -3.475 42.812 -3.207 1 87.88 211 LYS B CA 1
ATOM 5730 C C . LYS B 1 211 ? -2.279 43.594 -3.725 1 87.88 211 LYS B C 1
ATOM 5732 O O . LYS B 1 211 ? -1.171 43.062 -3.824 1 87.88 211 LYS B O 1
ATOM 5737 N N . ALA B 1 212 ? -2.52 44.812 -4.031 1 85.38 212 ALA B N 1
ATOM 5738 C CA . ALA B 1 212 ? -1.465 45.688 -4.547 1 85.38 212 ALA B CA 1
ATOM 5739 C C . ALA B 1 212 ? -0.421 45.969 -3.471 1 85.38 212 ALA B C 1
ATOM 5741 O O . ALA B 1 212 ? 0.781 45.938 -3.742 1 85.38 212 ALA B O 1
ATOM 5742 N N . LEU B 1 213 ? -0.893 46.125 -2.32 1 84.69 213 LEU B N 1
ATOM 5743 C CA . LEU B 1 213 ? 0.005 46.5 -1.233 1 84.69 213 LEU B CA 1
ATOM 5744 C C . LEU B 1 213 ? 0.841 45.312 -0.785 1 84.69 213 LEU B C 1
ATOM 5746 O O . LEU B 1 213 ? 1.972 45.469 -0.323 1 84.69 213 LEU B O 1
ATOM 5750 N N . LYS B 1 214 ? 0.234 44.25 -0.916 1 87.25 214 LYS B N 1
ATOM 5751 C CA . LYS B 1 214 ? 0.944 43.031 -0.524 1 87.25 214 LYS B CA 1
ATOM 5752 C C . LYS B 1 214 ? 2.133 42.75 -1.444 1 87.25 214 LYS B C 1
ATOM 5754 O O . LYS B 1 214 ? 3.076 42.062 -1.065 1 87.25 214 LYS B O 1
ATOM 5759 N N . GLN B 1 215 ? 2.121 43.344 -2.635 1 87.69 215 GLN B N 1
ATOM 5760 C CA . GLN B 1 215 ? 3.174 43.125 -3.621 1 87.69 215 GLN B CA 1
ATOM 5761 C C . GLN B 1 215 ? 4.367 44.031 -3.355 1 87.69 215 GLN B C 1
ATOM 5763 O O . GLN B 1 215 ? 5.477 43.781 -3.826 1 87.69 215 GLN B O 1
ATOM 5768 N N . LEU B 1 216 ? 4.113 45 -2.637 1 86.44 216 LEU B N 1
ATOM 5769 C CA . LEU B 1 216 ? 5.195 45.906 -2.309 1 86.44 216 LEU B CA 1
ATOM 5770 C C . LEU B 1 216 ? 6.109 45.312 -1.243 1 86.44 216 LEU B C 1
ATOM 5772 O O . LEU B 1 216 ? 5.695 44.438 -0.478 1 86.44 216 LEU B O 1
ATOM 5776 N N . GLN B 1 217 ? 7.289 45.781 -1.228 1 87.5 217 GLN B N 1
ATOM 5777 C CA . GLN B 1 217 ? 8.242 45.344 -0.209 1 87.5 217 GLN B CA 1
ATOM 5778 C C . GLN B 1 217 ? 7.746 45.719 1.19 1 87.5 217 GLN B C 1
ATOM 5780 O O . GLN B 1 217 ? 7.195 46.781 1.405 1 87.5 217 GLN B O 1
ATOM 5785 N N . PRO B 1 218 ? 7.902 44.812 2.135 1 86.81 218 PRO B N 1
ATOM 5786 C CA . PRO B 1 218 ? 7.488 45.094 3.51 1 86.81 218 PRO B CA 1
ATOM 5787 C C . PRO B 1 218 ? 8.227 46.281 4.113 1 86.81 218 PRO B C 1
ATOM 5789 O O . PRO B 1 218 ? 9.398 46.5 3.807 1 86.81 218 PRO B O 1
ATOM 5792 N N . PRO B 1 219 ? 7.41 47 4.82 1 88.88 219 PRO B N 1
ATOM 5793 C CA . PRO B 1 219 ? 8.062 48.125 5.48 1 88.88 219 PRO B CA 1
ATOM 5794 C C . PRO B 1 219 ? 9.141 47.688 6.469 1 88.88 219 PRO B C 1
ATOM 5796 O O . PRO B 1 219 ? 9.148 46.562 6.914 1 88.88 219 PRO B O 1
ATOM 5799 N N . HIS B 1 220 ? 10.039 48.656 6.711 1 88.81 220 HIS B N 1
ATOM 5800 C CA . HIS B 1 220 ? 11.094 48.344 7.668 1 88.81 220 HIS B CA 1
ATOM 5801 C C . HIS B 1 220 ? 10.516 48.062 9.047 1 88.81 220 HIS B C 1
ATOM 5803 O O . HIS B 1 220 ? 9.758 48.844 9.594 1 88.81 220 HIS B O 1
ATOM 5809 N N . ASP B 1 221 ? 10.789 46.938 9.562 1 90.44 221 ASP B N 1
ATOM 5810 C CA . ASP B 1 221 ? 10.289 46.5 10.859 1 90.44 221 ASP B CA 1
ATOM 5811 C C . ASP B 1 221 ? 11.398 46.5 11.914 1 90.44 221 ASP B C 1
ATOM 5813 O O . ASP B 1 221 ? 12.312 45.688 11.867 1 90.44 221 ASP B O 1
ATOM 5817 N N . GLU B 1 222 ? 11.273 47.344 12.867 1 90.56 222 GLU B N 1
ATOM 5818 C CA . GLU B 1 222 ? 12.281 47.469 13.914 1 90.56 222 GLU B CA 1
ATOM 5819 C C . GLU B 1 222 ? 12.18 46.344 14.93 1 90.56 222 GLU B C 1
ATOM 5821 O O . GLU B 1 222 ? 13.141 46.062 15.641 1 90.56 222 GLU B O 1
ATOM 5826 N N . VAL B 1 223 ? 11.031 45.719 15 1 95.69 223 VAL B N 1
ATOM 5827 C CA . VAL B 1 223 ? 10.812 44.625 15.938 1 95.69 223 VAL B CA 1
ATOM 5828 C C . VAL B 1 223 ? 11.258 43.312 15.297 1 95.69 223 VAL B C 1
ATOM 5830 O O . VAL B 1 223 ? 10.469 42.625 14.641 1 95.69 223 VAL B O 1
ATOM 5833 N N . THR B 1 224 ? 12.422 42.906 15.531 1 94.06 224 THR B N 1
ATOM 5834 C CA . THR B 1 224 ? 13.094 41.781 14.875 1 94.06 224 THR B CA 1
ATOM 5835 C C . THR B 1 224 ? 12.352 40.469 15.141 1 94.06 224 THR B C 1
ATOM 5837 O O . THR B 1 224 ? 12.297 39.625 14.266 1 94.06 224 THR B O 1
ATOM 5840 N N . GLU B 1 225 ? 11.805 40.344 16.312 1 94.25 225 GLU B N 1
ATOM 5841 C CA . GLU B 1 225 ? 11.109 39.094 16.688 1 94.25 225 GLU B CA 1
ATOM 5842 C C . GLU B 1 225 ? 9.93 38.844 15.758 1 94.25 225 GLU B C 1
ATOM 5844 O O . GLU B 1 225 ? 9.711 37.719 15.328 1 94.25 225 GLU B O 1
ATOM 5849 N N . LEU B 1 226 ? 9.219 39.875 15.484 1 95.56 226 LEU B N 1
ATOM 5850 C CA . LEU B 1 226 ? 8.062 39.719 14.609 1 95.56 226 LEU B CA 1
ATOM 5851 C C . LEU B 1 226 ? 8.5 39.656 13.148 1 95.56 226 LEU B C 1
ATOM 5853 O O . LEU B 1 226 ? 7.895 38.938 12.344 1 95.56 226 LEU B O 1
ATOM 5857 N N . ALA B 1 227 ? 9.562 40.438 12.836 1 94.19 227 ALA B N 1
ATOM 5858 C CA . ALA B 1 227 ? 10.086 40.438 11.469 1 94.19 227 ALA B CA 1
ATOM 5859 C C . ALA B 1 227 ? 10.586 39.062 11.062 1 94.19 227 ALA B C 1
ATOM 5861 O O . ALA B 1 227 ? 10.422 38.656 9.906 1 94.19 227 ALA B O 1
ATOM 5862 N N . GLU B 1 228 ? 11.125 38.344 12.008 1 92.06 228 GLU B N 1
ATOM 5863 C CA . GLU B 1 228 ? 11.672 37 11.727 1 92.06 228 GLU B CA 1
ATOM 5864 C C . GLU B 1 228 ? 10.586 35.938 11.805 1 92.06 228 GLU B C 1
ATOM 5866 O O . GLU B 1 228 ? 10.75 34.844 11.266 1 92.06 228 GLU B O 1
ATOM 5871 N N . PHE B 1 229 ? 9.586 36.25 12.516 1 93.75 229 PHE B N 1
ATOM 5872 C CA . PHE B 1 229 ? 8.508 35.281 12.719 1 93.75 229 PHE B CA 1
ATOM 5873 C C . PHE B 1 229 ? 7.668 35.156 11.453 1 93.75 229 PHE B C 1
ATOM 5875 O O . PHE B 1 229 ? 7.168 34.062 11.156 1 93.75 229 PHE B O 1
ATOM 5882 N N . ARG B 1 230 ? 7.457 36.188 10.695 1 93.62 230 ARG B N 1
ATOM 5883 C CA . ARG B 1 230 ? 6.562 36.188 9.539 1 93.62 230 ARG B CA 1
ATOM 5884 C C . ARG B 1 230 ? 7.008 35.156 8.5 1 93.62 230 ARG B C 1
ATOM 5886 O O . ARG B 1 230 ? 6.215 34.312 8.07 1 93.62 230 ARG B O 1
ATOM 5893 N N . PRO B 1 231 ? 8.297 35.094 8.102 1 92.06 231 PRO B N 1
ATOM 5894 C CA . PRO B 1 231 ? 8.719 34.094 7.133 1 92.06 231 PRO B CA 1
ATOM 5895 C C . PRO B 1 231 ? 8.594 32.656 7.676 1 92.06 231 PRO B C 1
ATOM 5897 O O . PRO B 1 231 ? 8.32 31.734 6.914 1 92.06 231 PRO B O 1
ATOM 5900 N N . ILE B 1 232 ? 8.789 32.469 8.922 1 92.5 232 ILE B N 1
ATOM 5901 C CA . ILE B 1 232 ? 8.711 31.156 9.531 1 92.5 232 ILE B CA 1
ATOM 5902 C C . ILE B 1 232 ? 7.273 30.656 9.469 1 92.5 232 ILE B C 1
ATOM 5904 O O . ILE B 1 232 ? 7.031 29.5 9.102 1 92.5 232 ILE B O 1
ATOM 5908 N N . ILE B 1 233 ? 6.383 31.5 9.844 1 94.88 233 ILE B N 1
ATOM 5909 C CA . ILE B 1 233 ? 4.98 31.109 9.859 1 94.88 233 ILE B CA 1
ATOM 5910 C C . ILE B 1 233 ? 4.492 30.875 8.43 1 94.88 233 ILE B C 1
ATOM 5912 O O . ILE B 1 233 ? 3.66 30 8.188 1 94.88 233 ILE B O 1
ATOM 5916 N N . LYS B 1 234 ? 4.926 31.734 7.52 1 94.94 234 LYS B N 1
ATOM 5917 C CA . LYS B 1 234 ? 4.605 31.516 6.109 1 94.94 234 LYS B CA 1
ATOM 5918 C C . LYS B 1 234 ? 5.137 30.172 5.621 1 94.94 234 LYS B C 1
ATOM 5920 O O . LYS B 1 234 ? 4.438 29.453 4.906 1 94.94 234 LYS B O 1
ATOM 5925 N N . GLN B 1 235 ? 6.316 29.859 6.008 1 94.44 235 GLN B N 1
ATOM 5926 C CA . GLN B 1 235 ? 6.91 28.578 5.633 1 94.44 235 GLN B CA 1
ATOM 5927 C C . GLN B 1 235 ? 6.121 27.422 6.227 1 94.44 235 GLN B C 1
ATOM 5929 O O . GLN B 1 235 ? 5.934 26.391 5.57 1 94.44 235 GLN B O 1
ATOM 5934 N N . LEU B 1 236 ? 5.758 27.562 7.434 1 94.62 236 LEU B N 1
ATOM 5935 C CA . LEU B 1 236 ? 4.957 26.516 8.07 1 94.62 236 LEU B CA 1
ATOM 5936 C C . LEU B 1 236 ? 3.645 26.312 7.32 1 94.62 236 LEU B C 1
ATOM 5938 O O . LEU B 1 236 ? 3.201 25.172 7.137 1 94.62 236 LEU B O 1
ATOM 5942 N N . TYR B 1 237 ? 3.023 27.391 6.922 1 96.69 237 TYR B N 1
ATOM 5943 C CA . TYR B 1 237 ? 1.796 27.328 6.137 1 96.69 237 TYR B CA 1
ATOM 5944 C C . TYR B 1 237 ? 2.01 26.531 4.855 1 96.69 237 TYR B C 1
ATOM 5946 O O . TYR B 1 237 ? 1.3 25.562 4.598 1 96.69 237 TYR B O 1
ATOM 5954 N N . LEU B 1 238 ? 3.01 26.875 4.113 1 95.5 238 LEU B N 1
ATOM 5955 C CA . LEU B 1 238 ? 3.293 26.234 2.832 1 95.5 238 LEU B CA 1
ATOM 5956 C C . LEU B 1 238 ? 3.713 24.781 3.023 1 95.5 238 LEU B C 1
ATOM 5958 O O . LEU B 1 238 ? 3.27 23.906 2.285 1 95.5 238 LEU B O 1
ATOM 5962 N N . ALA B 1 239 ? 4.504 24.531 3.988 1 94.12 239 ALA B N 1
ATOM 5963 C CA . ALA B 1 239 ? 4.965 23.188 4.277 1 94.12 239 ALA B CA 1
ATOM 5964 C C . ALA B 1 239 ? 3.803 22.281 4.676 1 94.12 239 ALA B C 1
ATOM 5966 O O . ALA B 1 239 ? 3.732 21.125 4.254 1 94.12 239 ALA B O 1
ATOM 5967 N N . SER B 1 240 ? 2.93 22.812 5.465 1 95.75 240 SER B N 1
ATOM 5968 C CA . SER B 1 240 ? 1.78 22.031 5.906 1 95.75 240 SER B CA 1
ATOM 5969 C C . SER B 1 240 ? 0.871 21.672 4.734 1 95.75 240 SER B C 1
ATOM 5971 O O . SER B 1 240 ? 0.371 20.547 4.652 1 95.75 240 SER B O 1
ATOM 5973 N N . GLN B 1 241 ? 0.694 22.578 3.832 1 96.12 241 GLN B N 1
ATOM 5974 C CA . GLN B 1 241 ? -0.119 22.328 2.648 1 96.12 241 GLN B CA 1
ATOM 5975 C C . GLN B 1 241 ? 0.515 21.25 1.771 1 96.12 241 GLN B C 1
ATOM 5977 O O . GLN B 1 241 ? -0.163 20.312 1.334 1 96.12 241 GLN B O 1
ATOM 5982 N N . ASP B 1 242 ? 1.755 21.375 1.541 1 95.81 242 ASP B N 1
ATOM 5983 C CA . ASP B 1 242 ? 2.484 20.438 0.698 1 95.81 242 ASP B CA 1
ATOM 5984 C C . ASP B 1 242 ? 2.52 19.047 1.332 1 95.81 242 ASP B C 1
ATOM 5986 O O . ASP B 1 242 ? 2.332 18.047 0.645 1 95.81 242 ASP B O 1
ATOM 5990 N N . THR B 1 243 ? 2.826 19.031 2.576 1 96.44 243 THR B N 1
ATOM 5991 C CA . THR B 1 243 ? 2.877 17.766 3.293 1 96.44 243 THR B CA 1
ATOM 5992 C C . THR B 1 243 ? 1.52 17.078 3.258 1 96.44 243 THR B C 1
ATOM 5994 O O . THR B 1 243 ? 1.446 15.852 3.111 1 96.44 243 THR B O 1
ATOM 5997 N N . ASN B 1 244 ? 0.514 17.828 3.434 1 96.88 244 ASN B N 1
ATOM 5998 C CA . ASN B 1 244 ? -0.825 17.25 3.379 1 96.88 244 ASN B CA 1
ATOM 5999 C C . ASN B 1 244 ? -1.125 16.672 2.004 1 96.88 244 ASN B C 1
ATOM 6001 O O . ASN B 1 244 ? -1.75 15.609 1.9 1 96.88 244 ASN B O 1
ATOM 6005 N N . ALA B 1 245 ? -0.735 17.328 0.971 1 97 245 ALA B N 1
ATOM 6006 C CA . ALA B 1 245 ? -0.928 16.828 -0.385 1 97 245 ALA B CA 1
ATOM 6007 C C . ALA B 1 245 ? -0.206 15.492 -0.578 1 97 245 ALA B C 1
ATOM 6009 O O . ALA B 1 245 ? -0.74 14.578 -1.205 1 97 245 ALA B O 1
ATOM 6010 N N . LYS B 1 246 ? 1.018 15.414 -0.081 1 97.75 246 LYS B N 1
ATOM 6011 C CA . LYS B 1 246 ? 1.776 14.172 -0.176 1 97.75 246 LYS B CA 1
ATOM 6012 C C . LYS B 1 246 ? 1.123 13.062 0.646 1 97.75 246 LYS B C 1
ATOM 6014 O O . LYS B 1 246 ? 1.128 11.898 0.242 1 97.75 246 LYS B O 1
ATOM 6019 N N . LEU B 1 247 ? 0.61 13.43 1.803 1 97.75 247 LEU B N 1
ATOM 6020 C CA . LEU B 1 247 ? -0.089 12.445 2.625 1 97.75 247 LEU B CA 1
ATOM 6021 C C . LEU B 1 247 ? -1.313 11.898 1.899 1 97.75 247 LEU B C 1
ATOM 6023 O O . LEU B 1 247 ? -1.622 10.711 2.002 1 97.75 247 LEU B O 1
ATOM 6027 N N . GLU B 1 248 ? -2.008 12.742 1.232 1 97.31 248 GLU B N 1
ATOM 6028 C CA . GLU B 1 248 ? -3.168 12.305 0.463 1 97.31 248 GLU B CA 1
ATOM 6029 C C . GLU B 1 248 ? -2.771 11.281 -0.598 1 97.31 248 GLU B C 1
ATOM 6031 O O . GLU B 1 248 ? -3.52 10.336 -0.871 1 97.31 248 GLU B O 1
ATOM 6036 N N . LYS B 1 249 ? -1.642 11.484 -1.207 1 97.62 249 LYS B N 1
ATOM 6037 C CA . LYS B 1 249 ? -1.141 10.516 -2.178 1 97.62 249 LYS B CA 1
ATOM 6038 C C . LYS B 1 249 ? -0.861 9.172 -1.517 1 97.62 249 LYS B C 1
ATOM 6040 O O . LYS B 1 249 ? -1.121 8.117 -2.104 1 97.62 249 LYS B O 1
ATOM 6045 N N . VAL B 1 250 ? -0.285 9.211 -0.336 1 97.94 250 VAL B N 1
ATOM 6046 C CA . VAL B 1 250 ? -0.046 7.996 0.427 1 97.94 250 VAL B CA 1
ATOM 6047 C C . VAL B 1 250 ? -1.37 7.281 0.691 1 97.94 250 VAL B C 1
ATOM 6049 O O . VAL B 1 250 ? -1.493 6.078 0.452 1 97.94 250 VAL B O 1
ATOM 6052 N N . SER B 1 251 ? -2.332 8.023 1.14 1 97.25 251 SER B N 1
ATOM 6053 C CA . SER B 1 251 ? -3.633 7.445 1.457 1 97.25 251 SER B CA 1
ATOM 6054 C C . SER B 1 251 ? -4.297 6.859 0.214 1 97.25 251 SER B C 1
ATOM 6056 O O . SER B 1 251 ? -4.918 5.797 0.278 1 97.25 251 SER B O 1
ATOM 6058 N N . LYS B 1 252 ? -4.191 7.508 -0.859 1 96.88 252 LYS B N 1
ATOM 6059 C CA . LYS B 1 252 ? -4.75 7.012 -2.113 1 96.88 252 LYS B CA 1
ATOM 6060 C C . LYS B 1 252 ? -4.078 5.707 -2.533 1 96.88 252 LYS B C 1
ATOM 6062 O O . LYS B 1 252 ? -4.754 4.766 -2.963 1 96.88 252 LYS B O 1
ATOM 6067 N N . SER B 1 253 ? -2.758 5.691 -2.463 1 97.62 253 SER B N 1
ATOM 6068 C CA . SER B 1 253 ? -2.014 4.48 -2.799 1 97.62 253 SER B CA 1
ATOM 6069 C C . SER B 1 253 ? -2.379 3.33 -1.865 1 97.62 253 SER B C 1
ATOM 6071 O O . SER B 1 253 ? -2.455 2.176 -2.293 1 97.62 253 SER B O 1
ATOM 6073 N N . ARG B 1 254 ? -2.59 3.664 -0.646 1 97.69 254 ARG B N 1
ATOM 6074 C CA . ARG B 1 254 ? -2.986 2.658 0.336 1 97.69 254 ARG B CA 1
ATOM 6075 C C . ARG B 1 254 ? -4.359 2.084 0.008 1 97.69 254 ARG B C 1
ATOM 6077 O O . ARG B 1 254 ? -4.574 0.875 0.116 1 97.69 254 ARG B O 1
ATOM 6084 N N . ARG B 1 255 ? -5.234 2.895 -0.349 1 97.25 255 ARG B N 1
ATOM 6085 C CA . ARG B 1 255 ? -6.562 2.426 -0.734 1 97.25 255 ARG B CA 1
ATOM 6086 C C . ARG B 1 255 ? -6.488 1.536 -1.971 1 97.25 255 ARG B C 1
ATOM 6088 O O . ARG B 1 255 ? -7.188 0.522 -2.055 1 97.25 255 ARG B O 1
ATOM 6095 N N . ALA B 1 256 ? -5.664 1.936 -2.895 1 97.81 256 ALA B N 1
ATOM 6096 C CA . ALA B 1 256 ? -5.473 1.126 -4.098 1 97.81 256 ALA B CA 1
ATOM 6097 C C . ALA B 1 256 ? -4.91 -0.248 -3.748 1 97.81 256 ALA B C 1
ATOM 6099 O O 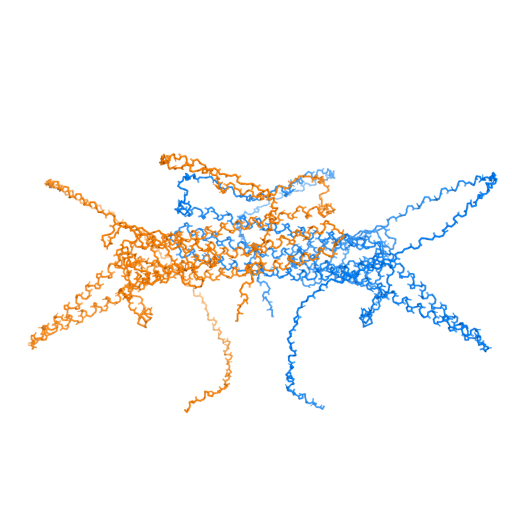. ALA B 1 256 ? -5.336 -1.261 -4.312 1 97.81 256 ALA B O 1
ATOM 6100 N N . LEU B 1 257 ? -3.969 -0.25 -2.852 1 98.06 257 LEU B N 1
ATOM 6101 C CA . LEU B 1 257 ? -3.4 -1.513 -2.393 1 98.06 257 LEU B CA 1
ATOM 6102 C C . LEU B 1 257 ? -4.461 -2.373 -1.715 1 98.06 257 LEU B C 1
ATOM 6104 O O . LEU B 1 257 ? -4.531 -3.582 -1.952 1 98.06 257 LEU B O 1
ATOM 6108 N N . GLY B 1 258 ? -5.246 -1.715 -0.854 1 98.12 258 GLY B N 1
ATOM 6109 C CA . GLY B 1 258 ? -6.324 -2.449 -0.211 1 98.12 258 GLY B CA 1
ATOM 6110 C C . GLY B 1 258 ? -7.277 -3.098 -1.199 1 98.12 258 GLY B C 1
ATOM 6111 O O . GLY B 1 258 ? -7.652 -4.262 -1.036 1 98.12 258 GLY B O 1
ATOM 6112 N N . LEU B 1 259 ? -7.621 -2.404 -2.213 1 97.81 259 LEU B N 1
ATOM 6113 C CA . LEU B 1 259 ? -8.523 -2.928 -3.236 1 97.81 259 LEU B CA 1
ATOM 6114 C C . LEU B 1 259 ? -7.863 -4.074 -4 1 97.81 259 LEU B C 1
ATOM 6116 O O . LEU B 1 259 ? -8.508 -5.086 -4.277 1 97.81 259 LEU B O 1
ATOM 6120 N N . ALA B 1 260 ? -6.613 -3.898 -4.367 1 98.25 260 ALA B N 1
ATOM 6121 C CA . ALA B 1 260 ? -5.879 -4.938 -5.082 1 98.25 260 ALA B CA 1
ATOM 6122 C C . ALA B 1 260 ? -5.785 -6.215 -4.25 1 98.25 260 ALA B C 1
ATOM 6124 O O . ALA B 1 260 ? -5.945 -7.32 -4.777 1 98.25 260 ALA B O 1
ATOM 6125 N N . LEU B 1 261 ? -5.531 -6.082 -2.992 1 98.12 261 LEU B N 1
ATOM 6126 C CA . LEU B 1 261 ? -5.445 -7.223 -2.082 1 98.12 261 LEU B CA 1
ATOM 6127 C C . LEU B 1 261 ? -6.785 -7.938 -1.978 1 98.12 261 LEU B C 1
ATOM 6129 O O . LEU B 1 261 ? -6.836 -9.172 -1.953 1 98.12 261 LEU B O 1
ATOM 6133 N N . ASN B 1 262 ? -7.84 -7.176 -1.902 1 97.44 262 ASN B N 1
ATOM 6134 C CA . ASN B 1 262 ? -9.172 -7.773 -1.854 1 97.44 262 ASN B CA 1
ATOM 6135 C C . ASN B 1 262 ? -9.477 -8.562 -3.123 1 97.44 262 ASN B C 1
ATOM 6137 O O . ASN B 1 262 ? -10.016 -9.672 -3.057 1 97.44 262 ASN B O 1
ATOM 6141 N N . ASP B 1 263 ? -9.109 -8.016 -4.242 1 97.44 263 ASP B N 1
ATOM 6142 C CA . ASP B 1 263 ? -9.297 -8.719 -5.504 1 97.44 263 ASP B CA 1
ATOM 6143 C C . ASP B 1 263 ? -8.469 -10 -5.547 1 97.44 263 ASP B C 1
ATOM 6145 O O . ASP B 1 263 ? -8.953 -11.047 -5.996 1 97.44 263 ASP B O 1
ATOM 6149 N N . PHE B 1 264 ? -7.234 -9.953 -5.102 1 97.94 264 PHE B N 1
ATOM 6150 C CA . PHE B 1 264 ? -6.352 -11.117 -5.055 1 97.94 264 PHE B CA 1
ATOM 6151 C C . PHE B 1 264 ? -6.91 -12.18 -4.121 1 97.94 264 PHE B C 1
ATOM 6153 O O . PHE B 1 264 ? -6.934 -13.367 -4.469 1 97.94 264 PHE B O 1
ATOM 6160 N N . GLY B 1 265 ? -7.348 -11.727 -2.98 1 96.69 265 GLY B N 1
ATOM 6161 C CA . GLY B 1 265 ? -7.957 -12.656 -2.041 1 96.69 265 GLY B CA 1
ATOM 6162 C C . GLY B 1 265 ? -9.164 -13.375 -2.611 1 96.69 265 GLY B C 1
ATOM 6163 O O . GLY B 1 265 ? -9.344 -14.57 -2.375 1 96.69 265 GLY B O 1
ATOM 6164 N N . ALA B 1 266 ? -9.945 -12.68 -3.348 1 95.19 266 ALA B N 1
ATOM 6165 C CA . ALA B 1 266 ? -11.117 -13.281 -3.98 1 95.19 266 ALA B CA 1
ATOM 6166 C C . ALA B 1 266 ? -10.711 -14.359 -4.98 1 95.19 266 ALA B C 1
ATOM 6168 O O . ALA B 1 266 ? -11.367 -15.391 -5.094 1 95.19 266 ALA B O 1
ATOM 6169 N N . LYS B 1 267 ? -9.617 -14.133 -5.688 1 94.56 267 LYS B N 1
ATOM 6170 C CA . LYS B 1 267 ? -9.133 -15.117 -6.648 1 94.56 267 LYS B CA 1
ATOM 6171 C C . LYS B 1 267 ? -8.594 -16.359 -5.938 1 94.56 267 LYS B C 1
ATOM 6173 O O . LYS B 1 267 ? -8.773 -17.484 -6.414 1 94.56 267 LYS B O 1
ATOM 6178 N N . ILE B 1 268 ? -7.922 -16.141 -4.852 1 94.69 268 ILE B N 1
ATOM 6179 C CA . ILE B 1 268 ? -7.402 -17.25 -4.059 1 94.69 268 ILE B CA 1
ATOM 6180 C C . ILE B 1 268 ? -8.555 -18.125 -3.588 1 94.69 268 ILE B C 1
ATOM 6182 O O . ILE B 1 268 ? -8.422 -19.359 -3.529 1 94.69 268 ILE B O 1
ATOM 6186 N N . ALA B 1 269 ? -9.664 -17.547 -3.311 1 91.88 269 ALA B N 1
ATOM 6187 C CA . ALA B 1 269 ? -10.836 -18.297 -2.867 1 91.88 269 ALA B CA 1
ATOM 6188 C C . ALA B 1 269 ? -11.32 -19.266 -3.953 1 91.88 269 ALA B C 1
ATOM 6190 O O . ALA B 1 269 ? -11.891 -20.312 -3.652 1 91.88 269 ALA B O 1
ATOM 6191 N N . GLN B 1 270 ? -11.016 -19.016 -5.188 1 88.56 270 GLN B N 1
ATOM 6192 C CA . GLN B 1 270 ? -11.453 -19.844 -6.301 1 88.56 270 GLN B CA 1
ATOM 6193 C C . GLN B 1 270 ? -10.719 -21.188 -6.305 1 88.56 270 GLN B C 1
ATOM 6195 O O . GLN B 1 270 ? -11.227 -22.172 -6.836 1 88.56 270 GLN B O 1
ATOM 6200 N N . TYR B 1 271 ? -9.531 -21.25 -5.707 1 90.56 271 TYR B N 1
ATOM 6201 C CA . TYR B 1 271 ? -8.758 -22.484 -5.684 1 90.56 271 TYR B CA 1
ATOM 6202 C C . TYR B 1 271 ? -9.438 -23.531 -4.812 1 90.56 271 TYR B C 1
ATOM 6204 O O . TYR B 1 271 ? -9.156 -24.734 -4.934 1 90.56 271 TYR B O 1
ATOM 6212 N N . THR B 1 272 ? -10.359 -23.109 -3.971 1 86.5 272 THR B N 1
ATOM 6213 C CA . THR B 1 272 ? -11.109 -24.047 -3.148 1 86.5 272 THR B CA 1
ATOM 6214 C C . THR B 1 272 ? -11.992 -24.938 -4.016 1 86.5 272 THR B C 1
ATOM 6216 O O . THR B 1 272 ? -12.242 -26.094 -3.678 1 86.5 272 THR B O 1
ATOM 6219 N N . THR B 1 273 ? -12.383 -24.453 -5.164 1 83.19 273 THR B N 1
ATOM 6220 C CA . THR B 1 273 ? -13.25 -25.219 -6.059 1 83.19 273 THR B CA 1
ATOM 6221 C C . THR B 1 273 ? -12.43 -26.094 -6.996 1 83.19 273 THR B C 1
ATOM 6223 O O . THR B 1 273 ? -12.898 -27.141 -7.449 1 83.19 273 THR B O 1
ATOM 6226 N N . VAL B 1 274 ? -11.25 -25.734 -7.258 1 78.5 274 VAL B N 1
ATOM 6227 C CA . VAL B 1 274 ? -10.391 -26.453 -8.188 1 78.5 274 VAL B CA 1
ATOM 6228 C C . VAL B 1 274 ? -9.844 -27.719 -7.508 1 78.5 274 VAL B C 1
ATOM 6230 O O . VAL B 1 274 ? -9.82 -28.797 -8.109 1 78.5 274 VAL B O 1
ATOM 6233 N N . ASP B 1 275 ? -9.391 -27.562 -6.238 1 71 275 ASP B N 1
ATOM 6234 C CA . ASP B 1 275 ? -8.75 -28.641 -5.508 1 71 275 ASP B CA 1
ATOM 6235 C C . ASP B 1 275 ? -9.719 -29.281 -4.508 1 71 275 ASP B C 1
ATOM 6237 O O . ASP B 1 275 ? -9.484 -29.234 -3.299 1 71 275 ASP B O 1
ATOM 6241 N N . ASN B 1 276 ? -10.781 -29.859 -4.926 1 65.62 276 ASN B N 1
ATOM 6242 C CA . ASN B 1 276 ? -11.844 -30.281 -4.02 1 65.62 276 ASN B CA 1
ATOM 6243 C C . ASN B 1 276 ? -11.523 -31.625 -3.375 1 65.62 276 ASN B C 1
ATOM 6245 O O . ASN B 1 276 ? -12.188 -32.031 -2.422 1 65.62 276 ASN B O 1
ATOM 6249 N N . GLU B 1 277 ? -10.445 -32.125 -3.74 1 74.69 277 GLU B N 1
ATOM 6250 C CA . GLU B 1 277 ? -10.203 -33.469 -3.242 1 74.69 277 GLU B CA 1
ATOM 6251 C C . GLU B 1 277 ? -9.344 -33.438 -1.978 1 74.69 277 GLU B C 1
ATOM 6253 O O . GLU B 1 277 ? -9.523 -34.281 -1.085 1 74.69 277 GLU B O 1
ATOM 6258 N N . ASN B 1 278 ? -8.484 -32.531 -1.827 1 82.25 278 ASN B N 1
ATOM 6259 C CA . ASN B 1 278 ? -7.605 -32.406 -0.669 1 82.25 278 ASN B CA 1
ATOM 6260 C C . ASN B 1 278 ? -8.148 -31.422 0.361 1 82.25 278 ASN B C 1
ATOM 6262 O O . ASN B 1 278 ? -8.047 -30.219 0.18 1 82.25 278 ASN B O 1
ATOM 6266 N N . VAL B 1 279 ? -8.625 -31.875 1.434 1 82.94 279 VAL B N 1
ATOM 6267 C CA . VAL B 1 279 ? -9.289 -31.078 2.467 1 82.94 279 VAL B CA 1
ATOM 6268 C C . VAL B 1 279 ? -8.289 -30.109 3.082 1 82.94 279 VAL B C 1
ATOM 6270 O O . VAL B 1 279 ? -8.633 -28.953 3.361 1 82.94 279 VAL B O 1
ATOM 6273 N N . GLY B 1 280 ? -7.059 -30.547 3.303 1 84.12 280 GLY B N 1
ATOM 6274 C CA . GLY B 1 280 ? -6.027 -29.688 3.855 1 84.12 280 GLY B CA 1
ATOM 6275 C C . GLY B 1 280 ? -5.746 -28.469 2.994 1 84.12 280 GLY B C 1
ATOM 6276 O O . GLY B 1 280 ? -5.633 -27.344 3.504 1 84.12 280 GLY B O 1
ATOM 6277 N N . MET B 1 281 ? -5.684 -28.656 1.742 1 86.5 281 MET B N 1
ATOM 6278 C CA . MET B 1 281 ? -5.43 -27.562 0.808 1 86.5 281 MET B CA 1
ATOM 6279 C C . MET B 1 281 ? -6.617 -26.594 0.756 1 86.5 281 MET B C 1
ATOM 6281 O O . MET B 1 281 ? -6.438 -25.391 0.693 1 86.5 281 MET B O 1
ATOM 6285 N N . THR B 1 282 ? -7.805 -27.172 0.759 1 87.81 282 THR B N 1
ATOM 6286 C CA . THR B 1 282 ? -9.016 -26.344 0.73 1 87.81 282 THR B CA 1
ATOM 6287 C C . THR B 1 282 ? -9.07 -25.422 1.942 1 87.81 282 THR B C 1
ATOM 6289 O O . THR B 1 282 ? -9.406 -24.25 1.815 1 87.81 282 THR B O 1
ATOM 6292 N N . HIS B 1 283 ? -8.688 -25.938 3.055 1 87.94 283 HIS B N 1
ATOM 6293 C CA . HIS B 1 283 ? -8.656 -25.141 4.273 1 87.94 283 HIS B CA 1
ATOM 6294 C C . HIS B 1 283 ? -7.605 -24.031 4.184 1 87.94 283 HIS B C 1
ATOM 6296 O O . HIS B 1 283 ? -7.844 -22.906 4.617 1 87.94 283 HIS B O 1
ATOM 6302 N N . MET B 1 284 ? -6.512 -24.328 3.666 1 88.44 284 MET B N 1
ATOM 6303 C CA . MET B 1 284 ? -5.434 -23.359 3.521 1 88.44 284 MET B CA 1
ATOM 6304 C C . MET B 1 284 ? -5.859 -22.203 2.613 1 88.44 284 MET B C 1
ATOM 6306 O O . MET B 1 284 ? -5.641 -21.031 2.941 1 88.44 284 MET B O 1
ATOM 6310 N N . TRP B 1 285 ? -6.508 -22.594 1.493 1 91.19 285 TRP B N 1
ATOM 6311 C CA . TRP B 1 285 ? -6.938 -21.578 0.547 1 91.19 285 TRP B CA 1
ATOM 6312 C C . TRP B 1 285 ? -7.984 -20.656 1.176 1 91.19 285 TRP B C 1
ATOM 6314 O O . TRP B 1 285 ? -7.938 -19.438 0.991 1 91.19 285 TRP B O 1
ATOM 6324 N N . ARG B 1 286 ? -8.875 -21.25 1.932 1 91.38 286 ARG B N 1
ATOM 6325 C CA . ARG B 1 286 ? -9.914 -20.469 2.598 1 91.38 286 ARG B CA 1
ATOM 6326 C C . ARG B 1 286 ? -9.305 -19.516 3.613 1 91.38 286 ARG B C 1
ATOM 6328 O O . ARG B 1 286 ? -9.68 -18.328 3.66 1 91.38 286 ARG B O 1
ATOM 6335 N N . LYS B 1 287 ? -8.414 -19.969 4.344 1 93.06 287 LYS B N 1
ATOM 6336 C CA . LYS B 1 287 ? -7.766 -19.141 5.359 1 93.06 287 LYS B CA 1
ATOM 6337 C C . LYS B 1 287 ? -6.945 -18.031 4.719 1 93.06 287 LYS B C 1
ATOM 6339 O O . LYS B 1 287 ? -6.984 -16.875 5.168 1 93.06 287 LYS B O 1
ATOM 6344 N N . LEU B 1 288 ? -6.219 -18.375 3.719 1 94.06 288 LEU B N 1
ATOM 6345 C CA . LEU B 1 288 ? -5.395 -17.391 3.027 1 94.06 288 LEU B CA 1
ATOM 6346 C C . LEU B 1 288 ? -6.258 -16.297 2.398 1 94.06 288 LEU B C 1
ATOM 6348 O O . LEU B 1 288 ? -5.91 -15.117 2.443 1 94.06 288 LEU B O 1
ATOM 6352 N N . SER B 1 289 ? -7.332 -16.766 1.798 1 95.75 289 SER B N 1
ATOM 6353 C CA . SER B 1 289 ? -8.258 -15.797 1.206 1 95.75 289 SER B CA 1
ATOM 6354 C C . SER B 1 289 ? -8.766 -14.812 2.248 1 95.75 289 SER B C 1
ATOM 6356 O O . SER B 1 289 ? -8.797 -13.602 2.006 1 95.75 289 SER B O 1
ATOM 6358 N N . LYS B 1 290 ? -9.094 -15.289 3.42 1 95.81 290 LYS B N 1
ATOM 6359 C CA . LYS B 1 290 ? -9.586 -14.445 4.508 1 95.81 290 LYS B CA 1
ATOM 6360 C C . LYS B 1 290 ? -8.5 -13.484 4.988 1 95.81 290 LYS B C 1
ATOM 6362 O O . LYS B 1 290 ? -8.789 -12.328 5.301 1 95.81 290 LYS B O 1
ATOM 6367 N N . VAL B 1 291 ? -7.359 -13.945 5.043 1 96.38 291 VAL B N 1
ATOM 6368 C CA . VAL B 1 291 ? -6.25 -13.117 5.504 1 96.38 291 VAL B CA 1
ATOM 6369 C C . VAL B 1 291 ? -6.004 -11.984 4.512 1 96.38 291 VAL B C 1
ATOM 6371 O O . VAL B 1 291 ? -5.836 -10.828 4.91 1 96.38 291 VAL B O 1
ATOM 6374 N N . PHE B 1 292 ? -6.008 -12.305 3.229 1 97.31 292 PHE B N 1
ATOM 6375 C CA . 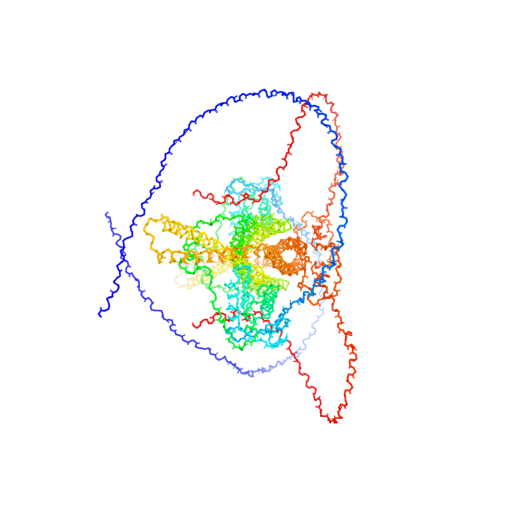PHE B 1 292 ? -5.789 -11.266 2.232 1 97.31 292 PHE B CA 1
ATOM 6376 C C . PHE B 1 292 ? -6.902 -10.227 2.279 1 97.31 292 PHE B C 1
ATOM 6378 O O . PHE B 1 292 ? -6.648 -9.023 2.16 1 97.31 292 PHE B O 1
ATOM 6385 N N . THR B 1 293 ? -8.094 -10.664 2.48 1 96.75 293 THR B N 1
ATOM 6386 C CA . THR B 1 293 ? -9.219 -9.742 2.602 1 96.75 293 THR B CA 1
ATOM 6387 C C . THR B 1 293 ? -9.078 -8.883 3.855 1 96.75 293 THR B C 1
ATOM 6389 O O . THR B 1 293 ? -9.32 -7.676 3.816 1 96.75 293 THR B O 1
ATOM 6392 N N . ALA B 1 294 ? -8.656 -9.516 4.922 1 97.38 294 ALA B N 1
ATOM 6393 C CA . ALA B 1 294 ? -8.461 -8.781 6.172 1 97.38 294 ALA B CA 1
ATOM 6394 C C . ALA B 1 294 ? -7.363 -7.73 6.023 1 97.38 294 ALA B C 1
ATOM 6396 O O . ALA B 1 294 ? -7.512 -6.602 6.492 1 97.38 294 ALA B O 1
ATOM 6397 N N . ILE B 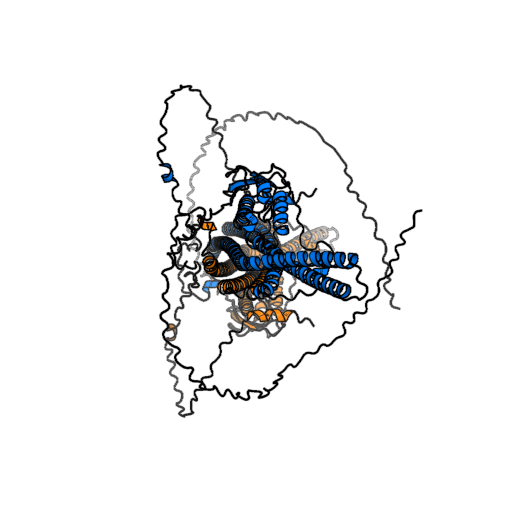1 295 ? -6.309 -8.109 5.395 1 97.69 295 ILE B N 1
ATOM 6398 C CA . ILE B 1 295 ? -5.203 -7.18 5.195 1 97.69 295 ILE B CA 1
ATOM 6399 C C . ILE B 1 295 ? -5.648 -6.035 4.289 1 97.69 295 ILE B C 1
ATOM 6401 O O . ILE B 1 295 ? -5.273 -4.883 4.508 1 97.69 295 ILE B O 1
ATOM 6405 N N . GLY B 1 296 ? -6.402 -6.375 3.244 1 98.06 296 GLY B N 1
ATOM 6406 C CA . GLY B 1 296 ? -6.941 -5.328 2.391 1 98.06 296 GLY B CA 1
ATOM 6407 C C . GLY B 1 296 ? -7.816 -4.34 3.141 1 98.06 296 GLY B C 1
ATOM 6408 O O . GLY B 1 296 ? -7.711 -3.129 2.936 1 98.06 296 GLY B O 1
ATOM 6409 N N . ASP B 1 297 ? -8.609 -4.824 3.994 1 97.25 297 ASP B N 1
ATOM 6410 C CA . ASP B 1 297 ? -9.461 -3.979 4.824 1 97.25 297 ASP B CA 1
ATOM 6411 C C . ASP B 1 297 ? -8.625 -3.119 5.773 1 97.25 297 ASP B C 1
ATOM 6413 O O . ASP B 1 297 ? -8.953 -1.954 6.008 1 97.25 297 ASP B O 1
ATOM 6417 N N . LEU B 1 298 ? -7.652 -3.719 6.312 1 97.12 298 LEU B N 1
ATOM 6418 C CA . LEU B 1 298 ? -6.793 -2.982 7.23 1 97.12 298 LEU B CA 1
ATOM 6419 C C . LEU B 1 298 ? -6.086 -1.836 6.512 1 97.12 298 LEU B C 1
ATOM 6421 O O . LEU B 1 298 ? -5.859 -0.776 7.098 1 97.12 298 LEU B O 1
ATOM 6425 N N . GLU B 1 299 ? -5.703 -2.041 5.25 1 97.62 299 GLU B N 1
ATOM 6426 C CA . GLU B 1 299 ? -5.117 -0.951 4.48 1 97.62 299 GLU B CA 1
ATOM 6427 C C . GLU B 1 299 ? -6.109 0.196 4.301 1 97.62 299 GLU B C 1
ATOM 6429 O O . GLU B 1 299 ? -5.727 1.367 4.352 1 97.62 299 GLU B O 1
ATOM 6434 N N . ALA B 1 300 ? -7.344 -0.142 4.137 1 95.69 300 ALA B N 1
ATOM 6435 C CA . ALA B 1 300 ? -8.391 0.875 4.027 1 95.69 300 ALA B CA 1
ATOM 6436 C C . ALA B 1 300 ? -8.562 1.623 5.348 1 95.69 300 ALA B C 1
ATOM 6438 O O . ALA B 1 300 ? -8.711 2.848 5.359 1 95.69 300 ALA B O 1
ATOM 6439 N N . ILE B 1 301 ? -8.508 0.92 6.379 1 95.75 301 ILE B N 1
ATOM 6440 C CA . ILE B 1 301 ? -8.625 1.51 7.711 1 95.75 301 ILE B CA 1
ATOM 6441 C C . ILE B 1 301 ? -7.434 2.432 7.969 1 95.75 301 ILE B C 1
ATOM 6443 O O . ILE B 1 301 ? -7.594 3.525 8.516 1 95.75 301 ILE B O 1
ATOM 6447 N N . LYS B 1 302 ? -6.266 1.979 7.594 1 97.06 302 LYS B N 1
ATOM 6448 C CA . LYS B 1 302 ? -5.074 2.811 7.75 1 97.06 302 LYS B CA 1
ATOM 6449 C C . LYS B 1 302 ? -5.207 4.113 6.965 1 97.06 302 LYS B C 1
ATOM 6451 O O . LYS B 1 302 ? -4.863 5.184 7.469 1 97.06 302 LYS B O 1
ATOM 6456 N N . ALA B 1 303 ? -5.73 4.004 5.77 1 97.25 303 ALA B N 1
ATOM 6457 C CA . ALA B 1 303 ? -5.898 5.188 4.934 1 97.25 303 ALA B CA 1
ATOM 6458 C C . ALA B 1 303 ? -6.867 6.18 5.574 1 97.25 303 ALA B C 1
ATOM 6460 O O . ALA B 1 303 ? -6.613 7.387 5.586 1 97.25 303 ALA B O 1
ATOM 6461 N N . THR B 1 304 ? -7.914 5.699 6.109 1 94.75 304 THR B N 1
ATOM 6462 C CA . THR B 1 304 ? -8.898 6.547 6.777 1 94.75 304 THR B CA 1
ATOM 6463 C C . THR B 1 304 ? -8.312 7.152 8.047 1 94.75 304 THR B C 1
ATOM 6465 O O . THR B 1 304 ? -8.516 8.336 8.336 1 94.75 304 THR B O 1
ATOM 6468 N N . SER B 1 305 ? -7.605 6.32 8.789 1 95.44 305 SER B N 1
ATOM 6469 C CA . SER B 1 305 ? -6.961 6.793 10.008 1 95.44 305 SER B CA 1
ATOM 6470 C C . SER B 1 305 ? -5.965 7.91 9.711 1 95.44 305 SER B C 1
ATOM 6472 O O . SER B 1 305 ? -5.879 8.891 10.461 1 95.44 305 SER B O 1
ATOM 6474 N N . GLU B 1 306 ? -5.25 7.742 8.617 1 96.06 306 GLU B N 1
ATOM 6475 C CA . GLU B 1 306 ? -4.293 8.758 8.172 1 96.06 306 GLU B CA 1
ATOM 6476 C C . GLU B 1 306 ? -4.992 10.078 7.875 1 96.06 306 GLU B C 1
ATOM 6478 O O . GLU B 1 306 ? -4.543 11.141 8.312 1 96.06 306 GLU B O 1
ATOM 6483 N N . ALA B 1 307 ? -6.086 9.992 7.238 1 96.69 307 ALA B N 1
ATOM 6484 C CA . ALA B 1 307 ? -6.824 11.18 6.832 1 96.69 307 ALA B CA 1
ATOM 6485 C C . ALA B 1 307 ? -7.441 11.883 8.039 1 96.69 307 ALA B C 1
ATOM 6487 O O . ALA B 1 307 ? -7.328 13.102 8.188 1 96.69 307 ALA B O 1
ATOM 6488 N N . VAL B 1 308 ? -7.973 11.156 8.969 1 96.44 308 VAL B N 1
ATOM 6489 C CA . VAL B 1 308 ? -8.734 11.695 10.086 1 96.44 308 VAL B CA 1
ATOM 6490 C C . VAL B 1 308 ? -7.781 12.242 11.148 1 96.44 308 VAL B C 1
ATOM 6492 O O . VAL B 1 308 ? -8.086 13.234 11.812 1 96.44 308 VAL B O 1
ATOM 6495 N N . SER B 1 309 ? -6.621 11.688 11.312 1 96 309 SER B N 1
ATOM 6496 C CA . SER B 1 309 ? -5.688 12.094 12.352 1 96 309 SER B CA 1
ATOM 6497 C C . SER B 1 309 ? -4.676 13.102 11.82 1 96 309 SER B C 1
ATOM 6499 O O . SER B 1 309 ? -4.914 14.312 11.859 1 96 309 SER B O 1
ATOM 6501 N N . LEU B 1 310 ? -3.809 12.641 10.992 1 96.5 310 LEU B N 1
ATOM 6502 C CA . LEU B 1 310 ? -2.719 13.5 10.531 1 96.5 310 LEU B CA 1
ATOM 6503 C C . LEU B 1 310 ? -3.189 14.414 9.406 1 96.5 310 LEU B C 1
ATOM 6505 O O . LEU B 1 310 ? -2.799 15.586 9.359 1 96.5 310 LEU B O 1
ATOM 6509 N N . GLY B 1 311 ? -3.998 13.922 8.5 1 97.5 311 GLY B N 1
ATOM 6510 C CA . GLY B 1 311 ? -4.492 14.734 7.398 1 97.5 311 GLY B CA 1
ATOM 6511 C C . GLY B 1 311 ? -5.285 15.945 7.859 1 97.5 311 GLY B C 1
ATOM 6512 O O . GLY B 1 311 ? -4.953 17.078 7.504 1 97.5 311 GLY B O 1
ATOM 6513 N N . ASP B 1 312 ? -6.273 15.727 8.664 1 97.88 312 ASP B N 1
ATOM 6514 C CA . ASP B 1 312 ? -7.066 16.812 9.234 1 97.88 312 ASP B CA 1
ATOM 6515 C C . ASP B 1 312 ? -6.199 17.734 10.086 1 97.88 312 ASP B C 1
ATOM 6517 O O . ASP B 1 312 ? -6.383 18.953 10.062 1 97.88 312 ASP B O 1
ATOM 6521 N N . GLY B 1 313 ? -5.305 17.094 10.828 1 97.56 313 GLY B N 1
ATOM 6522 C CA . GLY B 1 313 ? -4.41 17.891 11.656 1 97.56 313 GLY B CA 1
ATOM 6523 C C . GLY B 1 313 ? -3.545 18.844 10.852 1 97.56 313 GLY B C 1
ATOM 6524 O O . GLY B 1 313 ? -3.445 20.031 11.188 1 97.56 313 GLY B O 1
ATOM 6525 N N . LEU B 1 314 ? -2.963 18.391 9.82 1 97.06 314 LEU B N 1
ATOM 6526 C CA . LEU B 1 314 ? -2.115 19.219 8.969 1 97.06 314 LEU B CA 1
ATOM 6527 C C . LEU B 1 314 ? -2.924 20.328 8.312 1 97.06 314 LEU B C 1
ATOM 6529 O O . LEU B 1 314 ? -2.428 21.453 8.156 1 97.06 314 LEU B O 1
ATOM 6533 N N . ASN B 1 315 ? -4.141 20 7.996 1 97.5 315 ASN B N 1
ATOM 6534 C CA . ASN B 1 315 ? -5.02 21.031 7.441 1 97.5 315 ASN B CA 1
ATOM 6535 C C . ASN B 1 315 ? -5.305 22.125 8.453 1 97.5 315 ASN B C 1
ATOM 6537 O O . ASN B 1 315 ? -5.328 23.312 8.094 1 97.5 315 ASN B O 1
ATOM 6541 N N . LEU B 1 316 ? -5.52 21.766 9.68 1 97.94 316 LEU B N 1
ATOM 6542 C CA . LEU B 1 316 ? -5.781 22.734 10.734 1 97.94 316 LEU B CA 1
ATOM 6543 C C . LEU B 1 316 ? -4.551 23.594 11 1 97.94 316 LEU B C 1
ATOM 6545 O O . LEU B 1 316 ? -4.668 24.797 11.203 1 97.94 316 LEU B O 1
ATOM 6549 N N . ILE B 1 317 ? -3.42 22.984 10.961 1 97 317 ILE B N 1
ATOM 6550 C CA . ILE B 1 317 ? -2.174 23.719 11.148 1 97 317 ILE B CA 1
ATOM 6551 C C . ILE B 1 317 ? -1.983 24.719 10.008 1 97 317 ILE B C 1
ATOM 6553 O O . ILE B 1 317 ? -1.549 25.844 10.227 1 97 317 ILE B O 1
ATOM 6557 N N . ALA B 1 318 ? -2.266 24.266 8.82 1 97.56 318 ALA B N 1
ATOM 6558 C CA . ALA B 1 318 ? -2.164 25.156 7.66 1 97.56 318 ALA B CA 1
ATOM 6559 C C . ALA B 1 318 ? -3.086 26.359 7.809 1 97.56 318 ALA B C 1
ATOM 6561 O O . ALA B 1 318 ? -2.682 27.5 7.547 1 97.56 318 ALA B O 1
ATOM 6562 N N . GLN B 1 319 ? -4.242 26.141 8.281 1 97.56 319 GLN B N 1
ATOM 6563 C CA . GLN B 1 319 ? -5.207 27.219 8.453 1 97.56 319 GLN B CA 1
ATOM 6564 C C . GLN B 1 319 ? -4.762 28.188 9.547 1 97.56 319 GLN B C 1
ATOM 6566 O O . GLN B 1 319 ? -4.852 29.406 9.383 1 97.56 319 GLN B O 1
ATOM 6571 N N . ASP B 1 320 ? -4.312 27.625 10.625 1 97.5 320 ASP B N 1
ATOM 6572 C CA . ASP B 1 320 ? -3.799 28.453 11.711 1 97.5 320 ASP B CA 1
ATOM 6573 C C . ASP B 1 320 ? -2.641 29.328 11.242 1 97.5 320 ASP B C 1
ATOM 6575 O O . ASP B 1 320 ? -2.592 30.516 11.539 1 97.5 320 ASP B O 1
ATOM 6579 N N . SER B 1 321 ? -1.759 28.719 10.547 1 97 321 SER B N 1
ATOM 6580 C CA . SER B 1 321 ? -0.591 29.438 10.055 1 97 321 SER B CA 1
ATOM 6581 C C . SER B 1 321 ? -0.99 30.5 9.031 1 97 321 SER B C 1
ATOM 6583 O O . SER B 1 321 ? -0.389 31.562 8.977 1 97 321 SER B O 1
ATOM 6585 N N . TYR B 1 322 ? -1.964 30.203 8.289 1 97.31 322 TYR B N 1
ATOM 6586 C CA . TYR B 1 322 ? -2.449 31.172 7.305 1 97.31 322 TYR B CA 1
ATOM 6587 C C . TYR B 1 322 ? -3.008 32.406 7.988 1 97.31 322 TYR B C 1
ATOM 6589 O O . TYR B 1 322 ? -2.693 33.531 7.594 1 97.31 322 TYR B O 1
ATOM 6597 N N . VAL B 1 323 ? -3.814 32.219 9 1 96.88 323 VAL B N 1
ATOM 6598 C CA . VAL B 1 323 ? -4.438 33.312 9.711 1 96.88 323 VAL B CA 1
ATOM 6599 C C . VAL B 1 323 ? -3.367 34.156 10.422 1 96.88 323 VAL B C 1
ATOM 6601 O O . VAL B 1 323 ? -3.428 35.375 10.438 1 96.88 323 VAL B O 1
ATOM 6604 N N . ALA B 1 324 ? -2.426 33.469 10.969 1 97 324 ALA B N 1
ATOM 6605 C CA . ALA B 1 324 ? -1.325 34.156 11.633 1 97 324 ALA B CA 1
ATOM 6606 C C . ALA B 1 324 ? -0.512 35 10.633 1 97 324 ALA B C 1
ATOM 6608 O O . ALA B 1 324 ? -0.13 36.125 10.922 1 97 324 ALA B O 1
ATOM 6609 N N . LYS B 1 325 ? -0.236 34.375 9.5 1 95.88 325 LYS B N 1
ATOM 6610 C CA . LYS B 1 325 ? 0.477 35.094 8.438 1 95.88 325 LYS B CA 1
ATOM 6611 C C . LYS B 1 325 ? -0.284 36.344 8.008 1 95.88 325 LYS B C 1
ATOM 6613 O O . LYS B 1 325 ? 0.309 37.406 7.848 1 95.88 325 LYS B O 1
ATOM 6618 N N . GLU B 1 326 ? -1.585 36.219 7.891 1 94.75 326 GLU B N 1
ATOM 6619 C CA . GLU B 1 326 ? -2.42 37.344 7.48 1 94.75 326 GLU B CA 1
ATOM 6620 C C . GLU B 1 326 ? -2.451 38.406 8.555 1 94.75 326 GLU B C 1
ATOM 6622 O O . GLU B 1 326 ? -2.488 39.594 8.242 1 94.75 326 GLU B O 1
ATOM 6627 N N . ALA B 1 327 ? -2.457 38.031 9.828 1 95.94 327 ALA B N 1
ATOM 6628 C CA . ALA B 1 327 ? -2.406 38.969 10.93 1 95.94 327 ALA B CA 1
ATOM 6629 C C . ALA B 1 327 ? -1.122 39.812 10.875 1 95.94 327 ALA B C 1
ATOM 6631 O O . ALA B 1 327 ? -1.146 41 11.086 1 95.94 327 ALA B O 1
ATOM 6632 N N . MET B 1 328 ? -0.053 39.188 10.539 1 94.88 328 MET B N 1
ATOM 6633 C CA . MET B 1 328 ? 1.228 39.875 10.43 1 94.88 328 MET B CA 1
ATOM 6634 C C . MET B 1 328 ? 1.239 40.812 9.227 1 94.88 328 MET B C 1
ATOM 6636 O O . MET B 1 328 ? 1.849 41.875 9.266 1 94.88 328 MET B O 1
ATOM 6640 N N . THR B 1 329 ? 0.596 40.375 8.172 1 93.75 329 THR B N 1
ATOM 6641 C CA . THR B 1 329 ? 0.46 41.219 7 1 93.75 329 THR B CA 1
ATOM 6642 C C . THR B 1 329 ? -0.38 42.469 7.32 1 93.75 329 THR B C 1
ATOM 6644 O O . THR B 1 329 ? -0.079 43.562 6.859 1 93.75 329 THR B O 1
ATOM 6647 N N . ASN B 1 330 ? -1.424 42.281 8.109 1 94.44 330 ASN B N 1
ATOM 6648 C CA . ASN B 1 330 ? -2.244 43.406 8.547 1 94.44 330 ASN B CA 1
ATOM 6649 C C . ASN B 1 330 ? -1.429 44.406 9.344 1 94.44 330 ASN B C 1
ATOM 6651 O O . ASN B 1 330 ? -1.626 45.625 9.211 1 94.44 330 ASN B O 1
ATOM 6655 N N . ARG B 1 331 ? -0.558 43.906 10.172 1 95.25 331 ARG B N 1
ATOM 6656 C CA . ARG B 1 331 ? 0.33 44.812 10.914 1 95.25 331 ARG B CA 1
ATOM 6657 C C . ARG B 1 331 ? 1.199 45.625 9.961 1 95.25 331 ARG B C 1
ATOM 6659 O O . ARG B 1 331 ? 1.37 46.844 10.148 1 95.25 331 ARG B O 1
ATOM 6666 N N . HIS B 1 332 ? 1.726 45.031 8.922 1 94.38 332 HIS B N 1
ATOM 6667 C CA . HIS B 1 332 ? 2.541 45.719 7.93 1 94.38 332 HIS B CA 1
ATOM 6668 C C . HIS B 1 332 ? 1.741 46.812 7.215 1 94.38 332 HIS B C 1
ATOM 6670 O O . HIS B 1 332 ? 2.268 47.875 6.93 1 94.38 332 HIS B O 1
ATOM 6676 N N . LEU B 1 333 ? 0.549 46.469 6.934 1 93.75 333 LEU B N 1
ATOM 6677 C CA . LEU B 1 333 ? -0.306 47.469 6.27 1 93.75 333 LEU B CA 1
ATOM 6678 C C . LEU B 1 333 ? -0.565 48.656 7.18 1 93.75 333 LEU B C 1
ATOM 6680 O O . LEU B 1 333 ? -0.588 49.781 6.715 1 93.75 333 LEU B O 1
ATOM 6684 N N . LEU B 1 334 ? -0.741 48.375 8.484 1 94.06 334 LEU B N 1
ATOM 6685 C CA . LEU B 1 334 ? -0.909 49.469 9.453 1 94.06 334 LEU B CA 1
ATOM 6686 C C . LEU B 1 334 ? 0.353 50.312 9.547 1 94.06 334 LEU B C 1
ATOM 6688 O O . LEU B 1 334 ? 0.274 51.531 9.656 1 94.06 334 LEU B O 1
ATOM 6692 N N . MET B 1 335 ? 1.452 49.656 9.477 1 94.81 335 MET B N 1
ATOM 6693 C CA . MET B 1 335 ? 2.725 50.375 9.5 1 94.81 335 MET B CA 1
ATOM 6694 C C . MET B 1 335 ? 2.871 51.281 8.281 1 94.81 335 MET B C 1
ATOM 6696 O O . MET B 1 335 ? 3.361 52.406 8.391 1 94.81 335 MET B O 1
ATOM 6700 N N . ARG B 1 336 ? 2.443 50.844 7.152 1 94.19 336 ARG B N 1
ATOM 6701 C CA . ARG B 1 336 ? 2.494 51.656 5.934 1 94.19 336 ARG B CA 1
ATOM 6702 C C . ARG B 1 336 ? 1.556 52.844 6.031 1 94.19 336 ARG B C 1
ATOM 6704 O O . ARG B 1 336 ? 1.9 53.969 5.59 1 94.19 336 ARG B O 1
ATOM 6711 N N . GLU B 1 337 ? 0.412 52.531 6.578 1 93.31 337 GLU B N 1
ATOM 6712 C CA . GLU B 1 337 ? -0.528 53.625 6.789 1 93.31 337 GLU B CA 1
ATOM 6713 C C . GLU B 1 337 ? 0.051 54.688 7.73 1 93.31 337 GLU B C 1
ATOM 6715 O O . GLU B 1 337 ? -0.186 55.875 7.555 1 93.31 337 GLU B O 1
ATOM 6720 N N . LEU B 1 338 ? 0.759 54.219 8.703 1 95.19 338 LEU B N 1
ATOM 6721 C CA . LEU B 1 338 ? 1.391 55.125 9.648 1 95.19 338 LEU B CA 1
ATOM 6722 C C . LEU B 1 338 ? 2.455 55.969 8.953 1 95.19 338 LEU B C 1
ATOM 6724 O O . LEU B 1 338 ? 2.537 57.188 9.172 1 95.19 338 LEU B O 1
ATOM 6728 N N . VAL B 1 339 ? 3.258 55.344 8.094 1 94.44 339 VAL B N 1
ATOM 6729 C CA . VAL B 1 339 ? 4.293 56.062 7.355 1 94.44 339 VAL B CA 1
ATOM 6730 C C . VAL B 1 339 ? 3.654 57.125 6.453 1 94.44 339 VAL B C 1
ATOM 6732 O O . VAL B 1 339 ? 4.148 58.25 6.348 1 94.44 339 VAL B O 1
ATOM 6735 N N . LYS B 1 340 ? 2.578 56.75 5.836 1 93.62 340 LYS B N 1
ATOM 6736 C CA . LYS B 1 340 ? 1.852 57.688 4.984 1 93.62 340 LYS B CA 1
ATOM 6737 C C . LYS B 1 340 ? 1.281 58.844 5.801 1 93.62 340 LYS B C 1
ATOM 6739 O O . LYS B 1 340 ? 1.317 60 5.363 1 93.62 340 LYS B O 1
ATOM 6744 N N . ALA B 1 341 ? 0.75 58.5 7.027 1 96.19 341 ALA B N 1
ATOM 6745 C CA . ALA B 1 341 ? 0.198 59.5 7.906 1 96.19 341 ALA B CA 1
ATOM 6746 C C . ALA B 1 341 ? 1.293 60.469 8.406 1 96.19 341 ALA B C 1
ATOM 6748 O O . ALA B 1 341 ? 1.069 61.656 8.539 1 96.19 341 ALA B O 1
ATOM 6749 N N . GLN B 1 342 ? 2.439 59.906 8.68 1 96.19 342 GLN B N 1
ATOM 6750 C CA . GLN B 1 342 ? 3.578 60.719 9.109 1 96.19 342 GLN B CA 1
ATOM 6751 C C . GLN B 1 342 ? 4.039 61.656 7.996 1 96.19 342 GLN B C 1
ATOM 6753 O O . GLN B 1 342 ? 4.34 62.812 8.242 1 96.19 342 GLN B O 1
ATOM 6758 N N . ALA B 1 343 ? 4.051 61.156 6.797 1 95.56 343 ALA B N 1
ATOM 6759 C CA . ALA B 1 343 ? 4.41 62 5.645 1 95.56 343 ALA B CA 1
ATOM 6760 C C . ALA B 1 343 ? 3.381 63.094 5.422 1 95.56 343 ALA B C 1
ATOM 6762 O O . ALA B 1 343 ? 3.74 64.25 5.078 1 95.56 343 ALA B O 1
ATOM 6763 N N . ASN B 1 344 ? 2.16 62.781 5.59 1 95.81 344 ASN B N 1
ATOM 6764 C CA . ASN B 1 344 ? 1.086 63.75 5.445 1 95.81 344 ASN B CA 1
ATOM 6765 C C . ASN B 1 344 ? 1.187 64.875 6.496 1 95.81 344 ASN B C 1
ATOM 6767 O O . ASN B 1 344 ? 0.979 66.062 6.191 1 95.81 344 ASN B O 1
ATOM 6771 N N . THR B 1 345 ? 1.478 64.438 7.742 1 96.88 345 THR B N 1
ATOM 6772 C CA . THR B 1 345 ? 1.64 65.438 8.82 1 96.88 345 THR B CA 1
ATOM 6773 C C . THR B 1 345 ? 2.828 66.312 8.555 1 96.88 345 THR B C 1
ATOM 6775 O O . THR B 1 345 ? 2.754 67.562 8.789 1 96.88 345 THR B O 1
ATOM 6778 N N . LYS B 1 346 ? 3.879 65.75 8.055 1 96.31 346 LYS B N 1
ATOM 6779 C CA . LYS B 1 346 ? 5.059 66.5 7.719 1 96.31 346 LYS B CA 1
ATOM 6780 C C . LYS B 1 346 ? 4.75 67.562 6.617 1 96.31 346 LYS B C 1
ATOM 6782 O O . LYS B 1 346 ? 5.172 68.688 6.688 1 96.31 346 LYS B O 1
ATOM 6787 N N . SER B 1 347 ? 4.023 67.125 5.621 1 95.44 347 SER B N 1
ATOM 6788 C CA . SER B 1 347 ? 3.643 68 4.512 1 95.44 347 SER B CA 1
ATOM 6789 C C . SER B 1 347 ? 2.74 69.188 4.98 1 95.44 347 SER B C 1
ATOM 6791 O O . SER B 1 347 ? 2.922 70.312 4.574 1 95.44 347 SER B O 1
ATOM 6793 N N . LYS B 1 348 ? 1.81 68.875 5.848 1 95.25 348 LYS B N 1
ATOM 6794 C CA . LYS B 1 348 ? 0.902 69.875 6.379 1 95.25 348 LYS B CA 1
ATOM 6795 C C . LYS B 1 348 ? 1.637 70.812 7.305 1 95.25 348 LYS B C 1
ATOM 6797 O O . LYS B 1 348 ? 1.297 72 7.371 1 95.25 348 LYS B O 1
ATOM 6802 N N . HIS B 1 349 ? 2.592 70.312 8.062 1 94.5 349 HIS B N 1
ATOM 6803 C CA . HIS B 1 349 ? 3.416 71.125 8.914 1 94.5 349 HIS B CA 1
ATOM 6804 C C . HIS B 1 349 ? 4.211 72.125 8.094 1 94.5 349 HIS B C 1
ATOM 6806 O O . HIS B 1 349 ? 4.281 73.312 8.445 1 94.5 349 HIS B O 1
ATOM 6812 N N . GLN B 1 350 ? 4.699 71.688 6.926 1 93.75 350 GLN B N 1
ATOM 6813 C CA . GLN B 1 350 ? 5.457 72.562 6.039 1 93.75 350 GLN B CA 1
ATOM 6814 C C . GLN B 1 350 ? 4.562 73.688 5.43 1 93.75 350 GLN B C 1
ATOM 6816 O O . GLN B 1 350 ? 4.969 74.812 5.316 1 93.75 350 GLN B O 1
ATOM 6821 N N . THR B 1 351 ? 3.424 73.25 5.078 1 92.19 351 THR B N 1
ATOM 6822 C CA . THR B 1 351 ? 2.473 74.188 4.508 1 92.19 351 THR B CA 1
ATOM 6823 C C . THR B 1 351 ? 2.08 75.25 5.535 1 92.19 351 THR B C 1
ATOM 6825 O O . THR B 1 351 ? 1.983 76.438 5.211 1 92.19 351 THR B O 1
ATOM 6828 N N . ALA B 1 352 ? 1.876 74.875 6.809 1 91.25 352 ALA B N 1
ATOM 6829 C CA . ALA B 1 352 ? 1.513 75.75 7.883 1 91.25 352 ALA B CA 1
ATOM 6830 C C . ALA B 1 352 ? 2.654 76.75 8.188 1 91.25 352 ALA B C 1
ATOM 6832 O O . ALA B 1 352 ? 2.426 77.938 8.422 1 91.25 352 ALA B O 1
ATOM 6833 N N . VAL B 1 353 ? 3.869 76.25 8.164 1 90.69 353 VAL B N 1
ATOM 6834 C CA . VAL B 1 353 ? 5.043 77.062 8.438 1 90.69 353 VAL B CA 1
ATOM 6835 C C . VAL B 1 353 ? 5.242 78.062 7.312 1 90.69 353 VAL B C 1
ATOM 6837 O O . VAL B 1 353 ? 5.566 79.25 7.559 1 90.69 353 VAL B O 1
ATOM 6840 N N . LYS B 1 354 ? 4.977 77.688 6.105 1 91 354 LYS B N 1
ATOM 6841 C CA . LYS B 1 354 ? 5.125 78.562 4.949 1 91 354 LYS B CA 1
ATOM 6842 C C . LYS B 1 354 ? 4.082 79.625 4.965 1 91 354 LYS B C 1
ATOM 6844 O O . LYS B 1 354 ? 4.391 80.812 4.637 1 91 354 LYS B O 1
ATOM 6849 N N . LEU B 1 355 ? 2.898 79.375 5.332 1 90.06 355 LEU B N 1
ATOM 6850 C CA . LEU B 1 355 ? 1.82 80.375 5.363 1 90.06 355 LEU B CA 1
ATOM 6851 C C . LEU B 1 355 ? 2.021 81.375 6.504 1 90.06 355 LEU B C 1
ATOM 6853 O O . LEU B 1 355 ? 1.688 82.562 6.371 1 90.06 355 LEU B O 1
ATOM 6857 N N . LYS B 1 356 ? 2.52 80.875 7.664 1 86.38 356 LYS B N 1
ATOM 6858 C CA . LYS B 1 356 ? 2.773 81.75 8.812 1 86.38 356 LYS B CA 1
ATOM 6859 C C . LYS B 1 356 ? 3.93 82.688 8.539 1 86.38 356 LYS B C 1
ATOM 6861 O O . LYS B 1 356 ? 3.959 83.812 9.062 1 86.38 356 LYS B O 1
ATOM 6866 N N . GLY B 1 357 ? 4.875 82.25 7.75 1 84.19 357 GLY B N 1
ATOM 6867 C CA . GLY B 1 357 ? 6.043 83.062 7.449 1 84.19 357 GLY B CA 1
ATOM 6868 C C . GLY B 1 357 ? 5.836 84 6.266 1 84.19 357 GLY B C 1
ATOM 6869 O O . GLY B 1 357 ? 6.68 84.875 5.984 1 84.19 357 GLY B O 1
ATOM 6870 N N . SER B 1 358 ? 4.695 83.812 5.641 1 80.19 358 SER B N 1
ATOM 6871 C CA . SER B 1 358 ? 4.469 84.625 4.453 1 80.19 358 SER B CA 1
ATOM 6872 C C . SER B 1 358 ? 4.148 86.125 4.828 1 80.19 358 SER B C 1
ATOM 6874 O O . SER B 1 358 ? 3.645 86.375 5.918 1 80.19 358 SER B O 1
ATOM 6876 N N . THR B 1 359 ? 4.613 87.125 4.082 1 81.69 359 THR B N 1
ATOM 6877 C CA . THR B 1 359 ? 4.438 88.562 4.281 1 81.69 359 THR B CA 1
ATOM 6878 C C . THR B 1 359 ? 2.961 88.938 4.215 1 81.69 359 THR B C 1
ATOM 6880 O O . THR B 1 359 ? 2.51 89.812 4.934 1 81.69 359 THR B O 1
ATOM 6883 N N . ASN B 1 360 ? 2.117 88.375 3.352 1 76.12 360 ASN B N 1
ATOM 6884 C CA . ASN B 1 360 ? 0.683 88.625 3.254 1 76.12 360 ASN B CA 1
ATOM 6885 C C . ASN B 1 360 ? -0.124 87.562 3.984 1 76.12 360 ASN B C 1
ATOM 6887 O O . ASN B 1 360 ? -0.569 86.562 3.371 1 76.12 360 ASN B O 1
ATOM 6891 N N . ILE B 1 361 ? -0.198 87.75 5.301 1 78.31 361 ILE B N 1
ATOM 6892 C CA . ILE B 1 361 ? -0.803 86.75 6.145 1 78.31 361 ILE B CA 1
ATOM 6893 C C . ILE B 1 361 ? -2.322 86.875 6.141 1 78.31 361 ILE B C 1
ATOM 6895 O O . ILE B 1 361 ? -2.844 87.938 6.492 1 78.31 361 ILE B O 1
ATOM 6899 N N . ASN B 1 362 ? -2.986 86 5.383 1 86.69 362 ASN B N 1
ATOM 6900 C CA . ASN B 1 362 ? -4.43 85.875 5.574 1 86.69 362 ASN B CA 1
ATOM 6901 C C . ASN B 1 362 ? -4.77 85.062 6.793 1 86.69 362 ASN B C 1
ATOM 6903 O O . ASN B 1 362 ? -4.547 83.812 6.785 1 86.69 362 ASN B O 1
ATOM 6907 N N . PRO B 1 363 ? -5.211 85.688 7.789 1 86.94 363 PRO B N 1
ATOM 6908 C CA . PRO B 1 363 ? -5.441 85 9.039 1 86.94 363 PRO B CA 1
ATOM 6909 C C . PRO B 1 363 ? -6.387 83.812 8.875 1 86.94 363 PRO B C 1
ATOM 6911 O O . PRO B 1 363 ? -6.215 82.75 9.539 1 86.94 363 PRO B O 1
ATOM 6914 N N . ALA B 1 364 ? -7.312 83.938 7.984 1 89 364 ALA B N 1
ATOM 6915 C CA . ALA B 1 364 ? -8.266 82.812 7.777 1 89 364 ALA B CA 1
ATOM 6916 C C . ALA B 1 364 ? -7.578 81.625 7.164 1 89 364 ALA B C 1
ATOM 6918 O O . ALA B 1 364 ? -7.883 80.5 7.527 1 89 364 ALA B O 1
ATOM 6919 N N . LYS B 1 365 ? -6.723 81.812 6.277 1 89.62 365 LYS B N 1
ATOM 6920 C CA . LYS B 1 365 ? -5.996 80.688 5.629 1 89.62 365 LYS B CA 1
ATOM 6921 C C . LYS B 1 365 ? -5.023 80.062 6.598 1 89.62 365 LYS B C 1
ATOM 6923 O O . LYS B 1 365 ? -4.82 78.812 6.543 1 89.62 365 LYS B O 1
ATOM 6928 N N . VAL B 1 366 ? -4.473 80.75 7.504 1 88.81 366 VAL B N 1
ATOM 6929 C CA . VAL B 1 366 ? -3.543 80.25 8.5 1 88.81 366 VAL B CA 1
ATOM 6930 C C . VAL B 1 366 ? -4.297 79.375 9.516 1 88.81 366 VAL B C 1
ATOM 6932 O O . VAL B 1 366 ? -3.834 78.312 9.891 1 88.81 366 VAL B O 1
ATOM 6935 N N . ASP B 1 367 ? -5.516 79.875 9.844 1 91.38 367 ASP B N 1
ATOM 6936 C CA . ASP B 1 367 ? -6.328 79.125 10.789 1 91.38 367 ASP B CA 1
ATOM 6937 C C . ASP B 1 367 ? -6.777 77.812 10.18 1 91.38 367 ASP B C 1
ATOM 6939 O O . ASP B 1 367 ? -6.824 76.812 10.867 1 91.38 367 ASP B O 1
ATOM 6943 N N . GLU B 1 368 ? -7.039 77.812 8.922 1 92.75 368 GLU B N 1
ATOM 6944 C CA . GLU B 1 368 ? -7.422 76.625 8.219 1 92.75 368 GLU B CA 1
ATOM 6945 C C . GLU B 1 368 ? -6.25 75.625 8.125 1 92.75 368 G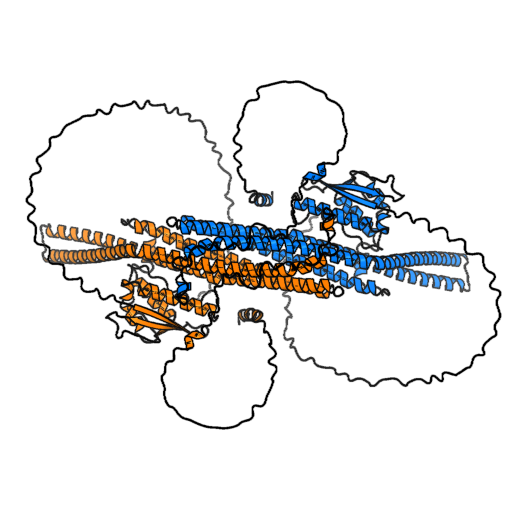LU B C 1
ATOM 6947 O O . GLU B 1 368 ? -6.426 74.438 8.312 1 92.75 368 GLU B O 1
ATOM 6952 N N . ALA B 1 369 ? -5.121 76.125 7.906 1 92.31 369 ALA B N 1
ATOM 6953 C CA . ALA B 1 369 ? -3.93 75.312 7.801 1 92.31 369 ALA B CA 1
ATOM 6954 C C . ALA B 1 369 ? -3.572 74.688 9.148 1 92.31 369 ALA B C 1
ATOM 6956 O O . ALA B 1 369 ? -3.113 73.5 9.203 1 92.31 369 ALA B O 1
ATOM 6957 N N . ILE B 1 370 ? -3.811 75.375 10.203 1 92.06 370 ILE B N 1
ATOM 6958 C CA . ILE B 1 370 ? -3.521 74.875 11.547 1 92.06 370 ILE B CA 1
ATOM 6959 C C . ILE B 1 370 ? -4.531 73.812 11.922 1 92.06 370 ILE B C 1
ATOM 6961 O O . ILE B 1 370 ? -4.172 72.812 12.547 1 92.06 370 ILE B O 1
ATOM 6965 N N . ALA B 1 371 ? -5.754 74.062 11.477 1 94.12 371 ALA B N 1
ATOM 6966 C CA . ALA B 1 371 ? -6.785 73.062 11.742 1 94.12 371 ALA B CA 1
ATOM 6967 C C . ALA B 1 371 ? -6.496 71.75 11.008 1 94.12 371 ALA B C 1
ATOM 6969 O O . ALA B 1 371 ? -6.684 70.625 11.562 1 94.12 371 ALA B O 1
ATOM 6970 N N . ILE B 1 372 ? -6.07 71.875 9.797 1 94.38 372 ILE B N 1
ATOM 6971 C CA . ILE B 1 372 ? -5.734 70.688 8.992 1 94.38 372 ILE B CA 1
ATOM 6972 C C . ILE B 1 372 ? -4.531 70 9.602 1 94.38 372 ILE B C 1
ATOM 6974 O O . ILE B 1 372 ? -4.484 68.75 9.625 1 94.38 372 ILE B O 1
ATOM 6978 N N . LEU B 1 373 ? -3.596 70.625 10.086 1 94.56 373 LEU B N 1
ATOM 6979 C CA . LEU B 1 373 ? -2.416 70.062 10.727 1 94.56 373 LEU B CA 1
ATOM 6980 C C . LEU B 1 373 ? -2.797 69.375 12.016 1 94.56 373 LEU B C 1
ATOM 6982 O O . LEU B 1 373 ? -2.258 68.312 12.32 1 94.56 373 LEU B O 1
ATOM 6986 N N . GLU B 1 374 ? -3.723 70 12.773 1 95.31 374 GLU B N 1
ATOM 6987 C CA . GLU B 1 374 ? -4.168 69.375 14.008 1 95.31 374 GLU B CA 1
ATOM 6988 C C . GLU B 1 374 ? -4.879 68.062 13.727 1 95.31 374 GLU B C 1
ATOM 6990 O O . GLU B 1 374 ? -4.691 67.062 14.453 1 95.31 374 GLU B O 1
ATOM 6995 N N . ASP B 1 375 ? -5.637 68.125 12.695 1 95.5 375 ASP B N 1
ATOM 6996 C CA . ASP B 1 375 ? -6.32 66.875 12.305 1 95.5 375 ASP B CA 1
ATOM 6997 C C . ASP B 1 375 ? -5.316 65.812 11.867 1 95.5 375 ASP B C 1
ATOM 6999 O O . ASP B 1 375 ? -5.465 64.625 12.211 1 95.5 375 ASP B O 1
ATOM 7003 N N . ALA B 1 376 ? -4.383 66.125 11.141 1 96.12 376 ALA B N 1
ATOM 7004 C CA . ALA B 1 376 ? -3.357 65.188 10.672 1 96.12 376 ALA B CA 1
ATOM 7005 C C . ALA B 1 376 ? -2.531 64.625 11.836 1 96.12 376 ALA B C 1
ATOM 7007 O O . ALA B 1 376 ? -2.186 63.438 11.859 1 96.12 376 ALA B O 1
ATOM 7008 N N . THR B 1 377 ? -2.213 65.5 12.758 1 96.44 377 THR B N 1
ATOM 7009 C CA . THR B 1 377 ? -1.435 65.062 13.922 1 96.44 377 THR B CA 1
ATOM 7010 C C . THR B 1 377 ? -2.23 64.125 14.805 1 96.44 377 THR B C 1
ATOM 7012 O O . THR B 1 377 ? -1.675 63.156 15.344 1 96.44 377 THR B O 1
ATOM 7015 N N . SER B 1 378 ? -3.465 64.438 14.906 1 96.56 378 SER B N 1
ATOM 7016 C CA . SER B 1 378 ? -4.328 63.562 15.688 1 96.56 378 SER B CA 1
ATOM 7017 C C . SER B 1 378 ? -4.445 62.188 15.031 1 96.56 378 SER B C 1
ATOM 7019 O O . SER B 1 378 ? -4.406 61.156 15.711 1 96.56 378 SER B O 1
ATOM 7021 N N . ALA B 1 379 ? -4.625 62.156 13.789 1 94.75 379 ALA B N 1
ATOM 7022 C CA . ALA B 1 379 ? -4.711 60.906 13.055 1 94.75 379 ALA B CA 1
ATOM 7023 C C . ALA B 1 379 ? -3.412 60.125 13.156 1 94.75 379 ALA B C 1
ATOM 7025 O O . ALA B 1 379 ? -3.432 58.906 13.297 1 94.75 379 ALA B O 1
ATOM 7026 N N . GLU B 1 380 ? -2.336 60.75 13 1 96.81 380 GLU B N 1
ATOM 7027 C CA . GLU B 1 380 ? -1.03 60.125 13.133 1 96.81 380 GLU B CA 1
ATOM 7028 C C . GLU B 1 380 ? -0.846 59.531 14.531 1 96.81 380 GLU B C 1
ATOM 7030 O O . GLU B 1 380 ? -0.318 58.406 14.672 1 96.81 380 GLU B O 1
ATOM 7035 N N . GLU B 1 381 ? -1.274 60.281 15.523 1 97.06 381 GLU B N 1
ATOM 7036 C CA . GLU B 1 381 ? -1.15 59.812 16.906 1 97.06 381 GLU B CA 1
ATOM 7037 C C . GLU B 1 381 ? -2.006 58.562 17.141 1 97.06 381 GLU B C 1
ATOM 7039 O O . GLU B 1 381 ? -1.574 57.625 17.812 1 97.06 381 GLU B O 1
ATOM 7044 N N . GLN B 1 382 ? -3.166 58.656 16.609 1 95.69 382 GLN B N 1
ATOM 7045 C CA . GLN B 1 382 ? -4.055 57.531 16.734 1 95.69 382 GLN B CA 1
ATOM 7046 C C . GLN B 1 382 ? -3.459 56.281 16.078 1 95.69 382 GLN B C 1
ATOM 7048 O O . GLN B 1 382 ? -3.5 55.188 16.641 1 95.69 382 GLN B O 1
ATOM 7053 N N . LEU B 1 383 ? -2.971 56.469 14.93 1 95.88 383 LEU B N 1
ATOM 7054 C CA . LEU B 1 383 ? -2.377 55.344 14.195 1 95.88 383 LEU B CA 1
ATOM 7055 C C . LEU B 1 383 ? -1.109 54.844 14.883 1 95.88 383 LEU B C 1
ATOM 7057 O O . LEU B 1 383 ? -0.816 53.656 14.859 1 95.88 383 LEU B O 1
ATOM 7061 N N . THR B 1 384 ? -0.323 55.719 15.414 1 96.94 384 THR B N 1
ATOM 7062 C CA . THR B 1 384 ? 0.882 55.344 16.141 1 96.94 384 THR B CA 1
ATOM 7063 C C . THR B 1 384 ? 0.534 54.5 17.344 1 96.94 384 THR B C 1
ATOM 7065 O O . THR B 1 384 ? 1.189 53.469 17.594 1 96.94 384 THR B O 1
ATOM 7068 N N . ASN B 1 385 ? -0.491 54.906 18.047 1 96.38 385 ASN B N 1
ATOM 7069 C CA . ASN B 1 385 ? -0.933 54.156 19.203 1 96.38 385 ASN B CA 1
ATOM 7070 C C . ASN B 1 385 ? -1.473 52.781 18.797 1 96.38 385 ASN B C 1
ATOM 7072 O O . ASN B 1 385 ? -1.239 51.781 19.484 1 96.38 385 ASN B O 1
ATOM 7076 N N . LYS B 1 386 ? -2.152 52.781 17.734 1 95.25 386 LYS B N 1
ATOM 7077 C CA . LYS B 1 386 ? -2.705 51.5 17.25 1 95.25 386 LYS B CA 1
ATOM 7078 C C . LYS B 1 386 ? -1.598 50.531 16.859 1 95.25 386 LYS B C 1
ATOM 7080 O O . LYS B 1 386 ? -1.629 49.375 17.234 1 95.25 386 LYS B O 1
ATOM 7085 N N . VAL B 1 387 ? -0.646 51 16.078 1 96.38 387 VAL B N 1
ATOM 7086 C CA . VAL B 1 387 ? 0.464 50.156 15.648 1 96.38 387 VAL B CA 1
ATOM 7087 C C . VAL B 1 387 ? 1.246 49.656 16.859 1 96.38 387 VAL B C 1
ATOM 7089 O O . VAL B 1 387 ? 1.661 48.5 16.906 1 96.38 387 VAL B O 1
ATOM 7092 N N . ARG B 1 388 ? 1.437 50.5 17.812 1 96.56 388 ARG B N 1
ATOM 7093 C CA . ARG B 1 388 ? 2.146 50.125 19.031 1 96.56 388 ARG B CA 1
ATOM 7094 C C . ARG B 1 388 ? 1.392 49.062 19.797 1 96.56 388 ARG B C 1
ATOM 7096 O O . ARG B 1 388 ? 1.988 48.062 20.234 1 96.56 388 ARG B O 1
ATOM 7103 N N . ARG B 1 389 ? 0.126 49.219 19.906 1 96.38 389 ARG B N 1
ATOM 7104 C CA . ARG B 1 389 ? -0.711 48.25 20.609 1 96.38 389 ARG B CA 1
ATOM 7105 C C . ARG B 1 389 ? -0.673 46.906 19.906 1 96.38 389 ARG B C 1
ATOM 7107 O O . ARG B 1 389 ? -0.507 45.875 20.562 1 96.38 389 ARG B O 1
ATOM 7114 N N . VAL B 1 390 ? -0.85 46.938 18.641 1 96.81 390 VAL B N 1
ATOM 7115 C CA . VAL B 1 390 ? -0.84 45.719 17.844 1 96.81 390 VAL B CA 1
ATOM 7116 C C . VAL B 1 390 ? 0.511 45.031 17.984 1 96.81 390 VAL B C 1
ATOM 7118 O O . VAL B 1 390 ? 0.571 43.812 18.219 1 96.81 390 VAL B O 1
ATOM 7121 N N . THR B 1 391 ? 1.599 45.781 17.875 1 97.44 391 THR B N 1
ATOM 7122 C CA . THR B 1 391 ? 2.947 45.219 17.953 1 97.44 391 THR B CA 1
ATOM 7123 C C . THR B 1 391 ? 3.205 44.625 19.328 1 97.44 391 THR B C 1
ATOM 7125 O O . THR B 1 391 ? 3.697 43.5 19.438 1 97.44 391 THR B O 1
ATOM 7128 N N . GLU B 1 392 ? 2.842 45.312 20.375 1 96.81 392 GLU B N 1
ATOM 7129 C CA . GLU B 1 392 ? 3.096 44.875 21.734 1 96.81 392 GLU B CA 1
ATOM 7130 C C . GLU B 1 392 ? 2.297 43.594 22.047 1 96.81 392 GLU B C 1
ATOM 7132 O O . GLU B 1 392 ? 2.816 42.656 22.656 1 96.81 392 GLU B O 1
ATOM 7137 N N . ASN B 1 393 ? 1.104 43.562 21.609 1 96.88 393 ASN B N 1
ATOM 7138 C CA . ASN B 1 393 ? 0.286 42.406 21.906 1 96.88 393 ASN B CA 1
ATOM 7139 C C . ASN B 1 393 ? 0.729 41.188 21.078 1 96.88 393 ASN B C 1
ATOM 7141 O O . ASN B 1 393 ? 0.653 40.062 21.547 1 96.88 393 ASN B O 1
ATOM 7145 N N . MET B 1 394 ? 1.076 41.438 19.906 1 97.06 394 MET B N 1
ATOM 7146 C CA . MET B 1 394 ? 1.551 40.344 19.062 1 97.06 394 MET B CA 1
ATOM 7147 C C . MET B 1 394 ? 2.803 39.688 19.656 1 97.06 394 MET B C 1
ATOM 7149 O O . MET B 1 394 ? 3.004 38.5 19.547 1 97.06 394 MET B O 1
ATOM 7153 N N . LEU B 1 395 ? 3.615 40.531 20.281 1 97.25 395 LEU B N 1
ATOM 7154 C CA . LEU B 1 395 ? 4.82 40.031 20.922 1 97.25 395 LEU B CA 1
ATOM 7155 C C . LEU B 1 395 ? 4.465 39.125 22.094 1 97.25 395 LEU B C 1
ATOM 7157 O O . LEU B 1 395 ? 5.184 38.188 22.391 1 97.25 395 LEU B O 1
ATOM 7161 N N . ILE B 1 396 ? 3.348 39.375 22.703 1 96.31 396 ILE B N 1
ATOM 7162 C CA . ILE B 1 396 ? 2.877 38.562 23.828 1 96.31 396 ILE B CA 1
ATOM 7163 C C . ILE B 1 396 ? 2.244 37.281 23.297 1 96.31 396 ILE B C 1
ATOM 7165 O O . ILE B 1 396 ? 2.436 36.188 23.875 1 96.31 396 ILE B O 1
ATOM 7169 N N . GLU B 1 397 ? 1.583 37.312 22.188 1 96.38 397 GLU B N 1
ATOM 7170 C CA . GLU B 1 397 ? 0.805 36.219 21.656 1 96.38 397 GLU B CA 1
ATOM 7171 C C . GLU B 1 397 ? 1.699 35.219 20.906 1 96.38 397 GLU B C 1
ATOM 7173 O O . GLU B 1 397 ? 1.36 34.062 20.781 1 96.38 397 GLU B O 1
ATOM 7178 N N . LYS B 1 398 ? 2.797 35.688 20.422 1 95.75 398 LYS B N 1
ATOM 7179 C CA . LYS B 1 398 ? 3.656 34.875 19.562 1 95.75 398 LYS B CA 1
ATOM 7180 C C . LYS B 1 398 ? 4.074 33.594 20.266 1 95.75 398 LYS B C 1
ATOM 7182 O O . LYS B 1 398 ? 3.852 32.5 19.75 1 95.75 398 LYS B O 1
ATOM 7187 N N . PRO B 1 399 ? 4.672 33.688 21.453 1 94.31 399 PRO B N 1
ATOM 7188 C CA . PRO B 1 399 ? 5.078 32.438 22.109 1 94.31 399 PRO B CA 1
ATOM 7189 C C . PRO B 1 399 ? 3.895 31.531 22.438 1 94.31 399 PRO B C 1
ATOM 7191 O O . PRO B 1 399 ? 4.031 30.312 22.422 1 94.31 399 PRO B O 1
ATOM 7194 N N . ILE B 1 400 ? 2.732 32.094 22.703 1 94.81 400 ILE B N 1
ATOM 7195 C CA . ILE B 1 400 ? 1.531 31.312 22.984 1 94.81 400 ILE B CA 1
ATOM 7196 C C . ILE B 1 400 ? 1.102 30.547 21.734 1 94.81 400 ILE B C 1
ATOM 7198 O O . ILE B 1 400 ? 0.769 29.359 21.797 1 94.81 400 ILE B O 1
ATOM 7202 N N . LEU B 1 401 ? 1.105 31.219 20.641 1 95.69 401 LEU B N 1
ATOM 7203 C CA . LEU B 1 401 ? 0.758 30.609 19.359 1 95.69 401 LEU B CA 1
ATOM 7204 C C . LEU B 1 401 ? 1.722 29.469 19.031 1 95.69 401 LEU B C 1
ATOM 7206 O O . LEU B 1 401 ? 1.296 28.391 18.609 1 95.69 401 LEU B O 1
ATOM 7210 N N . GLU B 1 402 ? 3.012 29.734 19.188 1 93 402 GLU B N 1
ATOM 7211 C CA . GLU B 1 402 ? 4.027 28.719 18.875 1 93 402 GLU B CA 1
ATOM 7212 C C . GLU B 1 402 ? 3.848 27.469 19.734 1 93 402 GLU B C 1
ATOM 7214 O O . GLU B 1 402 ? 3.924 26.359 19.219 1 93 402 GLU B O 1
ATOM 7219 N N . GLU B 1 403 ? 3.602 27.703 20.984 1 92.31 403 GLU B N 1
ATOM 7220 C CA . GLU B 1 403 ? 3.393 26.578 21.891 1 92.31 403 GLU B CA 1
ATOM 7221 C C . GLU B 1 403 ? 2.135 25.797 21.516 1 92.31 403 GLU B C 1
ATOM 7223 O O . GLU B 1 403 ? 2.127 24.562 21.562 1 92.31 403 GLU B O 1
ATOM 7228 N N . ARG B 1 404 ? 1.165 26.469 21.203 1 94.06 404 ARG B N 1
ATOM 7229 C CA . ARG B 1 404 ? -0.091 25.844 20.812 1 94.06 404 ARG B CA 1
ATOM 7230 C C . ARG B 1 404 ? 0.086 25.016 19.547 1 94.06 404 ARG B C 1
ATOM 7232 O O . ARG B 1 404 ? -0.367 23.875 19.469 1 94.06 404 ARG B O 1
ATOM 7239 N N . LEU B 1 405 ? 0.688 25.609 18.562 1 94.31 405 LEU B N 1
ATOM 7240 C CA . LEU B 1 405 ? 0.914 24.906 17.297 1 94.31 405 LEU B CA 1
ATOM 7241 C C . LEU B 1 405 ? 1.753 23.656 17.516 1 94.31 405 LEU B C 1
ATOM 7243 O O . LEU B 1 405 ? 1.444 22.594 16.953 1 94.31 405 LEU B O 1
ATOM 7247 N N . GLU B 1 406 ? 2.756 23.766 18.312 1 91.06 406 GLU B N 1
ATOM 7248 C CA . GLU B 1 406 ? 3.6 22.625 18.609 1 91.06 406 GLU B CA 1
ATOM 7249 C C . GLU B 1 406 ? 2.812 21.531 19.328 1 91.06 406 GLU B C 1
ATOM 7251 O O . GLU B 1 406 ? 2.947 20.344 19 1 91.06 406 GLU B O 1
ATOM 7256 N N . GLY B 1 407 ? 2.053 21.984 20.281 1 91.38 407 GLY B N 1
ATOM 7257 C CA . GLY B 1 407 ? 1.221 21.031 21 1 91.38 407 GLY B CA 1
ATOM 7258 C C . GLY B 1 407 ? 0.226 20.312 20.109 1 91.38 407 GLY B C 1
ATOM 7259 O O . GLY B 1 407 ? 0.024 19.109 20.25 1 91.38 407 GLY B O 1
ATOM 7260 N N . ASP B 1 408 ? -0.388 21.016 19.234 1 94.94 408 ASP B N 1
ATOM 7261 C CA . ASP B 1 408 ? -1.341 20.438 18.297 1 94.94 408 ASP B CA 1
ATOM 7262 C C . ASP B 1 408 ? -0.658 19.422 17.375 1 94.94 408 ASP B C 1
ATOM 7264 O O . ASP B 1 408 ? -1.161 18.328 17.172 1 94.94 408 ASP B O 1
ATOM 7268 N N . ILE B 1 409 ? 0.451 19.797 16.828 1 93.31 409 ILE B N 1
ATOM 7269 C CA . ILE B 1 409 ? 1.184 18.938 15.906 1 93.31 409 ILE B CA 1
ATOM 7270 C C . ILE B 1 409 ? 1.548 17.625 16.609 1 93.31 409 ILE B C 1
ATOM 7272 O O . ILE B 1 409 ? 1.345 16.547 16.047 1 93.31 409 ILE B O 1
ATOM 7276 N N . ARG B 1 410 ? 1.996 17.734 17.781 1 90.88 410 ARG B N 1
ATOM 7277 C CA . ARG B 1 410 ? 2.365 16.547 18.547 1 90.88 410 ARG B CA 1
ATOM 7278 C C . ARG B 1 410 ? 1.155 15.641 18.781 1 90.88 410 ARG B C 1
ATOM 7280 O O . ARG B 1 410 ? 1.256 14.422 18.672 1 90.88 410 ARG B O 1
ATOM 7287 N N . SER B 1 411 ? 0.096 16.281 19.094 1 92.75 411 SER B N 1
ATOM 7288 C CA . SER B 1 411 ? -1.118 15.508 19.359 1 92.75 411 SER B CA 1
ATOM 7289 C C . SER B 1 411 ? -1.596 14.773 18.109 1 92.75 411 SER B C 1
ATOM 7291 O O . SER B 1 411 ? -2.014 13.617 18.188 1 92.75 411 SER B O 1
ATOM 7293 N N . TYR B 1 412 ? -1.548 15.406 16.969 1 94.56 412 TYR B N 1
ATOM 7294 C CA . TYR B 1 412 ? -1.987 14.789 15.727 1 94.56 412 TYR B CA 1
ATOM 7295 C C . TYR B 1 412 ? -1.077 13.625 15.336 1 94.56 412 TYR B C 1
ATOM 7297 O O . TYR B 1 412 ? -1.552 12.578 14.906 1 94.56 412 TYR B O 1
ATOM 7305 N N . ILE B 1 413 ? 0.183 13.789 15.516 1 93.5 413 ILE B N 1
ATOM 7306 C CA . ILE B 1 413 ? 1.151 12.75 15.188 1 93.5 413 ILE B CA 1
ATOM 7307 C C . ILE B 1 413 ? 0.976 11.57 16.141 1 93.5 413 ILE B C 1
ATOM 7309 O O . ILE B 1 413 ? 1.015 10.406 15.711 1 93.5 413 ILE B O 1
ATOM 7313 N N . ALA B 1 414 ? 0.788 11.883 17.359 1 92.69 414 ALA B N 1
ATOM 7314 C CA . ALA B 1 414 ? 0.608 10.828 18.359 1 92.69 414 ALA B CA 1
ATOM 7315 C C . ALA B 1 414 ? -0.606 9.969 18.031 1 92.69 414 ALA B C 1
ATOM 7317 O O . ALA B 1 414 ? -0.526 8.734 18.047 1 92.69 414 ALA B O 1
ATOM 7318 N N . GLU B 1 415 ? -1.664 10.641 17.734 1 93.81 415 GLU B N 1
ATOM 7319 C CA . GLU B 1 415 ? -2.869 9.891 17.375 1 93.81 415 GLU B CA 1
ATOM 7320 C C . GLU B 1 415 ? -2.641 9.023 16.141 1 93.81 415 GLU B C 1
ATOM 7322 O O . GLU B 1 415 ? -3.045 7.859 16.109 1 93.81 415 GLU B O 1
ATOM 7327 N N . TYR B 1 416 ? -2.008 9.562 15.211 1 95.62 416 TYR B N 1
ATOM 7328 C CA . TYR B 1 416 ? -1.72 8.859 13.969 1 95.62 416 TYR B CA 1
ATOM 7329 C C . TYR B 1 416 ? -0.883 7.609 14.234 1 95.62 416 TYR B C 1
ATOM 7331 O O . TYR B 1 416 ? -1.227 6.516 13.781 1 95.62 416 TYR B O 1
ATOM 7339 N N . VAL B 1 417 ? 0.146 7.781 14.922 1 94 417 VAL B N 1
ATOM 7340 C CA . VAL B 1 417 ? 1.095 6.699 15.164 1 94 417 VAL B CA 1
ATOM 7341 C C . VAL B 1 417 ? 0.414 5.578 15.945 1 94 417 VAL B C 1
ATOM 7343 O O . VAL B 1 417 ? 0.579 4.398 15.617 1 94 417 VAL B O 1
ATOM 7346 N N . VAL B 1 418 ? -0.357 5.93 16.891 1 93.62 418 VAL B N 1
ATOM 7347 C CA . VAL B 1 418 ? -1.039 4.93 17.703 1 93.62 418 VAL B CA 1
ATOM 7348 C C . VAL B 1 418 ? -1.99 4.113 16.828 1 93.62 418 VAL B C 1
ATOM 7350 O O . VAL B 1 418 ? -2.037 2.887 16.922 1 93.62 418 VAL B O 1
ATOM 7353 N N . ARG B 1 419 ? -2.703 4.785 16.016 1 95.44 419 ARG B N 1
ATOM 7354 C CA . ARG B 1 419 ? -3.658 4.105 15.141 1 95.44 419 ARG B CA 1
ATOM 7355 C C . ARG B 1 419 ? -2.943 3.182 14.156 1 95.44 419 ARG B C 1
ATOM 7357 O O . ARG B 1 419 ? -3.398 2.062 13.906 1 95.44 419 ARG B O 1
ATOM 7364 N N . ILE B 1 420 ? -1.819 3.625 13.625 1 95.75 420 ILE B N 1
ATOM 7365 C CA . ILE B 1 420 ? -1.073 2.82 12.664 1 95.75 420 ILE B CA 1
ATOM 7366 C C . ILE B 1 420 ? -0.482 1.597 13.359 1 95.75 420 ILE B C 1
ATOM 7368 O O . ILE B 1 420 ? -0.509 0.49 12.82 1 95.75 420 ILE B O 1
ATOM 7372 N N . ILE B 1 421 ? 0.02 1.78 14.562 1 94.88 421 ILE B N 1
ATOM 7373 C CA . ILE B 1 421 ? 0.603 0.68 15.32 1 94.88 421 ILE B CA 1
ATOM 7374 C C . ILE B 1 421 ? -0.458 -0.389 15.578 1 94.88 421 ILE B C 1
ATOM 7376 O O . ILE B 1 421 ? -0.194 -1.584 15.422 1 94.88 421 ILE B O 1
ATOM 7380 N N . GLU B 1 422 ? -1.588 0.025 15.906 1 94.75 422 GLU B N 1
ATOM 7381 C CA . GLU B 1 422 ? -2.668 -0.929 16.156 1 94.75 422 GLU B CA 1
ATOM 7382 C C . GLU B 1 422 ? -3.006 -1.709 14.883 1 94.75 422 GLU B C 1
ATOM 7384 O O . GLU B 1 422 ? -3.211 -2.924 14.93 1 94.75 422 GLU B O 1
ATOM 7389 N N . SER B 1 423 ? -3.109 -0.988 13.836 1 96.25 423 SER B N 1
ATOM 7390 C CA . SER B 1 423 ? -3.404 -1.651 12.562 1 96.25 423 SER B CA 1
ATOM 7391 C C . SER B 1 423 ? -2.299 -2.627 12.18 1 96.25 423 SER B C 1
ATOM 7393 O O . SER B 1 423 ? -2.572 -3.717 11.672 1 96.25 423 SER B O 1
ATOM 7395 N N . GLU B 1 424 ? -1.025 -2.213 12.406 1 95.56 424 GLU B N 1
ATOM 7396 C CA . GLU B 1 424 ? 0.109 -3.078 12.102 1 95.56 424 GLU B CA 1
ATOM 7397 C C . GLU B 1 424 ? 0.1 -4.328 12.977 1 95.56 424 GLU B C 1
ATOM 7399 O O . GLU B 1 424 ? 0.45 -5.418 12.516 1 95.56 424 GLU B O 1
ATOM 7404 N N . ARG B 1 425 ? -0.271 -4.18 14.164 1 96.12 425 ARG B N 1
ATOM 7405 C CA . ARG B 1 425 ? -0.374 -5.324 15.062 1 96.12 425 ARG B CA 1
ATOM 7406 C C . ARG B 1 425 ? -1.427 -6.312 14.57 1 96.12 425 ARG B C 1
ATOM 7408 O O . ARG B 1 425 ? -1.207 -7.523 14.602 1 96.12 425 ARG B O 1
ATOM 7415 N N . ARG B 1 426 ? -2.484 -5.816 14.188 1 96.56 426 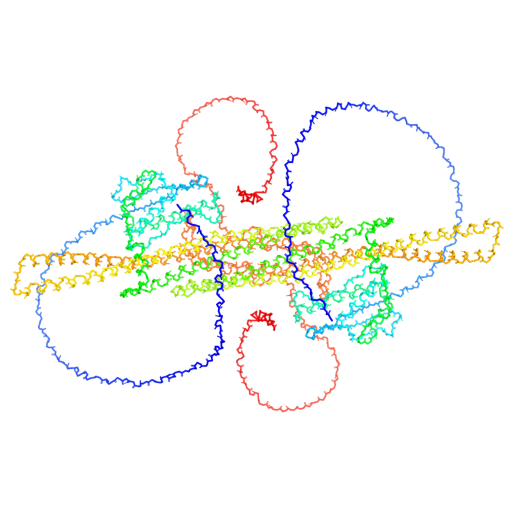ARG B N 1
ATOM 7416 C CA . ARG B 1 426 ? -3.549 -6.668 13.672 1 96.56 426 ARG B CA 1
ATOM 7417 C C . ARG B 1 426 ? -3.111 -7.375 12.391 1 96.56 426 ARG B C 1
ATOM 7419 O O . ARG B 1 426 ? -3.424 -8.547 12.18 1 96.56 426 ARG B O 1
ATOM 7426 N N . ALA B 1 427 ? -2.445 -6.637 11.539 1 96 427 ALA B N 1
ATOM 7427 C CA . ALA B 1 427 ? -1.952 -7.23 10.305 1 96 427 ALA B CA 1
ATOM 7428 C C . ALA B 1 427 ? -0.98 -8.367 10.586 1 96 427 ALA B C 1
ATOM 7430 O O . ALA B 1 427 ? -1.077 -9.445 9.992 1 96 427 ALA B O 1
ATOM 7431 N N . LEU B 1 428 ? -0.028 -8.117 11.5 1 95 428 LEU B N 1
ATOM 7432 C CA . LEU B 1 428 ? 0.946 -9.141 11.867 1 95 428 LEU B CA 1
ATOM 7433 C C . LEU B 1 428 ? 0.255 -10.367 12.453 1 95 428 LEU B C 1
ATOM 7435 O O . LEU B 1 428 ? 0.604 -11.5 12.117 1 95 428 LEU B O 1
ATOM 7439 N N . SER B 1 429 ? -0.714 -10.117 13.297 1 94.56 429 SER B N 1
ATOM 7440 C CA . SER B 1 429 ? -1.471 -11.219 13.891 1 94.56 429 SER B CA 1
ATOM 7441 C C . SER B 1 429 ? -2.189 -12.031 12.82 1 94.56 429 SER B C 1
ATOM 7443 O O . SER B 1 429 ? -2.238 -13.266 12.898 1 94.56 429 SER B O 1
ATOM 7445 N N . ALA B 1 430 ? -2.736 -11.344 11.867 1 94.5 430 ALA B N 1
ATOM 7446 C CA . ALA B 1 430 ? -3.434 -12.023 10.781 1 94.5 430 ALA B CA 1
ATOM 7447 C C . ALA B 1 430 ? -2.48 -12.922 9.992 1 94.5 430 ALA B C 1
ATOM 7449 O O . ALA B 1 430 ? -2.789 -14.078 9.719 1 94.5 430 ALA B O 1
ATOM 7450 N N . TRP B 1 431 ? -1.311 -12.492 9.641 1 94.06 431 TRP B N 1
ATOM 7451 C CA . TRP B 1 431 ? -0.333 -13.273 8.891 1 94.06 431 TRP B CA 1
ATOM 7452 C C . TRP B 1 431 ? 0.176 -14.445 9.711 1 94.06 431 TRP B C 1
ATOM 7454 O O . TRP B 1 431 ? 0.37 -15.547 9.188 1 94.06 431 TRP B O 1
ATOM 7464 N N . GLU B 1 432 ? 0.359 -14.219 10.961 1 91.88 432 GLU B N 1
ATOM 7465 C CA . GLU B 1 432 ? 0.886 -15.266 11.836 1 91.88 432 GLU B CA 1
ATOM 7466 C C . GLU B 1 432 ? -0.131 -16.391 12.031 1 91.88 432 GLU B C 1
ATOM 7468 O O . GLU B 1 432 ? 0.237 -17.516 12.375 1 91.88 432 GLU B O 1
ATOM 7473 N N . SER B 1 433 ? -1.347 -16.078 11.82 1 90.06 433 SER B N 1
ATOM 7474 C CA . SER B 1 433 ? -2.385 -17.094 11.961 1 90.06 433 SER B CA 1
ATOM 7475 C C . SER B 1 433 ? -2.283 -18.141 10.859 1 90.06 433 SER B C 1
ATOM 7477 O O . SER B 1 433 ? -2.781 -19.266 11.016 1 90.06 433 SER B O 1
ATOM 7479 N N . VAL B 1 434 ? -1.712 -17.797 9.719 1 87.94 434 VAL B N 1
ATOM 7480 C CA . VAL B 1 434 ? -1.615 -18.719 8.602 1 87.94 434 VAL B CA 1
ATOM 7481 C C . VAL B 1 434 ? -0.307 -19.516 8.695 1 87.94 434 VAL B C 1
ATOM 7483 O O . VAL B 1 434 ? -0.161 -20.562 8.062 1 87.94 434 VAL B O 1
ATOM 7486 N N . ARG B 1 435 ? 0.638 -19.172 9.5 1 78.06 435 ARG B N 1
ATOM 7487 C CA . ARG B 1 435 ? 1.939 -19.812 9.578 1 78.06 435 ARG B CA 1
ATOM 7488 C C . ARG B 1 435 ? 1.793 -21.281 9.992 1 78.06 435 ARG B C 1
ATOM 7490 O O . ARG B 1 435 ? 2.473 -22.156 9.453 1 78.06 435 ARG B O 1
ATOM 7497 N N . ALA B 1 436 ? 0.923 -21.609 10.883 1 66.19 436 ALA B N 1
ATOM 7498 C CA . ALA B 1 436 ? 0.733 -22.969 11.375 1 66.19 436 ALA B CA 1
ATOM 7499 C C . ALA B 1 436 ? 0.163 -23.859 10.281 1 66.19 436 ALA B C 1
ATOM 7501 O O . ALA B 1 436 ? 0.548 -25.031 10.172 1 66.19 436 ALA B O 1
ATOM 7502 N N . ASP B 1 437 ? -0.631 -23.375 9.539 1 63.53 437 ASP B N 1
ATOM 7503 C CA . ASP B 1 437 ? -1.268 -24.172 8.484 1 63.53 437 ASP B CA 1
ATOM 7504 C C . ASP B 1 437 ? -0.298 -24.438 7.34 1 63.53 437 ASP B C 1
ATOM 7506 O O . ASP B 1 437 ? -0.303 -25.531 6.758 1 63.53 437 ASP B O 1
ATOM 7510 N N . VAL B 1 438 ? 0.575 -23.438 7.109 1 60.09 438 VAL B N 1
ATOM 7511 C CA . VAL B 1 438 ? 1.534 -23.609 6.023 1 60.09 438 VAL B CA 1
ATOM 7512 C C . VAL B 1 438 ? 2.613 -24.609 6.445 1 60.09 438 VAL B C 1
ATOM 7514 O O . VAL B 1 438 ? 3.084 -25.406 5.629 1 60.09 438 VAL B O 1
ATOM 7517 N N . ARG B 1 439 ? 2.938 -24.656 7.688 1 56.69 439 ARG B N 1
ATOM 7518 C CA . ARG B 1 439 ? 3.904 -25.641 8.172 1 56.69 439 ARG B CA 1
ATOM 7519 C C . ARG B 1 439 ? 3.295 -27.031 8.195 1 56.69 439 ARG B C 1
ATOM 7521 O O . ARG B 1 439 ? 3.99 -28.031 7.969 1 56.69 439 ARG B O 1
ATOM 7528 N N . ALA B 1 440 ? 2.078 -27.141 8.578 1 51.44 440 ALA B N 1
ATOM 7529 C CA . ALA B 1 440 ? 1.443 -28.453 8.562 1 51.44 440 ALA B CA 1
ATOM 7530 C C . ALA B 1 440 ? 1.444 -29.047 7.152 1 51.44 440 ALA B C 1
ATOM 7532 O O . ALA B 1 440 ? 1.444 -30.281 6.988 1 51.44 440 ALA B O 1
ATOM 7533 N N . ALA B 1 441 ? 1.415 -28.172 6.223 1 46.22 441 ALA B N 1
ATOM 7534 C CA . ALA B 1 441 ? 1.527 -28.703 4.867 1 46.22 441 ALA B CA 1
ATOM 7535 C C . ALA B 1 441 ? 2.941 -29.203 4.586 1 46.22 441 ALA B C 1
ATOM 7537 O O . ALA B 1 441 ? 3.16 -29.969 3.65 1 46.22 441 ALA B O 1
ATOM 7538 N N . ASP B 1 442 ? 3.943 -28.562 5.227 1 43.16 442 ASP B N 1
ATOM 7539 C CA . ASP B 1 442 ? 5.328 -28.969 5.012 1 43.16 442 ASP B CA 1
ATOM 7540 C C . ASP B 1 442 ? 5.609 -30.312 5.664 1 43.16 442 ASP B C 1
ATOM 7542 O O . ASP B 1 442 ? 6.715 -30.562 6.156 1 43.16 442 ASP B O 1
ATOM 7546 N N . ALA B 1 443 ? 4.73 -31.109 6.008 1 38.72 443 ALA B N 1
ATOM 7547 C CA . ALA B 1 443 ? 5.168 -32.375 6.598 1 38.72 443 ALA B CA 1
ATOM 7548 C C . ALA B 1 443 ? 6.375 -32.938 5.855 1 38.72 443 ALA B C 1
ATOM 7550 O O . ALA B 1 443 ? 7.281 -33.5 6.473 1 38.72 443 ALA B O 1
ATOM 7551 N N . ASN B 1 444 ? 6.238 -33.281 4.457 1 34.78 444 ASN B N 1
ATOM 7552 C CA . ASN B 1 444 ? 7.406 -33.844 3.783 1 34.78 444 ASN B CA 1
ATOM 7553 C C . ASN B 1 444 ? 8.422 -32.75 3.424 1 34.78 444 ASN B C 1
ATOM 7555 O O . ASN B 1 444 ? 9.156 -32.906 2.443 1 34.78 444 ASN B O 1
ATOM 7559 N N . GLY B 1 445 ? 8.445 -31.641 3.951 1 35.31 445 GLY B N 1
ATOM 7560 C CA . GLY B 1 445 ? 9.289 -30.5 3.611 1 35.31 445 GLY B CA 1
ATOM 7561 C C . GLY B 1 445 ? 10.766 -30.844 3.594 1 35.31 445 GLY B C 1
ATOM 7562 O O . GLY B 1 445 ? 11.398 -30.953 4.645 1 35.31 445 GLY B O 1
ATOM 7563 N N . GLY B 1 446 ? 11.18 -31.531 2.631 1 32.59 446 GLY B N 1
ATOM 7564 C CA . GLY B 1 446 ? 12.531 -31.906 2.24 1 32.59 446 GLY B CA 1
ATOM 7565 C C . GLY B 1 446 ? 13.492 -30.734 2.258 1 32.59 446 GLY B C 1
ATOM 7566 O O . GLY B 1 446 ? 14.711 -30.922 2.32 1 32.59 446 GLY B O 1
ATOM 7567 N N . LEU B 1 447 ? 13.016 -29.547 1.943 1 32.06 447 LEU B N 1
ATOM 7568 C CA . LEU B 1 447 ? 14.125 -28.656 1.648 1 32.06 447 LEU B CA 1
ATOM 7569 C C . LEU B 1 447 ? 14.859 -28.25 2.926 1 32.06 447 LEU B C 1
ATOM 7571 O O . LEU B 1 447 ? 15.969 -27.719 2.869 1 32.06 447 LEU B O 1
ATOM 7575 N N . SER B 1 448 ? 14.117 -28.203 4.043 1 31.45 448 SER B N 1
ATOM 7576 C CA . SER B 1 448 ? 14.922 -27.891 5.223 1 31.45 448 SER B CA 1
ATOM 7577 C C . SER B 1 448 ? 15.859 -29.047 5.566 1 31.45 448 SER B C 1
ATOM 7579 O O . SER B 1 448 ? 16.703 -28.922 6.449 1 31.45 448 SER B O 1
ATOM 7581 N N . ARG B 1 449 ? 15.531 -30.312 5.102 1 33.72 449 ARG B N 1
ATOM 7582 C CA . ARG B 1 449 ? 16.375 -31.453 5.434 1 33.72 449 ARG B CA 1
ATOM 7583 C C . ARG B 1 449 ? 17.688 -31.391 4.656 1 33.72 449 ARG B C 1
ATOM 7585 O O . ARG B 1 449 ? 18.562 -32.25 4.855 1 33.72 449 ARG B O 1
ATOM 7592 N N . LEU B 1 450 ? 17.781 -30.875 3.539 1 30.06 450 LEU B N 1
ATOM 7593 C CA . LEU B 1 450 ? 19.062 -31.188 2.924 1 30.06 450 LEU B CA 1
ATOM 7594 C C . LEU B 1 450 ? 20.219 -30.891 3.883 1 30.06 450 LEU B C 1
ATOM 7596 O O . LEU B 1 450 ? 21.234 -31.594 3.869 1 30.06 450 LEU B O 1
ATOM 7600 N N . GLY B 1 451 ? 20.422 -29.672 4.484 1 29.56 451 GLY B N 1
ATOM 7601 C CA . GLY B 1 451 ? 21.625 -29.734 5.285 1 29.56 451 GLY B CA 1
ATOM 7602 C C . GLY B 1 451 ? 21.422 -30.438 6.617 1 29.56 451 GLY B C 1
ATOM 7603 O O . GLY B 1 451 ? 22.391 -30.688 7.34 1 29.56 451 GLY B O 1
ATOM 7604 N N . ARG B 1 452 ? 20.359 -30.016 7.406 1 31.38 452 ARG B N 1
ATOM 7605 C CA . ARG B 1 452 ? 20.453 -30.422 8.805 1 31.38 452 ARG B CA 1
ATOM 7606 C C . ARG B 1 452 ? 19.812 -31.797 9.016 1 31.38 452 ARG B C 1
ATOM 7608 O O . ARG B 1 452 ? 18.594 -31.938 8.984 1 31.38 452 ARG B O 1
ATOM 7615 N N . GLU B 1 453 ? 20.391 -32.938 8.68 1 29.52 453 GLU B N 1
ATOM 7616 C CA . GLU B 1 453 ? 20.094 -34.312 9.117 1 29.52 453 GLU B CA 1
ATOM 7617 C C . GLU B 1 453 ? 19.562 -34.312 10.555 1 29.52 453 GLU B C 1
ATOM 7619 O O . GLU B 1 453 ? 18.797 -35.219 10.93 1 29.52 453 GLU B O 1
ATOM 7624 N N . SER B 1 454 ? 20.234 -33.531 11.523 1 30.47 454 SER B N 1
ATOM 7625 C CA . SER B 1 454 ? 20.141 -33.969 12.914 1 30.47 454 SER B CA 1
ATOM 7626 C C . SER B 1 454 ? 18.859 -33.5 13.562 1 30.47 454 SER B C 1
ATOM 7628 O O . SER B 1 454 ? 18.672 -33.625 14.773 1 30.47 454 SER B O 1
ATOM 7630 N N . TYR B 1 455 ? 18.219 -32.5 13.039 1 29.84 455 TYR B N 1
ATOM 7631 C CA . TYR B 1 455 ? 17.281 -32.031 14.055 1 29.84 455 TYR B CA 1
ATOM 7632 C C . TYR B 1 455 ? 16.109 -33 14.188 1 29.84 455 TYR B C 1
ATOM 7634 O O . TYR B 1 455 ? 15.508 -33.375 13.18 1 29.84 455 TYR B O 1
ATOM 7642 N N . PRO B 1 456 ? 15.984 -33.719 15.281 1 29.27 456 PRO B N 1
ATOM 7643 C CA . PRO B 1 456 ? 14.844 -34.562 15.602 1 29.27 456 PRO B CA 1
ATOM 7644 C C . PRO B 1 456 ? 13.5 -33.875 15.383 1 29.27 456 PRO B C 1
ATOM 7646 O O . PRO B 1 456 ? 13.422 -32.656 15.406 1 29.27 456 PRO B O 1
ATOM 7649 N N . SER B 1 457 ? 12.516 -34.469 14.781 1 30.34 457 SER B N 1
ATOM 7650 C CA . SER B 1 457 ? 11.094 -34.188 14.602 1 30.34 457 SER B CA 1
ATOM 7651 C C . SER B 1 457 ? 10.469 -33.625 15.875 1 30.34 457 SER B C 1
ATOM 7653 O O . SER B 1 457 ? 9.672 -34.312 16.531 1 30.34 457 SER B O 1
ATOM 7655 N N . ARG B 1 458 ? 11.039 -32.719 16.719 1 31.42 458 ARG B N 1
ATOM 7656 C CA . ARG B 1 458 ? 10.172 -32.438 17.859 1 31.42 458 ARG B CA 1
ATOM 7657 C C . ARG B 1 458 ? 8.82 -31.906 17.391 1 31.42 458 ARG B C 1
ATOM 7659 O O . ARG B 1 458 ? 8.75 -30.875 16.719 1 31.42 458 ARG B O 1
ATOM 7666 N N . ARG B 1 459 ? 7.723 -32.594 17.406 1 34.34 459 ARG B N 1
ATOM 7667 C CA . ARG B 1 459 ? 6.289 -32.5 17.156 1 34.34 459 ARG B CA 1
ATOM 7668 C C . ARG B 1 459 ? 5.746 -31.141 17.562 1 34.34 459 ARG B C 1
ATOM 7670 O O . ARG B 1 459 ? 5.086 -30.453 16.766 1 34.34 459 ARG B O 1
ATOM 7677 N N . GLY B 1 460 ? 5.035 -30.938 18.859 1 33.22 460 GLY B N 1
ATOM 7678 C CA . GLY B 1 460 ? 3.85 -30.328 19.438 1 33.22 460 GLY B CA 1
ATOM 7679 C C . GLY B 1 460 ? 4.086 -28.922 19.953 1 33.22 460 GLY B C 1
ATOM 7680 O O . GLY B 1 460 ? 3.332 -28.422 20.781 1 33.22 460 GLY B O 1
ATOM 7681 N N . VAL B 1 461 ? 5.246 -28.344 19.922 1 33.59 461 VAL B N 1
ATOM 7682 C CA . VAL B 1 461 ? 5.133 -27.188 20.828 1 33.59 461 VAL B CA 1
ATOM 7683 C C . VAL B 1 461 ? 4.305 -26.094 20.156 1 33.59 461 VAL B C 1
ATOM 7685 O O . VAL B 1 461 ? 4.586 -25.703 19.031 1 33.59 461 VAL B O 1
ATOM 7688 N N . PRO B 1 462 ? 3.02 -25.75 20.672 1 35.12 462 PRO B N 1
ATOM 7689 C CA . PRO B 1 462 ? 2.127 -24.672 20.234 1 35.12 462 PRO B CA 1
ATOM 7690 C C . PRO B 1 462 ? 2.859 -23.344 20.031 1 35.12 462 PRO B C 1
ATOM 7692 O O . PRO B 1 462 ? 3.574 -22.891 20.938 1 35.12 462 PRO B O 1
ATOM 7695 N N . LEU B 1 463 ? 3.348 -23.125 18.922 1 39 463 LEU B N 1
ATOM 7696 C CA . LEU B 1 463 ? 4.059 -21.875 18.641 1 39 463 LEU B CA 1
ATOM 7697 C C . LEU B 1 463 ? 3.248 -20.672 19.109 1 39 463 LEU B C 1
ATOM 7699 O O . LEU B 1 463 ? 2.1 -20.5 18.688 1 39 463 LEU B O 1
ATOM 7703 N N . ALA B 1 464 ? 3.467 -20.062 20.203 1 39.62 464 ALA B N 1
ATOM 7704 C CA . ALA B 1 464 ? 2.818 -18.922 20.859 1 39.62 464 ALA B CA 1
ATOM 7705 C C . ALA B 1 464 ? 2.688 -17.75 19.891 1 39.62 464 ALA B C 1
ATOM 7707 O O . ALA B 1 464 ? 3.648 -17.391 19.203 1 39.62 464 ALA B O 1
ATOM 7708 N N . GLN B 1 465 ? 1.493 -17.531 19.391 1 45.69 465 GLN B N 1
ATOM 7709 C CA . GLN B 1 465 ? 1.191 -16.281 18.688 1 45.69 465 GLN B CA 1
ATOM 7710 C C . GLN B 1 465 ? 1.812 -15.086 19.406 1 45.69 465 GLN B C 1
ATOM 7712 O O . GLN B 1 465 ? 1.694 -14.953 20.625 1 45.69 465 GLN B O 1
ATOM 7717 N N . SER B 1 466 ? 2.793 -14.562 18.766 1 43.97 466 SER B N 1
ATOM 7718 C CA . SER B 1 466 ? 3.5 -13.484 19.453 1 43.97 466 SER B CA 1
ATOM 7719 C C . SER B 1 466 ? 2.537 -12.383 19.891 1 43.97 466 SER B C 1
ATOM 7721 O O . SER B 1 466 ? 2.877 -11.555 20.734 1 43.97 466 SER B O 1
ATOM 7723 N N . GLN B 1 467 ? 1.44 -12.234 19 1 44.72 467 GLN B N 1
ATOM 7724 C CA . GLN B 1 467 ? 0.557 -11.125 19.344 1 44.72 467 GLN B CA 1
ATOM 7725 C C . GLN B 1 467 ? -0.692 -11.609 20.062 1 44.72 467 GLN B C 1
ATOM 7727 O O . GLN B 1 467 ? -1.373 -12.523 19.594 1 44.72 467 GLN B O 1
ATOM 7732 N N . THR B 1 468 ? -0.691 -11.977 21.391 1 37.78 468 THR B N 1
ATOM 7733 C CA . THR B 1 468 ? -1.924 -12.328 22.078 1 37.78 468 THR B CA 1
ATOM 7734 C C . THR B 1 468 ? -2.998 -11.273 21.844 1 37.78 468 THR B C 1
ATOM 7736 O O . THR B 1 468 ? -2.686 -10.117 21.531 1 37.78 468 THR B O 1
ATOM 7739 N N . VAL B 1 469 ? -4.207 -11.773 21.531 1 34.72 469 VAL B N 1
ATOM 7740 C CA . VAL B 1 469 ? -5.344 -10.859 21.438 1 34.72 469 VAL B CA 1
ATOM 7741 C C . VAL B 1 469 ? -5.281 -9.844 22.578 1 34.72 469 VAL B C 1
ATOM 7743 O O . VAL B 1 469 ? -6.02 -8.852 22.578 1 34.72 469 VAL B O 1
ATOM 7746 N N . LYS B 1 470 ? -4.922 -10.305 23.844 1 32.88 470 LYS B N 1
ATOM 7747 C CA . LYS B 1 470 ? -4.934 -9.406 24.984 1 32.88 470 LYS B CA 1
ATOM 7748 C C . LYS B 1 470 ? -3.881 -8.312 24.844 1 32.88 470 LYS B C 1
ATOM 7750 O O . LYS B 1 470 ? -2.729 -8.594 24.5 1 32.88 470 LYS B O 1
ATOM 7755 N N . GLY B 1 471 ? -4.117 -7.176 24.312 1 31.45 471 GLY B N 1
ATOM 7756 C CA . GLY B 1 471 ? -3.316 -5.965 24.266 1 31.45 471 GLY B CA 1
ATOM 7757 C C . GLY B 1 471 ? -2.221 -5.934 25.312 1 31.45 471 GLY B C 1
ATOM 7758 O O . GLY B 1 471 ? -2.238 -6.719 26.266 1 31.45 471 GLY B O 1
ATOM 7759 N N . ASP B 1 472 ? -1.042 -5.871 25.062 1 30.61 472 ASP B N 1
ATOM 7760 C CA . ASP B 1 472 ? -0.159 -5.516 26.172 1 30.61 472 ASP B CA 1
ATOM 7761 C C . ASP B 1 472 ? -0.878 -4.625 27.188 1 30.61 472 ASP B C 1
ATOM 7763 O O . ASP B 1 472 ? -1.876 -3.98 26.844 1 30.61 472 ASP B O 1
ATOM 7767 N N . SER B 1 473 ? -0.611 -4.797 28.531 1 31.98 473 SER B N 1
ATOM 7768 C CA . SER B 1 473 ? -1.063 -4.004 29.672 1 31.98 473 SER B CA 1
ATOM 7769 C C . SER B 1 473 ? -1.084 -2.516 29.344 1 31.98 473 SER B C 1
ATOM 7771 O O . SER B 1 473 ? -1.209 -1.673 30.234 1 31.98 473 SER B O 1
ATOM 7773 N N . TRP B 1 474 ? -0.825 -2.309 28.109 1 27.89 474 TRP B N 1
ATOM 7774 C CA . TRP B 1 474 ? -0.771 -0.861 27.938 1 27.89 474 TRP B CA 1
ATOM 7775 C C . TRP B 1 474 ? -2.146 -0.237 28.141 1 27.89 474 TRP B C 1
ATOM 7777 O O . TRP B 1 474 ? -2.266 0.982 28.297 1 27.89 474 TRP B O 1
ATOM 7787 N N . SER B 1 475 ? -3.186 -1.039 27.625 1 28.39 475 SER B N 1
ATOM 7788 C CA . SER B 1 475 ? -4.469 -0.364 27.781 1 28.39 475 SER B CA 1
ATOM 7789 C C . SER B 1 475 ? -4.898 -0.356 29.25 1 28.39 475 SER B C 1
ATOM 7791 O O . SER B 1 475 ? -4.996 -1.412 29.875 1 28.39 475 SER B O 1
ATOM 7793 N N . GLY B 1 476 ? -4.363 0.506 30.062 1 28.69 476 GLY B N 1
ATOM 7794 C CA . GLY B 1 476 ? -4.836 0.776 31.422 1 28.69 476 GLY B CA 1
ATOM 7795 C C . GLY B 1 476 ? -6.336 0.589 31.562 1 28.69 476 GLY B C 1
ATOM 7796 O O . GLY B 1 476 ? -6.945 1.155 32.469 1 28.69 476 GLY B O 1
ATOM 7797 N N . ASP B 1 477 ? -6.945 -0.002 30.562 1 27.67 477 ASP B N 1
ATOM 7798 C CA . ASP B 1 477 ? -8.375 -0.112 30.844 1 27.67 477 ASP B CA 1
ATOM 7799 C C . ASP B 1 477 ? -8.633 -1.028 32.031 1 27.67 477 ASP B C 1
ATOM 7801 O O . ASP B 1 477 ? -8.625 -2.254 31.906 1 27.67 477 ASP B O 1
ATOM 7805 N N . ARG B 1 478 ? -7.926 -0.747 33.125 1 27.47 478 ARG B N 1
ATOM 7806 C CA . ARG B 1 478 ? -8.547 -1.376 34.281 1 27.47 478 ARG B CA 1
ATOM 7807 C C . ARG B 1 478 ? -10.047 -1.083 34.312 1 27.47 478 ARG B C 1
ATOM 7809 O O . ARG B 1 478 ? -10.461 0.077 34.25 1 27.47 478 ARG B O 1
ATOM 7816 N N . THR B 1 479 ? -10.852 -1.923 33.844 1 27.17 479 THR B N 1
ATOM 7817 C CA . THR B 1 479 ? -12.273 -1.988 34.188 1 27.17 479 THR B CA 1
ATOM 7818 C C . THR B 1 479 ? -12.484 -1.65 35.656 1 27.17 479 THR B C 1
ATOM 7820 O O . THR B 1 479 ? -12.227 -2.477 36.531 1 27.17 479 THR B O 1
ATOM 7823 N N . VAL B 1 480 ? -11.891 -0.543 36.125 1 24.7 480 VAL B N 1
ATOM 7824 C CA . VAL B 1 480 ? -12.336 -0.148 37.438 1 24.7 480 VAL B CA 1
ATOM 7825 C C . VAL B 1 480 ? -13.867 -0.149 37.5 1 24.7 480 VAL B C 1
ATOM 7827 O O . VAL B 1 480 ? -14.523 0.456 36.656 1 24.7 480 VAL B O 1
ATOM 7830 N N . ARG B 1 481 ? -14.383 -1.267 38.062 1 25.58 481 ARG B N 1
ATOM 7831 C CA . ARG B 1 481 ? -15.734 -1.443 38.594 1 25.58 481 ARG B CA 1
ATOM 7832 C C . ARG B 1 481 ? -16.25 -0.163 39.25 1 25.58 481 ARG B C 1
ATOM 7834 O O . ARG B 1 481 ? -15.703 0.273 40.25 1 25.58 481 ARG B O 1
ATOM 7841 N N . ALA B 1 482 ? -16.594 0.827 38.438 1 26.7 482 ALA B N 1
ATOM 7842 C CA . ALA B 1 482 ? -17.5 1.866 38.938 1 26.7 482 ALA B CA 1
ATOM 7843 C C . ALA B 1 482 ? -18.562 1.281 39.844 1 26.7 482 ALA B C 1
ATOM 7845 O O . ALA B 1 482 ? -19.75 1.56 39.688 1 26.7 482 ALA B O 1
ATOM 7846 N N . GLN B 1 483 ? -18.391 -0.025 40.344 1 22.66 483 GLN B N 1
ATOM 7847 C CA . GLN B 1 483 ? -19.5 -0.346 41.219 1 22.66 483 GLN B CA 1
ATOM 7848 C C . GLN B 1 483 ? -19.672 0.716 42.312 1 22.66 483 GLN B C 1
ATOM 7850 O O . GLN B 1 483 ? -20.797 1.001 42.719 1 22.66 483 GLN B O 1
ATOM 7855 N N . ASP B 1 484 ? -18.484 1.008 42.812 1 22.7 484 ASP B N 1
ATOM 7856 C CA . ASP B 1 484 ? -18.734 1.387 44.188 1 22.7 484 ASP B CA 1
ATOM 7857 C C . ASP B 1 484 ? -19.391 2.768 44.281 1 22.7 484 ASP B C 1
ATOM 7859 O O . ASP B 1 484 ? -19.516 3.336 45.344 1 22.7 484 ASP B O 1
ATOM 7863 N N . LEU B 1 485 ? -19.188 3.438 43.125 1 23.11 485 LEU B N 1
ATOM 7864 C CA . LEU B 1 485 ? -19.5 4.793 43.562 1 23.11 485 LEU B CA 1
ATOM 7865 C C . LEU B 1 485 ? -20.969 4.922 43.906 1 23.11 485 LEU B C 1
ATOM 7867 O O . LEU B 1 485 ? -21.484 6.031 44.094 1 23.11 485 LEU B O 1
ATOM 7871 N N . ASN B 1 486 ? -21.734 3.777 43.562 1 21.86 486 ASN B N 1
ATOM 7872 C CA . ASN B 1 486 ? -23.156 4.07 43.75 1 21.86 486 ASN B CA 1
ATOM 7873 C C . ASN B 1 486 ? -23.438 4.59 45.156 1 21.86 486 ASN B C 1
ATOM 7875 O O . ASN B 1 486 ? -24.578 4.883 45.5 1 21.86 486 ASN B O 1
ATOM 7879 N N . ASP B 1 487 ? -22.531 4.16 46.094 1 21.81 487 ASP B N 1
ATOM 7880 C CA . ASP B 1 487 ? -23.25 4.09 47.344 1 21.81 487 ASP B CA 1
ATOM 7881 C C . ASP B 1 487 ? -23.672 5.477 47.812 1 21.81 487 ASP B C 1
A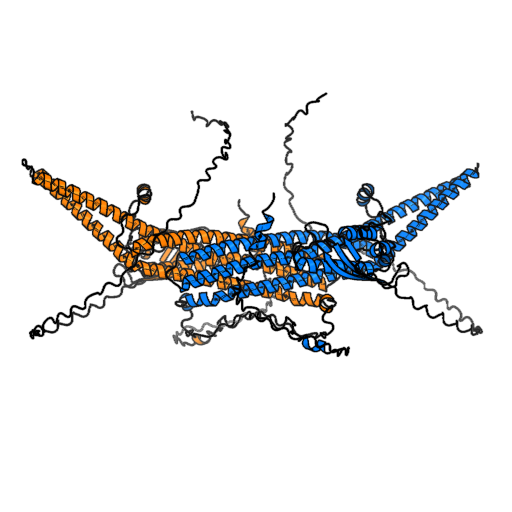TOM 7883 O O . ASP B 1 487 ? -23.969 5.668 49 1 21.81 487 ASP B O 1
ATOM 7887 N N . SER B 1 488 ? -23.125 6.477 47.125 1 20.72 488 SER B N 1
ATOM 7888 C CA . SER B 1 488 ? -23.469 7.5 48.094 1 20.72 488 SER B CA 1
ATOM 7889 C C . SER B 1 488 ? -24.969 7.555 48.344 1 20.72 488 SER B C 1
ATOM 7891 O O . SER B 1 488 ? -25.75 7.578 47.375 1 20.72 488 SER B O 1
ATOM 7893 N N . PRO B 1 489 ? -25.469 7.102 49.531 1 21 489 PRO B N 1
ATOM 7894 C CA . PRO B 1 489 ? -26.828 7.066 50.062 1 21 489 PRO B CA 1
ATOM 7895 C C . PRO B 1 489 ? -27.594 8.367 49.812 1 21 489 PRO B C 1
ATOM 7897 O O . PRO B 1 489 ? -27.25 9.406 50.406 1 21 489 PRO B O 1
ATOM 7900 N N . SER B 1 490 ? -27.453 9.055 48.656 1 18.31 490 SER B N 1
ATOM 7901 C CA . SER B 1 490 ? -28.312 10.203 48.938 1 18.31 490 SER B CA 1
ATOM 7902 C C . SER B 1 490 ? -29.688 9.75 49.406 1 18.31 490 SER B C 1
ATOM 7904 O O . SER B 1 490 ? -30.344 8.953 48.719 1 18.31 490 SER B O 1
ATOM 7906 N N . ALA B 1 491 ? -29.938 9.828 50.719 1 18.98 491 ALA B N 1
ATOM 7907 C CA . ALA B 1 491 ? -31.078 9.602 51.594 1 18.98 491 ALA B CA 1
ATOM 7908 C C . ALA B 1 491 ? -32.344 10.25 51.031 1 18.98 491 ALA B C 1
ATOM 7910 O O . ALA B 1 491 ? -33.344 10.328 51.75 1 18.98 491 ALA B O 1
ATOM 7911 N N . PHE B 1 492 ? -32.375 10.938 49.812 1 17.75 492 PHE B N 1
ATOM 7912 C CA . PHE B 1 492 ? -33.656 11.641 49.938 1 17.75 492 PHE B CA 1
ATOM 7913 C C . PHE B 1 492 ? -34.812 10.664 49.969 1 17.75 492 PHE B C 1
ATOM 7915 O O . PHE B 1 492 ? -34.906 9.766 49.125 1 17.75 492 PHE B O 1
ATOM 7922 N N . SER B 1 493 ? -35.5 10.453 51.094 1 18.34 493 SER B N 1
ATOM 7923 C CA . SER B 1 493 ? -36.562 9.633 51.688 1 18.34 493 SER B CA 1
ATOM 7924 C C . SER B 1 493 ? -37.844 9.75 50.875 1 18.34 493 SER B C 1
ATOM 7926 O O . SER B 1 493 ? -38.875 9.172 51.281 1 18.34 493 SER B O 1
ATOM 7928 N N . ASP B 1 494 ? -37.969 10.508 49.719 1 17.94 494 ASP B N 1
ATOM 7929 C CA . ASP B 1 494 ? -39.375 10.805 49.812 1 17.94 494 ASP B CA 1
ATOM 7930 C C . ASP B 1 494 ? -40.219 9.523 49.75 1 17.94 494 ASP B C 1
ATOM 7932 O O . ASP B 1 494 ? -39.75 8.492 49.281 1 17.94 494 ASP B O 1
ATOM 7936 N N . ASN B 1 495 ? -41.531 9.602 50.219 1 16.95 495 ASN B N 1
ATOM 7937 C CA . ASN B 1 495 ? -42.688 8.883 50.75 1 16.95 495 ASN B CA 1
ATOM 7938 C C . ASN B 1 495 ? -43.406 8.078 49.656 1 16.95 495 ASN B C 1
ATOM 7940 O O . ASN B 1 495 ? -44.344 7.355 49.969 1 16.95 495 ASN B O 1
ATOM 7944 N N . ALA B 1 496 ? -43.219 8.414 48.344 1 17.03 496 ALA B N 1
ATOM 7945 C CA . ALA B 1 496 ? -44.594 8.219 47.844 1 17.03 496 ALA B CA 1
ATOM 7946 C C . ALA B 1 496 ? -45 6.742 47.875 1 17.03 496 ALA B C 1
ATOM 7948 O O . ALA B 1 496 ? -44.125 5.867 47.938 1 17.03 496 ALA B O 1
ATOM 7949 N N . GLY B 1 497 ? -46.219 6.461 47.312 1 16.38 497 GLY B N 1
ATOM 7950 C CA . GLY B 1 497 ? -47.375 5.602 47.469 1 16.38 497 GLY B CA 1
ATOM 7951 C C . GLY B 1 497 ? -47.188 4.227 46.844 1 16.38 497 GLY B C 1
ATOM 7952 O O . GLY B 1 497 ? -46.312 4.027 46.031 1 16.38 497 GLY B O 1
ATOM 7953 N N . LYS B 1 498 ? -47.969 3.275 47.312 1 16.98 498 LYS B N 1
ATOM 7954 C CA . LYS B 1 498 ? -48.156 1.839 47.531 1 16.98 498 LYS B CA 1
ATOM 7955 C C . LYS B 1 498 ? -48.531 1.139 46.219 1 16.98 498 LYS B C 1
ATOM 7957 O O . LYS B 1 498 ? -48.781 -0.068 46.188 1 16.98 498 LYS B O 1
ATOM 7962 N N . GLN B 1 499 ? -48.844 1.855 45.031 1 16.55 499 GLN B N 1
ATOM 7963 C CA . GLN B 1 499 ? -49.938 1.072 44.5 1 16.55 499 GLN B CA 1
ATOM 7964 C C . GLN B 1 499 ? -49.5 -0.333 44.125 1 16.55 499 GLN B C 1
ATOM 7966 O O . GLN B 1 499 ? -48.344 -0.527 43.688 1 16.55 499 GLN B O 1
ATOM 7971 N N . ASP B 1 500 ? -50.438 -1.258 44.094 1 15.93 500 ASP B N 1
ATOM 7972 C CA . ASP B 1 500 ? -50.719 -2.678 44.312 1 15.93 500 ASP B CA 1
ATOM 7973 C C . ASP B 1 500 ? -50.188 -3.508 43.125 1 15.93 500 ASP B C 1
ATOM 7975 O O . ASP B 1 500 ? -49.781 -2.957 42.094 1 15.93 500 ASP B O 1
ATOM 7979 N N . ALA B 1 501 ? -51.094 -4.473 42.656 1 16.67 501 ALA B N 1
ATOM 7980 C CA . ALA B 1 501 ? -51.062 -5.93 42.75 1 16.67 501 ALA B CA 1
ATOM 7981 C C . ALA B 1 501 ? -50.469 -6.547 41.5 1 16.67 501 ALA B C 1
ATOM 7983 O O . ALA B 1 501 ? -49.562 -7.367 41.562 1 16.67 501 ALA B O 1
ATOM 7984 N N . GLU B 1 502 ? -51.312 -6.691 40.312 1 16.7 502 GLU B N 1
ATOM 7985 C CA . GLU B 1 502 ? -51.781 -8.016 39.906 1 16.7 502 GLU B CA 1
ATOM 7986 C C . GLU B 1 502 ? -50.781 -8.68 38.969 1 16.7 502 GLU B C 1
ATOM 7988 O O . GLU B 1 502 ? -49.906 -8.008 38.406 1 16.7 502 GLU B O 1
ATOM 7993 N N . GLU B 1 503 ? -51.188 -9.805 38.25 1 17.23 503 GLU B N 1
ATOM 7994 C CA . GLU B 1 503 ? -50.938 -11.234 38.062 1 17.23 503 GLU B CA 1
ATOM 7995 C C . GLU B 1 503 ? -50.156 -11.492 36.781 1 17.23 503 GLU B C 1
ATOM 7997 O O . GLU B 1 503 ? -49.344 -12.422 36.719 1 17.23 503 GLU B O 1
ATOM 8002 N N . SER B 1 504 ? -50.406 -10.711 35.719 1 19.34 504 SER B N 1
ATOM 8003 C CA . SER B 1 504 ? -50.656 -11.547 34.531 1 19.34 504 SER B CA 1
ATOM 8004 C C . SER B 1 504 ? -49.375 -12.234 34.062 1 19.34 504 SER B C 1
ATOM 8006 O O . SER B 1 504 ? -48.281 -11.766 34.344 1 19.34 504 SER B O 1
ATOM 8008 N N . GLY B 1 505 ? -49.562 -13.414 33.375 1 19.5 505 GLY B N 1
ATOM 8009 C CA . GLY B 1 505 ? -49 -14.688 32.938 1 19.5 505 GLY B CA 1
ATOM 8010 C C . GLY B 1 505 ? -47.906 -14.547 31.922 1 19.5 505 GLY B C 1
ATOM 8011 O O . GLY B 1 505 ? -48.031 -13.773 30.969 1 19.5 505 GLY B O 1
ATOM 8012 N N . GLU B 1 506 ? -46.688 -14.859 32.312 1 19.66 506 GLU B N 1
ATOM 8013 C CA . GLU B 1 506 ? -45.344 -14.641 31.844 1 19.66 506 GLU B CA 1
ATOM 8014 C C . GLU B 1 506 ? -45.031 -15.531 30.641 1 19.66 506 GLU B C 1
ATOM 8016 O O . GLU B 1 506 ? -44.344 -16.562 30.781 1 19.66 506 GLU B O 1
ATOM 8021 N N . GLY B 1 507 ? -46.031 -15.664 29.719 1 19.83 507 GLY B N 1
ATOM 8022 C CA . GLY B 1 507 ? -45.656 -16.75 28.828 1 19.83 507 GLY B CA 1
ATOM 8023 C C . GLY B 1 507 ? -44.25 -16.578 28.234 1 19.83 507 GLY B C 1
ATOM 8024 O O . GLY B 1 507 ? -43.75 -15.453 28.172 1 19.83 507 GLY B O 1
ATOM 8025 N N . GLU B 1 508 ? -43.469 -17.656 28.234 1 19.3 508 GLU B N 1
ATOM 8026 C CA . GLU B 1 508 ? -42.094 -18.078 28.047 1 19.3 508 GLU B CA 1
ATOM 8027 C C . GLU B 1 508 ? -41.625 -17.844 26.625 1 19.3 508 GLU B C 1
ATOM 8029 O O . GLU B 1 508 ? -41.5 -18.781 25.828 1 19.3 508 GLU B O 1
ATOM 8034 N N . LEU B 1 509 ? -42.219 -16.891 25.844 1 18.48 509 LEU B N 1
ATOM 8035 C CA . LEU B 1 509 ? -41.844 -17.125 24.453 1 18.48 509 LEU B CA 1
ATOM 8036 C C . LEU B 1 509 ? -40.312 -17.016 24.281 1 18.48 509 LEU B C 1
ATOM 8038 O O . LEU B 1 509 ? -39.719 -16.031 24.703 1 18.48 509 LEU B O 1
ATOM 8042 N N . GLU B 1 510 ? -39.625 -18.109 24.312 1 19.03 510 GLU B N 1
ATOM 8043 C CA . GLU B 1 510 ? -38.219 -18.484 24.141 1 19.03 510 GLU B CA 1
ATOM 8044 C C . GLU B 1 510 ? -37.656 -17.938 22.828 1 19.03 510 GLU B C 1
ATOM 8046 O O . GLU B 1 510 ? -37.531 -18.672 21.828 1 19.03 510 GLU B O 1
ATOM 8051 N N . ALA B 1 511 ? -38.188 -16.859 22.203 1 19.88 511 ALA B N 1
ATOM 8052 C CA . ALA B 1 511 ? -37.781 -16.719 20.812 1 19.88 511 ALA B CA 1
ATOM 8053 C C . ALA B 1 511 ? -36.25 -16.594 20.719 1 19.88 511 ALA B C 1
ATOM 8055 O O . ALA B 1 511 ? -35.625 -15.875 21.5 1 19.88 511 ALA B O 1
ATOM 8056 N N . THR B 1 512 ? -35.625 -17.547 20.156 1 20.02 512 THR B N 1
ATOM 8057 C CA . THR B 1 512 ? -34.25 -17.875 19.766 1 20.02 512 THR B CA 1
ATOM 8058 C C . THR B 1 512 ? -33.656 -16.734 18.938 1 20.02 512 THR B C 1
ATOM 8060 O O . THR B 1 512 ? -34.156 -16.406 17.859 1 20.02 512 THR B O 1
ATOM 8063 N N . GLU B 1 513 ? -33.219 -15.625 19.516 1 20.86 513 GLU B N 1
ATOM 8064 C CA . GLU B 1 513 ? -32.656 -14.469 18.828 1 20.86 513 GLU B CA 1
ATOM 8065 C C . GLU B 1 513 ? -31.406 -14.844 18.047 1 20.86 513 GLU B C 1
ATOM 8067 O O . GLU B 1 513 ? -30.391 -15.219 18.656 1 20.86 513 GLU B O 1
ATOM 8072 N N . GLU B 1 514 ? -31.578 -15.5 16.891 1 21.94 514 GLU B N 1
ATOM 8073 C CA . GLU B 1 514 ? -30.5 -15.82 15.969 1 21.94 514 GLU B CA 1
ATOM 8074 C C . GLU B 1 514 ? -29.672 -14.586 15.625 1 21.94 514 GLU B C 1
ATOM 8076 O O . GLU B 1 514 ? -30.234 -13.547 15.258 1 21.94 514 GLU B O 1
ATOM 8081 N N . ALA B 1 515 ? -28.422 -14.5 16.156 1 23.08 515 ALA B N 1
ATOM 8082 C CA . ALA B 1 515 ? -27.328 -13.523 16.109 1 23.08 515 ALA B CA 1
ATOM 8083 C C . ALA B 1 515 ? -26.906 -13.234 14.68 1 23.08 515 ALA B C 1
ATOM 8085 O O . ALA B 1 515 ? -26.219 -14.039 14.047 1 23.08 515 ALA B O 1
ATOM 8086 N N . THR B 1 516 ? -27.875 -12.836 13.812 1 23.7 516 THR B N 1
ATOM 8087 C CA . THR B 1 516 ? -27.391 -12.539 12.477 1 23.7 516 THR B CA 1
ATOM 8088 C C . THR B 1 516 ? -26.297 -11.484 12.523 1 23.7 516 THR B C 1
ATOM 8090 O O . THR B 1 516 ? -26.516 -10.359 12.977 1 23.7 516 THR B O 1
ATOM 8093 N N . LEU B 1 517 ? -25.047 -11.891 12.695 1 24.92 517 LEU B N 1
ATOM 8094 C CA . LEU B 1 517 ? -23.797 -11.141 12.68 1 24.92 517 LEU B CA 1
ATOM 8095 C C . LEU B 1 517 ? -23.672 -10.32 11.398 1 24.92 517 LEU B C 1
ATOM 8097 O O . LEU B 1 517 ? -23.469 -10.875 10.32 1 24.92 517 LEU B O 1
ATOM 8101 N N . VAL B 1 518 ? -24.641 -9.453 11.125 1 25.27 518 VAL B N 1
ATOM 8102 C CA . VAL B 1 518 ? -24.578 -8.594 9.945 1 25.27 518 VAL B CA 1
ATOM 8103 C C . VAL B 1 518 ? -23.234 -7.887 9.898 1 25.27 518 VAL B C 1
ATOM 8105 O O . VAL B 1 518 ? -22.812 -7.27 10.883 1 25.27 518 VAL B O 1
ATOM 8108 N N . ASP B 1 519 ? -22.391 -8.305 8.93 1 28.97 519 ASP B N 1
ATOM 8109 C CA . ASP B 1 519 ? -21.172 -7.711 8.406 1 28.97 519 ASP B CA 1
ATOM 8110 C C . ASP B 1 519 ? -21.391 -6.262 7.988 1 28.97 519 ASP B C 1
ATOM 8112 O O . ASP B 1 519 ? -22.172 -5.984 7.078 1 28.97 519 ASP B O 1
ATOM 8116 N N . ALA B 1 520 ? -21.391 -5.305 8.758 1 26.91 520 ALA B N 1
ATOM 8117 C CA . ALA B 1 520 ? -21.547 -3.859 8.594 1 26.91 520 ALA B CA 1
ATOM 8118 C C . ALA B 1 520 ? -20.672 -3.336 7.469 1 26.91 520 ALA B C 1
ATOM 8120 O O . ALA B 1 520 ? -20.812 -2.188 7.039 1 26.91 520 ALA B O 1
ATOM 8121 N N . ARG B 1 521 ? -19.609 -3.973 7.043 1 30.28 521 ARG B N 1
ATOM 8122 C CA . ARG B 1 521 ? -18.625 -3.369 6.137 1 30.28 521 ARG B CA 1
ATOM 8123 C C . ARG B 1 521 ? -19.219 -3.189 4.742 1 30.28 521 ARG B C 1
ATOM 8125 O O . ARG B 1 521 ? -18.797 -2.301 3.998 1 30.28 521 ARG B O 1
ATOM 8132 N N . ASN B 1 522 ? -20 -4.102 4.125 1 30.58 522 ASN B N 1
ATOM 8133 C CA . ASN B 1 522 ? -20.266 -3.934 2.703 1 30.58 522 ASN B CA 1
ATOM 8134 C C . ASN B 1 522 ? -21.156 -2.713 2.445 1 30.58 522 ASN B C 1
ATOM 8136 O O . ASN B 1 522 ? -21.438 -2.379 1.293 1 30.58 522 ASN B O 1
ATOM 8140 N N . ALA B 1 523 ? -21.719 -2.148 3.432 1 26.89 523 ALA B N 1
ATOM 8141 C CA . ALA B 1 523 ? -22.797 -1.204 3.174 1 26.89 523 ALA B CA 1
ATOM 8142 C C . ALA B 1 523 ? -22.266 0.109 2.613 1 26.89 523 ALA B C 1
ATOM 8144 O O . ALA B 1 523 ? -22.875 0.711 1.729 1 26.89 523 ALA B O 1
ATOM 8145 N N . ALA B 1 524 ? -21.109 0.667 3.084 1 29 524 ALA B N 1
ATOM 8146 C CA . ALA B 1 524 ? -20.922 2.051 2.656 1 29 524 ALA B CA 1
ATOM 8147 C C . ALA B 1 524 ? -20.5 2.121 1.189 1 29 524 ALA B C 1
ATOM 8149 O O . ALA B 1 524 ? -20.547 3.189 0.575 1 29 524 ALA B O 1
ATOM 8150 N N . SER B 1 525 ? -20.062 1.043 0.548 1 30.17 525 SER B N 1
ATOM 8151 C CA . SER B 1 525 ? -19.688 1.207 -0.854 1 30.17 525 SER B CA 1
ATOM 8152 C C . SER B 1 525 ? -20.906 1.545 -1.71 1 30.17 525 SER B C 1
ATOM 8154 O O . SER B 1 525 ? -20.766 1.905 -2.881 1 30.17 525 SER B O 1
ATOM 8156 N N . LEU B 1 526 ? -22.094 1.054 -1.413 1 30.11 526 LEU B N 1
ATOM 8157 C CA . LEU B 1 526 ? -23.234 1.244 -2.297 1 30.11 526 LEU B CA 1
ATOM 8158 C C . LEU B 1 526 ? -23.594 2.721 -2.402 1 30.11 526 LEU B C 1
ATOM 8160 O O . LEU B 1 526 ? -24.234 3.139 -3.375 1 30.11 526 LEU B O 1
ATOM 8164 N N . LEU B 1 527 ? -23.438 3.502 -1.401 1 26.3 527 LEU B N 1
ATOM 8165 C CA . LEU B 1 527 ? -24.141 4.777 -1.471 1 26.3 527 LEU B CA 1
ATOM 8166 C C . LEU B 1 527 ? -23.5 5.695 -2.51 1 26.3 527 LEU B C 1
ATOM 8168 O O . LEU B 1 527 ? -24.188 6.52 -3.119 1 26.3 527 LEU B O 1
ATOM 8172 N N . ALA B 1 528 ? -22.188 5.801 -2.748 1 30.25 528 ALA B N 1
ATOM 8173 C CA . ALA B 1 528 ? -21.812 6.977 -3.527 1 30.25 528 ALA B CA 1
ATOM 8174 C C . ALA B 1 528 ? -22.109 6.773 -5.012 1 30.25 528 ALA B C 1
ATOM 8176 O O . ALA B 1 528 ? -21.859 7.664 -5.828 1 30.25 528 ALA B O 1
ATOM 8177 N N . GLY B 1 529 ? -22.453 5.516 -5.488 1 29.27 529 GLY B N 1
ATOM 8178 C CA . GLY B 1 529 ? -22.734 5.48 -6.914 1 29.27 529 GLY B CA 1
ATOM 8179 C C . GLY B 1 529 ? -24.016 6.223 -7.289 1 29.27 529 GLY B C 1
ATOM 8180 O O . GLY B 1 529 ? -24.422 6.211 -8.453 1 29.27 529 GLY B O 1
ATOM 8181 N N . SER B 1 530 ? -24.938 6.531 -6.398 1 22.88 530 SER B N 1
ATOM 8182 C CA . SER B 1 530 ? -26.234 6.977 -6.891 1 22.88 530 SER B CA 1
ATOM 8183 C C . SER B 1 530 ? -26.156 8.375 -7.496 1 22.88 530 SER B C 1
ATOM 8185 O O . SER B 1 530 ? -26.562 9.359 -6.867 1 22.88 530 SER B O 1
ATOM 8187 N N . THR B 1 531 ? -25.109 8.883 -8.102 1 22.3 531 THR B N 1
ATOM 8188 C CA . THR B 1 531 ? -25.516 10.117 -8.758 1 22.3 531 THR B CA 1
ATOM 8189 C C . THR B 1 531 ? -26.625 9.852 -9.773 1 22.3 531 THR B C 1
ATOM 8191 O O . THR B 1 531 ? -26.562 8.875 -10.523 1 22.3 531 THR B O 1
ATOM 8194 N N . PHE B 1 532 ? -27.781 10.508 -9.484 1 22.59 532 PHE B N 1
ATOM 8195 C CA . PHE B 1 532 ? -28.828 10.844 -10.445 1 22.59 532 PHE B CA 1
ATOM 8196 C C . PHE B 1 532 ? -28.234 11.484 -11.695 1 22.59 532 PHE B C 1
ATOM 8198 O O . PHE B 1 532 ? -27.266 12.242 -11.609 1 22.59 532 PHE B O 1
#

Foldseek 3Di:
DPPDPDPPPPDPPPPDPPPDDDPDDDDDDDPCVDDDPDDDPDDDCPPDPPPPDPDDDPPPPPPPPPDPPPPPPPPPPPPKAKAKAWDFWADDPPDFIKTWIKIAIPDPVAPDGIAHGDIETLVLVQQLQVQLLQVCLLALQAHQADQFALLDPPDPVRGVVNSVSNNVNRVVQCVDPVSVPDPQVNQSRPPDYPDHGPDDHGFQDDDPRLVVVVPDDFDDDPPVVLVVVLVVLVVLLVVLVVVLVVLLVVLVVLLVQLVVLLVVLVVLLVVLVVPVPDPLSNVLSPLSSVLSNLLSVLSNVLSSLSRRQVNSLSVSSSRSSVSVSVSSSSLRSLVVVLVVLVVVLVVLVVVLVPQVPDPPRDPVVNVVSVVVSVVSVVVSVVSVVVSVSSVVSNVVNVVVSVVVSVVSNVRSVVSSVVSVVVSVLVSLLSVVVSVVSVVVVCPVVVVVPPPPVPDPPPDDDPPPRPRPPPPPCPVVPPVPPPPPVPPPCPPPDDDDDDDDDDDDDDDDPVPPPPCPVPPPPVPPVPPPPPDD/DDDDDDDDPDDPDDPDPPPDDDDDDPDDDDDPDDPDDDDPDDDDPDDDDDPDDDPDPPPPPPPPPPDPDPDPDPDPPPDKAKAKAWDFWADDPPDFIKTWIKMAIPDDVAPDGIAHGDIETLVLVQQLQLQLLQVCLLALQAHQADQFALLDPPDPVRGVVNNVSNNVNRCVQRVDPVSVPDPVVNQSRPPDYPDHGPDDHGFQDDDPRLVVVVPDDFDDDPPVVLVVVLVVLVVLLVVLVVVLVVLLVVLVVLLVQLVVLLVVLVVLLVVLVVPVPDPLSNVLSPLSSVLSNLLSVLSNVLSSLSRRQVNSLSVSSSRSSVSVSVSSSSLRSLVVVLVVLVVVLVVLVVVLVCQVPDPPRDPVVNVVSVVVSVVSVVVSVVSVVVSVSSVVSNVVNVVVSVVVSVVSNVRSVVSSVVSVVVSVLVSLLSVVVSVVSVVVVCPVVPPVPPPDVPDPCPDDDPPPSPRPPPPPCPPVPPVPPPVPVPPPCPVPDDDDDDDDDDDDDDPPPVPPPPPPVPPVPVPPVPPPVPDD

Solvent-accessible surface area (backbone atoms only — not comparable to full-atom values): 62694 Å² total; per-residue (Å²): 132,88,81,79,82,80,77,84,79,74,81,74,74,78,76,76,77,76,70,74,80,82,72,84,77,82,88,74,82,80,70,81,66,77,74,74,84,67,81,79,79,82,79,76,81,72,78,74,75,79,76,78,75,84,76,80,78,77,77,72,78,75,72,80,67,72,73,77,69,76,69,73,68,74,65,77,74,78,79,68,44,56,47,65,47,68,75,47,79,47,70,62,85,89,47,79,35,35,40,28,26,30,40,39,36,64,49,82,88,46,93,60,44,72,45,72,77,38,60,42,40,52,66,41,49,46,52,50,44,51,39,53,45,30,67,35,63,35,48,78,60,70,64,74,70,68,91,58,50,66,65,33,80,88,36,69,67,21,52,55,51,40,50,49,48,50,35,51,50,48,48,55,48,36,67,34,68,71,56,52,65,35,69,63,52,51,49,68,65,69,46,62,78,81,62,69,82,85,71,84,51,70,54,77,59,61,72,70,58,34,58,57,55,66,71,44,80,77,67,91,61,88,54,56,71,60,59,58,42,48,62,44,35,44,47,48,20,53,51,25,50,52,44,39,54,34,47,50,48,28,31,50,28,30,38,50,27,13,51,30,28,34,54,34,15,55,48,42,43,53,51,36,71,64,43,68,80,45,64,70,58,30,52,50,29,47,51,49,16,50,40,32,35,49,47,12,48,48,31,40,49,47,25,45,47,42,35,45,28,39,38,46,40,30,52,51,50,21,48,39,25,44,45,42,38,48,36,54,49,42,51,46,52,48,51,49,51,39,53,52,33,49,52,50,32,52,52,34,48,50,52,37,53,53,48,68,70,38,89,81,64,51,67,68,61,45,53,50,35,48,51,51,31,51,52,34,46,51,52,34,50,52,42,51,50,49,49,50,51,28,52,56,39,36,64,62,44,46,63,55,50,53,51,49,52,52,52,50,52,44,52,22,49,39,52,30,51,52,54,47,47,53,50,42,49,51,45,44,44,48,54,56,66,48,51,61,60,40,50,63,66,42,68,84,49,52,80,71,38,70,80,52,78,74,70,72,84,82,82,77,77,79,75,74,64,86,63,56,88,67,65,66,81,72,64,70,70,64,81,68,73,74,62,69,72,61,61,67,66,80,66,86,70,85,86,76,83,73,82,83,79,87,77,79,79,82,74,80,78,74,75,80,80,78,80,75,80,74,76,72,74,74,57,71,71,62,61,78,67,68,71,127,136,80,82,77,81,79,79,86,81,77,85,83,76,80,81,77,77,79,71,71,80,77,87,74,84,72,82,85,84,75,86,72,82,72,83,75,80,82,76,81,72,79,80,80,81,78,75,83,72,84,75,82,78,82,77,80,82,78,79,75,80,75,73,80,69,75,76,74,71,78,70,72,72,73,68,78,74,78,79,70,43,56,48,63,46,66,75,48,77,46,72,61,85,90,48,78,36,34,39,28,27,33,39,38,37,65,50,82,90,46,94,60,43,70,45,73,76,36,61,42,40,54,65,39,49,46,52,52,43,51,39,53,46,32,69,35,63,34,50,79,58,70,65,73,69,66,92,59,50,67,64,33,81,87,36,70,67,21,52,54,51,39,50,49,48,48,34,51,49,47,48,55,48,36,69,34,69,70,55,52,65,34,70,63,51,51,50,66,66,70,47,63,77,80,60,71,81,86,71,84,52,69,54,77,58,62,72,70,58,34,57,55,54,66,71,44,79,78,66,92,60,87,55,55,71,60,58,58,41,47,61,44,34,44,47,49,19,54,48,26,51,52,44,37,54,34,46,52,50,30,31,52,28,29,37,50,26,12,51,31,29,35,54,35,15,55,50,41,43,52,50,36,70,66,43,68,78,46,65,71,59,29,49,49,29,50,51,50,18,50,40,31,35,50,47,12,49,48,30,41,49,48,25,47,46,42,36,44,29,38,38,47,40,31,52,51,50,20,48,40,24,45,45,42,37,49,36,53,50,40,52,45,52,49,51,50,50,39,53,52,32,48,52,49,30,52,53,34,47,51,53,37,53,51,48,69,69,39,90,83,64,52,67,67,61,46,52,50,35,49,51,52,31,52,52,33,46,50,52,32,50,51,42,49,51,48,50,48,51,30,52,55,39,36,63,63,42,46,63,55,50,52,52,47,53,51,52,50,52,44,50,22,49,38,52,30,51,53,53,48,48,54,50,44,49,52,44,44,43,48,55,57,65,49,51,61,61,39,50,64,65,40,72,82,53,53,76,69,41,71,78,53,79,72,69,73,82,83,81,75,78,78,77,72,65,86,63,57,89,68,64,66,81,72,65,70,72,65,78,68,71,74,61,67,71,64,60,68,72,74,69,82,67,83,76,81,84,76,85,83,83,87,80,83,80,76,77,74,79,74,75,78,80,76,79,74,78,73,75,71,71,72,57,70,71,63,62,78,69,68,70,128

Radius of gyration: 46.93 Å; Cα contacts (8 Å, |Δi|>4): 966; chains: 2; bounding box: 117×179×119 Å

Nearest PDB structures (foldseek):
  7x4o-assembly2_B  TM=9.310E-01  e=3.782E-09  Saccharomyces cerevisiae S288C
  7x4o-assembly1_A  TM=9.354E-01  e=7.444E-09  Saccharomyces cerevisiae S288C
  6h7w-assembly1_M  TM=7.693E-01  e=3.598E-04  Thermochaetoides thermophila DSM 1495
  3syv-assembly2_D  TM=4.499E-01  e=5.836E-04  Mus musculus
  3m3w-assembly1_A  TM=4.510E-01  e=5.668E-03  Mus musculus

pLDDT: mean 71.45, std 32.35, range [15.51, 98.62]

Organism: Geotrichum candidum (NCBI:txid1173061)

InterPro domains:
  IPR001683 Phox homology [PF00787] (116-192)
  IPR001683 Phox homology [SM00312] (80-192)
  IPR014461 Vacuolar protein sorting-associated protein 17, Vps17 [PIRSF011791] (16-532)
  IPR015404 Sorting nexin/Vps5-like, C-terminal [PF09325] (246-433)
  IPR027267 AH/BAR domain superfamily [G3DSA:1.20.1270.60] (224-441)
  IPR036871 PX domain superfamily [G3DSA:3.30.1520.10] (78-202)
  IPR036871 PX domain superfamily [SSF64268] (85-193)
  IPR037907 Vps17, PX domain [cd06891] (78-192)
  IPR053055 Vacuolar Protein Sorting-Associated 17 [PTHR47433] (29-532)

Sequence (1064 aa):
MASAVPYDPEGFGAETNPFAQEDNQVESTPATAPSPVVESTPTQETESTTETLPAPATASASETAPAPQPAPAPRPVKKYKLALKVTALERQGKKDPIIRFDAYTTLPRFRTTTFKDIRRTHHEFMKFGSHLNNANPECFVPPVPPSVTSAGAGTEEDEIKVKRKIQLWLDRVSANPILARDEEFVNFIESDFGYSPLNKRKPPATGMTRKALKQLQPPHDEVTELAEFRPIIKQLYLASQDTNAKLEKVSKSRRALGLALNDFGAKIAQYTTVDNENVGMTHMWRKLSKVFTAIGDLEAIKATSEAVSLGDGLNLIAQDSYVAKEAMTNRHLLMRELVKAQANTKSKHQTAVKLKGSTNINPAKVDEAIAILEDATSAEEQLTNKVRRVTENMLIEKPILEERLEGDIRSYIAEYVVRIIESERRALSAWESVRADVRAADANGGLSRLGRESYPSRRGVPLAQSQTVKGDSWSGDRTVRAQDLNDSPSAFSDNAGKQDAEESGEGELEATEEATLVDARNAASLLAGSTFMASAVPYDPEGFGAETNPFAQEDNQVESTPATAPSPVVESTPTQETESTTETLPAPATASASETAPAPQPAPAPRPVKKYKLALKVTALERQGKKDPIIRFDAYTTLPRFRTTTFKDIRRTHHEFMKFGSHLNNANPECFVPPVPPSVTSAGAGTEEDEIKVKRKIQLWLDRVSANPILARDEEFVNFIESDFGYSPLNKRKPPATGMTRKALKQLQPPHDEVTELAEFRPIIKQLYLASQDTNAKLEKVSKSRRALGLALNDFGAKIAQYTTVDNENVGMTHMWRKLSKVFTAIGDLEAIKATSEAVSLGDGLNLIAQDSYVAKEAMTNRHLLMRELVKAQANTKSKHQTAVKLKGSTNINPAKVDEAIAILEDATSAEEQLTNKVRRVTENMLIEKPILEERLEGDIRSYIAEYVVRIIESERRALSAWESVRADVRAADANGGLSRLGRESYPSRRGVPLAQSQTVKGDSWSGDRTVRAQDLNDSPSAFSDNAGKQDAEESGEGELEATEEATLVDARNAASLLAGSTF